Protein 1Y7J (pdb70)

GO terms:
  GO:0048022 negative regulation of melanin biosynthetic process (P, IMP)
  GO:0005576 extracellular region (C, IDA)
  GO:0005102 signaling receptor binding (F, TAS)
  GO:0005576 extracellular region (C, TAS)
  GO:0006091 generation of precursor metabolites and energy (P, TAS)
  GO:0007165 signal transduction (P, TAS)
  GO:0007267 cell-cell signaling (P, TAS)

Foldseek 3Di:
DADADAAFDPDPPTDPPPQWDFDADDPPDRTGTHNDDDDD

Nearest PDB structures (foldseek):
  1y7j-assembly1_A  TM=7.044E-01  e=2.895E-04  unclassified
  1y7k-assembly1_A  TM=6.229E-01  e=2.529E-04  unclassified
  1mr0-assembly1_A  TM=5.648E-01  e=1.559E-01  unclassified
  1y7j-assembly1_A  TM=7.262E-01  e=1.215E-04  unclassified
  1y7k-assembly1_A  TM=5.362E-01  e=7.717E-04  unclassified

Sequence (40 aa):
CVATRNSCKPPAPACCDPCASCYCRFFRSACYCRVLSLNCCVATRNSCKPPAPACCDPCASCYCRFFRSACYCRVLSLNCCVATRNSCKPPAPACCDPCASCYCRFFRSACYCRVLSLNCCVATRNSCKPPAPACCDPCASCYCRFFRSACYCRVLSLNCCVATRNSCKPPAPACCDPCASCYCRFFRSACYCRVLSLNCCVATRNSCKPPAPACCDPCASCYCRFFRSACYCRVLSLNCCVATRNSCKPPAPACCDPCASCYCRFFRSACYCRVLSLNCCVATRNSCKPPAPACCDPCASCYCRFFRSACYCRVLSLNCCVATRNSCKPPAPACCDPCASCYCRFFRSACYCRVLSLNCCVATRNSCKPPAPACCDPCASCYCRFFRSACYCRVLSLNCCVATRNSCKPPAPACCDPCASCYCRFFRSACYCRVLSLNCCVATRNSCKPPAPACCDPCASCYCRFFRSACYCRVLSLNCCVATRNSCKPPAPACCDPCASCYCRFFRSACYCRVLSLNCCVATRNSCKPPAPACCDPCASCYCRFFRSACYCRVLSLNCCVATRNSCKPPAPACCDPCASCYCRFFRSACYCRVLSLNCCVATRNSCKPPAPACCDPCASCYCRFFRSACYCRVLSLNCCVATRNSCKPPAPACCDPCASCYCRFFRSACYCRVLSLNCCVATRNSCKPPAPACCDPCASCYCRFFRSACYCRVLSLNCCVATRNSCKPPAPACCDPCASCYCRFFRSACYCRVLSLNCCVATRNSCKPPAPACCDPCASCYCRFFRSACYCRVLSLNCCVATRNSCKPPAPACCDPCASCYCRFFRSACYCRVLSLNC

CATH classification: 4.10.760.10

InterPro domains:
  IPR007733 Agouti [PF05039] (92-132)
  IPR007733 Agouti [PTHR16551] (5-132)
  IPR007733 Agouti [SM00792] (6-128)
  IPR027300 Agouti domain [PS51150] (93-132)
  IPR027300 Agouti domain [PS60024] (93-132)
  IPR036836 Agouti domain superfamily [G3DSA:4.10.760.10] (80-132)
  IPR036836 Agouti domain superfamily [SSF57055] (93-132)

Secondary structure (DSSP, 8-state):
---S-----SSSS-BSBTT-EEEE-STT--EEEE---S--

Solvent-accessible surface area: 3436 Å² total; per-residue (Å²): 144,60,90,62,208,69,86,29,168,77,121,72,116,37,6,70,68,138,38,13,50,15,123,30,118,119,204,182,91,43,44,27,1,80,53,106,52,175,154,95

Radius of gyration: 9.34 Å; Cα contacts (8 Å, |Δi|>4): 71; chains: 1; bounding box: 21×24×15 Å

Organism: Homo sapiens (NCBI:txid9606)

Structure (mmCIF, N/CA/C/O backbone):
data_1Y7J
#
_entry.id   1Y7J
#
loop_
_atom_site.group_PDB
_atom_site.id
_atom_site.type_symbol
_atom_site.label_atom_id
_atom_site.label_alt_id
_atom_site.label_comp_id
_atom_site.label_asym_id
_atom_site.label_entity_id
_atom_site.label_seq_id
_atom_site.pdbx_PDB_ins_code
_atom_site.Cartn_x
_atom_site.Cartn_y
_atom_site.Cartn_z
_atom_site.occupancy
_atom_site.B_iso_or_equiv
_atom_site.auth_seq_id
_atom_site.auth_comp_id
_atom_site.auth_asym_id
_atom_site.auth_atom_id
_atom_site.pdbx_PDB_model_num
ATOM 1 N N . CYS A 1 14 ? -3.540 -8.863 -9.071 1.00 0.00 93 CYS A N 1
ATOM 2 C CA . CYS A 1 14 ? -4.463 -8.365 -8.066 1.00 0.00 93 CYS A CA 1
ATOM 3 C C . CYS A 1 14 ? -4.342 -6.842 -8.015 1.00 0.00 93 CYS A C 1
ATOM 4 O O . CYS A 1 14 ? -5.107 -6.131 -8.664 1.00 0.00 93 CYS A O 1
ATOM 11 N N . VAL A 1 15 ? -3.374 -6.385 -7.234 1.00 0.00 94 VAL A N 1
ATOM 12 C CA . VAL A 1 15 ? -3.142 -4.957 -7.088 1.00 0.00 94 VAL A CA 1
ATOM 13 C C . VAL A 1 15 ? -1.641 -4.702 -6.934 1.00 0.00 94 VAL A C 1
ATOM 14 O O . VAL A 1 15 ? -0.916 -5.542 -6.401 1.00 0.00 94 VAL A O 1
ATOM 27 N N . ALA A 1 16 ? -1.219 -3.539 -7.407 1.00 0.00 95 ALA A N 1
ATOM 28 C CA . ALA A 1 16 ? 0.182 -3.163 -7.329 1.00 0.00 95 ALA A CA 1
ATOM 29 C C . ALA A 1 16 ? 0.460 -2.527 -5.966 1.00 0.00 95 ALA A C 1
ATOM 30 O O . ALA A 1 16 ? 0.625 -3.229 -4.971 1.00 0.00 95 ALA A O 1
ATOM 37 N N . THR A 1 17 ? 0.504 -1.203 -5.965 1.00 0.00 96 THR A N 1
ATOM 38 C CA . THR A 1 17 ? 0.756 -0.464 -4.740 1.00 0.00 96 THR A CA 1
ATOM 39 C C . THR A 1 17 ? 0.384 1.010 -4.919 1.00 0.00 96 THR A C 1
ATOM 40 O O . THR A 1 17 ? 1.090 1.895 -4.437 1.00 0.00 96 THR A O 1
ATOM 51 N N . ARG A 1 18 ? -0.725 1.226 -5.613 1.00 0.00 97 ARG A N 1
ATOM 52 C CA . ARG A 1 18 ? -1.199 2.577 -5.861 1.00 0.00 97 ARG A CA 1
ATOM 53 C C . ARG A 1 18 ? -2.729 2.611 -5.855 1.00 0.00 97 ARG A C 1
ATOM 54 O O . ARG A 1 18 ? -3.342 3.274 -6.690 1.00 0.00 97 ARG A O 1
ATOM 75 N N . ASN A 1 19 ? -3.301 1.887 -4.903 1.00 0.00 98 ASN A N 1
ATOM 76 C CA . ASN A 1 19 ? -4.747 1.827 -4.776 1.00 0.00 98 ASN A CA 1
ATOM 77 C C . ASN A 1 19 ? -5.134 1.991 -3.305 1.00 0.00 98 ASN A C 1
ATOM 78 O O . ASN A 1 19 ? -4.563 1.338 -2.434 1.00 0.00 98 ASN A O 1
ATOM 89 N N . SER A 1 20 ? -6.100 2.868 -3.076 1.00 0.00 99 SER A N 1
ATOM 90 C CA . SER A 1 20 ? -6.570 3.125 -1.726 1.00 0.00 99 SER A CA 1
ATOM 91 C C . SER A 1 20 ? -7.519 2.012 -1.278 1.00 0.00 99 SER A C 1
ATOM 92 O O . SER A 1 20 ? -8.376 1.578 -2.048 1.00 0.00 99 SER A O 1
ATOM 100 N N . CYS A 1 21 ? -7.334 1.581 -0.040 1.00 0.00 100 CYS A N 1
ATOM 101 C CA . CYS A 1 21 ? -8.164 0.527 0.518 1.00 0.00 100 CYS A CA 1
ATOM 102 C C . CYS A 1 21 ? -7.963 0.509 2.035 1.00 0.00 100 CYS A C 1
ATOM 103 O O . CYS A 1 21 ? -7.240 1.341 2.579 1.00 0.00 100 CYS A O 1
ATOM 110 N N . LYS A 1 22 ? -8.619 -0.448 2.675 1.00 0.00 101 LYS A N 1
ATOM 111 C CA . LYS A 1 22 ? -8.524 -0.583 4.118 1.00 0.00 101 LYS A CA 1
ATOM 112 C C . LYS A 1 22 ? -8.535 -2.069 4.488 1.00 0.00 101 LYS A C 1
ATOM 113 O O . LYS A 1 22 ? -9.235 -2.863 3.861 1.00 0.00 101 LYS A O 1
ATOM 132 N N . PRO A 1 23 ? -7.732 -2.408 5.531 1.00 0.00 102 PRO A N 1
ATOM 133 C CA . PRO A 1 23 ? -7.643 -3.784 5.991 1.00 0.00 102 PRO A CA 1
ATOM 134 C C . PRO A 1 23 ? -8.893 -4.178 6.780 1.00 0.00 102 PRO A C 1
ATOM 135 O O . PRO A 1 23 ? -9.693 -3.322 7.153 1.00 0.00 102 PRO A O 1
ATOM 146 N N . PRO A 1 24 ? -9.025 -5.511 7.019 1.00 0.00 103 PRO A N 1
ATOM 147 C CA . PRO A 1 24 ? -8.033 -6.459 6.541 1.00 0.00 103 PRO A CA 1
ATOM 148 C C . PRO A 1 24 ? -8.165 -6.678 5.032 1.00 0.00 103 PRO A C 1
ATOM 149 O O . PRO A 1 24 ? -7.245 -6.374 4.275 1.00 0.00 103 PRO A O 1
ATOM 160 N N . ALA A 1 25 ? -9.316 -7.208 4.642 1.00 0.00 104 ALA A N 1
ATOM 161 C CA . ALA A 1 25 ? -9.581 -7.472 3.240 1.00 0.00 104 ALA A CA 1
ATOM 162 C C . ALA A 1 25 ? -9.894 -6.155 2.526 1.00 0.00 104 ALA A C 1
ATOM 163 O O . ALA A 1 25 ? -10.178 -5.147 3.173 1.00 0.00 104 ALA A O 1
ATOM 170 N N . PRO A 1 26 ? -9.832 -6.206 1.169 1.00 0.00 105 PRO A N 1
ATOM 171 C CA . PRO A 1 26 ? -9.489 -7.440 0.483 1.00 0.00 105 PRO A CA 1
ATOM 172 C C . PRO A 1 26 ? -7.991 -7.733 0.596 1.00 0.00 105 PRO A C 1
ATOM 173 O O . PRO A 1 26 ? -7.512 -8.745 0.082 1.00 0.00 105 PRO A O 1
ATOM 184 N N . ALA A 1 27 ? -7.294 -6.833 1.274 1.00 0.00 106 ALA A N 1
ATOM 185 C CA . ALA A 1 27 ? -5.862 -6.982 1.462 1.00 0.00 106 ALA A CA 1
ATOM 186 C C . ALA A 1 27 ? -5.131 -6.448 0.229 1.00 0.00 106 ALA A C 1
ATOM 187 O O . ALA A 1 27 ? -5.700 -5.688 -0.554 1.00 0.00 106 ALA A O 1
ATOM 194 N N . CYS A 1 28 ? -3.882 -6.866 0.093 1.00 0.00 107 CYS A N 1
ATOM 195 C CA . CYS A 1 28 ? -3.066 -6.439 -1.032 1.00 0.00 107 CYS A CA 1
ATOM 196 C C . CYS A 1 28 ? -2.228 -7.630 -1.497 1.00 0.00 107 CYS A C 1
ATOM 197 O O . CYS A 1 28 ? -0.999 -7.584 -1.455 1.00 0.00 107 CYS A O 1
ATOM 204 N N . CYS A 1 29 ? -2.924 -8.671 -1.931 1.00 0.00 108 CYS A N 1
ATOM 205 C CA . CYS A 1 29 ? -2.259 -9.873 -2.402 1.00 0.00 108 CYS A CA 1
ATOM 206 C C . CYS A 1 29 ? -1.581 -10.547 -1.210 1.00 0.00 108 CYS A C 1
ATOM 207 O O . CYS A 1 29 ? -2.042 -11.583 -0.733 1.00 0.00 108 CYS A O 1
ATOM 214 N N . ASP A 1 30 ? -0.496 -9.934 -0.761 1.00 0.00 109 ASP A N 1
ATOM 215 C CA . ASP A 1 30 ? 0.250 -10.463 0.369 1.00 0.00 109 ASP A CA 1
ATOM 216 C C . ASP A 1 30 ? -0.382 -9.963 1.670 1.00 0.00 109 ASP A C 1
ATOM 217 O O . ASP A 1 30 ? -0.915 -8.856 1.720 1.00 0.00 109 ASP A O 1
ATOM 226 N N . PRO A 1 31 ? -0.299 -10.826 2.718 1.00 0.00 110 PRO A N 1
ATOM 227 C CA . PRO A 1 31 ? -0.856 -10.485 4.016 1.00 0.00 110 PRO A CA 1
ATOM 228 C C . PRO A 1 31 ? 0.027 -9.468 4.740 1.00 0.00 110 PRO A C 1
ATOM 229 O O . PRO A 1 31 ? -0.275 -9.067 5.864 1.00 0.00 110 PRO A O 1
ATOM 240 N N . CYS A 1 32 ? 1.101 -9.077 4.068 1.00 0.00 111 CYS A N 1
ATOM 241 C CA . CYS A 1 32 ? 2.030 -8.115 4.634 1.00 0.00 111 CYS A CA 1
ATOM 242 C C . CYS A 1 32 ? 1.819 -6.774 3.929 1.00 0.00 111 CYS A C 1
ATOM 243 O O . CYS A 1 32 ? 2.379 -5.758 4.340 1.00 0.00 111 CYS A O 1
ATOM 250 N N . ALA A 1 33 ? 1.010 -6.813 2.880 1.00 0.00 112 ALA A N 1
ATOM 251 C CA . ALA A 1 33 ? 0.719 -5.613 2.114 1.00 0.00 112 ALA A CA 1
ATOM 252 C C . ALA A 1 33 ? -0.582 -4.991 2.624 1.00 0.00 112 ALA A C 1
ATOM 253 O O . ALA A 1 33 ? -1.660 -5.557 2.438 1.00 0.00 112 ALA A O 1
ATOM 260 N N . SER A 1 34 ? -0.441 -3.836 3.258 1.00 0.00 113 SER A N 1
ATOM 261 C CA . SER A 1 34 ? -1.592 -3.133 3.796 1.00 0.00 113 SER A CA 1
ATOM 262 C C . SER A 1 34 ? -1.742 -1.772 3.109 1.00 0.00 113 SER A C 1
ATOM 263 O O . SER A 1 34 ? -0.799 -1.276 2.494 1.00 0.00 113 SER A O 1
ATOM 271 N N . CYS A 1 35 ? -2.934 -1.207 3.238 1.00 0.00 114 CYS A N 1
ATOM 272 C CA . CYS A 1 35 ? -3.219 0.083 2.638 1.00 0.00 114 CYS A CA 1
ATOM 273 C C . CYS A 1 35 ? -2.742 1.175 3.599 1.00 0.00 114 CYS A C 1
ATOM 274 O O . CYS A 1 35 ? -3.463 1.555 4.520 1.00 0.00 114 CYS A O 1
ATOM 281 N N . TYR A 1 36 ? -1.530 1.649 3.349 1.00 0.00 115 TYR A N 1
ATOM 282 C CA . TYR A 1 36 ? -0.948 2.691 4.180 1.00 0.00 115 TYR A CA 1
ATOM 283 C C . TYR A 1 36 ? -0.504 3.884 3.332 1.00 0.00 115 TYR A C 1
ATOM 284 O O . TYR A 1 36 ? -0.403 3.780 2.110 1.00 0.00 115 TYR A O 1
ATOM 302 N N . CYS A 1 37 ? -0.246 4.990 4.014 1.00 0.00 116 CYS A N 1
ATOM 303 C CA . CYS A 1 37 ? 0.185 6.202 3.339 1.00 0.00 116 CYS A CA 1
ATOM 304 C C . CYS A 1 37 ? 1.666 6.424 3.651 1.00 0.00 116 CYS A C 1
ATOM 305 O O . CYS A 1 37 ? 2.098 6.247 4.789 1.00 0.00 116 CYS A O 1
ATOM 312 N N . ARG A 1 38 ? 2.404 6.807 2.620 1.00 0.00 117 ARG A N 1
ATOM 313 C CA . ARG A 1 38 ? 3.828 7.055 2.770 1.00 0.00 117 ARG A CA 1
ATOM 314 C C . ARG A 1 38 ? 4.177 8.459 2.276 1.00 0.00 117 ARG A C 1
ATOM 315 O O . ARG A 1 38 ? 5.341 8.858 2.296 1.00 0.00 117 ARG A O 1
ATOM 336 N N . PHE A 1 39 ? 3.148 9.174 1.843 1.00 0.00 118 PHE A N 1
ATOM 337 C CA . PHE A 1 39 ? 3.332 10.526 1.345 1.00 0.00 118 PHE A CA 1
ATOM 338 C C . PHE A 1 39 ? 2.639 11.544 2.253 1.00 0.00 118 PHE A C 1
ATOM 339 O O . PHE A 1 39 ? 1.893 11.168 3.157 1.00 0.00 118 PHE A O 1
ATOM 356 N N . PHE A 1 40 ? 2.911 12.813 1.983 1.00 0.00 119 PHE A N 1
ATOM 357 C CA . PHE A 1 40 ? 2.322 13.887 2.765 1.00 0.00 119 PHE A CA 1
ATOM 358 C C . PHE A 1 40 ? 0.936 14.257 2.233 1.00 0.00 119 PHE A C 1
ATOM 359 O O . PHE A 1 40 ? 0.377 15.286 2.608 1.00 0.00 119 PHE A O 1
ATOM 376 N N . ARG A 1 41 ? 0.420 13.396 1.367 1.00 0.00 120 ARG A N 1
ATOM 377 C CA . ARG A 1 41 ? -0.891 13.621 0.780 1.00 0.00 120 ARG A CA 1
ATOM 378 C C . ARG A 1 41 ? -1.928 12.709 1.438 1.00 0.00 120 ARG A C 1
ATOM 379 O O . ARG A 1 41 ? -3.064 12.621 0.974 1.00 0.00 120 ARG A O 1
ATOM 400 N N . SER A 1 42 ? -1.503 12.056 2.509 1.00 0.00 121 SER A N 1
ATOM 401 C CA . SER A 1 42 ? -2.381 11.157 3.236 1.00 0.00 121 SER A CA 1
ATOM 402 C C . SER A 1 42 ? -2.907 10.067 2.298 1.00 0.00 121 SER A C 1
ATOM 403 O O . SER A 1 42 ? -3.892 9.401 2.606 1.00 0.00 121 SER A O 1
ATOM 411 N N . ALA A 1 43 ? -2.222 9.919 1.174 1.00 0.00 122 ALA A N 1
ATOM 412 C CA . ALA A 1 43 ? -2.605 8.922 0.188 1.00 0.00 122 ALA A CA 1
ATOM 413 C C . ALA A 1 43 ? -2.215 7.534 0.698 1.00 0.00 122 ALA A C 1
ATOM 414 O O . ALA A 1 43 ? -1.082 7.094 0.509 1.00 0.00 122 ALA A O 1
ATOM 421 N N . CYS A 1 44 ? -3.176 6.878 1.335 1.00 0.00 123 CYS A N 1
ATOM 422 C CA . CYS A 1 44 ? -2.948 5.549 1.872 1.00 0.00 123 CYS A CA 1
ATOM 423 C C . CYS A 1 44 ? -3.420 4.524 0.838 1.00 0.00 123 CYS A C 1
ATOM 424 O O . CYS A 1 44 ? -4.590 4.510 0.464 1.00 0.00 123 CYS A O 1
ATOM 431 N N . TYR A 1 45 ? -2.483 3.693 0.405 1.00 0.00 124 TYR A N 1
ATOM 432 C CA . TYR A 1 45 ? -2.789 2.670 -0.578 1.00 0.00 124 TYR A CA 1
ATOM 433 C C . TYR A 1 45 ? -1.974 1.399 -0.319 1.00 0.00 124 TYR A C 1
ATOM 434 O O . TYR A 1 45 ? -1.188 1.344 0.626 1.00 0.00 124 TYR A O 1
ATOM 452 N N . CYS A 1 46 ? -2.190 0.410 -1.176 1.00 0.00 125 CYS A N 1
ATOM 453 C CA . CYS A 1 46 ? -1.485 -0.853 -1.052 1.00 0.00 125 CYS A CA 1
ATOM 454 C C . CYS A 1 46 ? -0.004 -0.556 -0.817 1.00 0.00 125 CYS A C 1
ATOM 455 O O . CYS A 1 46 ? 0.595 0.246 -1.531 1.00 0.00 125 CYS A O 1
ATOM 462 N N . ARG A 1 47 ? 0.548 -1.222 0.187 1.00 0.00 126 ARG A N 1
ATOM 463 C CA . ARG A 1 47 ? 1.950 -1.039 0.526 1.00 0.00 126 ARG A CA 1
ATOM 464 C C . ARG A 1 47 ? 2.346 -1.973 1.670 1.00 0.00 126 ARG A C 1
ATOM 465 O O . ARG A 1 47 ? 1.702 -1.987 2.718 1.00 0.00 126 ARG A O 1
ATOM 486 N N . VAL A 1 48 ? 3.404 -2.735 1.431 1.00 0.00 127 VAL A N 1
ATOM 487 C CA . VAL A 1 48 ? 3.895 -3.670 2.428 1.00 0.00 127 VAL A CA 1
ATOM 488 C C . VAL A 1 48 ? 5.078 -3.047 3.170 1.00 0.00 127 VAL A C 1
ATOM 489 O O . VAL A 1 48 ? 5.224 -3.226 4.377 1.00 0.00 127 VAL A O 1
ATOM 502 N N . LEU A 1 49 ? 5.894 -2.326 2.415 1.00 0.00 128 LEU A N 1
ATOM 503 C CA . LEU A 1 49 ? 7.062 -1.675 2.985 1.00 0.00 128 LEU A CA 1
ATOM 504 C C . LEU A 1 49 ? 7.934 -2.721 3.682 1.00 0.00 128 LEU A C 1
ATOM 505 O O . LEU A 1 49 ? 8.221 -2.601 4.871 1.00 0.00 128 LEU A O 1
ATOM 521 N N . SER A 1 50 ? 8.332 -3.722 2.911 1.00 0.00 129 SER A N 1
ATOM 522 C CA . SER A 1 50 ? 9.166 -4.787 3.441 1.00 0.00 129 SER A CA 1
ATOM 523 C C . SER A 1 50 ? 9.483 -5.801 2.339 1.00 0.00 129 SER A C 1
ATOM 524 O O . SER A 1 50 ? 8.587 -6.239 1.618 1.00 0.00 129 SER A O 1
ATOM 532 N N . LEU A 1 51 ? 10.756 -6.146 2.244 1.00 0.00 130 LEU A N 1
ATOM 533 C CA . LEU A 1 51 ? 11.201 -7.100 1.243 1.00 0.00 130 LEU A CA 1
ATOM 534 C C . LEU A 1 51 ? 11.007 -8.520 1.775 1.00 0.00 130 LEU A C 1
ATOM 535 O O . LEU A 1 51 ? 10.398 -9.360 1.113 1.00 0.00 130 LEU A O 1
ATOM 551 N N . ASN A 1 52 ? 11.535 -8.749 2.969 1.00 0.00 131 ASN A N 1
ATOM 552 C CA . ASN A 1 52 ? 11.427 -10.054 3.599 1.00 0.00 131 ASN A CA 1
ATOM 553 C C . ASN A 1 52 ? 10.043 -10.196 4.235 1.00 0.00 131 ASN A C 1
ATOM 554 O O . ASN A 1 52 ? 9.925 -10.315 5.454 1.00 0.00 131 ASN A O 1
ATOM 565 N N . CYS A 1 53 ? 9.029 -10.174 3.383 1.00 0.00 132 CYS A N 1
ATOM 566 C CA . CYS A 1 53 ? 7.659 -10.299 3.844 1.00 0.00 132 CYS A CA 1
ATOM 567 C C . CYS A 1 53 ? 6.806 -10.821 2.687 1.00 0.00 132 CYS A C 1
ATOM 568 O O . CYS A 1 53 ? 6.043 -11.773 2.853 1.00 0.00 132 CYS A O 1
ATOM 576 N N . CYS A 1 14 ? -5.619 -10.032 -7.713 1.00 0.00 93 CYS A N 2
ATOM 577 C CA . CYS A 1 14 ? -5.093 -9.413 -6.508 1.00 0.00 93 CYS A CA 2
ATOM 578 C C . CYS A 1 14 ? -4.635 -7.995 -6.857 1.00 0.00 93 CYS A C 2
ATOM 579 O O . CYS A 1 14 ? -4.301 -7.712 -8.006 1.00 0.00 93 CYS A O 2
ATOM 586 N N . VAL A 1 15 ? -4.635 -7.142 -5.843 1.00 0.00 94 VAL A N 2
ATOM 587 C CA . VAL A 1 15 ? -4.223 -5.761 -6.028 1.00 0.00 94 VAL A CA 2
ATOM 588 C C . VAL A 1 15 ? -2.712 -5.650 -5.815 1.00 0.00 94 VAL A C 2
ATOM 589 O O . VAL A 1 15 ? -2.181 -6.163 -4.831 1.00 0.00 94 VAL A O 2
ATOM 602 N N . ALA A 1 16 ? -2.062 -4.977 -6.753 1.00 0.00 95 ALA A N 2
ATOM 603 C CA . ALA A 1 16 ? -0.623 -4.792 -6.680 1.00 0.00 95 ALA A CA 2
ATOM 604 C C . ALA A 1 16 ? -0.314 -3.553 -5.838 1.00 0.00 95 ALA A C 2
ATOM 605 O O . ALA A 1 16 ? -1.216 -2.790 -5.496 1.00 0.00 95 ALA A O 2
ATOM 612 N N . THR A 1 17 ? 0.964 -3.390 -5.529 1.00 0.00 96 THR A N 2
ATOM 613 C CA . THR A 1 17 ? 1.403 -2.256 -4.734 1.00 0.00 96 THR A CA 2
ATOM 614 C C . THR A 1 17 ? 1.360 -0.973 -5.566 1.00 0.00 96 THR A C 2
ATOM 615 O O . THR A 1 17 ? 2.374 -0.296 -5.723 1.00 0.00 96 THR A O 2
ATOM 626 N N . ARG A 1 18 ? 0.173 -0.676 -6.076 1.00 0.00 97 ARG A N 2
ATOM 627 C CA . ARG A 1 18 ? -0.016 0.514 -6.887 1.00 0.00 97 ARG A CA 2
ATOM 628 C C . ARG A 1 18 ? -1.406 1.106 -6.644 1.00 0.00 97 ARG A C 2
ATOM 629 O O . ARG A 1 18 ? -1.548 2.316 -6.473 1.00 0.00 97 ARG A O 2
ATOM 650 N N . ASN A 1 19 ? -2.396 0.226 -6.636 1.00 0.00 98 ASN A N 2
ATOM 651 C CA . ASN A 1 19 ? -3.770 0.647 -6.417 1.00 0.00 98 ASN A CA 2
ATOM 652 C C . ASN A 1 19 ? -3.976 0.946 -4.931 1.00 0.00 98 ASN A C 2
ATOM 653 O O . ASN A 1 19 ? -3.297 0.375 -4.079 1.00 0.00 98 ASN A O 2
ATOM 664 N N . SER A 1 20 ? -4.917 1.840 -4.665 1.00 0.00 99 SER A N 2
ATOM 665 C CA . SER A 1 20 ? -5.221 2.222 -3.296 1.00 0.00 99 SER A CA 2
ATOM 666 C C . SER A 1 20 ? -6.154 1.190 -2.660 1.00 0.00 99 SER A C 2
ATOM 667 O O . SER A 1 20 ? -6.759 0.380 -3.361 1.00 0.00 99 SER A O 2
ATOM 675 N N . CYS A 1 21 ? -6.242 1.252 -1.340 1.00 0.00 100 CYS A N 2
ATOM 676 C CA . CYS A 1 21 ? -7.091 0.333 -0.602 1.00 0.00 100 CYS A CA 2
ATOM 677 C C . CYS A 1 21 ? -7.338 0.919 0.790 1.00 0.00 100 CYS A C 2
ATOM 678 O O . CYS A 1 21 ? -6.754 1.940 1.150 1.00 0.00 100 CYS A O 2
ATOM 685 N N . LYS A 1 22 ? -8.203 0.247 1.535 1.00 0.00 101 LYS A N 2
ATOM 686 C CA . LYS A 1 22 ? -8.534 0.688 2.879 1.00 0.00 101 LYS A CA 2
ATOM 687 C C . LYS A 1 22 ? -8.728 -0.534 3.779 1.00 0.00 101 LYS A C 2
ATOM 688 O O . LYS A 1 22 ? -9.437 -1.471 3.415 1.00 0.00 101 LYS A O 2
ATOM 707 N N . PRO A 1 23 ? -8.070 -0.483 4.968 1.00 0.00 102 PRO A N 2
ATOM 708 C CA . PRO A 1 23 ? -8.163 -1.574 5.923 1.00 0.00 102 PRO A CA 2
ATOM 709 C C . PRO A 1 23 ? -9.518 -1.566 6.634 1.00 0.00 102 PRO A C 2
ATOM 710 O O . PRO A 1 23 ? -10.261 -0.589 6.550 1.00 0.00 102 PRO A O 2
ATOM 721 N N . PRO A 1 24 ? -9.806 -2.695 7.335 1.00 0.00 103 PRO A N 2
ATOM 722 C CA . PRO A 1 24 ? -8.870 -3.806 7.383 1.00 0.00 103 PRO A CA 2
ATOM 723 C C . PRO A 1 24 ? -8.874 -4.582 6.064 1.00 0.00 103 PRO A C 2
ATOM 724 O O . PRO A 1 24 ? -7.860 -4.642 5.372 1.00 0.00 103 PRO A O 2
ATOM 735 N N . ALA A 1 25 ? -10.028 -5.158 5.757 1.00 0.00 104 ALA A N 2
ATOM 736 C CA . ALA A 1 25 ? -10.177 -5.928 4.534 1.00 0.00 104 ALA A CA 2
ATOM 737 C C . ALA A 1 25 ? -10.757 -5.031 3.439 1.00 0.00 104 ALA A C 2
ATOM 738 O O . ALA A 1 25 ? -11.291 -3.961 3.726 1.00 0.00 104 ALA A O 2
ATOM 745 N N . PRO A 1 26 ? -10.630 -5.514 2.174 1.00 0.00 105 PRO A N 2
ATOM 746 C CA . PRO A 1 26 ? -9.985 -6.791 1.921 1.00 0.00 105 PRO A CA 2
ATOM 747 C C . PRO A 1 26 ? -8.466 -6.676 2.067 1.00 0.00 105 PRO A C 2
ATOM 748 O O . PRO A 1 26 ? -7.958 -5.647 2.509 1.00 0.00 105 PRO A O 2
ATOM 759 N N . ALA A 1 27 ? -7.785 -7.747 1.686 1.00 0.00 106 ALA A N 2
ATOM 760 C CA . ALA A 1 27 ? -6.335 -7.779 1.769 1.00 0.00 106 ALA A CA 2
ATOM 761 C C . ALA A 1 27 ? -5.742 -7.375 0.417 1.00 0.00 106 ALA A C 2
ATOM 762 O O . ALA A 1 27 ? -6.423 -6.766 -0.406 1.00 0.00 106 ALA A O 2
ATOM 769 N N . CYS A 1 28 ? -4.479 -7.731 0.231 1.00 0.00 107 CYS A N 2
ATOM 770 C CA . CYS A 1 28 ? -3.787 -7.413 -1.006 1.00 0.00 107 CYS A CA 2
ATOM 771 C C . CYS A 1 28 ? -3.082 -8.677 -1.500 1.00 0.00 107 CYS A C 2
ATOM 772 O O . CYS A 1 28 ? -3.151 -9.723 -0.857 1.00 0.00 107 CYS A O 2
ATOM 779 N N . CYS A 1 29 ? -2.418 -8.540 -2.639 1.00 0.00 108 CYS A N 2
ATOM 780 C CA . CYS A 1 29 ? -1.701 -9.658 -3.227 1.00 0.00 108 CYS A CA 2
ATOM 781 C C . CYS A 1 29 ? -0.726 -10.206 -2.183 1.00 0.00 108 CYS A C 2
ATOM 782 O O . CYS A 1 29 ? -0.907 -11.314 -1.680 1.00 0.00 108 CYS A O 2
ATOM 789 N N . ASP A 1 30 ? 0.287 -9.404 -1.887 1.00 0.00 109 ASP A N 2
ATOM 790 C CA . ASP A 1 30 ? 1.290 -9.794 -0.912 1.00 0.00 109 ASP A CA 2
ATOM 791 C C . ASP A 1 30 ? 0.682 -9.737 0.491 1.00 0.00 109 ASP A C 2
ATOM 792 O O . ASP A 1 30 ? -0.088 -8.829 0.801 1.00 0.00 109 ASP A O 2
ATOM 801 N N . PRO A 1 31 ? 1.060 -10.744 1.323 1.00 0.00 110 PRO A N 2
ATOM 802 C CA . PRO A 1 31 ? 0.560 -10.817 2.685 1.00 0.00 110 PRO A CA 2
ATOM 803 C C . PRO A 1 31 ? 1.243 -9.778 3.576 1.00 0.00 110 PRO A C 2
ATOM 804 O O . PRO A 1 31 ? 0.968 -9.704 4.773 1.00 0.00 110 PRO A O 2
ATOM 815 N N . CYS A 1 32 ? 2.121 -9.001 2.958 1.00 0.00 111 CYS A N 2
ATOM 816 C CA . CYS A 1 32 ? 2.846 -7.970 3.681 1.00 0.00 111 CYS A CA 2
ATOM 817 C C . CYS A 1 32 ? 2.464 -6.611 3.090 1.00 0.00 111 CYS A C 2
ATOM 818 O O . CYS A 1 32 ? 2.989 -5.579 3.507 1.00 0.00 111 CYS A O 2
ATOM 825 N N . ALA A 1 33 ? 1.553 -6.654 2.129 1.00 0.00 112 ALA A N 2
ATOM 826 C CA . ALA A 1 33 ? 1.094 -5.439 1.478 1.00 0.00 112 ALA A CA 2
ATOM 827 C C . ALA A 1 33 ? -0.142 -4.909 2.208 1.00 0.00 112 ALA A C 2
ATOM 828 O O . ALA A 1 33 ? -1.113 -5.639 2.401 1.00 0.00 112 ALA A O 2
ATOM 835 N N . SER A 1 34 ? -0.065 -3.644 2.592 1.00 0.00 113 SER A N 2
ATOM 836 C CA . SER A 1 34 ? -1.166 -3.008 3.297 1.00 0.00 113 SER A CA 2
ATOM 837 C C . SER A 1 34 ? -1.438 -1.625 2.703 1.00 0.00 113 SER A C 2
ATOM 838 O O . SER A 1 34 ? -0.726 -1.181 1.802 1.00 0.00 113 SER A O 2
ATOM 846 N N . CYS A 1 35 ? -2.468 -0.981 3.231 1.00 0.00 114 CYS A N 2
ATOM 847 C CA . CYS A 1 35 ? -2.843 0.343 2.764 1.00 0.00 114 CYS A CA 2
ATOM 848 C C . CYS A 1 35 ? -1.990 1.373 3.507 1.00 0.00 114 CYS A C 2
ATOM 849 O O . CYS A 1 35 ? -2.387 1.870 4.559 1.00 0.00 114 CYS A O 2
ATOM 856 N N . TYR A 1 36 ? -0.834 1.664 2.929 1.00 0.00 115 TYR A N 2
ATOM 857 C CA . TYR A 1 36 ? 0.079 2.626 3.523 1.00 0.00 115 TYR A CA 2
ATOM 858 C C . TYR A 1 36 ? 0.055 3.950 2.756 1.00 0.00 115 TYR A C 2
ATOM 859 O O . TYR A 1 36 ? -0.105 3.963 1.537 1.00 0.00 115 TYR A O 2
ATOM 877 N N . CYS A 1 37 ? 0.216 5.032 3.503 1.00 0.00 116 CYS A N 2
ATOM 878 C CA . CYS A 1 37 ? 0.215 6.359 2.909 1.00 0.00 116 CYS A CA 2
ATOM 879 C C . CYS A 1 37 ? 1.631 6.930 3.007 1.00 0.00 116 CYS A C 2
ATOM 880 O O . CYS A 1 37 ? 2.322 6.718 4.002 1.00 0.00 116 CYS A O 2
ATOM 887 N N . ARG A 1 38 ? 2.020 7.643 1.960 1.00 0.00 117 ARG A N 2
ATOM 888 C CA . ARG A 1 38 ? 3.341 8.246 1.915 1.00 0.00 117 ARG A CA 2
ATOM 889 C C . ARG A 1 38 ? 3.280 9.695 2.402 1.00 0.00 117 ARG A C 2
ATOM 890 O O . ARG A 1 38 ? 4.109 10.120 3.205 1.00 0.00 117 ARG A O 2
ATOM 911 N N . PHE A 1 39 ? 2.289 10.415 1.895 1.00 0.00 118 PHE A N 2
ATOM 912 C CA . PHE A 1 39 ? 2.109 11.807 2.268 1.00 0.00 118 PHE A CA 2
ATOM 913 C C . PHE A 1 39 ? 2.043 11.963 3.789 1.00 0.00 118 PHE A C 2
ATOM 914 O O . PHE A 1 39 ? 2.061 10.974 4.519 1.00 0.00 118 PHE A O 2
ATOM 931 N N . PHE A 1 40 ? 1.968 13.214 4.220 1.00 0.00 119 PHE A N 2
ATOM 932 C CA . PHE A 1 40 ? 1.900 13.512 5.641 1.00 0.00 119 PHE A CA 2
ATOM 933 C C . PHE A 1 40 ? 0.467 13.846 6.063 1.00 0.00 119 PHE A C 2
ATOM 934 O O . PHE A 1 40 ? 0.254 14.660 6.960 1.00 0.00 119 PHE A O 2
ATOM 951 N N . ARG A 1 41 ? -0.478 13.200 5.395 1.00 0.00 120 ARG A N 2
ATOM 952 C CA . ARG A 1 41 ? -1.884 13.418 5.690 1.00 0.00 120 ARG A CA 2
ATOM 953 C C . ARG A 1 41 ? -2.709 12.201 5.269 1.00 0.00 120 ARG A C 2
ATOM 954 O O . ARG A 1 41 ? -3.234 11.480 6.116 1.00 0.00 120 ARG A O 2
ATOM 975 N N . SER A 1 42 ? -2.798 12.009 3.961 1.00 0.00 121 SER A N 2
ATOM 976 C CA . SER A 1 42 ? -3.550 10.891 3.418 1.00 0.00 121 SER A CA 2
ATOM 977 C C . SER A 1 42 ? -2.766 10.237 2.278 1.00 0.00 121 SER A C 2
ATOM 978 O O . SER A 1 42 ? -1.536 10.245 2.282 1.00 0.00 121 SER A O 2
ATOM 986 N N . ALA A 1 43 ? -3.511 9.686 1.331 1.00 0.00 122 ALA A N 2
ATOM 987 C CA . ALA A 1 43 ? -2.900 9.028 0.187 1.00 0.00 122 ALA A CA 2
ATOM 988 C C . ALA A 1 43 ? -2.418 7.637 0.602 1.00 0.00 122 ALA A C 2
ATOM 989 O O . ALA A 1 43 ? -1.262 7.284 0.376 1.00 0.00 122 ALA A O 2
ATOM 996 N N . CYS A 1 44 ? -3.329 6.884 1.202 1.00 0.00 123 CYS A N 2
ATOM 997 C CA . CYS A 1 44 ? -3.011 5.539 1.650 1.00 0.00 123 CYS A CA 2
ATOM 998 C C . CYS A 1 44 ? -3.428 4.556 0.554 1.00 0.00 123 CYS A C 2
ATOM 999 O O . CYS A 1 44 ? -4.560 4.599 0.075 1.00 0.00 123 CYS A O 2
ATOM 1006 N N . TYR A 1 45 ? -2.491 3.693 0.190 1.00 0.00 124 TYR A N 2
ATOM 1007 C CA . TYR A 1 45 ? -2.747 2.702 -0.841 1.00 0.00 124 TYR A CA 2
ATOM 1008 C C . TYR A 1 45 ? -1.998 1.400 -0.547 1.00 0.00 124 TYR A C 2
ATOM 1009 O O . TYR A 1 45 ? -1.186 1.341 0.375 1.00 0.00 124 TYR A O 2
ATOM 1027 N N . CYS A 1 46 ? -2.297 0.389 -1.349 1.00 0.00 125 CYS A N 2
ATOM 1028 C CA . CYS A 1 46 ? -1.662 -0.908 -1.187 1.00 0.00 125 CYS A CA 2
ATOM 1029 C C . CYS A 1 46 ? -0.159 -0.739 -1.422 1.00 0.00 125 CYS A C 2
ATOM 1030 O O . CYS A 1 46 ? 0.254 -0.122 -2.402 1.00 0.00 125 CYS A O 2
ATOM 1037 N N . ARG A 1 47 ? 0.617 -1.300 -0.506 1.00 0.00 126 ARG A N 2
ATOM 1038 C CA . ARG A 1 47 ? 2.064 -1.220 -0.601 1.00 0.00 126 ARG A CA 2
ATOM 1039 C C . ARG A 1 47 ? 2.710 -1.733 0.688 1.00 0.00 126 ARG A C 2
ATOM 1040 O O . ARG A 1 47 ? 2.082 -1.729 1.745 1.00 0.00 126 ARG A O 2
ATOM 1061 N N . VAL A 1 48 ? 3.957 -2.162 0.557 1.00 0.00 127 VAL A N 2
ATOM 1062 C CA . VAL A 1 48 ? 4.694 -2.678 1.698 1.00 0.00 127 VAL A CA 2
ATOM 1063 C C . VAL A 1 48 ? 5.995 -1.888 1.858 1.00 0.00 127 VAL A C 2
ATOM 1064 O O . VAL A 1 48 ? 6.699 -1.640 0.880 1.00 0.00 127 VAL A O 2
ATOM 1077 N N . LEU A 1 49 ? 6.275 -1.516 3.098 1.00 0.00 128 LEU A N 2
ATOM 1078 C CA . LEU A 1 49 ? 7.478 -0.759 3.399 1.00 0.00 128 LEU A CA 2
ATOM 1079 C C . LEU A 1 49 ? 7.885 -1.012 4.852 1.00 0.00 128 LEU A C 2
ATOM 1080 O O . LEU A 1 49 ? 7.230 -0.532 5.776 1.00 0.00 128 LEU A O 2
ATOM 1096 N N . SER A 1 50 ? 8.964 -1.765 5.008 1.00 0.00 129 SER A N 2
ATOM 1097 C CA . SER A 1 50 ? 9.465 -2.088 6.333 1.00 0.00 129 SER A CA 2
ATOM 1098 C C . SER A 1 50 ? 8.297 -2.353 7.285 1.00 0.00 129 SER A C 2
ATOM 1099 O O . SER A 1 50 ? 7.798 -1.434 7.932 1.00 0.00 129 SER A O 2
ATOM 1107 N N . LEU A 1 51 ? 7.895 -3.614 7.340 1.00 0.00 130 LEU A N 2
ATOM 1108 C CA . LEU A 1 51 ? 6.795 -4.012 8.202 1.00 0.00 130 LEU A CA 2
ATOM 1109 C C . LEU A 1 51 ? 5.483 -3.479 7.625 1.00 0.00 130 LEU A C 2
ATOM 1110 O O . LEU A 1 51 ? 5.405 -3.163 6.439 1.00 0.00 130 LEU A O 2
ATOM 1126 N N . ASN A 1 52 ? 4.483 -3.395 8.491 1.00 0.00 131 ASN A N 2
ATOM 1127 C CA . ASN A 1 52 ? 3.178 -2.905 8.082 1.00 0.00 131 ASN A CA 2
ATOM 1128 C C . ASN A 1 52 ? 2.436 -4.011 7.329 1.00 0.00 131 ASN A C 2
ATOM 1129 O O . ASN A 1 52 ? 1.520 -3.734 6.556 1.00 0.00 131 ASN A O 2
ATOM 1140 N N . CYS A 1 53 ? 2.859 -5.241 7.581 1.00 0.00 132 CYS A N 2
ATOM 1141 C CA . CYS A 1 53 ? 2.246 -6.390 6.936 1.00 0.00 132 CYS A CA 2
ATOM 1142 C C . CYS A 1 53 ? 0.805 -6.510 7.436 1.00 0.00 132 CYS A C 2
ATOM 1143 O O . CYS A 1 53 ? -0.058 -7.033 6.733 1.00 0.00 132 CYS A O 2
ATOM 1150 N N . CYS A 1 14 ? -7.660 -8.549 -6.157 1.00 0.00 93 CYS A N 3
ATOM 1151 C CA . CYS A 1 14 ? -6.900 -8.115 -4.998 1.00 0.00 93 CYS A CA 3
ATOM 1152 C C . CYS A 1 14 ? -6.511 -6.649 -5.199 1.00 0.00 93 CYS A C 3
ATOM 1153 O O . CYS A 1 14 ? -6.841 -6.050 -6.222 1.00 0.00 93 CYS A O 3
ATOM 1160 N N . VAL A 1 15 ? -5.814 -6.113 -4.207 1.00 0.00 94 VAL A N 3
ATOM 1161 C CA . VAL A 1 15 ? -5.377 -4.729 -4.263 1.00 0.00 94 VAL A CA 3
ATOM 1162 C C . VAL A 1 15 ? -3.969 -4.667 -4.858 1.00 0.00 94 VAL A C 3
ATOM 1163 O O . VAL A 1 15 ? -3.243 -5.660 -4.849 1.00 0.00 94 VAL A O 3
ATOM 1176 N N . ALA A 1 16 ? -3.625 -3.490 -5.362 1.00 0.00 95 ALA A N 3
ATOM 1177 C CA . ALA A 1 16 ? -2.317 -3.286 -5.960 1.00 0.00 95 ALA A CA 3
ATOM 1178 C C . ALA A 1 16 ? -1.405 -2.582 -4.953 1.00 0.00 95 ALA A C 3
ATOM 1179 O O . ALA A 1 16 ? -1.873 -2.075 -3.935 1.00 0.00 95 ALA A O 3
ATOM 1186 N N . THR A 1 17 ? -0.119 -2.574 -5.273 1.00 0.00 96 THR A N 3
ATOM 1187 C CA . THR A 1 17 ? 0.863 -1.941 -4.409 1.00 0.00 96 THR A CA 3
ATOM 1188 C C . THR A 1 17 ? 0.767 -0.418 -4.519 1.00 0.00 96 THR A C 3
ATOM 1189 O O . THR A 1 17 ? 1.487 0.304 -3.832 1.00 0.00 96 THR A O 3
ATOM 1200 N N . ARG A 1 18 ? -0.129 0.025 -5.388 1.00 0.00 97 ARG A N 3
ATOM 1201 C CA . ARG A 1 18 ? -0.329 1.449 -5.597 1.00 0.00 97 ARG A CA 3
ATOM 1202 C C . ARG A 1 18 ? -1.822 1.766 -5.698 1.00 0.00 97 ARG A C 3
ATOM 1203 O O . ARG A 1 18 ? -2.270 2.356 -6.680 1.00 0.00 97 ARG A O 3
ATOM 1224 N N . ASN A 1 19 ? -2.552 1.361 -4.669 1.00 0.00 98 ASN A N 3
ATOM 1225 C CA . ASN A 1 19 ? -3.985 1.595 -4.629 1.00 0.00 98 ASN A CA 3
ATOM 1226 C C . ASN A 1 19 ? -4.433 1.749 -3.174 1.00 0.00 98 ASN A C 3
ATOM 1227 O O . ASN A 1 19 ? -3.897 1.091 -2.283 1.00 0.00 98 ASN A O 3
ATOM 1238 N N . SER A 1 20 ? -5.409 2.623 -2.978 1.00 0.00 99 SER A N 3
ATOM 1239 C CA . SER A 1 20 ? -5.935 2.872 -1.647 1.00 0.00 99 SER A CA 3
ATOM 1240 C C . SER A 1 20 ? -6.455 1.569 -1.037 1.00 0.00 99 SER A C 3
ATOM 1241 O O . SER A 1 20 ? -7.225 0.847 -1.670 1.00 0.00 99 SER A O 3
ATOM 1249 N N . CYS A 1 21 ? -6.014 1.307 0.185 1.00 0.00 100 CYS A N 3
ATOM 1250 C CA . CYS A 1 21 ? -6.426 0.103 0.887 1.00 0.00 100 CYS A CA 3
ATOM 1251 C C . CYS A 1 21 ? -7.929 0.195 1.157 1.00 0.00 100 CYS A C 3
ATOM 1252 O O . CYS A 1 21 ? -8.405 1.187 1.707 1.00 0.00 100 CYS A O 3
ATOM 1259 N N . LYS A 1 22 ? -8.635 -0.853 0.757 1.00 0.00 101 LYS A N 3
ATOM 1260 C CA . LYS A 1 22 ? -10.074 -0.903 0.949 1.00 0.00 101 LYS A CA 3
ATOM 1261 C C . LYS A 1 22 ? -10.488 -2.334 1.298 1.00 0.00 101 LYS A C 3
ATOM 1262 O O . LYS A 1 22 ? -9.821 -3.290 0.905 1.00 0.00 101 LYS A O 3
ATOM 1281 N N . PRO A 1 23 ? -11.616 -2.439 2.051 1.00 0.00 102 PRO A N 3
ATOM 1282 C CA . PRO A 1 23 ? -12.127 -3.737 2.457 1.00 0.00 102 PRO A CA 3
ATOM 1283 C C . PRO A 1 23 ? -12.802 -4.452 1.284 1.00 0.00 102 PRO A C 3
ATOM 1284 O O . PRO A 1 23 ? -13.072 -3.840 0.252 1.00 0.00 102 PRO A O 3
ATOM 1295 N N . PRO A 1 24 ? -13.062 -5.771 1.488 1.00 0.00 103 PRO A N 3
ATOM 1296 C CA . PRO A 1 24 ? -12.710 -6.418 2.740 1.00 0.00 103 PRO A CA 3
ATOM 1297 C C . PRO A 1 24 ? -11.202 -6.667 2.824 1.00 0.00 103 PRO A C 3
ATOM 1298 O O . PRO A 1 24 ? -10.603 -7.192 1.887 1.00 0.00 103 PRO A O 3
ATOM 1309 N N . ALA A 1 25 ? -10.633 -6.278 3.955 1.00 0.00 104 ALA A N 3
ATOM 1310 C CA . ALA A 1 25 ? -9.207 -6.452 4.174 1.00 0.00 104 ALA A CA 3
ATOM 1311 C C . ALA A 1 25 ? -8.917 -7.925 4.470 1.00 0.00 104 ALA A C 3
ATOM 1312 O O . ALA A 1 25 ? -9.825 -8.687 4.795 1.00 0.00 104 ALA A O 3
ATOM 1319 N N . PRO A 1 26 ? -7.613 -8.291 4.343 1.00 0.00 105 PRO A N 3
ATOM 1320 C CA . PRO A 1 26 ? -6.599 -7.325 3.953 1.00 0.00 105 PRO A CA 3
ATOM 1321 C C . PRO A 1 26 ? -6.691 -7.007 2.459 1.00 0.00 105 PRO A C 3
ATOM 1322 O O . PRO A 1 26 ? -6.413 -5.884 2.042 1.00 0.00 105 PRO A O 3
ATOM 1333 N N . ALA A 1 27 ? -7.083 -8.015 1.695 1.00 0.00 106 ALA A N 3
ATOM 1334 C CA . ALA A 1 27 ? -7.216 -7.857 0.256 1.00 0.00 106 ALA A CA 3
ATOM 1335 C C . ALA A 1 27 ? -5.952 -7.195 -0.298 1.00 0.00 106 ALA A C 3
ATOM 1336 O O . ALA A 1 27 ? -5.851 -5.969 -0.326 1.00 0.00 106 ALA A O 3
ATOM 1343 N N . CYS A 1 28 ? -5.021 -8.035 -0.725 1.00 0.00 107 CYS A N 3
ATOM 1344 C CA . CYS A 1 28 ? -3.769 -7.546 -1.277 1.00 0.00 107 CYS A CA 3
ATOM 1345 C C . CYS A 1 28 ? -2.914 -8.753 -1.669 1.00 0.00 107 CYS A C 3
ATOM 1346 O O . CYS A 1 28 ? -2.656 -9.630 -0.846 1.00 0.00 107 CYS A O 3
ATOM 1353 N N . CYS A 1 29 ? -2.498 -8.759 -2.927 1.00 0.00 108 CYS A N 3
ATOM 1354 C CA . CYS A 1 29 ? -1.678 -9.843 -3.439 1.00 0.00 108 CYS A CA 3
ATOM 1355 C C . CYS A 1 29 ? -0.289 -9.734 -2.807 1.00 0.00 108 CYS A C 3
ATOM 1356 O O . CYS A 1 29 ? 0.691 -9.457 -3.497 1.00 0.00 108 CYS A O 3
ATOM 1363 N N . ASP A 1 30 ? -0.248 -9.958 -1.502 1.00 0.00 109 ASP A N 3
ATOM 1364 C CA . ASP A 1 30 ? 1.005 -9.888 -0.769 1.00 0.00 109 ASP A CA 3
ATOM 1365 C C . ASP A 1 30 ? 0.713 -9.901 0.733 1.00 0.00 109 ASP A C 3
ATOM 1366 O O . ASP A 1 30 ? 0.146 -8.949 1.267 1.00 0.00 109 ASP A O 3
ATOM 1375 N N . PRO A 1 31 ? 1.125 -11.019 1.388 1.00 0.00 110 PRO A N 3
ATOM 1376 C CA . PRO A 1 31 ? 0.914 -11.169 2.818 1.00 0.00 110 PRO A CA 3
ATOM 1377 C C . PRO A 1 31 ? 1.895 -10.302 3.611 1.00 0.00 110 PRO A C 3
ATOM 1378 O O . PRO A 1 31 ? 2.903 -10.797 4.112 1.00 0.00 110 PRO A O 3
ATOM 1389 N N . CYS A 1 32 ? 1.564 -9.022 3.700 1.00 0.00 111 CYS A N 3
ATOM 1390 C CA . CYS A 1 32 ? 2.402 -8.081 4.423 1.00 0.00 111 CYS A CA 3
ATOM 1391 C C . CYS A 1 32 ? 2.106 -6.674 3.901 1.00 0.00 111 CYS A C 3
ATOM 1392 O O . CYS A 1 32 ? 2.323 -5.688 4.604 1.00 0.00 111 CYS A O 3
ATOM 1399 N N . ALA A 1 33 ? 1.614 -6.625 2.671 1.00 0.00 112 ALA A N 3
ATOM 1400 C CA . ALA A 1 33 ? 1.286 -5.354 2.047 1.00 0.00 112 ALA A CA 3
ATOM 1401 C C . ALA A 1 33 ? 0.527 -4.480 3.047 1.00 0.00 112 ALA A C 3
ATOM 1402 O O . ALA A 1 33 ? -0.632 -4.750 3.358 1.00 0.00 112 ALA A O 3
ATOM 1409 N N . SER A 1 34 ? 1.212 -3.451 3.523 1.00 0.00 113 SER A N 3
ATOM 1410 C CA . SER A 1 34 ? 0.617 -2.535 4.482 1.00 0.00 113 SER A CA 3
ATOM 1411 C C . SER A 1 34 ? 0.029 -1.324 3.755 1.00 0.00 113 SER A C 3
ATOM 1412 O O . SER A 1 34 ? 0.051 -1.263 2.526 1.00 0.00 113 SER A O 3
ATOM 1420 N N . CYS A 1 35 ? -0.481 -0.390 4.544 1.00 0.00 114 CYS A N 3
ATOM 1421 C CA . CYS A 1 35 ? -1.073 0.816 3.990 1.00 0.00 114 CYS A CA 3
ATOM 1422 C C . CYS A 1 35 ? -0.068 1.959 4.144 1.00 0.00 114 CYS A C 3
ATOM 1423 O O . CYS A 1 35 ? -0.070 2.661 5.153 1.00 0.00 114 CYS A O 3
ATOM 1430 N N . TYR A 1 36 ? 0.769 2.109 3.127 1.00 0.00 115 TYR A N 3
ATOM 1431 C CA . TYR A 1 36 ? 1.778 3.155 3.137 1.00 0.00 115 TYR A CA 3
ATOM 1432 C C . TYR A 1 36 ? 1.304 4.381 2.353 1.00 0.00 115 TYR A C 3
ATOM 1433 O O . TYR A 1 36 ? 0.748 4.249 1.264 1.00 0.00 115 TYR A O 3
ATOM 1451 N N . CYS A 1 37 ? 1.543 5.546 2.937 1.00 0.00 116 CYS A N 3
ATOM 1452 C CA . CYS A 1 37 ? 1.148 6.794 2.308 1.00 0.00 116 CYS A CA 3
ATOM 1453 C C . CYS A 1 37 ? 2.415 7.544 1.892 1.00 0.00 116 CYS A C 3
ATOM 1454 O O . CYS A 1 37 ? 3.408 7.540 2.617 1.00 0.00 116 CYS A O 3
ATOM 1461 N N . ARG A 1 38 ? 2.338 8.171 0.727 1.00 0.00 117 ARG A N 3
ATOM 1462 C CA . ARG A 1 38 ? 3.466 8.924 0.207 1.00 0.00 117 ARG A CA 3
ATOM 1463 C C . ARG A 1 38 ? 3.335 10.402 0.582 1.00 0.00 117 ARG A C 3
ATOM 1464 O O . ARG A 1 38 ? 4.309 11.029 0.997 1.00 0.00 117 ARG A O 3
ATOM 1485 N N . PHE A 1 39 ? 2.125 10.915 0.421 1.00 0.00 118 PHE A N 3
ATOM 1486 C CA . PHE A 1 39 ? 1.854 12.308 0.736 1.00 0.00 118 PHE A CA 3
ATOM 1487 C C . PHE A 1 39 ? 2.281 12.638 2.168 1.00 0.00 118 PHE A C 3
ATOM 1488 O O . PHE A 1 39 ? 2.552 11.739 2.962 1.00 0.00 118 PHE A O 3
ATOM 1505 N N . PHE A 1 40 ? 2.329 13.931 2.454 1.00 0.00 119 PHE A N 3
ATOM 1506 C CA . PHE A 1 40 ? 2.719 14.392 3.775 1.00 0.00 119 PHE A CA 3
ATOM 1507 C C . PHE A 1 40 ? 1.492 14.608 4.664 1.00 0.00 119 PHE A C 3
ATOM 1508 O O . PHE A 1 40 ? 1.502 15.468 5.543 1.00 0.00 119 PHE A O 3
ATOM 1525 N N . ARG A 1 41 ? 0.465 13.813 4.404 1.00 0.00 120 ARG A N 3
ATOM 1526 C CA . ARG A 1 41 ? -0.767 13.907 5.170 1.00 0.00 120 ARG A CA 3
ATOM 1527 C C . ARG A 1 41 ? -1.524 12.578 5.123 1.00 0.00 120 ARG A C 3
ATOM 1528 O O . ARG A 1 41 ? -1.644 11.891 6.136 1.00 0.00 120 ARG A O 3
ATOM 1549 N N . SER A 1 42 ? -2.015 12.255 3.935 1.00 0.00 121 SER A N 3
ATOM 1550 C CA . SER A 1 42 ? -2.757 11.021 3.743 1.00 0.00 121 SER A CA 3
ATOM 1551 C C . SER A 1 42 ? -2.316 10.343 2.444 1.00 0.00 121 SER A C 3
ATOM 1552 O O . SER A 1 42 ? -1.164 10.471 2.032 1.00 0.00 121 SER A O 3
ATOM 1560 N N . ALA A 1 43 ? -3.256 9.635 1.835 1.00 0.00 122 ALA A N 3
ATOM 1561 C CA . ALA A 1 43 ? -2.979 8.936 0.591 1.00 0.00 122 ALA A CA 3
ATOM 1562 C C . ALA A 1 43 ? -2.220 7.643 0.896 1.00 0.00 122 ALA A C 3
ATOM 1563 O O . ALA A 1 43 ? -1.125 7.425 0.381 1.00 0.00 122 ALA A O 3
ATOM 1570 N N . CYS A 1 44 ? -2.833 6.818 1.733 1.00 0.00 123 CYS A N 3
ATOM 1571 C CA . CYS A 1 44 ? -2.229 5.552 2.113 1.00 0.00 123 CYS A CA 3
ATOM 1572 C C . CYS A 1 44 ? -2.771 4.464 1.185 1.00 0.00 123 CYS A C 3
ATOM 1573 O O . CYS A 1 44 ? -3.962 4.441 0.879 1.00 0.00 123 CYS A O 3
ATOM 1580 N N . TYR A 1 45 ? -1.871 3.588 0.763 1.00 0.00 124 TYR A N 3
ATOM 1581 C CA . TYR A 1 45 ? -2.245 2.499 -0.123 1.00 0.00 124 TYR A CA 3
ATOM 1582 C C . TYR A 1 45 ? -1.427 1.241 0.177 1.00 0.00 124 TYR A C 3
ATOM 1583 O O . TYR A 1 45 ? -0.502 1.277 0.988 1.00 0.00 124 TYR A O 3
ATOM 1601 N N . CYS A 1 46 ? -1.796 0.160 -0.492 1.00 0.00 125 CYS A N 3
ATOM 1602 C CA . CYS A 1 46 ? -1.108 -1.107 -0.307 1.00 0.00 125 CYS A CA 3
ATOM 1603 C C . CYS A 1 46 ? 0.369 -0.906 -0.653 1.00 0.00 125 CYS A C 3
ATOM 1604 O O . CYS A 1 46 ? 0.696 -0.206 -1.610 1.00 0.00 125 CYS A O 3
ATOM 1611 N N . ARG A 1 47 ? 1.221 -1.534 0.144 1.00 0.00 126 ARG A N 3
ATOM 1612 C CA . ARG A 1 47 ? 2.655 -1.433 -0.067 1.00 0.00 126 ARG A CA 3
ATOM 1613 C C . ARG A 1 47 ? 3.361 -2.671 0.491 1.00 0.00 126 ARG A C 3
ATOM 1614 O O . ARG A 1 47 ? 3.292 -2.943 1.689 1.00 0.00 126 ARG A O 3
ATOM 1635 N N . VAL A 1 48 ? 4.025 -3.388 -0.404 1.00 0.00 127 VAL A N 3
ATOM 1636 C CA . VAL A 1 48 ? 4.743 -4.590 -0.017 1.00 0.00 127 VAL A CA 3
ATOM 1637 C C . VAL A 1 48 ? 6.125 -4.587 -0.673 1.00 0.00 127 VAL A C 3
ATOM 1638 O O . VAL A 1 48 ? 6.815 -5.606 -0.681 1.00 0.00 127 VAL A O 3
ATOM 1651 N N . LEU A 1 49 ? 6.488 -3.431 -1.208 1.00 0.00 128 LEU A N 3
ATOM 1652 C CA . LEU A 1 49 ? 7.776 -3.282 -1.866 1.00 0.00 128 LEU A CA 3
ATOM 1653 C C . LEU A 1 49 ? 8.888 -3.333 -0.817 1.00 0.00 128 LEU A C 3
ATOM 1654 O O . LEU A 1 49 ? 9.366 -2.295 -0.362 1.00 0.00 128 LEU A O 3
ATOM 1670 N N . SER A 1 50 ? 9.268 -4.552 -0.463 1.00 0.00 129 SER A N 3
ATOM 1671 C CA . SER A 1 50 ? 10.316 -4.752 0.524 1.00 0.00 129 SER A CA 3
ATOM 1672 C C . SER A 1 50 ? 10.837 -6.189 0.450 1.00 0.00 129 SER A C 3
ATOM 1673 O O . SER A 1 50 ? 12.045 -6.418 0.496 1.00 0.00 129 SER A O 3
ATOM 1681 N N . LEU A 1 51 ? 9.901 -7.119 0.336 1.00 0.00 130 LEU A N 3
ATOM 1682 C CA . LEU A 1 51 ? 10.251 -8.527 0.255 1.00 0.00 130 LEU A CA 3
ATOM 1683 C C . LEU A 1 51 ? 10.673 -9.024 1.640 1.00 0.00 130 LEU A C 3
ATOM 1684 O O . LEU A 1 51 ? 10.564 -8.295 2.624 1.00 0.00 130 LEU A O 3
ATOM 1700 N N . ASN A 1 52 ? 11.146 -10.261 1.670 1.00 0.00 131 ASN A N 3
ATOM 1701 C CA . ASN A 1 52 ? 11.585 -10.863 2.917 1.00 0.00 131 ASN A CA 3
ATOM 1702 C C . ASN A 1 52 ? 10.584 -10.523 4.023 1.00 0.00 131 ASN A C 3
ATOM 1703 O O . ASN A 1 52 ? 10.976 -10.125 5.119 1.00 0.00 131 ASN A O 3
ATOM 1714 N N . CYS A 1 53 ? 9.311 -10.694 3.698 1.00 0.00 132 CYS A N 3
ATOM 1715 C CA . CYS A 1 53 ? 8.251 -10.410 4.650 1.00 0.00 132 CYS A CA 3
ATOM 1716 C C . CYS A 1 53 ? 8.374 -11.395 5.814 1.00 0.00 132 CYS A C 3
ATOM 1717 O O . CYS A 1 53 ? 7.961 -12.548 5.703 1.00 0.00 132 CYS A O 3
ATOM 1724 N N . CYS A 1 14 ? -7.318 -9.523 -6.342 1.00 0.00 93 CYS A N 4
ATOM 1725 C CA . CYS A 1 14 ? -6.537 -8.860 -5.312 1.00 0.00 93 CYS A CA 4
ATOM 1726 C C . CYS A 1 14 ? -5.995 -7.550 -5.889 1.00 0.00 93 CYS A C 4
ATOM 1727 O O . CYS A 1 14 ? -5.995 -7.356 -7.103 1.00 0.00 93 CYS A O 4
ATOM 1734 N N . VAL A 1 15 ? -5.547 -6.686 -4.990 1.00 0.00 94 VAL A N 4
ATOM 1735 C CA . VAL A 1 15 ? -5.004 -5.400 -5.394 1.00 0.00 94 VAL A CA 4
ATOM 1736 C C . VAL A 1 15 ? -3.476 -5.460 -5.348 1.00 0.00 94 VAL A C 4
ATOM 1737 O O . VAL A 1 15 ? -2.905 -6.238 -4.586 1.00 0.00 94 VAL A O 4
ATOM 1750 N N . ALA A 1 16 ? -2.858 -4.627 -6.172 1.00 0.00 95 ALA A N 4
ATOM 1751 C CA . ALA A 1 16 ? -1.407 -4.576 -6.235 1.00 0.00 95 ALA A CA 4
ATOM 1752 C C . ALA A 1 16 ? -0.911 -3.353 -5.460 1.00 0.00 95 ALA A C 4
ATOM 1753 O O . ALA A 1 16 ? -1.709 -2.531 -5.013 1.00 0.00 95 ALA A O 4
ATOM 1760 N N . THR A 1 17 ? 0.405 -3.273 -5.324 1.00 0.00 96 THR A N 4
ATOM 1761 C CA . THR A 1 17 ? 1.017 -2.165 -4.610 1.00 0.00 96 THR A CA 4
ATOM 1762 C C . THR A 1 17 ? 0.980 -0.896 -5.464 1.00 0.00 96 THR A C 4
ATOM 1763 O O . THR A 1 17 ? 2.020 -0.305 -5.750 1.00 0.00 96 THR A O 4
ATOM 1774 N N . ARG A 1 18 ? -0.230 -0.513 -5.846 1.00 0.00 97 ARG A N 4
ATOM 1775 C CA . ARG A 1 18 ? -0.416 0.675 -6.661 1.00 0.00 97 ARG A CA 4
ATOM 1776 C C . ARG A 1 18 ? -1.721 1.379 -6.282 1.00 0.00 97 ARG A C 4
ATOM 1777 O O . ARG A 1 18 ? -1.749 2.599 -6.126 1.00 0.00 97 ARG A O 4
ATOM 1798 N N . ASN A 1 19 ? -2.769 0.580 -6.146 1.00 0.00 98 ASN A N 4
ATOM 1799 C CA . ASN A 1 19 ? -4.073 1.112 -5.789 1.00 0.00 98 ASN A CA 4
ATOM 1800 C C . ASN A 1 19 ? -4.182 1.203 -4.265 1.00 0.00 98 ASN A C 4
ATOM 1801 O O . ASN A 1 19 ? -3.399 0.586 -3.545 1.00 0.00 98 ASN A O 4
ATOM 1812 N N . SER A 1 20 ? -5.159 1.979 -3.819 1.00 0.00 99 SER A N 4
ATOM 1813 C CA . SER A 1 20 ? -5.380 2.159 -2.395 1.00 0.00 99 SER A CA 4
ATOM 1814 C C . SER A 1 20 ? -5.885 0.855 -1.774 1.00 0.00 99 SER A C 4
ATOM 1815 O O . SER A 1 20 ? -6.301 -0.056 -2.488 1.00 0.00 99 SER A O 4
ATOM 1823 N N . CYS A 1 21 ? -5.831 0.807 -0.451 1.00 0.00 100 CYS A N 4
ATOM 1824 C CA . CYS A 1 21 ? -6.278 -0.371 0.274 1.00 0.00 100 CYS A CA 4
ATOM 1825 C C . CYS A 1 21 ? -7.763 -0.586 -0.027 1.00 0.00 100 CYS A C 4
ATOM 1826 O O . CYS A 1 21 ? -8.513 0.376 -0.186 1.00 0.00 100 CYS A O 4
ATOM 1833 N N . LYS A 1 22 ? -8.142 -1.854 -0.097 1.00 0.00 101 LYS A N 4
ATOM 1834 C CA . LYS A 1 22 ? -9.523 -2.207 -0.376 1.00 0.00 101 LYS A CA 4
ATOM 1835 C C . LYS A 1 22 ? -9.986 -3.267 0.625 1.00 0.00 101 LYS A C 4
ATOM 1836 O O . LYS A 1 22 ? -9.177 -4.045 1.130 1.00 0.00 101 LYS A O 4
ATOM 1855 N N . PRO A 1 23 ? -11.320 -3.264 0.890 1.00 0.00 102 PRO A N 4
ATOM 1856 C CA . PRO A 1 23 ? -11.900 -4.216 1.822 1.00 0.00 102 PRO A CA 4
ATOM 1857 C C . PRO A 1 23 ? -11.992 -5.610 1.196 1.00 0.00 102 PRO A C 4
ATOM 1858 O O . PRO A 1 23 ? -11.824 -5.764 -0.012 1.00 0.00 102 PRO A O 4
ATOM 1869 N N . PRO A 1 24 ? -12.266 -6.615 2.070 1.00 0.00 103 PRO A N 4
ATOM 1870 C CA . PRO A 1 24 ? -12.451 -6.346 3.486 1.00 0.00 103 PRO A CA 4
ATOM 1871 C C . PRO A 1 24 ? -11.111 -6.069 4.171 1.00 0.00 103 PRO A C 4
ATOM 1872 O O . PRO A 1 24 ? -10.893 -4.979 4.697 1.00 0.00 103 PRO A O 4
ATOM 1883 N N . ALA A 1 25 ? -10.249 -7.075 4.142 1.00 0.00 104 ALA A N 4
ATOM 1884 C CA . ALA A 1 25 ? -8.937 -6.954 4.754 1.00 0.00 104 ALA A CA 4
ATOM 1885 C C . ALA A 1 25 ? -8.035 -8.080 4.245 1.00 0.00 104 ALA A C 4
ATOM 1886 O O . ALA A 1 25 ? -8.520 -9.067 3.693 1.00 0.00 104 ALA A O 4
ATOM 1893 N N . PRO A 1 26 ? -6.705 -7.890 4.453 1.00 0.00 105 PRO A N 4
ATOM 1894 C CA . PRO A 1 26 ? -6.214 -6.692 5.114 1.00 0.00 105 PRO A CA 4
ATOM 1895 C C . PRO A 1 26 ? -6.275 -5.485 4.176 1.00 0.00 105 PRO A C 4
ATOM 1896 O O . PRO A 1 26 ? -6.691 -4.400 4.582 1.00 0.00 105 PRO A O 4
ATOM 1907 N N . ALA A 1 27 ? -5.855 -5.713 2.941 1.00 0.00 106 ALA A N 4
ATOM 1908 C CA . ALA A 1 27 ? -5.857 -4.657 1.942 1.00 0.00 106 ALA A CA 4
ATOM 1909 C C . ALA A 1 27 ? -5.754 -5.279 0.548 1.00 0.00 106 ALA A C 4
ATOM 1910 O O . ALA A 1 27 ? -6.642 -5.097 -0.284 1.00 0.00 106 ALA A O 4
ATOM 1917 N N . CYS A 1 28 ? -4.664 -6.001 0.336 1.00 0.00 107 CYS A N 4
ATOM 1918 C CA . CYS A 1 28 ? -4.434 -6.651 -0.943 1.00 0.00 107 CYS A CA 4
ATOM 1919 C C . CYS A 1 28 ? -3.928 -8.071 -0.676 1.00 0.00 107 CYS A C 4
ATOM 1920 O O . CYS A 1 28 ? -3.740 -8.460 0.475 1.00 0.00 107 CYS A O 4
ATOM 1927 N N . CYS A 1 29 ? -3.723 -8.804 -1.760 1.00 0.00 108 CYS A N 4
ATOM 1928 C CA . CYS A 1 29 ? -3.243 -10.172 -1.658 1.00 0.00 108 CYS A CA 4
ATOM 1929 C C . CYS A 1 29 ? -1.931 -10.163 -0.871 1.00 0.00 108 CYS A C 4
ATOM 1930 O O . CYS A 1 29 ? -1.791 -10.881 0.118 1.00 0.00 108 CYS A O 4
ATOM 1937 N N . ASP A 1 30 ? -1.002 -9.342 -1.340 1.00 0.00 109 ASP A N 4
ATOM 1938 C CA . ASP A 1 30 ? 0.293 -9.230 -0.692 1.00 0.00 109 ASP A CA 4
ATOM 1939 C C . ASP A 1 30 ? 0.091 -8.950 0.799 1.00 0.00 109 ASP A C 4
ATOM 1940 O O . ASP A 1 30 ? -0.309 -7.851 1.179 1.00 0.00 109 ASP A O 4
ATOM 1949 N N . PRO A 1 31 ? 0.385 -9.991 1.624 1.00 0.00 110 PRO A N 4
ATOM 1950 C CA . PRO A 1 31 ? 0.240 -9.868 3.064 1.00 0.00 110 PRO A CA 4
ATOM 1951 C C . PRO A 1 31 ? 1.373 -9.031 3.660 1.00 0.00 110 PRO A C 4
ATOM 1952 O O . PRO A 1 31 ? 1.431 -8.832 4.873 1.00 0.00 110 PRO A O 4
ATOM 1963 N N . CYS A 1 32 ? 2.246 -8.563 2.780 1.00 0.00 111 CYS A N 4
ATOM 1964 C CA . CYS A 1 32 ? 3.374 -7.752 3.204 1.00 0.00 111 CYS A CA 4
ATOM 1965 C C . CYS A 1 32 ? 3.101 -6.301 2.802 1.00 0.00 111 CYS A C 4
ATOM 1966 O O . CYS A 1 32 ? 3.881 -5.406 3.125 1.00 0.00 111 CYS A O 4
ATOM 1973 N N . ALA A 1 33 ? 1.992 -6.113 2.102 1.00 0.00 112 ALA A N 4
ATOM 1974 C CA . ALA A 1 33 ? 1.606 -4.787 1.652 1.00 0.00 112 ALA A CA 4
ATOM 1975 C C . ALA A 1 33 ? 0.399 -4.309 2.461 1.00 0.00 112 ALA A C 4
ATOM 1976 O O . ALA A 1 33 ? -0.513 -5.087 2.740 1.00 0.00 112 ALA A O 4
ATOM 1983 N N . SER A 1 34 ? 0.431 -3.033 2.815 1.00 0.00 113 SER A N 4
ATOM 1984 C CA . SER A 1 34 ? -0.650 -2.443 3.587 1.00 0.00 113 SER A CA 4
ATOM 1985 C C . SER A 1 34 ? -0.968 -1.044 3.056 1.00 0.00 113 SER A C 4
ATOM 1986 O O . SER A 1 34 ? -0.420 -0.622 2.039 1.00 0.00 113 SER A O 4
ATOM 1994 N N . CYS A 1 35 ? -1.854 -0.363 3.768 1.00 0.00 114 CYS A N 4
ATOM 1995 C CA . CYS A 1 35 ? -2.252 0.980 3.381 1.00 0.00 114 CYS A CA 4
ATOM 1996 C C . CYS A 1 35 ? -1.245 1.969 3.972 1.00 0.00 114 CYS A C 4
ATOM 1997 O O . CYS A 1 35 ? -1.438 2.470 5.078 1.00 0.00 114 CYS A O 4
ATOM 2004 N N . TYR A 1 36 ? -0.192 2.219 3.208 1.00 0.00 115 TYR A N 4
ATOM 2005 C CA . TYR A 1 36 ? 0.845 3.139 3.641 1.00 0.00 115 TYR A CA 4
ATOM 2006 C C . TYR A 1 36 ? 0.679 4.507 2.976 1.00 0.00 115 TYR A C 4
ATOM 2007 O O . TYR A 1 36 ? 0.408 4.590 1.779 1.00 0.00 115 TYR A O 4
ATOM 2025 N N . CYS A 1 37 ? 0.848 5.545 3.782 1.00 0.00 116 CYS A N 4
ATOM 2026 C CA . CYS A 1 37 ? 0.720 6.905 3.286 1.00 0.00 116 CYS A CA 4
ATOM 2027 C C . CYS A 1 37 ? 2.097 7.378 2.818 1.00 0.00 116 CYS A C 4
ATOM 2028 O O . CYS A 1 37 ? 3.084 7.235 3.538 1.00 0.00 116 CYS A O 4
ATOM 2035 N N . ARG A 1 38 ? 2.120 7.931 1.614 1.00 0.00 117 ARG A N 4
ATOM 2036 C CA . ARG A 1 38 ? 3.361 8.425 1.042 1.00 0.00 117 ARG A CA 4
ATOM 2037 C C . ARG A 1 38 ? 3.513 9.923 1.317 1.00 0.00 117 ARG A C 4
ATOM 2038 O O . ARG A 1 38 ? 4.610 10.396 1.608 1.00 0.00 117 ARG A O 4
ATOM 2059 N N . PHE A 1 39 ? 2.395 10.627 1.214 1.00 0.00 118 PHE A N 4
ATOM 2060 C CA . PHE A 1 39 ? 2.390 12.061 1.448 1.00 0.00 118 PHE A CA 4
ATOM 2061 C C . PHE A 1 39 ? 2.726 12.380 2.906 1.00 0.00 118 PHE A C 4
ATOM 2062 O O . PHE A 1 39 ? 2.896 11.473 3.720 1.00 0.00 118 PHE A O 4
ATOM 2079 N N . PHE A 1 40 ? 2.811 13.671 3.192 1.00 0.00 119 PHE A N 4
ATOM 2080 C CA . PHE A 1 40 ? 3.124 14.120 4.538 1.00 0.00 119 PHE A CA 4
ATOM 2081 C C . PHE A 1 40 ? 1.847 14.405 5.331 1.00 0.00 119 PHE A C 4
ATOM 2082 O O . PHE A 1 40 ? 1.826 15.293 6.183 1.00 0.00 119 PHE A O 4
ATOM 2099 N N . ARG A 1 41 ? 0.814 13.636 5.024 1.00 0.00 120 ARG A N 4
ATOM 2100 C CA . ARG A 1 41 ? -0.464 13.794 5.698 1.00 0.00 120 ARG A CA 4
ATOM 2101 C C . ARG A 1 41 ? -1.266 12.493 5.626 1.00 0.00 120 ARG A C 4
ATOM 2102 O O . ARG A 1 41 ? -1.417 11.797 6.629 1.00 0.00 120 ARG A O 4
ATOM 2123 N N . SER A 1 42 ? -1.761 12.205 4.432 1.00 0.00 121 SER A N 4
ATOM 2124 C CA . SER A 1 42 ? -2.545 11.001 4.217 1.00 0.00 121 SER A CA 4
ATOM 2125 C C . SER A 1 42 ? -2.142 10.344 2.895 1.00 0.00 121 SER A C 4
ATOM 2126 O O . SER A 1 42 ? -0.980 10.403 2.497 1.00 0.00 121 SER A O 4
ATOM 2134 N N . ALA A 1 43 ? -3.126 9.732 2.251 1.00 0.00 122 ALA A N 4
ATOM 2135 C CA . ALA A 1 43 ? -2.889 9.065 0.982 1.00 0.00 122 ALA A CA 4
ATOM 2136 C C . ALA A 1 43 ? -2.278 7.687 1.242 1.00 0.00 122 ALA A C 4
ATOM 2137 O O . ALA A 1 43 ? -1.176 7.395 0.780 1.00 0.00 122 ALA A O 4
ATOM 2144 N N . CYS A 1 44 ? -3.020 6.876 1.982 1.00 0.00 123 CYS A N 4
ATOM 2145 C CA . CYS A 1 44 ? -2.565 5.535 2.309 1.00 0.00 123 CYS A CA 4
ATOM 2146 C C . CYS A 1 44 ? -3.112 4.571 1.254 1.00 0.00 123 CYS A C 4
ATOM 2147 O O . CYS A 1 44 ? -4.303 4.593 0.947 1.00 0.00 123 CYS A O 4
ATOM 2154 N N . TYR A 1 45 ? -2.217 3.748 0.730 1.00 0.00 124 TYR A N 4
ATOM 2155 C CA . TYR A 1 45 ? -2.595 2.778 -0.284 1.00 0.00 124 TYR A CA 4
ATOM 2156 C C . TYR A 1 45 ? -1.775 1.493 -0.147 1.00 0.00 124 TYR A C 4
ATOM 2157 O O . TYR A 1 45 ? -0.841 1.431 0.650 1.00 0.00 124 TYR A O 4
ATOM 2175 N N . CYS A 1 46 ? -2.155 0.500 -0.937 1.00 0.00 125 CYS A N 4
ATOM 2176 C CA . CYS A 1 46 ? -1.466 -0.779 -0.914 1.00 0.00 125 CYS A CA 4
ATOM 2177 C C . CYS A 1 46 ? -0.005 -0.545 -1.301 1.00 0.00 125 CYS A C 4
ATOM 2178 O O . CYS A 1 46 ? 0.290 -0.181 -2.438 1.00 0.00 125 CYS A O 4
ATOM 2185 N N . ARG A 1 47 ? 0.872 -0.763 -0.332 1.00 0.00 126 ARG A N 4
ATOM 2186 C CA . ARG A 1 47 ? 2.296 -0.581 -0.556 1.00 0.00 126 ARG A CA 4
ATOM 2187 C C . ARG A 1 47 ? 3.101 -1.491 0.373 1.00 0.00 126 ARG A C 4
ATOM 2188 O O . ARG A 1 47 ? 2.645 -1.829 1.465 1.00 0.00 126 ARG A O 4
ATOM 2209 N N . VAL A 1 48 ? 4.284 -1.863 -0.093 1.00 0.00 127 VAL A N 4
ATOM 2210 C CA . VAL A 1 48 ? 5.157 -2.728 0.682 1.00 0.00 127 VAL A CA 4
ATOM 2211 C C . VAL A 1 48 ? 6.592 -2.203 0.600 1.00 0.00 127 VAL A C 4
ATOM 2212 O O . VAL A 1 48 ? 7.453 -2.834 -0.012 1.00 0.00 127 VAL A O 4
ATOM 2225 N N . LEU A 1 49 ? 6.805 -1.054 1.224 1.00 0.00 128 LEU A N 4
ATOM 2226 C CA . LEU A 1 49 ? 8.121 -0.438 1.229 1.00 0.00 128 LEU A CA 4
ATOM 2227 C C . LEU A 1 49 ? 8.953 -1.033 2.367 1.00 0.00 128 LEU A C 4
ATOM 2228 O O . LEU A 1 49 ? 10.141 -1.301 2.197 1.00 0.00 128 LEU A O 4
ATOM 2244 N N . SER A 1 50 ? 8.296 -1.221 3.502 1.00 0.00 129 SER A N 4
ATOM 2245 C CA . SER A 1 50 ? 8.961 -1.778 4.668 1.00 0.00 129 SER A CA 4
ATOM 2246 C C . SER A 1 50 ? 9.524 -3.162 4.337 1.00 0.00 129 SER A C 4
ATOM 2247 O O . SER A 1 50 ? 10.714 -3.412 4.523 1.00 0.00 129 SER A O 4
ATOM 2255 N N . LEU A 1 51 ? 8.643 -4.024 3.854 1.00 0.00 130 LEU A N 4
ATOM 2256 C CA . LEU A 1 51 ? 9.037 -5.376 3.496 1.00 0.00 130 LEU A CA 4
ATOM 2257 C C . LEU A 1 51 ? 9.154 -6.222 4.765 1.00 0.00 130 LEU A C 4
ATOM 2258 O O . LEU A 1 51 ? 9.313 -5.685 5.861 1.00 0.00 130 LEU A O 4
ATOM 2274 N N . ASN A 1 52 ? 9.071 -7.531 4.576 1.00 0.00 131 ASN A N 4
ATOM 2275 C CA . ASN A 1 52 ? 9.166 -8.456 5.692 1.00 0.00 131 ASN A CA 4
ATOM 2276 C C . ASN A 1 52 ? 8.571 -9.805 5.283 1.00 0.00 131 ASN A C 4
ATOM 2277 O O . ASN A 1 52 ? 9.256 -10.825 5.317 1.00 0.00 131 ASN A O 4
ATOM 2288 N N . CYS A 1 53 ? 7.301 -9.766 4.906 1.00 0.00 132 CYS A N 4
ATOM 2289 C CA . CYS A 1 53 ? 6.607 -10.972 4.490 1.00 0.00 132 CYS A CA 4
ATOM 2290 C C . CYS A 1 53 ? 6.816 -12.041 5.565 1.00 0.00 132 CYS A C 4
ATOM 2291 O O . CYS A 1 53 ? 6.363 -13.175 5.414 1.00 0.00 132 CYS A O 4
ATOM 2298 N N . CYS A 1 14 ? -6.203 -9.126 -8.399 1.00 0.00 93 CYS A N 5
ATOM 2299 C CA . CYS A 1 14 ? -5.791 -8.508 -7.150 1.00 0.00 93 CYS A CA 5
ATOM 2300 C C . CYS A 1 14 ? -4.849 -7.347 -7.476 1.00 0.00 93 CYS A C 5
ATOM 2301 O O . CYS A 1 14 ? -4.357 -7.239 -8.598 1.00 0.00 93 CYS A O 5
ATOM 2308 N N . VAL A 1 15 ? -4.627 -6.509 -6.474 1.00 0.00 94 VAL A N 5
ATOM 2309 C CA . VAL A 1 15 ? -3.753 -5.360 -6.640 1.00 0.00 94 VAL A CA 5
ATOM 2310 C C . VAL A 1 15 ? -2.333 -5.739 -6.213 1.00 0.00 94 VAL A C 5
ATOM 2311 O O . VAL A 1 15 ? -2.150 -6.551 -5.307 1.00 0.00 94 VAL A O 5
ATOM 2324 N N . ALA A 1 16 ? -1.366 -5.133 -6.885 1.00 0.00 95 ALA A N 5
ATOM 2325 C CA . ALA A 1 16 ? 0.032 -5.396 -6.586 1.00 0.00 95 ALA A CA 5
ATOM 2326 C C . ALA A 1 16 ? 0.481 -4.496 -5.434 1.00 0.00 95 ALA A C 5
ATOM 2327 O O . ALA A 1 16 ? 0.410 -4.888 -4.270 1.00 0.00 95 ALA A O 5
ATOM 2334 N N . THR A 1 17 ? 0.933 -3.305 -5.798 1.00 0.00 96 THR A N 5
ATOM 2335 C CA . THR A 1 17 ? 1.394 -2.345 -4.809 1.00 0.00 96 THR A CA 5
ATOM 2336 C C . THR A 1 17 ? 1.521 -0.954 -5.434 1.00 0.00 96 THR A C 5
ATOM 2337 O O . THR A 1 17 ? 2.587 -0.341 -5.382 1.00 0.00 96 THR A O 5
ATOM 2348 N N . ARG A 1 18 ? 0.420 -0.497 -6.011 1.00 0.00 97 ARG A N 5
ATOM 2349 C CA . ARG A 1 18 ? 0.395 0.810 -6.646 1.00 0.00 97 ARG A CA 5
ATOM 2350 C C . ARG A 1 18 ? -0.974 1.466 -6.456 1.00 0.00 97 ARG A C 5
ATOM 2351 O O . ARG A 1 18 ? -1.060 2.647 -6.123 1.00 0.00 97 ARG A O 5
ATOM 2372 N N . ASN A 1 19 ? -2.012 0.671 -6.677 1.00 0.00 98 ASN A N 5
ATOM 2373 C CA . ASN A 1 19 ? -3.372 1.160 -6.534 1.00 0.00 98 ASN A CA 5
ATOM 2374 C C . ASN A 1 19 ? -3.714 1.278 -5.047 1.00 0.00 98 ASN A C 5
ATOM 2375 O O . ASN A 1 19 ? -3.025 0.711 -4.201 1.00 0.00 98 ASN A O 5
ATOM 2386 N N . SER A 1 20 ? -4.778 2.019 -4.775 1.00 0.00 99 SER A N 5
ATOM 2387 C CA . SER A 1 20 ? -5.219 2.219 -3.405 1.00 0.00 99 SER A CA 5
ATOM 2388 C C . SER A 1 20 ? -6.150 1.080 -2.983 1.00 0.00 99 SER A C 5
ATOM 2389 O O . SER A 1 20 ? -6.702 0.379 -3.830 1.00 0.00 99 SER A O 5
ATOM 2397 N N . CYS A 1 21 ? -6.295 0.931 -1.675 1.00 0.00 100 CYS A N 5
ATOM 2398 C CA . CYS A 1 21 ? -7.150 -0.111 -1.131 1.00 0.00 100 CYS A CA 5
ATOM 2399 C C . CYS A 1 21 ? -7.997 0.498 -0.012 1.00 0.00 100 CYS A C 5
ATOM 2400 O O . CYS A 1 21 ? -7.863 1.680 0.299 1.00 0.00 100 CYS A O 5
ATOM 2407 N N . LYS A 1 22 ? -8.850 -0.338 0.562 1.00 0.00 101 LYS A N 5
ATOM 2408 C CA . LYS A 1 22 ? -9.719 0.104 1.640 1.00 0.00 101 LYS A CA 5
ATOM 2409 C C . LYS A 1 22 ? -9.745 -0.962 2.737 1.00 0.00 101 LYS A C 5
ATOM 2410 O O . LYS A 1 22 ? -9.509 -2.139 2.470 1.00 0.00 101 LYS A O 5
ATOM 2429 N N . PRO A 1 23 ? -10.041 -0.499 3.981 1.00 0.00 102 PRO A N 5
ATOM 2430 C CA . PRO A 1 23 ? -10.101 -1.399 5.120 1.00 0.00 102 PRO A CA 5
ATOM 2431 C C . PRO A 1 23 ? -11.381 -2.238 5.090 1.00 0.00 102 PRO A C 5
ATOM 2432 O O . PRO A 1 23 ? -12.299 -1.948 4.325 1.00 0.00 102 PRO A O 5
ATOM 2443 N N . PRO A 1 24 ? -11.400 -3.288 5.953 1.00 0.00 103 PRO A N 5
ATOM 2444 C CA . PRO A 1 24 ? -10.270 -3.562 6.825 1.00 0.00 103 PRO A CA 5
ATOM 2445 C C . PRO A 1 24 ? -9.111 -4.182 6.042 1.00 0.00 103 PRO A C 5
ATOM 2446 O O . PRO A 1 24 ? -9.330 -4.971 5.123 1.00 0.00 103 PRO A O 5
ATOM 2457 N N . ALA A 1 25 ? -7.904 -3.803 6.434 1.00 0.00 104 ALA A N 5
ATOM 2458 C CA . ALA A 1 25 ? -6.710 -4.313 5.780 1.00 0.00 104 ALA A CA 5
ATOM 2459 C C . ALA A 1 25 ? -6.199 -5.537 6.542 1.00 0.00 104 ALA A C 5
ATOM 2460 O O . ALA A 1 25 ? -6.585 -5.765 7.688 1.00 0.00 104 ALA A O 5
ATOM 2467 N N . PRO A 1 26 ? -5.317 -6.313 5.858 1.00 0.00 105 PRO A N 5
ATOM 2468 C CA . PRO A 1 26 ? -4.913 -5.972 4.505 1.00 0.00 105 PRO A CA 5
ATOM 2469 C C . PRO A 1 26 ? -6.024 -6.293 3.503 1.00 0.00 105 PRO A C 5
ATOM 2470 O O . PRO A 1 26 ? -7.047 -6.869 3.870 1.00 0.00 105 PRO A O 5
ATOM 2481 N N . ALA A 1 27 ? -5.785 -5.906 2.259 1.00 0.00 106 ALA A N 5
ATOM 2482 C CA . ALA A 1 27 ? -6.753 -6.145 1.202 1.00 0.00 106 ALA A CA 5
ATOM 2483 C C . ALA A 1 27 ? -6.028 -6.203 -0.144 1.00 0.00 106 ALA A C 5
ATOM 2484 O O . ALA A 1 27 ? -6.463 -5.584 -1.114 1.00 0.00 106 ALA A O 5
ATOM 2491 N N . CYS A 1 28 ? -4.936 -6.953 -0.160 1.00 0.00 107 CYS A N 5
ATOM 2492 C CA . CYS A 1 28 ? -4.147 -7.099 -1.371 1.00 0.00 107 CYS A CA 5
ATOM 2493 C C . CYS A 1 28 ? -3.711 -8.561 -1.487 1.00 0.00 107 CYS A C 5
ATOM 2494 O O . CYS A 1 28 ? -3.954 -9.358 -0.582 1.00 0.00 107 CYS A O 5
ATOM 2501 N N . CYS A 1 29 ? -3.076 -8.870 -2.608 1.00 0.00 108 CYS A N 5
ATOM 2502 C CA . CYS A 1 29 ? -2.604 -10.222 -2.853 1.00 0.00 108 CYS A CA 5
ATOM 2503 C C . CYS A 1 29 ? -1.546 -10.560 -1.801 1.00 0.00 108 CYS A C 5
ATOM 2504 O O . CYS A 1 29 ? -1.808 -11.330 -0.877 1.00 0.00 108 CYS A O 5
ATOM 2511 N N . ASP A 1 30 ? -0.374 -9.969 -1.975 1.00 0.00 109 ASP A N 5
ATOM 2512 C CA . ASP A 1 30 ? 0.725 -10.198 -1.052 1.00 0.00 109 ASP A CA 5
ATOM 2513 C C . ASP A 1 30 ? 0.204 -10.116 0.384 1.00 0.00 109 ASP A C 5
ATOM 2514 O O . ASP A 1 30 ? -0.481 -9.160 0.746 1.00 0.00 109 ASP A O 5
ATOM 2523 N N . PRO A 1 31 ? 0.557 -11.157 1.184 1.00 0.00 110 PRO A N 5
ATOM 2524 C CA . PRO A 1 31 ? 0.133 -11.212 2.573 1.00 0.00 110 PRO A CA 5
ATOM 2525 C C . PRO A 1 31 ? 0.938 -10.234 3.431 1.00 0.00 110 PRO A C 5
ATOM 2526 O O . PRO A 1 31 ? 0.733 -10.151 4.641 1.00 0.00 110 PRO A O 5
ATOM 2537 N N . CYS A 1 32 ? 1.837 -9.519 2.771 1.00 0.00 111 CYS A N 5
ATOM 2538 C CA . CYS A 1 32 ? 2.674 -8.551 3.458 1.00 0.00 111 CYS A CA 5
ATOM 2539 C C . CYS A 1 32 ? 2.300 -7.153 2.961 1.00 0.00 111 CYS A C 5
ATOM 2540 O O . CYS A 1 32 ? 2.910 -6.163 3.362 1.00 0.00 111 CYS A O 5
ATOM 2547 N N . ALA A 1 33 ? 1.298 -7.117 2.095 1.00 0.00 112 ALA A N 5
ATOM 2548 C CA . ALA A 1 33 ? 0.835 -5.857 1.538 1.00 0.00 112 ALA A CA 5
ATOM 2549 C C . ALA A 1 33 ? -0.375 -5.366 2.337 1.00 0.00 112 ALA A C 5
ATOM 2550 O O . ALA A 1 33 ? -1.259 -6.150 2.676 1.00 0.00 112 ALA A O 5
ATOM 2557 N N . SER A 1 34 ? -0.374 -4.070 2.614 1.00 0.00 113 SER A N 5
ATOM 2558 C CA . SER A 1 34 ? -1.460 -3.465 3.366 1.00 0.00 113 SER A CA 5
ATOM 2559 C C . SER A 1 34 ? -1.735 -2.053 2.845 1.00 0.00 113 SER A C 5
ATOM 2560 O O . SER A 1 34 ? -1.067 -1.588 1.922 1.00 0.00 113 SER A O 5
ATOM 2568 N N . CYS A 1 35 ? -2.718 -1.411 3.458 1.00 0.00 114 CYS A N 5
ATOM 2569 C CA . CYS A 1 35 ? -3.089 -0.062 3.067 1.00 0.00 114 CYS A CA 5
ATOM 2570 C C . CYS A 1 35 ? -2.208 0.921 3.840 1.00 0.00 114 CYS A C 5
ATOM 2571 O O . CYS A 1 35 ? -2.393 1.116 5.040 1.00 0.00 114 CYS A O 5
ATOM 2578 N N . TYR A 1 36 ? -1.267 1.515 3.120 1.00 0.00 115 TYR A N 5
ATOM 2579 C CA . TYR A 1 36 ? -0.357 2.474 3.723 1.00 0.00 115 TYR A CA 5
ATOM 2580 C C . TYR A 1 36 ? -0.339 3.785 2.933 1.00 0.00 115 TYR A C 5
ATOM 2581 O O . TYR A 1 36 ? -0.445 3.777 1.708 1.00 0.00 115 TYR A O 5
ATOM 2599 N N . CYS A 1 37 ? -0.204 4.879 3.668 1.00 0.00 116 CYS A N 5
ATOM 2600 C CA . CYS A 1 37 ? -0.171 6.194 3.052 1.00 0.00 116 CYS A CA 5
ATOM 2601 C C . CYS A 1 37 ? 1.260 6.730 3.140 1.00 0.00 116 CYS A C 5
ATOM 2602 O O . CYS A 1 37 ? 1.951 6.505 4.132 1.00 0.00 116 CYS A O 5
ATOM 2609 N N . ARG A 1 38 ? 1.661 7.429 2.088 1.00 0.00 117 ARG A N 5
ATOM 2610 C CA . ARG A 1 38 ? 2.997 7.999 2.034 1.00 0.00 117 ARG A CA 5
ATOM 2611 C C . ARG A 1 38 ? 2.975 9.450 2.517 1.00 0.00 117 ARG A C 5
ATOM 2612 O O . ARG A 1 38 ? 3.644 9.795 3.489 1.00 0.00 117 ARG A O 5
ATOM 2633 N N . PHE A 1 39 ? 2.198 10.262 1.814 1.00 0.00 118 PHE A N 5
ATOM 2634 C CA . PHE A 1 39 ? 2.080 11.669 2.159 1.00 0.00 118 PHE A CA 5
ATOM 2635 C C . PHE A 1 39 ? 1.979 11.856 3.674 1.00 0.00 118 PHE A C 5
ATOM 2636 O O . PHE A 1 39 ? 1.722 10.900 4.405 1.00 0.00 118 PHE A O 5
ATOM 2653 N N . PHE A 1 40 ? 2.187 13.093 4.101 1.00 0.00 119 PHE A N 5
ATOM 2654 C CA . PHE A 1 40 ? 2.123 13.417 5.516 1.00 0.00 119 PHE A CA 5
ATOM 2655 C C . PHE A 1 40 ? 0.721 13.889 5.907 1.00 0.00 119 PHE A C 5
ATOM 2656 O O . PHE A 1 40 ? 0.572 14.772 6.750 1.00 0.00 119 PHE A O 5
ATOM 2673 N N . ARG A 1 41 ? -0.272 13.279 5.276 1.00 0.00 120 ARG A N 5
ATOM 2674 C CA . ARG A 1 41 ? -1.656 13.626 5.547 1.00 0.00 120 ARG A CA 5
ATOM 2675 C C . ARG A 1 41 ? -2.575 12.453 5.198 1.00 0.00 120 ARG A C 5
ATOM 2676 O O . ARG A 1 41 ? -3.130 11.809 6.086 1.00 0.00 120 ARG A O 5
ATOM 2697 N N . SER A 1 42 ? -2.708 12.213 3.901 1.00 0.00 121 SER A N 5
ATOM 2698 C CA . SER A 1 42 ? -3.550 11.129 3.424 1.00 0.00 121 SER A CA 5
ATOM 2699 C C . SER A 1 42 ? -2.843 10.376 2.295 1.00 0.00 121 SER A C 5
ATOM 2700 O O . SER A 1 42 ? -1.617 10.287 2.276 1.00 0.00 121 SER A O 5
ATOM 2708 N N . ALA A 1 43 ? -3.648 9.851 1.382 1.00 0.00 122 ALA A N 5
ATOM 2709 C CA . ALA A 1 43 ? -3.114 9.108 0.254 1.00 0.00 122 ALA A CA 5
ATOM 2710 C C . ALA A 1 43 ? -2.708 7.708 0.717 1.00 0.00 122 ALA A C 5
ATOM 2711 O O . ALA A 1 43 ? -1.542 7.330 0.613 1.00 0.00 122 ALA A O 5
ATOM 2718 N N . CYS A 1 44 ? -3.692 6.976 1.218 1.00 0.00 123 CYS A N 5
ATOM 2719 C CA . CYS A 1 44 ? -3.451 5.625 1.698 1.00 0.00 123 CYS A CA 5
ATOM 2720 C C . CYS A 1 44 ? -3.783 4.648 0.568 1.00 0.00 123 CYS A C 5
ATOM 2721 O O . CYS A 1 44 ? -4.865 4.710 -0.014 1.00 0.00 123 CYS A O 5
ATOM 2728 N N . TYR A 1 45 ? -2.832 3.768 0.292 1.00 0.00 124 TYR A N 5
ATOM 2729 C CA . TYR A 1 45 ? -3.010 2.779 -0.758 1.00 0.00 124 TYR A CA 5
ATOM 2730 C C . TYR A 1 45 ? -2.311 1.466 -0.398 1.00 0.00 124 TYR A C 5
ATOM 2731 O O . TYR A 1 45 ? -1.746 1.337 0.686 1.00 0.00 124 TYR A O 5
ATOM 2749 N N . CYS A 1 46 ? -2.373 0.526 -1.330 1.00 0.00 125 CYS A N 5
ATOM 2750 C CA . CYS A 1 46 ? -1.753 -0.772 -1.124 1.00 0.00 125 CYS A CA 5
ATOM 2751 C C . CYS A 1 46 ? -0.237 -0.606 -1.253 1.00 0.00 125 CYS A C 5
ATOM 2752 O O . CYS A 1 46 ? 0.248 -0.036 -2.230 1.00 0.00 125 CYS A O 5
ATOM 2759 N N . ARG A 1 47 ? 0.469 -1.115 -0.254 1.00 0.00 126 ARG A N 5
ATOM 2760 C CA . ARG A 1 47 ? 1.919 -1.031 -0.244 1.00 0.00 126 ARG A CA 5
ATOM 2761 C C . ARG A 1 47 ? 2.508 -2.117 0.659 1.00 0.00 126 ARG A C 5
ATOM 2762 O O . ARG A 1 47 ? 1.900 -2.494 1.659 1.00 0.00 126 ARG A O 5
ATOM 2783 N N . VAL A 1 48 ? 3.684 -2.588 0.274 1.00 0.00 127 VAL A N 5
ATOM 2784 C CA . VAL A 1 48 ? 4.362 -3.623 1.036 1.00 0.00 127 VAL A CA 5
ATOM 2785 C C . VAL A 1 48 ? 5.781 -3.159 1.370 1.00 0.00 127 VAL A C 5
ATOM 2786 O O . VAL A 1 48 ? 6.277 -2.198 0.784 1.00 0.00 127 VAL A O 5
ATOM 2799 N N . LEU A 1 49 ? 6.393 -3.862 2.311 1.00 0.00 128 LEU A N 5
ATOM 2800 C CA . LEU A 1 49 ? 7.745 -3.534 2.730 1.00 0.00 128 LEU A CA 5
ATOM 2801 C C . LEU A 1 49 ? 8.410 -4.781 3.316 1.00 0.00 128 LEU A C 5
ATOM 2802 O O . LEU A 1 49 ? 7.761 -5.573 3.997 1.00 0.00 128 LEU A O 5
ATOM 2818 N N . SER A 1 50 ? 9.696 -4.917 3.029 1.00 0.00 129 SER A N 5
ATOM 2819 C CA . SER A 1 50 ? 10.456 -6.054 3.518 1.00 0.00 129 SER A CA 5
ATOM 2820 C C . SER A 1 50 ? 9.986 -7.335 2.826 1.00 0.00 129 SER A C 5
ATOM 2821 O O . SER A 1 50 ? 9.370 -7.280 1.763 1.00 0.00 129 SER A O 5
ATOM 2829 N N . LEU A 1 51 ? 10.294 -8.459 3.457 1.00 0.00 130 LEU A N 5
ATOM 2830 C CA . LEU A 1 51 ? 9.911 -9.751 2.915 1.00 0.00 130 LEU A CA 5
ATOM 2831 C C . LEU A 1 51 ? 9.973 -10.803 4.024 1.00 0.00 130 LEU A C 5
ATOM 2832 O O . LEU A 1 51 ? 9.938 -10.467 5.207 1.00 0.00 130 LEU A O 5
ATOM 2848 N N . ASN A 1 52 ? 10.065 -12.056 3.603 1.00 0.00 131 ASN A N 5
ATOM 2849 C CA . ASN A 1 52 ? 10.132 -13.160 4.546 1.00 0.00 131 ASN A CA 5
ATOM 2850 C C . ASN A 1 52 ? 8.760 -13.355 5.194 1.00 0.00 131 ASN A C 5
ATOM 2851 O O . ASN A 1 52 ? 8.159 -14.422 5.074 1.00 0.00 131 ASN A O 5
ATOM 2862 N N . CYS A 1 53 ? 8.304 -12.309 5.867 1.00 0.00 132 CYS A N 5
ATOM 2863 C CA . CYS A 1 53 ? 7.014 -12.352 6.534 1.00 0.00 132 CYS A CA 5
ATOM 2864 C C . CYS A 1 53 ? 6.904 -13.683 7.280 1.00 0.00 132 CYS A C 5
ATOM 2865 O O . CYS A 1 53 ? 6.090 -14.534 6.922 1.00 0.00 132 CYS A O 5
ATOM 2872 N N . CYS A 1 14 ? -5.373 -10.550 -6.612 1.00 0.00 93 CYS A N 6
ATOM 2873 C CA . CYS A 1 14 ? -5.055 -9.699 -5.478 1.00 0.00 93 CYS A CA 6
ATOM 2874 C C . CYS A 1 14 ? -4.963 -8.254 -5.972 1.00 0.00 93 CYS A C 6
ATOM 2875 O O . CYS A 1 14 ? -5.073 -7.996 -7.170 1.00 0.00 93 CYS A O 6
ATOM 2882 N N . VAL A 1 15 ? -4.761 -7.350 -5.025 1.00 0.00 94 VAL A N 6
ATOM 2883 C CA . VAL A 1 15 ? -4.652 -5.938 -5.349 1.00 0.00 94 VAL A CA 6
ATOM 2884 C C . VAL A 1 15 ? -3.176 -5.566 -5.500 1.00 0.00 94 VAL A C 6
ATOM 2885 O O . VAL A 1 15 ? -2.299 -6.279 -5.015 1.00 0.00 94 VAL A O 6
ATOM 2898 N N . ALA A 1 16 ? -2.946 -4.449 -6.175 1.00 0.00 95 ALA A N 6
ATOM 2899 C CA . ALA A 1 16 ? -1.591 -3.973 -6.396 1.00 0.00 95 ALA A CA 6
ATOM 2900 C C . ALA A 1 16 ? -1.427 -2.595 -5.752 1.00 0.00 95 ALA A C 6
ATOM 2901 O O . ALA A 1 16 ? -2.379 -2.049 -5.196 1.00 0.00 95 ALA A O 6
ATOM 2908 N N . THR A 1 17 ? -0.214 -2.072 -5.849 1.00 0.00 96 THR A N 6
ATOM 2909 C CA . THR A 1 17 ? 0.087 -0.768 -5.283 1.00 0.00 96 THR A CA 6
ATOM 2910 C C . THR A 1 17 ? -0.505 0.341 -6.155 1.00 0.00 96 THR A C 6
ATOM 2911 O O . THR A 1 17 ? 0.213 1.234 -6.603 1.00 0.00 96 THR A O 6
ATOM 2922 N N . ARG A 1 18 ? -1.809 0.248 -6.371 1.00 0.00 97 ARG A N 6
ATOM 2923 C CA . ARG A 1 18 ? -2.506 1.233 -7.181 1.00 0.00 97 ARG A CA 6
ATOM 2924 C C . ARG A 1 18 ? -3.917 1.465 -6.638 1.00 0.00 97 ARG A C 6
ATOM 2925 O O . ARG A 1 18 ? -4.774 2.005 -7.336 1.00 0.00 97 ARG A O 6
ATOM 2946 N N . ASN A 1 19 ? -4.116 1.044 -5.397 1.00 0.00 98 ASN A N 6
ATOM 2947 C CA . ASN A 1 19 ? -5.409 1.199 -4.753 1.00 0.00 98 ASN A CA 6
ATOM 2948 C C . ASN A 1 19 ? -5.200 1.524 -3.272 1.00 0.00 98 ASN A C 6
ATOM 2949 O O . ASN A 1 19 ? -4.260 1.030 -2.651 1.00 0.00 98 ASN A O 6
ATOM 2960 N N . SER A 1 20 ? -6.092 2.352 -2.749 1.00 0.00 99 SER A N 6
ATOM 2961 C CA . SER A 1 20 ? -6.018 2.749 -1.354 1.00 0.00 99 SER A CA 6
ATOM 2962 C C . SER A 1 20 ? -6.772 1.742 -0.483 1.00 0.00 99 SER A C 6
ATOM 2963 O O . SER A 1 20 ? -7.481 0.879 -0.998 1.00 0.00 99 SER A O 6
ATOM 2971 N N . CYS A 1 21 ? -6.595 1.888 0.822 1.00 0.00 100 CYS A N 6
ATOM 2972 C CA . CYS A 1 21 ? -7.251 1.002 1.770 1.00 0.00 100 CYS A CA 6
ATOM 2973 C C . CYS A 1 21 ? -8.723 0.879 1.372 1.00 0.00 100 CYS A C 6
ATOM 2974 O O . CYS A 1 21 ? -9.456 1.867 1.376 1.00 0.00 100 CYS A O 6
ATOM 2981 N N . LYS A 1 22 ? -9.113 -0.343 1.039 1.00 0.00 101 LYS A N 6
ATOM 2982 C CA . LYS A 1 22 ? -10.485 -0.608 0.640 1.00 0.00 101 LYS A CA 6
ATOM 2983 C C . LYS A 1 22 ? -10.897 -1.995 1.137 1.00 0.00 101 LYS A C 6
ATOM 2984 O O . LYS A 1 22 ? -10.053 -2.871 1.313 1.00 0.00 101 LYS A O 6
ATOM 3003 N N . PRO A 1 23 ? -12.230 -2.154 1.356 1.00 0.00 102 PRO A N 6
ATOM 3004 C CA . PRO A 1 23 ? -12.765 -3.419 1.830 1.00 0.00 102 PRO A CA 6
ATOM 3005 C C . PRO A 1 23 ? -12.789 -4.459 0.708 1.00 0.00 102 PRO A C 6
ATOM 3006 O O . PRO A 1 23 ? -12.610 -4.120 -0.461 1.00 0.00 102 PRO A O 6
ATOM 3017 N N . PRO A 1 24 ? -13.018 -5.737 1.113 1.00 0.00 103 PRO A N 6
ATOM 3018 C CA . PRO A 1 24 ? -13.220 -6.052 2.517 1.00 0.00 103 PRO A CA 6
ATOM 3019 C C . PRO A 1 24 ? -11.897 -6.009 3.284 1.00 0.00 103 PRO A C 6
ATOM 3020 O O . PRO A 1 24 ? -11.856 -5.574 4.434 1.00 0.00 103 PRO A O 6
ATOM 3031 N N . ALA A 1 25 ? -10.848 -6.466 2.617 1.00 0.00 104 ALA A N 6
ATOM 3032 C CA . ALA A 1 25 ? -9.527 -6.486 3.222 1.00 0.00 104 ALA A CA 6
ATOM 3033 C C . ALA A 1 25 ? -9.421 -7.685 4.166 1.00 0.00 104 ALA A C 6
ATOM 3034 O O . ALA A 1 25 ? -10.433 -8.265 4.555 1.00 0.00 104 ALA A O 6
ATOM 3041 N N . PRO A 1 26 ? -8.153 -8.030 4.517 1.00 0.00 105 PRO A N 6
ATOM 3042 C CA . PRO A 1 26 ? -7.009 -7.290 4.011 1.00 0.00 105 PRO A CA 6
ATOM 3043 C C . PRO A 1 26 ? -6.735 -7.637 2.546 1.00 0.00 105 PRO A C 6
ATOM 3044 O O . PRO A 1 26 ? -6.653 -8.811 2.188 1.00 0.00 105 PRO A O 6
ATOM 3055 N N . ALA A 1 27 ? -6.602 -6.595 1.740 1.00 0.00 106 ALA A N 6
ATOM 3056 C CA . ALA A 1 27 ? -6.339 -6.774 0.322 1.00 0.00 106 ALA A CA 6
ATOM 3057 C C . ALA A 1 27 ? -4.845 -7.031 0.113 1.00 0.00 106 ALA A C 6
ATOM 3058 O O . ALA A 1 27 ? -4.120 -7.308 1.067 1.00 0.00 106 ALA A O 6
ATOM 3065 N N . CYS A 1 28 ? -4.430 -6.931 -1.141 1.00 0.00 107 CYS A N 6
ATOM 3066 C CA . CYS A 1 28 ? -3.036 -7.150 -1.487 1.00 0.00 107 CYS A CA 6
ATOM 3067 C C . CYS A 1 28 ? -2.706 -8.624 -1.244 1.00 0.00 107 CYS A C 6
ATOM 3068 O O . CYS A 1 28 ? -3.161 -9.212 -0.265 1.00 0.00 107 CYS A O 6
ATOM 3075 N N . CYS A 1 29 ? -1.916 -9.178 -2.153 1.00 0.00 108 CYS A N 6
ATOM 3076 C CA . CYS A 1 29 ? -1.520 -10.572 -2.050 1.00 0.00 108 CYS A CA 6
ATOM 3077 C C . CYS A 1 29 ? -0.480 -10.695 -0.935 1.00 0.00 108 CYS A C 6
ATOM 3078 O O . CYS A 1 29 ? -0.730 -11.336 0.085 1.00 0.00 108 CYS A O 6
ATOM 3085 N N . ASP A 1 30 ? 0.665 -10.070 -1.166 1.00 0.00 109 ASP A N 6
ATOM 3086 C CA . ASP A 1 30 ? 1.744 -10.101 -0.194 1.00 0.00 109 ASP A CA 6
ATOM 3087 C C . ASP A 1 30 ? 1.161 -9.963 1.214 1.00 0.00 109 ASP A C 6
ATOM 3088 O O . ASP A 1 30 ? 0.402 -9.035 1.487 1.00 0.00 109 ASP A O 6
ATOM 3097 N N . PRO A 1 31 ? 1.548 -10.926 2.093 1.00 0.00 110 PRO A N 6
ATOM 3098 C CA . PRO A 1 31 ? 1.071 -10.921 3.466 1.00 0.00 110 PRO A CA 6
ATOM 3099 C C . PRO A 1 31 ? 1.776 -9.839 4.287 1.00 0.00 110 PRO A C 6
ATOM 3100 O O . PRO A 1 31 ? 1.516 -9.692 5.480 1.00 0.00 110 PRO A O 6
ATOM 3111 N N . CYS A 1 32 ? 2.654 -9.110 3.615 1.00 0.00 111 CYS A N 6
ATOM 3112 C CA . CYS A 1 32 ? 3.399 -8.046 4.268 1.00 0.00 111 CYS A CA 6
ATOM 3113 C C . CYS A 1 32 ? 2.917 -6.708 3.704 1.00 0.00 111 CYS A C 6
ATOM 3114 O O . CYS A 1 32 ? 3.411 -5.651 4.096 1.00 0.00 111 CYS A O 6
ATOM 3121 N N . ALA A 1 33 ? 1.958 -6.796 2.794 1.00 0.00 112 ALA A N 6
ATOM 3122 C CA . ALA A 1 33 ? 1.404 -5.604 2.173 1.00 0.00 112 ALA A CA 6
ATOM 3123 C C . ALA A 1 33 ? 0.458 -4.914 3.157 1.00 0.00 112 ALA A C 6
ATOM 3124 O O . ALA A 1 33 ? -0.418 -5.555 3.735 1.00 0.00 112 ALA A O 6
ATOM 3131 N N . SER A 1 34 ? 0.668 -3.616 3.319 1.00 0.00 113 SER A N 6
ATOM 3132 C CA . SER A 1 34 ? -0.156 -2.832 4.223 1.00 0.00 113 SER A CA 6
ATOM 3133 C C . SER A 1 34 ? -0.472 -1.472 3.597 1.00 0.00 113 SER A C 6
ATOM 3134 O O . SER A 1 34 ? -0.150 -1.230 2.435 1.00 0.00 113 SER A O 6
ATOM 3142 N N . CYS A 1 35 ? -1.098 -0.620 4.396 1.00 0.00 114 CYS A N 6
ATOM 3143 C CA . CYS A 1 35 ? -1.461 0.709 3.934 1.00 0.00 114 CYS A CA 6
ATOM 3144 C C . CYS A 1 35 ? -0.260 1.634 4.140 1.00 0.00 114 CYS A C 6
ATOM 3145 O O . CYS A 1 35 ? 0.143 1.892 5.273 1.00 0.00 114 CYS A O 6
ATOM 3152 N N . TYR A 1 36 ? 0.279 2.108 3.026 1.00 0.00 115 TYR A N 6
ATOM 3153 C CA . TYR A 1 36 ? 1.426 2.998 3.069 1.00 0.00 115 TYR A CA 6
ATOM 3154 C C . TYR A 1 36 ? 1.091 4.355 2.446 1.00 0.00 115 TYR A C 6
ATOM 3155 O O . TYR A 1 36 ? 0.464 4.419 1.389 1.00 0.00 115 TYR A O 6
ATOM 3173 N N . CYS A 1 37 ? 1.523 5.406 3.127 1.00 0.00 116 CYS A N 6
ATOM 3174 C CA . CYS A 1 37 ? 1.277 6.757 2.654 1.00 0.00 116 CYS A CA 6
ATOM 3175 C C . CYS A 1 37 ? 2.618 7.382 2.265 1.00 0.00 116 CYS A C 6
ATOM 3176 O O . CYS A 1 37 ? 3.586 7.302 3.020 1.00 0.00 116 CYS A O 6
ATOM 3183 N N . ARG A 1 38 ? 2.633 7.991 1.088 1.00 0.00 117 ARG A N 6
ATOM 3184 C CA . ARG A 1 38 ? 3.840 8.629 0.591 1.00 0.00 117 ARG A CA 6
ATOM 3185 C C . ARG A 1 38 ? 3.834 10.119 0.938 1.00 0.00 117 ARG A C 6
ATOM 3186 O O . ARG A 1 38 ? 4.849 10.664 1.367 1.00 0.00 117 ARG A O 6
ATOM 3207 N N . PHE A 1 39 ? 2.678 10.736 0.739 1.00 0.00 118 PHE A N 6
ATOM 3208 C CA . PHE A 1 39 ? 2.526 12.152 1.025 1.00 0.00 118 PHE A CA 6
ATOM 3209 C C . PHE A 1 39 ? 3.068 12.491 2.416 1.00 0.00 118 PHE A C 6
ATOM 3210 O O . PHE A 1 39 ? 3.503 11.605 3.149 1.00 0.00 118 PHE A O 6
ATOM 3227 N N . PHE A 1 40 ? 3.023 13.776 2.736 1.00 0.00 119 PHE A N 6
ATOM 3228 C CA . PHE A 1 40 ? 3.504 14.244 4.025 1.00 0.00 119 PHE A CA 6
ATOM 3229 C C . PHE A 1 40 ? 2.338 14.536 4.971 1.00 0.00 119 PHE A C 6
ATOM 3230 O O . PHE A 1 40 ? 2.447 15.387 5.853 1.00 0.00 119 PHE A O 6
ATOM 3247 N N . ARG A 1 41 ? 1.248 13.813 4.758 1.00 0.00 120 ARG A N 6
ATOM 3248 C CA . ARG A 1 41 ? 0.063 13.984 5.581 1.00 0.00 120 ARG A CA 6
ATOM 3249 C C . ARG A 1 41 ? -0.784 12.710 5.563 1.00 0.00 120 ARG A C 6
ATOM 3250 O O . ARG A 1 41 ? -0.910 12.030 6.580 1.00 0.00 120 ARG A O 6
ATOM 3271 N N . SER A 1 42 ? -1.342 12.425 4.396 1.00 0.00 121 SER A N 6
ATOM 3272 C CA . SER A 1 42 ? -2.174 11.245 4.233 1.00 0.00 121 SER A CA 6
ATOM 3273 C C . SER A 1 42 ? -1.835 10.545 2.915 1.00 0.00 121 SER A C 6
ATOM 3274 O O . SER A 1 42 ? -0.682 10.542 2.488 1.00 0.00 121 SER A O 6
ATOM 3282 N N . ALA A 1 43 ? -2.862 9.967 2.308 1.00 0.00 122 ALA A N 6
ATOM 3283 C CA . ALA A 1 43 ? -2.687 9.265 1.047 1.00 0.00 122 ALA A CA 6
ATOM 3284 C C . ALA A 1 43 ? -2.078 7.888 1.316 1.00 0.00 122 ALA A C 6
ATOM 3285 O O . ALA A 1 43 ? -1.053 7.534 0.735 1.00 0.00 122 ALA A O 6
ATOM 3292 N N . CYS A 1 44 ? -2.735 7.147 2.197 1.00 0.00 123 CYS A N 6
ATOM 3293 C CA . CYS A 1 44 ? -2.272 5.816 2.549 1.00 0.00 123 CYS A CA 6
ATOM 3294 C C . CYS A 1 44 ? -3.008 4.802 1.671 1.00 0.00 123 CYS A C 6
ATOM 3295 O O . CYS A 1 44 ? -4.234 4.834 1.574 1.00 0.00 123 CYS A O 6
ATOM 3302 N N . TYR A 1 45 ? -2.229 3.927 1.053 1.00 0.00 124 TYR A N 6
ATOM 3303 C CA . TYR A 1 45 ? -2.791 2.906 0.186 1.00 0.00 124 TYR A CA 6
ATOM 3304 C C . TYR A 1 45 ? -1.979 1.611 0.265 1.00 0.00 124 TYR A C 6
ATOM 3305 O O . TYR A 1 45 ? -0.934 1.568 0.912 1.00 0.00 124 TYR A O 6
ATOM 3323 N N . CYS A 1 46 ? -2.491 0.588 -0.404 1.00 0.00 125 CYS A N 6
ATOM 3324 C CA . CYS A 1 46 ? -1.826 -0.704 -0.418 1.00 0.00 125 CYS A CA 6
ATOM 3325 C C . CYS A 1 46 ? -0.374 -0.492 -0.850 1.00 0.00 125 CYS A C 6
ATOM 3326 O O . CYS A 1 46 ? -0.102 0.278 -1.769 1.00 0.00 125 CYS A O 6
ATOM 3333 N N . ARG A 1 47 ? 0.521 -1.191 -0.167 1.00 0.00 126 ARG A N 6
ATOM 3334 C CA . ARG A 1 47 ? 1.939 -1.089 -0.469 1.00 0.00 126 ARG A CA 6
ATOM 3335 C C . ARG A 1 47 ? 2.740 -2.049 0.413 1.00 0.00 126 ARG A C 6
ATOM 3336 O O . ARG A 1 47 ? 2.472 -2.171 1.608 1.00 0.00 126 ARG A O 6
ATOM 3357 N N . VAL A 1 48 ? 3.707 -2.707 -0.209 1.00 0.00 127 VAL A N 6
ATOM 3358 C CA . VAL A 1 48 ? 4.548 -3.653 0.504 1.00 0.00 127 VAL A CA 6
ATOM 3359 C C . VAL A 1 48 ? 6.007 -3.203 0.409 1.00 0.00 127 VAL A C 6
ATOM 3360 O O . VAL A 1 48 ? 6.633 -3.331 -0.642 1.00 0.00 127 VAL A O 6
ATOM 3373 N N . LEU A 1 49 ? 6.507 -2.685 1.522 1.00 0.00 128 LEU A N 6
ATOM 3374 C CA . LEU A 1 49 ? 7.881 -2.215 1.577 1.00 0.00 128 LEU A CA 6
ATOM 3375 C C . LEU A 1 49 ? 8.828 -3.415 1.524 1.00 0.00 128 LEU A C 6
ATOM 3376 O O . LEU A 1 49 ? 9.606 -3.555 0.581 1.00 0.00 128 LEU A O 6
ATOM 3392 N N . SER A 1 50 ? 8.732 -4.251 2.547 1.00 0.00 129 SER A N 6
ATOM 3393 C CA . SER A 1 50 ? 9.570 -5.435 2.628 1.00 0.00 129 SER A CA 6
ATOM 3394 C C . SER A 1 50 ? 9.711 -6.072 1.245 1.00 0.00 129 SER A C 6
ATOM 3395 O O . SER A 1 50 ? 10.816 -6.408 0.821 1.00 0.00 129 SER A O 6
ATOM 3403 N N . LEU A 1 51 ? 8.576 -6.221 0.579 1.00 0.00 130 LEU A N 6
ATOM 3404 C CA . LEU A 1 51 ? 8.558 -6.813 -0.748 1.00 0.00 130 LEU A CA 6
ATOM 3405 C C . LEU A 1 51 ? 8.718 -8.329 -0.628 1.00 0.00 130 LEU A C 6
ATOM 3406 O O . LEU A 1 51 ? 7.775 -9.078 -0.875 1.00 0.00 130 LEU A O 6
ATOM 3422 N N . ASN A 1 52 ? 9.921 -8.737 -0.249 1.00 0.00 131 ASN A N 6
ATOM 3423 C CA . ASN A 1 52 ? 10.217 -10.151 -0.093 1.00 0.00 131 ASN A CA 6
ATOM 3424 C C . ASN A 1 52 ? 9.545 -10.671 1.180 1.00 0.00 131 ASN A C 6
ATOM 3425 O O . ASN A 1 52 ? 10.222 -11.102 2.112 1.00 0.00 131 ASN A O 6
ATOM 3436 N N . CYS A 1 53 ? 8.221 -10.613 1.178 1.00 0.00 132 CYS A N 6
ATOM 3437 C CA . CYS A 1 53 ? 7.450 -11.073 2.321 1.00 0.00 132 CYS A CA 6
ATOM 3438 C C . CYS A 1 53 ? 5.994 -11.240 1.882 1.00 0.00 132 CYS A C 6
ATOM 3439 O O . CYS A 1 53 ? 5.571 -12.340 1.529 1.00 0.00 132 CYS A O 6
ATOM 3446 N N . CYS A 1 14 ? -5.403 -9.781 -8.398 1.00 0.00 93 CYS A N 7
ATOM 3447 C CA . CYS A 1 14 ? -5.261 -9.200 -7.074 1.00 0.00 93 CYS A CA 7
ATOM 3448 C C . CYS A 1 14 ? -4.656 -7.803 -7.225 1.00 0.00 93 CYS A C 7
ATOM 3449 O O . CYS A 1 14 ? -4.252 -7.412 -8.319 1.00 0.00 93 CYS A O 7
ATOM 3456 N N . VAL A 1 15 ? -4.614 -7.087 -6.111 1.00 0.00 94 VAL A N 7
ATOM 3457 C CA . VAL A 1 15 ? -4.065 -5.742 -6.105 1.00 0.00 94 VAL A CA 7
ATOM 3458 C C . VAL A 1 15 ? -2.552 -5.813 -5.890 1.00 0.00 94 VAL A C 7
ATOM 3459 O O . VAL A 1 15 ? -2.071 -6.633 -5.109 1.00 0.00 94 VAL A O 7
ATOM 3472 N N . ALA A 1 16 ? -1.844 -4.944 -6.597 1.00 0.00 95 ALA A N 7
ATOM 3473 C CA . ALA A 1 16 ? -0.396 -4.899 -6.493 1.00 0.00 95 ALA A CA 7
ATOM 3474 C C . ALA A 1 16 ? 0.001 -3.922 -5.385 1.00 0.00 95 ALA A C 7
ATOM 3475 O O . ALA A 1 16 ? 0.058 -4.296 -4.214 1.00 0.00 95 ALA A O 7
ATOM 3482 N N . THR A 1 17 ? 0.266 -2.689 -5.793 1.00 0.00 96 THR A N 7
ATOM 3483 C CA . THR A 1 17 ? 0.656 -1.656 -4.848 1.00 0.00 96 THR A CA 7
ATOM 3484 C C . THR A 1 17 ? 0.532 -0.273 -5.490 1.00 0.00 96 THR A C 7
ATOM 3485 O O . THR A 1 17 ? 1.413 0.570 -5.331 1.00 0.00 96 THR A O 7
ATOM 3496 N N . ARG A 1 18 ? -0.569 -0.082 -6.202 1.00 0.00 97 ARG A N 7
ATOM 3497 C CA . ARG A 1 18 ? -0.820 1.184 -6.868 1.00 0.00 97 ARG A CA 7
ATOM 3498 C C . ARG A 1 18 ? -2.316 1.504 -6.856 1.00 0.00 97 ARG A C 7
ATOM 3499 O O . ARG A 1 18 ? -2.817 2.180 -7.753 1.00 0.00 97 ARG A O 7
ATOM 3520 N N . ASN A 1 19 ? -2.987 1.002 -5.830 1.00 0.00 98 ASN A N 7
ATOM 3521 C CA . ASN A 1 19 ? -4.416 1.226 -5.689 1.00 0.00 98 ASN A CA 7
ATOM 3522 C C . ASN A 1 19 ? -4.729 1.597 -4.238 1.00 0.00 98 ASN A C 7
ATOM 3523 O O . ASN A 1 19 ? -4.113 1.072 -3.312 1.00 0.00 98 ASN A O 7
ATOM 3534 N N . SER A 1 20 ? -5.687 2.500 -4.085 1.00 0.00 99 SER A N 7
ATOM 3535 C CA . SER A 1 20 ? -6.089 2.947 -2.763 1.00 0.00 99 SER A CA 7
ATOM 3536 C C . SER A 1 20 ? -6.480 1.746 -1.900 1.00 0.00 99 SER A C 7
ATOM 3537 O O . SER A 1 20 ? -6.767 0.669 -2.422 1.00 0.00 99 SER A O 7
ATOM 3545 N N . CYS A 1 21 ? -6.480 1.970 -0.594 1.00 0.00 100 CYS A N 7
ATOM 3546 C CA . CYS A 1 21 ? -6.831 0.919 0.346 1.00 0.00 100 CYS A CA 7
ATOM 3547 C C . CYS A 1 21 ? -8.200 0.360 -0.048 1.00 0.00 100 CYS A C 7
ATOM 3548 O O . CYS A 1 21 ? -9.002 1.054 -0.670 1.00 0.00 100 CYS A O 7
ATOM 3555 N N . LYS A 1 22 ? -8.424 -0.890 0.330 1.00 0.00 101 LYS A N 7
ATOM 3556 C CA . LYS A 1 22 ? -9.682 -1.550 0.024 1.00 0.00 101 LYS A CA 7
ATOM 3557 C C . LYS A 1 22 ? -10.061 -2.476 1.181 1.00 0.00 101 LYS A C 7
ATOM 3558 O O . LYS A 1 22 ? -9.703 -3.653 1.182 1.00 0.00 101 LYS A O 7
ATOM 3577 N N . PRO A 1 23 ? -10.801 -1.895 2.164 1.00 0.00 102 PRO A N 7
ATOM 3578 C CA . PRO A 1 23 ? -11.233 -2.656 3.324 1.00 0.00 102 PRO A CA 7
ATOM 3579 C C . PRO A 1 23 ? -12.385 -3.596 2.965 1.00 0.00 102 PRO A C 7
ATOM 3580 O O . PRO A 1 23 ? -12.978 -3.477 1.894 1.00 0.00 102 PRO A O 7
ATOM 3591 N N . PRO A 1 24 ? -12.675 -4.535 3.906 1.00 0.00 103 PRO A N 7
ATOM 3592 C CA . PRO A 1 24 ? -11.923 -4.607 5.147 1.00 0.00 103 PRO A CA 7
ATOM 3593 C C . PRO A 1 24 ? -10.539 -5.217 4.915 1.00 0.00 103 PRO A C 7
ATOM 3594 O O . PRO A 1 24 ? -10.421 -6.292 4.330 1.00 0.00 103 PRO A O 7
ATOM 3605 N N . ALA A 1 25 ? -9.527 -4.504 5.387 1.00 0.00 104 ALA A N 7
ATOM 3606 C CA . ALA A 1 25 ? -8.156 -4.961 5.238 1.00 0.00 104 ALA A CA 7
ATOM 3607 C C . ALA A 1 25 ? -7.892 -6.099 6.227 1.00 0.00 104 ALA A C 7
ATOM 3608 O O . ALA A 1 25 ? -8.650 -6.288 7.177 1.00 0.00 104 ALA A O 7
ATOM 3615 N N . PRO A 1 26 ? -6.788 -6.846 5.962 1.00 0.00 105 PRO A N 7
ATOM 3616 C CA . PRO A 1 26 ? -5.944 -6.555 4.815 1.00 0.00 105 PRO A CA 7
ATOM 3617 C C . PRO A 1 26 ? -6.609 -7.014 3.515 1.00 0.00 105 PRO A C 7
ATOM 3618 O O . PRO A 1 26 ? -7.386 -7.967 3.514 1.00 0.00 105 PRO A O 7
ATOM 3629 N N . ALA A 1 27 ? -6.279 -6.313 2.440 1.00 0.00 106 ALA A N 7
ATOM 3630 C CA . ALA A 1 27 ? -6.834 -6.636 1.137 1.00 0.00 106 ALA A CA 7
ATOM 3631 C C . ALA A 1 27 ? -5.782 -6.368 0.058 1.00 0.00 106 ALA A C 7
ATOM 3632 O O . ALA A 1 27 ? -5.948 -5.471 -0.767 1.00 0.00 106 ALA A O 7
ATOM 3639 N N . CYS A 1 28 ? -4.723 -7.163 0.100 1.00 0.00 107 CYS A N 7
ATOM 3640 C CA . CYS A 1 28 ? -3.644 -7.023 -0.863 1.00 0.00 107 CYS A CA 7
ATOM 3641 C C . CYS A 1 28 ? -3.137 -8.420 -1.224 1.00 0.00 107 CYS A C 7
ATOM 3642 O O . CYS A 1 28 ? -3.316 -9.366 -0.458 1.00 0.00 107 CYS A O 7
ATOM 3649 N N . CYS A 1 29 ? -2.516 -8.507 -2.391 1.00 0.00 108 CYS A N 7
ATOM 3650 C CA . CYS A 1 29 ? -1.982 -9.774 -2.862 1.00 0.00 108 CYS A CA 7
ATOM 3651 C C . CYS A 1 29 ? -0.915 -10.243 -1.872 1.00 0.00 108 CYS A C 7
ATOM 3652 O O . CYS A 1 29 ? -1.069 -11.284 -1.235 1.00 0.00 108 CYS A O 7
ATOM 3659 N N . ASP A 1 30 ? 0.144 -9.453 -1.774 1.00 0.00 109 ASP A N 7
ATOM 3660 C CA . ASP A 1 30 ? 1.237 -9.775 -0.872 1.00 0.00 109 ASP A CA 7
ATOM 3661 C C . ASP A 1 30 ? 0.725 -9.759 0.570 1.00 0.00 109 ASP A C 7
ATOM 3662 O O . ASP A 1 30 ? 0.020 -8.835 0.971 1.00 0.00 109 ASP A O 7
ATOM 3671 N N . PRO A 1 31 ? 1.110 -10.820 1.328 1.00 0.00 110 PRO A N 7
ATOM 3672 C CA . PRO A 1 31 ? 0.697 -10.937 2.717 1.00 0.00 110 PRO A CA 7
ATOM 3673 C C . PRO A 1 31 ? 1.484 -9.972 3.605 1.00 0.00 110 PRO A C 7
ATOM 3674 O O . PRO A 1 31 ? 1.286 -9.938 4.819 1.00 0.00 110 PRO A O 7
ATOM 3685 N N . CYS A 1 32 ? 2.361 -9.211 2.967 1.00 0.00 111 CYS A N 7
ATOM 3686 C CA . CYS A 1 32 ? 3.179 -8.248 3.684 1.00 0.00 111 CYS A CA 7
ATOM 3687 C C . CYS A 1 32 ? 2.763 -6.842 3.245 1.00 0.00 111 CYS A C 7
ATOM 3688 O O . CYS A 1 32 ? 3.336 -5.852 3.697 1.00 0.00 111 CYS A O 7
ATOM 3695 N N . ALA A 1 33 ? 1.769 -6.800 2.370 1.00 0.00 112 ALA A N 7
ATOM 3696 C CA . ALA A 1 33 ? 1.270 -5.533 1.865 1.00 0.00 112 ALA A CA 7
ATOM 3697 C C . ALA A 1 33 ? 0.225 -4.978 2.835 1.00 0.00 112 ALA A C 7
ATOM 3698 O O . ALA A 1 33 ? -0.676 -5.700 3.262 1.00 0.00 112 ALA A O 7
ATOM 3705 N N . SER A 1 34 ? 0.379 -3.702 3.156 1.00 0.00 113 SER A N 7
ATOM 3706 C CA . SER A 1 34 ? -0.540 -3.043 4.068 1.00 0.00 113 SER A CA 7
ATOM 3707 C C . SER A 1 34 ? -0.955 -1.684 3.500 1.00 0.00 113 SER A C 7
ATOM 3708 O O . SER A 1 34 ? -0.271 -1.130 2.641 1.00 0.00 113 SER A O 7
ATOM 3716 N N . CYS A 1 35 ? -2.075 -1.186 4.003 1.00 0.00 114 CYS A N 7
ATOM 3717 C CA . CYS A 1 35 ? -2.590 0.098 3.557 1.00 0.00 114 CYS A CA 7
ATOM 3718 C C . CYS A 1 35 ? -1.890 1.200 4.356 1.00 0.00 114 CYS A C 7
ATOM 3719 O O . CYS A 1 35 ? -2.092 1.320 5.563 1.00 0.00 114 CYS A O 7
ATOM 3726 N N . TYR A 1 36 ? -1.081 1.976 3.649 1.00 0.00 115 TYR A N 7
ATOM 3727 C CA . TYR A 1 36 ? -0.351 3.064 4.276 1.00 0.00 115 TYR A CA 7
ATOM 3728 C C . TYR A 1 36 ? -0.226 4.259 3.329 1.00 0.00 115 TYR A C 7
ATOM 3729 O O . TYR A 1 36 ? -0.410 4.120 2.121 1.00 0.00 115 TYR A O 7
ATOM 3747 N N . CYS A 1 37 ? 0.085 5.406 3.913 1.00 0.00 116 CYS A N 7
ATOM 3748 C CA . CYS A 1 37 ? 0.236 6.625 3.137 1.00 0.00 116 CYS A CA 7
ATOM 3749 C C . CYS A 1 37 ? 1.723 6.981 3.087 1.00 0.00 116 CYS A C 7
ATOM 3750 O O . CYS A 1 37 ? 2.432 6.844 4.082 1.00 0.00 116 CYS A O 7
ATOM 3757 N N . ARG A 1 38 ? 2.152 7.432 1.917 1.00 0.00 117 ARG A N 7
ATOM 3758 C CA . ARG A 1 38 ? 3.542 7.809 1.723 1.00 0.00 117 ARG A CA 7
ATOM 3759 C C . ARG A 1 38 ? 3.653 9.313 1.467 1.00 0.00 117 ARG A C 7
ATOM 3760 O O . ARG A 1 38 ? 4.734 9.888 1.582 1.00 0.00 117 ARG A O 7
ATOM 3781 N N . PHE A 1 39 ? 2.519 9.908 1.125 1.00 0.00 118 PHE A N 7
ATOM 3782 C CA . PHE A 1 39 ? 2.476 11.335 0.851 1.00 0.00 118 PHE A CA 7
ATOM 3783 C C . PHE A 1 39 ? 3.142 12.129 1.976 1.00 0.00 118 PHE A C 7
ATOM 3784 O O . PHE A 1 39 ? 4.199 12.726 1.778 1.00 0.00 118 PHE A O 7
ATOM 3801 N N . PHE A 1 40 ? 2.496 12.111 3.133 1.00 0.00 119 PHE A N 7
ATOM 3802 C CA . PHE A 1 40 ? 3.012 12.823 4.290 1.00 0.00 119 PHE A CA 7
ATOM 3803 C C . PHE A 1 40 ? 1.902 13.094 5.307 1.00 0.00 119 PHE A C 7
ATOM 3804 O O . PHE A 1 40 ? 2.172 13.273 6.494 1.00 0.00 119 PHE A O 7
ATOM 3821 N N . ARG A 1 41 ? 0.676 13.116 4.805 1.00 0.00 120 ARG A N 7
ATOM 3822 C CA . ARG A 1 41 ? -0.477 13.362 5.656 1.00 0.00 120 ARG A CA 7
ATOM 3823 C C . ARG A 1 41 ? -1.611 12.397 5.305 1.00 0.00 120 ARG A C 7
ATOM 3824 O O . ARG A 1 41 ? -2.230 11.813 6.192 1.00 0.00 120 ARG A O 7
ATOM 3845 N N . SER A 1 42 ? -1.849 12.260 4.009 1.00 0.00 121 SER A N 7
ATOM 3846 C CA . SER A 1 42 ? -2.898 11.376 3.530 1.00 0.00 121 SER A CA 7
ATOM 3847 C C . SER A 1 42 ? -2.371 10.512 2.383 1.00 0.00 121 SER A C 7
ATOM 3848 O O . SER A 1 42 ? -1.170 10.259 2.292 1.00 0.00 121 SER A O 7
ATOM 3856 N N . ALA A 1 43 ? -3.294 10.081 1.536 1.00 0.00 122 ALA A N 7
ATOM 3857 C CA . ALA A 1 43 ? -2.937 9.250 0.398 1.00 0.00 122 ALA A CA 7
ATOM 3858 C C . ALA A 1 43 ? -2.495 7.873 0.897 1.00 0.00 122 ALA A C 7
ATOM 3859 O O . ALA A 1 43 ? -1.367 7.451 0.647 1.00 0.00 122 ALA A O 7
ATOM 3866 N N . CYS A 1 44 ? -3.406 7.211 1.595 1.00 0.00 123 CYS A N 7
ATOM 3867 C CA . CYS A 1 44 ? -3.124 5.891 2.131 1.00 0.00 123 CYS A CA 7
ATOM 3868 C C . CYS A 1 44 ? -3.654 4.848 1.145 1.00 0.00 123 CYS A C 7
ATOM 3869 O O . CYS A 1 44 ? -4.834 4.861 0.796 1.00 0.00 123 CYS A O 7
ATOM 3876 N N . TYR A 1 45 ? -2.756 3.970 0.722 1.00 0.00 124 TYR A N 7
ATOM 3877 C CA . TYR A 1 45 ? -3.119 2.923 -0.218 1.00 0.00 124 TYR A CA 7
ATOM 3878 C C . TYR A 1 45 ? -2.322 1.644 0.052 1.00 0.00 124 TYR A C 7
ATOM 3879 O O . TYR A 1 45 ? -1.554 1.578 1.011 1.00 0.00 124 TYR A O 7
ATOM 3897 N N . CYS A 1 46 ? -2.533 0.661 -0.810 1.00 0.00 125 CYS A N 7
ATOM 3898 C CA . CYS A 1 46 ? -1.844 -0.612 -0.677 1.00 0.00 125 CYS A CA 7
ATOM 3899 C C . CYS A 1 46 ? -0.350 -0.375 -0.904 1.00 0.00 125 CYS A C 7
ATOM 3900 O O . CYS A 1 46 ? 0.047 0.168 -1.934 1.00 0.00 125 CYS A O 7
ATOM 3907 N N . ARG A 1 47 ? 0.439 -0.794 0.075 1.00 0.00 126 ARG A N 7
ATOM 3908 C CA . ARG A 1 47 ? 1.881 -0.635 -0.005 1.00 0.00 126 ARG A CA 7
ATOM 3909 C C . ARG A 1 47 ? 2.579 -1.659 0.893 1.00 0.00 126 ARG A C 7
ATOM 3910 O O . ARG A 1 47 ? 2.211 -1.822 2.055 1.00 0.00 126 ARG A O 7
ATOM 3931 N N . VAL A 1 48 ? 3.572 -2.321 0.319 1.00 0.00 127 VAL A N 7
ATOM 3932 C CA . VAL A 1 48 ? 4.325 -3.324 1.053 1.00 0.00 127 VAL A CA 7
ATOM 3933 C C . VAL A 1 48 ? 5.609 -2.695 1.598 1.00 0.00 127 VAL A C 7
ATOM 3934 O O . VAL A 1 48 ? 6.090 -3.081 2.663 1.00 0.00 127 VAL A O 7
ATOM 3947 N N . LEU A 1 49 ? 6.126 -1.736 0.844 1.00 0.00 128 LEU A N 7
ATOM 3948 C CA . LEU A 1 49 ? 7.345 -1.050 1.238 1.00 0.00 128 LEU A CA 7
ATOM 3949 C C . LEU A 1 49 ? 8.379 -2.079 1.698 1.00 0.00 128 LEU A C 7
ATOM 3950 O O . LEU A 1 49 ? 8.421 -2.440 2.874 1.00 0.00 128 LEU A O 7
ATOM 3966 N N . SER A 1 50 ? 9.188 -2.523 0.748 1.00 0.00 129 SER A N 7
ATOM 3967 C CA . SER A 1 50 ? 10.219 -3.504 1.041 1.00 0.00 129 SER A CA 7
ATOM 3968 C C . SER A 1 50 ? 9.578 -4.848 1.394 1.00 0.00 129 SER A C 7
ATOM 3969 O O . SER A 1 50 ? 8.655 -4.905 2.204 1.00 0.00 129 SER A O 7
ATOM 3977 N N . LEU A 1 51 ? 10.094 -5.896 0.768 1.00 0.00 130 LEU A N 7
ATOM 3978 C CA . LEU A 1 51 ? 9.584 -7.235 1.007 1.00 0.00 130 LEU A CA 7
ATOM 3979 C C . LEU A 1 51 ? 10.135 -7.758 2.335 1.00 0.00 130 LEU A C 7
ATOM 3980 O O . LEU A 1 51 ? 9.412 -7.826 3.327 1.00 0.00 130 LEU A O 7
ATOM 3996 N N . ASN A 1 52 ? 11.411 -8.114 2.310 1.00 0.00 131 ASN A N 7
ATOM 3997 C CA . ASN A 1 52 ? 12.068 -8.629 3.499 1.00 0.00 131 ASN A CA 7
ATOM 3998 C C . ASN A 1 52 ? 11.521 -10.022 3.816 1.00 0.00 131 ASN A C 7
ATOM 3999 O O . ASN A 1 52 ? 12.267 -11.000 3.819 1.00 0.00 131 ASN A O 7
ATOM 4010 N N . CYS A 1 53 ? 10.222 -10.067 4.076 1.00 0.00 132 CYS A N 7
ATOM 4011 C CA . CYS A 1 53 ? 9.566 -11.324 4.394 1.00 0.00 132 CYS A CA 7
ATOM 4012 C C . CYS A 1 53 ? 9.609 -12.216 3.152 1.00 0.00 132 CYS A C 7
ATOM 4013 O O . CYS A 1 53 ? 9.597 -13.441 3.261 1.00 0.00 132 CYS A O 7
ATOM 4020 N N . CYS A 1 14 ? -4.328 -9.281 -7.661 1.00 0.00 93 CYS A N 8
ATOM 4021 C CA . CYS A 1 14 ? -5.201 -8.390 -6.914 1.00 0.00 93 CYS A CA 8
ATOM 4022 C C . CYS A 1 14 ? -4.696 -6.958 -7.098 1.00 0.00 93 CYS A C 8
ATOM 4023 O O . CYS A 1 14 ? -5.310 -6.167 -7.813 1.00 0.00 93 CYS A O 8
ATOM 4030 N N . VAL A 1 15 ? -3.583 -6.667 -6.441 1.00 0.00 94 VAL A N 8
ATOM 4031 C CA . VAL A 1 15 ? -2.990 -5.343 -6.523 1.00 0.00 94 VAL A CA 8
ATOM 4032 C C . VAL A 1 15 ? -1.465 -5.469 -6.477 1.00 0.00 94 VAL A C 8
ATOM 4033 O O . VAL A 1 15 ? -0.936 -6.471 -6.000 1.00 0.00 94 VAL A O 8
ATOM 4046 N N . ALA A 1 16 ? -0.803 -4.438 -6.980 1.00 0.00 95 ALA A N 8
ATOM 4047 C CA . ALA A 1 16 ? 0.650 -4.420 -7.002 1.00 0.00 95 ALA A CA 8
ATOM 4048 C C . ALA A 1 16 ? 1.161 -3.476 -5.912 1.00 0.00 95 ALA A C 8
ATOM 4049 O O . ALA A 1 16 ? 1.584 -3.924 -4.847 1.00 0.00 95 ALA A O 8
ATOM 4056 N N . THR A 1 17 ? 1.105 -2.188 -6.215 1.00 0.00 96 THR A N 8
ATOM 4057 C CA . THR A 1 17 ? 1.556 -1.177 -5.274 1.00 0.00 96 THR A CA 8
ATOM 4058 C C . THR A 1 17 ? 1.163 0.219 -5.760 1.00 0.00 96 THR A C 8
ATOM 4059 O O . THR A 1 17 ? 1.874 1.191 -5.512 1.00 0.00 96 THR A O 8
ATOM 4070 N N . ARG A 1 18 ? 0.030 0.274 -6.445 1.00 0.00 97 ARG A N 8
ATOM 4071 C CA . ARG A 1 18 ? -0.467 1.535 -6.969 1.00 0.00 97 ARG A CA 8
ATOM 4072 C C . ARG A 1 18 ? -1.903 1.776 -6.498 1.00 0.00 97 ARG A C 8
ATOM 4073 O O . ARG A 1 18 ? -2.256 2.891 -6.117 1.00 0.00 97 ARG A O 8
ATOM 4094 N N . ASN A 1 19 ? -2.692 0.713 -6.539 1.00 0.00 98 ASN A N 8
ATOM 4095 C CA . ASN A 1 19 ? -4.081 0.795 -6.121 1.00 0.00 98 ASN A CA 8
ATOM 4096 C C . ASN A 1 19 ? -4.147 0.862 -4.594 1.00 0.00 98 ASN A C 8
ATOM 4097 O O . ASN A 1 19 ? -3.256 0.362 -3.908 1.00 0.00 98 ASN A O 8
ATOM 4108 N N . SER A 1 20 ? -5.210 1.483 -4.105 1.00 0.00 99 SER A N 8
ATOM 4109 C CA . SER A 1 20 ? -5.403 1.621 -2.672 1.00 0.00 99 SER A CA 8
ATOM 4110 C C . SER A 1 20 ? -6.353 0.534 -2.165 1.00 0.00 99 SER A C 8
ATOM 4111 O O . SER A 1 20 ? -6.992 -0.157 -2.958 1.00 0.00 99 SER A O 8
ATOM 4119 N N . CYS A 1 21 ? -6.417 0.416 -0.847 1.00 0.00 100 CYS A N 8
ATOM 4120 C CA . CYS A 1 21 ? -7.279 -0.575 -0.224 1.00 0.00 100 CYS A CA 8
ATOM 4121 C C . CYS A 1 21 ? -8.422 0.158 0.480 1.00 0.00 100 CYS A C 8
ATOM 4122 O O . CYS A 1 21 ? -8.290 1.328 0.834 1.00 0.00 100 CYS A O 8
ATOM 4129 N N . LYS A 1 22 ? -9.519 -0.562 0.664 1.00 0.00 101 LYS A N 8
ATOM 4130 C CA . LYS A 1 22 ? -10.685 0.004 1.320 1.00 0.00 101 LYS A CA 8
ATOM 4131 C C . LYS A 1 22 ? -10.907 -0.705 2.657 1.00 0.00 101 LYS A C 8
ATOM 4132 O O . LYS A 1 22 ? -11.548 -1.753 2.709 1.00 0.00 101 LYS A O 8
ATOM 4151 N N . PRO A 1 23 ? -10.350 -0.088 3.734 1.00 0.00 102 PRO A N 8
ATOM 4152 C CA . PRO A 1 23 ? -10.480 -0.649 5.068 1.00 0.00 102 PRO A CA 8
ATOM 4153 C C . PRO A 1 23 ? -11.888 -0.422 5.623 1.00 0.00 102 PRO A C 8
ATOM 4154 O O . PRO A 1 23 ? -12.658 0.362 5.070 1.00 0.00 102 PRO A O 8
ATOM 4165 N N . PRO A 1 24 ? -12.189 -1.140 6.738 1.00 0.00 103 PRO A N 8
ATOM 4166 C CA . PRO A 1 24 ? -11.219 -2.046 7.329 1.00 0.00 103 PRO A CA 8
ATOM 4167 C C . PRO A 1 24 ? -11.086 -3.325 6.500 1.00 0.00 103 PRO A C 8
ATOM 4168 O O . PRO A 1 24 ? -12.078 -4.001 6.232 1.00 0.00 103 PRO A O 8
ATOM 4179 N N . ALA A 1 25 ? -9.852 -3.617 6.115 1.00 0.00 104 ALA A N 8
ATOM 4180 C CA . ALA A 1 25 ? -9.577 -4.802 5.321 1.00 0.00 104 ALA A CA 8
ATOM 4181 C C . ALA A 1 25 ? -10.397 -4.749 4.031 1.00 0.00 104 ALA A C 8
ATOM 4182 O O . ALA A 1 25 ? -11.356 -3.984 3.932 1.00 0.00 104 ALA A O 8
ATOM 4189 N N . PRO A 1 26 ? -9.980 -5.592 3.049 1.00 0.00 105 PRO A N 8
ATOM 4190 C CA . PRO A 1 26 ? -8.835 -6.465 3.248 1.00 0.00 105 PRO A CA 8
ATOM 4191 C C . PRO A 1 26 ? -7.526 -5.676 3.176 1.00 0.00 105 PRO A C 8
ATOM 4192 O O . PRO A 1 26 ? -7.538 -4.447 3.129 1.00 0.00 105 PRO A O 8
ATOM 4203 N N . ALA A 1 27 ? -6.427 -6.416 3.169 1.00 0.00 106 ALA A N 8
ATOM 4204 C CA . ALA A 1 27 ? -5.111 -5.802 3.103 1.00 0.00 106 ALA A CA 8
ATOM 4205 C C . ALA A 1 27 ? -4.688 -5.670 1.639 1.00 0.00 106 ALA A C 8
ATOM 4206 O O . ALA A 1 27 ? -4.780 -4.591 1.057 1.00 0.00 106 ALA A O 8
ATOM 4213 N N . CYS A 1 28 ? -4.232 -6.785 1.085 1.00 0.00 107 CYS A N 8
ATOM 4214 C CA . CYS A 1 28 ? -3.794 -6.807 -0.300 1.00 0.00 107 CYS A CA 8
ATOM 4215 C C . CYS A 1 28 ? -3.474 -8.254 -0.679 1.00 0.00 107 CYS A C 8
ATOM 4216 O O . CYS A 1 28 ? -3.603 -9.159 0.145 1.00 0.00 107 CYS A O 8
ATOM 4223 N N . CYS A 1 29 ? -3.063 -8.429 -1.927 1.00 0.00 108 CYS A N 8
ATOM 4224 C CA . CYS A 1 29 ? -2.723 -9.751 -2.425 1.00 0.00 108 CYS A CA 8
ATOM 4225 C C . CYS A 1 29 ? -1.573 -10.302 -1.580 1.00 0.00 108 CYS A C 8
ATOM 4226 O O . CYS A 1 29 ? -1.784 -11.151 -0.716 1.00 0.00 108 CYS A O 8
ATOM 4233 N N . ASP A 1 30 ? -0.381 -9.795 -1.859 1.00 0.00 109 ASP A N 8
ATOM 4234 C CA . ASP A 1 30 ? 0.803 -10.226 -1.136 1.00 0.00 109 ASP A CA 8
ATOM 4235 C C . ASP A 1 30 ? 0.605 -9.967 0.359 1.00 0.00 109 ASP A C 8
ATOM 4236 O O . ASP A 1 30 ? 0.095 -8.917 0.748 1.00 0.00 109 ASP A O 8
ATOM 4245 N N . PRO A 1 31 ? 1.029 -10.967 1.177 1.00 0.00 110 PRO A N 8
ATOM 4246 C CA . PRO A 1 31 ? 0.904 -10.857 2.621 1.00 0.00 110 PRO A CA 8
ATOM 4247 C C . PRO A 1 31 ? 1.951 -9.898 3.191 1.00 0.00 110 PRO A C 8
ATOM 4248 O O . PRO A 1 31 ? 2.010 -9.687 4.401 1.00 0.00 110 PRO A O 8
ATOM 4259 N N . CYS A 1 32 ? 2.752 -9.344 2.292 1.00 0.00 111 CYS A N 8
ATOM 4260 C CA . CYS A 1 32 ? 3.794 -8.414 2.691 1.00 0.00 111 CYS A CA 8
ATOM 4261 C C . CYS A 1 32 ? 3.401 -7.016 2.207 1.00 0.00 111 CYS A C 8
ATOM 4262 O O . CYS A 1 32 ? 4.132 -6.052 2.424 1.00 0.00 111 CYS A O 8
ATOM 4269 N N . ALA A 1 33 ? 2.246 -6.952 1.560 1.00 0.00 112 ALA A N 8
ATOM 4270 C CA . ALA A 1 33 ? 1.747 -5.689 1.044 1.00 0.00 112 ALA A CA 8
ATOM 4271 C C . ALA A 1 33 ? 0.595 -5.202 1.925 1.00 0.00 112 ALA A C 8
ATOM 4272 O O . ALA A 1 33 ? -0.421 -5.882 2.057 1.00 0.00 112 ALA A O 8
ATOM 4279 N N . SER A 1 34 ? 0.793 -4.027 2.506 1.00 0.00 113 SER A N 8
ATOM 4280 C CA . SER A 1 34 ? -0.216 -3.441 3.372 1.00 0.00 113 SER A CA 8
ATOM 4281 C C . SER A 1 34 ? -0.658 -2.085 2.817 1.00 0.00 113 SER A C 8
ATOM 4282 O O . SER A 1 34 ? -0.060 -1.573 1.872 1.00 0.00 113 SER A O 8
ATOM 4290 N N . CYS A 1 35 ? -1.701 -1.543 3.428 1.00 0.00 114 CYS A N 8
ATOM 4291 C CA . CYS A 1 35 ? -2.229 -0.257 3.007 1.00 0.00 114 CYS A CA 8
ATOM 4292 C C . CYS A 1 35 ? -1.422 0.844 3.699 1.00 0.00 114 CYS A C 8
ATOM 4293 O O . CYS A 1 35 ? -1.739 1.239 4.820 1.00 0.00 114 CYS A O 8
ATOM 4300 N N . TYR A 1 36 ? -0.396 1.308 3.002 1.00 0.00 115 TYR A N 8
ATOM 4301 C CA . TYR A 1 36 ? 0.459 2.355 3.535 1.00 0.00 115 TYR A CA 8
ATOM 4302 C C . TYR A 1 36 ? 0.255 3.668 2.777 1.00 0.00 115 TYR A C 8
ATOM 4303 O O . TYR A 1 36 ? -0.036 3.661 1.582 1.00 0.00 115 TYR A O 8
ATOM 4321 N N . CYS A 1 37 ? 0.415 4.765 3.503 1.00 0.00 116 CYS A N 8
ATOM 4322 C CA . CYS A 1 37 ? 0.251 6.083 2.914 1.00 0.00 116 CYS A CA 8
ATOM 4323 C C . CYS A 1 37 ? 1.630 6.738 2.812 1.00 0.00 116 CYS A C 8
ATOM 4324 O O . CYS A 1 37 ? 2.369 6.794 3.794 1.00 0.00 116 CYS A O 8
ATOM 4331 N N . ARG A 1 38 ? 1.935 7.216 1.615 1.00 0.00 117 ARG A N 8
ATOM 4332 C CA . ARG A 1 38 ? 3.213 7.865 1.371 1.00 0.00 117 ARG A CA 8
ATOM 4333 C C . ARG A 1 38 ? 3.007 9.355 1.093 1.00 0.00 117 ARG A C 8
ATOM 4334 O O . ARG A 1 38 ? 3.945 10.055 0.715 1.00 0.00 117 ARG A O 8
ATOM 4355 N N . PHE A 1 39 ? 1.773 9.797 1.291 1.00 0.00 118 PHE A N 8
ATOM 4356 C CA . PHE A 1 39 ? 1.433 11.191 1.066 1.00 0.00 118 PHE A CA 8
ATOM 4357 C C . PHE A 1 39 ? 2.032 12.084 2.154 1.00 0.00 118 PHE A C 8
ATOM 4358 O O . PHE A 1 39 ? 2.921 12.890 1.881 1.00 0.00 118 PHE A O 8
ATOM 4375 N N . PHE A 1 40 ? 1.521 11.912 3.365 1.00 0.00 119 PHE A N 8
ATOM 4376 C CA . PHE A 1 40 ? 1.995 12.693 4.495 1.00 0.00 119 PHE A CA 8
ATOM 4377 C C . PHE A 1 40 ? 0.962 12.706 5.623 1.00 0.00 119 PHE A C 8
ATOM 4378 O O . PHE A 1 40 ? 1.310 12.910 6.786 1.00 0.00 119 PHE A O 8
ATOM 4395 N N . ARG A 1 41 ? -0.288 12.487 5.241 1.00 0.00 120 ARG A N 8
ATOM 4396 C CA . ARG A 1 41 ? -1.374 12.472 6.206 1.00 0.00 120 ARG A CA 8
ATOM 4397 C C . ARG A 1 41 ? -2.349 11.336 5.890 1.00 0.00 120 ARG A C 8
ATOM 4398 O O . ARG A 1 41 ? -2.767 10.604 6.786 1.00 0.00 120 ARG A O 8
ATOM 4419 N N . SER A 1 42 ? -2.683 11.224 4.613 1.00 0.00 121 SER A N 8
ATOM 4420 C CA . SER A 1 42 ? -3.601 10.190 4.167 1.00 0.00 121 SER A CA 8
ATOM 4421 C C . SER A 1 42 ? -3.065 9.527 2.897 1.00 0.00 121 SER A C 8
ATOM 4422 O O . SER A 1 42 ? -1.854 9.438 2.702 1.00 0.00 121 SER A O 8
ATOM 4430 N N . ALA A 1 43 ? -3.993 9.077 2.065 1.00 0.00 122 ALA A N 8
ATOM 4431 C CA . ALA A 1 43 ? -3.629 8.424 0.819 1.00 0.00 122 ALA A CA 8
ATOM 4432 C C . ALA A 1 43 ? -2.938 7.094 1.129 1.00 0.00 122 ALA A C 8
ATOM 4433 O O . ALA A 1 43 ? -1.779 6.895 0.770 1.00 0.00 122 ALA A O 8
ATOM 4440 N N . CYS A 1 44 ? -3.680 6.219 1.792 1.00 0.00 123 CYS A N 8
ATOM 4441 C CA . CYS A 1 44 ? -3.153 4.914 2.153 1.00 0.00 123 CYS A CA 8
ATOM 4442 C C . CYS A 1 44 ? -3.562 3.914 1.070 1.00 0.00 123 CYS A C 8
ATOM 4443 O O . CYS A 1 44 ? -4.742 3.794 0.745 1.00 0.00 123 CYS A O 8
ATOM 4450 N N . TYR A 1 45 ? -2.564 3.221 0.542 1.00 0.00 124 TYR A N 8
ATOM 4451 C CA . TYR A 1 45 ? -2.805 2.235 -0.498 1.00 0.00 124 TYR A CA 8
ATOM 4452 C C . TYR A 1 45 ? -1.838 1.056 -0.370 1.00 0.00 124 TYR A C 8
ATOM 4453 O O . TYR A 1 45 ? -0.984 1.042 0.514 1.00 0.00 124 TYR A O 8
ATOM 4471 N N . CYS A 1 46 ? -2.004 0.096 -1.268 1.00 0.00 125 CYS A N 8
ATOM 4472 C CA . CYS A 1 46 ? -1.157 -1.084 -1.267 1.00 0.00 125 CYS A CA 8
ATOM 4473 C C . CYS A 1 46 ? 0.303 -0.627 -1.276 1.00 0.00 125 CYS A C 8
ATOM 4474 O O . CYS A 1 46 ? 0.660 0.308 -1.991 1.00 0.00 125 CYS A O 8
ATOM 4481 N N . ARG A 1 47 ? 1.108 -1.308 -0.473 1.00 0.00 126 ARG A N 8
ATOM 4482 C CA . ARG A 1 47 ? 2.521 -0.983 -0.380 1.00 0.00 126 ARG A CA 8
ATOM 4483 C C . ARG A 1 47 ? 3.316 -2.203 0.091 1.00 0.00 126 ARG A C 8
ATOM 4484 O O . ARG A 1 47 ? 3.035 -2.760 1.151 1.00 0.00 126 ARG A O 8
ATOM 4505 N N . VAL A 1 48 ? 4.293 -2.582 -0.719 1.00 0.00 127 VAL A N 8
ATOM 4506 C CA . VAL A 1 48 ? 5.131 -3.725 -0.399 1.00 0.00 127 VAL A CA 8
ATOM 4507 C C . VAL A 1 48 ? 6.576 -3.421 -0.798 1.00 0.00 127 VAL A C 8
ATOM 4508 O O . VAL A 1 48 ? 7.227 -4.233 -1.453 1.00 0.00 127 VAL A O 8
ATOM 4521 N N . LEU A 1 49 ? 7.036 -2.249 -0.385 1.00 0.00 128 LEU A N 8
ATOM 4522 C CA . LEU A 1 49 ? 8.392 -1.827 -0.692 1.00 0.00 128 LEU A CA 8
ATOM 4523 C C . LEU A 1 49 ? 9.378 -2.666 0.124 1.00 0.00 128 LEU A C 8
ATOM 4524 O O . LEU A 1 49 ? 9.324 -2.673 1.353 1.00 0.00 128 LEU A O 8
ATOM 4540 N N . SER A 1 50 ? 10.257 -3.352 -0.592 1.00 0.00 129 SER A N 8
ATOM 4541 C CA . SER A 1 50 ? 11.254 -4.191 0.050 1.00 0.00 129 SER A CA 8
ATOM 4542 C C . SER A 1 50 ? 10.587 -5.432 0.648 1.00 0.00 129 SER A C 8
ATOM 4543 O O . SER A 1 50 ? 9.555 -5.328 1.310 1.00 0.00 129 SER A O 8
ATOM 4551 N N . LEU A 1 51 ? 11.202 -6.577 0.393 1.00 0.00 130 LEU A N 8
ATOM 4552 C CA . LEU A 1 51 ? 10.681 -7.835 0.898 1.00 0.00 130 LEU A CA 8
ATOM 4553 C C . LEU A 1 51 ? 11.188 -8.057 2.324 1.00 0.00 130 LEU A C 8
ATOM 4554 O O . LEU A 1 51 ? 11.601 -7.111 2.994 1.00 0.00 130 LEU A O 8
ATOM 4570 N N . ASN A 1 52 ? 11.141 -9.312 2.747 1.00 0.00 131 ASN A N 8
ATOM 4571 C CA . ASN A 1 52 ? 11.590 -9.669 4.082 1.00 0.00 131 ASN A CA 8
ATOM 4572 C C . ASN A 1 52 ? 11.037 -8.660 5.089 1.00 0.00 131 ASN A C 8
ATOM 4573 O O . ASN A 1 52 ? 11.800 -7.985 5.779 1.00 0.00 131 ASN A O 8
ATOM 4584 N N . CYS A 1 53 ? 9.715 -8.588 5.142 1.00 0.00 132 CYS A N 8
ATOM 4585 C CA . CYS A 1 53 ? 9.051 -7.672 6.053 1.00 0.00 132 CYS A CA 8
ATOM 4586 C C . CYS A 1 53 ? 9.299 -8.154 7.484 1.00 0.00 132 CYS A C 8
ATOM 4587 O O . CYS A 1 53 ? 8.693 -9.127 7.929 1.00 0.00 132 CYS A O 8
ATOM 4594 N N . CYS A 1 14 ? -5.208 -9.555 -7.946 1.00 0.00 93 CYS A N 9
ATOM 4595 C CA . CYS A 1 14 ? -5.073 -8.888 -6.662 1.00 0.00 93 CYS A CA 9
ATOM 4596 C C . CYS A 1 14 ? -4.699 -7.427 -6.917 1.00 0.00 93 CYS A C 9
ATOM 4597 O O . CYS A 1 14 ? -4.848 -6.929 -8.031 1.00 0.00 93 CYS A O 9
ATOM 4604 N N . VAL A 1 15 ? -4.219 -6.780 -5.864 1.00 0.00 94 VAL A N 9
ATOM 4605 C CA . VAL A 1 15 ? -3.821 -5.386 -5.960 1.00 0.00 94 VAL A CA 9
ATOM 4606 C C . VAL A 1 15 ? -2.329 -5.262 -5.643 1.00 0.00 94 VAL A C 9
ATOM 4607 O O . VAL A 1 15 ? -1.815 -5.968 -4.777 1.00 0.00 94 VAL A O 9
ATOM 4620 N N . ALA A 1 16 ? -1.677 -4.360 -6.362 1.00 0.00 95 ALA A N 9
ATOM 4621 C CA . ALA A 1 16 ? -0.255 -4.135 -6.168 1.00 0.00 95 ALA A CA 9
ATOM 4622 C C . ALA A 1 16 ? -0.045 -2.779 -5.492 1.00 0.00 95 ALA A C 9
ATOM 4623 O O . ALA A 1 16 ? -1.007 -2.128 -5.087 1.00 0.00 95 ALA A O 9
ATOM 4630 N N . THR A 1 17 ? 1.219 -2.392 -5.393 1.00 0.00 96 THR A N 9
ATOM 4631 C CA . THR A 1 17 ? 1.567 -1.125 -4.773 1.00 0.00 96 THR A CA 9
ATOM 4632 C C . THR A 1 17 ? 1.246 0.036 -5.717 1.00 0.00 96 THR A C 9
ATOM 4633 O O . THR A 1 17 ? 2.121 0.837 -6.042 1.00 0.00 96 THR A O 9
ATOM 4644 N N . ARG A 1 18 ? -0.012 0.090 -6.130 1.00 0.00 97 ARG A N 9
ATOM 4645 C CA . ARG A 1 18 ? -0.459 1.139 -7.030 1.00 0.00 97 ARG A CA 9
ATOM 4646 C C . ARG A 1 18 ? -1.901 1.538 -6.706 1.00 0.00 97 ARG A C 9
ATOM 4647 O O . ARG A 1 18 ? -2.213 2.723 -6.605 1.00 0.00 97 ARG A O 9
ATOM 4668 N N . ASN A 1 19 ? -2.740 0.525 -6.551 1.00 0.00 98 ASN A N 9
ATOM 4669 C CA . ASN A 1 19 ? -4.141 0.755 -6.240 1.00 0.00 98 ASN A CA 9
ATOM 4670 C C . ASN A 1 19 ? -4.286 1.045 -4.744 1.00 0.00 98 ASN A C 9
ATOM 4671 O O . ASN A 1 19 ? -3.469 0.600 -3.940 1.00 0.00 98 ASN A O 9
ATOM 4682 N N . SER A 1 20 ? -5.332 1.790 -4.418 1.00 0.00 99 SER A N 9
ATOM 4683 C CA . SER A 1 20 ? -5.594 2.146 -3.033 1.00 0.00 99 SER A CA 9
ATOM 4684 C C . SER A 1 20 ? -6.510 1.102 -2.390 1.00 0.00 99 SER A C 9
ATOM 4685 O O . SER A 1 20 ? -7.239 0.398 -3.086 1.00 0.00 99 SER A O 9
ATOM 4693 N N . CYS A 1 21 ? -6.443 1.037 -1.068 1.00 0.00 100 CYS A N 9
ATOM 4694 C CA . CYS A 1 21 ? -7.257 0.092 -0.324 1.00 0.00 100 CYS A CA 9
ATOM 4695 C C . CYS A 1 21 ? -7.937 0.843 0.823 1.00 0.00 100 CYS A C 9
ATOM 4696 O O . CYS A 1 21 ? -7.494 1.923 1.211 1.00 0.00 100 CYS A O 9
ATOM 4703 N N . LYS A 1 22 ? -9.001 0.241 1.333 1.00 0.00 101 LYS A N 9
ATOM 4704 C CA . LYS A 1 22 ? -9.747 0.839 2.428 1.00 0.00 101 LYS A CA 9
ATOM 4705 C C . LYS A 1 22 ? -9.984 -0.213 3.512 1.00 0.00 101 LYS A C 9
ATOM 4706 O O . LYS A 1 22 ? -10.893 -1.034 3.397 1.00 0.00 101 LYS A O 9
ATOM 4725 N N . PRO A 1 23 ? -9.130 -0.153 4.569 1.00 0.00 102 PRO A N 9
ATOM 4726 C CA . PRO A 1 23 ? -9.238 -1.091 5.673 1.00 0.00 102 PRO A CA 9
ATOM 4727 C C . PRO A 1 23 ? -10.428 -0.745 6.571 1.00 0.00 102 PRO A C 9
ATOM 4728 O O . PRO A 1 23 ? -11.001 0.337 6.459 1.00 0.00 102 PRO A O 9
ATOM 4739 N N . PRO A 1 24 ? -10.771 -1.710 7.466 1.00 0.00 103 PRO A N 9
ATOM 4740 C CA . PRO A 1 24 ? -10.039 -2.963 7.534 1.00 0.00 103 PRO A CA 9
ATOM 4741 C C . PRO A 1 24 ? -10.402 -3.874 6.360 1.00 0.00 103 PRO A C 9
ATOM 4742 O O . PRO A 1 24 ? -11.579 -4.126 6.106 1.00 0.00 103 PRO A O 9
ATOM 4753 N N . ALA A 1 25 ? -9.369 -4.343 5.675 1.00 0.00 104 ALA A N 9
ATOM 4754 C CA . ALA A 1 25 ? -9.564 -5.221 4.534 1.00 0.00 104 ALA A CA 9
ATOM 4755 C C . ALA A 1 25 ? -10.313 -4.464 3.436 1.00 0.00 104 ALA A C 9
ATOM 4756 O O . ALA A 1 25 ? -10.919 -3.425 3.695 1.00 0.00 104 ALA A O 9
ATOM 4763 N N . PRO A 1 26 ? -10.245 -5.027 2.200 1.00 0.00 105 PRO A N 9
ATOM 4764 C CA . PRO A 1 26 ? -9.506 -6.259 1.978 1.00 0.00 105 PRO A CA 9
ATOM 4765 C C . PRO A 1 26 ? -7.998 -6.001 1.982 1.00 0.00 105 PRO A C 9
ATOM 4766 O O . PRO A 1 26 ? -7.560 -4.854 1.897 1.00 0.00 105 PRO A O 9
ATOM 4777 N N . ALA A 1 27 ? -7.245 -7.086 2.081 1.00 0.00 106 ALA A N 9
ATOM 4778 C CA . ALA A 1 27 ? -5.795 -6.992 2.096 1.00 0.00 106 ALA A CA 9
ATOM 4779 C C . ALA A 1 27 ? -5.263 -7.140 0.669 1.00 0.00 106 ALA A C 9
ATOM 4780 O O . ALA A 1 27 ? -6.039 -7.189 -0.284 1.00 0.00 106 ALA A O 9
ATOM 4787 N N . CYS A 1 28 ? -3.944 -7.206 0.567 1.00 0.00 107 CYS A N 9
ATOM 4788 C CA . CYS A 1 28 ? -3.300 -7.348 -0.728 1.00 0.00 107 CYS A CA 9
ATOM 4789 C C . CYS A 1 28 ? -2.904 -8.814 -0.9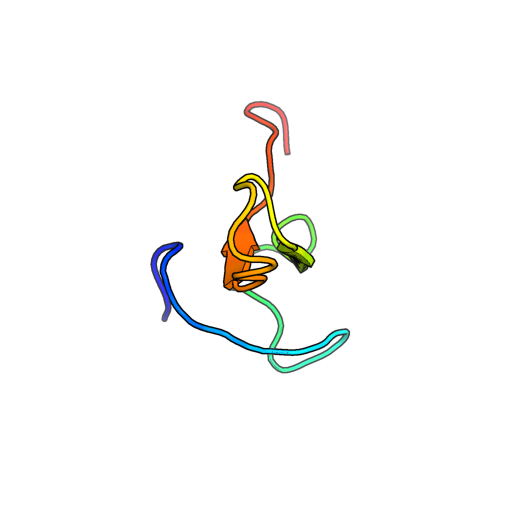10 1.00 0.00 107 CYS A C 9
ATOM 4790 O O . CYS A 1 28 ? -2.919 -9.588 0.046 1.00 0.00 107 CYS A O 9
ATOM 4797 N N . CYS A 1 29 ? -2.560 -9.152 -2.144 1.00 0.00 108 CYS A N 9
ATOM 4798 C CA . CYS A 1 29 ? -2.161 -10.512 -2.464 1.00 0.00 108 CYS A CA 9
ATOM 4799 C C . CYS A 1 29 ? -1.013 -10.908 -1.533 1.00 0.00 108 CYS A C 9
ATOM 4800 O O . CYS A 1 29 ? -1.188 -11.742 -0.646 1.00 0.00 108 CYS A O 9
ATOM 4807 N N . ASP A 1 30 ? 0.135 -10.291 -1.767 1.00 0.00 109 ASP A N 9
ATOM 4808 C CA . ASP A 1 30 ? 1.312 -10.568 -0.960 1.00 0.00 109 ASP A CA 9
ATOM 4809 C C . ASP A 1 30 ? 1.010 -10.238 0.503 1.00 0.00 109 ASP A C 9
ATOM 4810 O O . ASP A 1 30 ? 0.379 -9.224 0.797 1.00 0.00 109 ASP A O 9
ATOM 4819 N N . PRO A 1 31 ? 1.488 -11.137 1.405 1.00 0.00 110 PRO A N 9
ATOM 4820 C CA . PRO A 1 31 ? 1.277 -10.951 2.831 1.00 0.00 110 PRO A CA 9
ATOM 4821 C C . PRO A 1 31 ? 2.193 -9.857 3.383 1.00 0.00 110 PRO A C 9
ATOM 4822 O O . PRO A 1 31 ? 2.169 -9.567 4.578 1.00 0.00 110 PRO A O 9
ATOM 4833 N N . CYS A 1 32 ? 2.979 -9.280 2.486 1.00 0.00 111 CYS A N 9
ATOM 4834 C CA . CYS A 1 32 ? 3.901 -8.224 2.869 1.00 0.00 111 CYS A CA 9
ATOM 4835 C C . CYS A 1 32 ? 3.364 -6.897 2.329 1.00 0.00 111 CYS A C 9
ATOM 4836 O O . CYS A 1 32 ? 3.957 -5.844 2.557 1.00 0.00 111 CYS A O 9
ATOM 4843 N N . ALA A 1 33 ? 2.246 -6.991 1.624 1.00 0.00 112 ALA A N 9
ATOM 4844 C CA . ALA A 1 33 ? 1.622 -5.812 1.050 1.00 0.00 112 ALA A CA 9
ATOM 4845 C C . ALA A 1 33 ? 0.419 -5.409 1.905 1.00 0.00 112 ALA A C 9
ATOM 4846 O O . ALA A 1 33 ? -0.434 -6.240 2.213 1.00 0.00 112 ALA A O 9
ATOM 4853 N N . SER A 1 34 ? 0.388 -4.134 2.264 1.00 0.00 113 SER A N 9
ATOM 4854 C CA . SER A 1 34 ? -0.696 -3.612 3.078 1.00 0.00 113 SER A CA 9
ATOM 4855 C C . SER A 1 34 ? -1.120 -2.234 2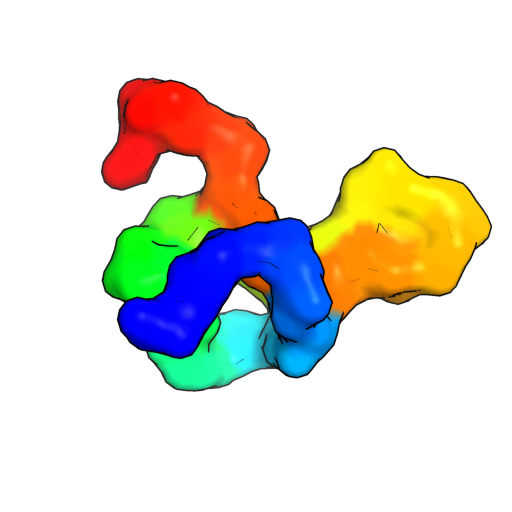.563 1.00 0.00 113 SER A C 9
ATOM 4856 O O . SER A 1 34 ? -0.436 -1.642 1.729 1.00 0.00 113 SER A O 9
ATOM 4864 N N . CYS A 1 35 ? -2.245 -1.765 3.081 1.00 0.00 114 CYS A N 9
ATOM 4865 C CA . CYS A 1 35 ? -2.768 -0.469 2.684 1.00 0.00 114 CYS A CA 9
ATOM 4866 C C . CYS A 1 35 ? -2.162 0.595 3.601 1.00 0.00 114 CYS A C 9
ATOM 4867 O O . CYS A 1 35 ? -2.622 0.786 4.725 1.00 0.00 114 CYS A O 9
ATOM 4874 N N . TYR A 1 36 ? -1.137 1.260 3.087 1.00 0.00 115 TYR A N 9
ATOM 4875 C CA . TYR A 1 36 ? -0.463 2.300 3.845 1.00 0.00 115 TYR A CA 9
ATOM 4876 C C . TYR A 1 36 ? -0.358 3.591 3.032 1.00 0.00 115 TYR A C 9
ATOM 4877 O O . TYR A 1 36 ? -0.405 3.561 1.803 1.00 0.00 115 TYR A O 9
ATOM 4895 N N . CYS A 1 37 ? -0.216 4.695 3.750 1.00 0.00 116 CYS A N 9
ATOM 4896 C CA . CYS A 1 37 ? -0.103 5.995 3.111 1.00 0.00 116 CYS A CA 9
ATOM 4897 C C . CYS A 1 37 ? 1.336 6.487 3.271 1.00 0.00 116 CYS A C 9
ATOM 4898 O O . CYS A 1 37 ? 1.916 6.379 4.351 1.00 0.00 116 CYS A O 9
ATOM 4905 N N . ARG A 1 38 ? 1.873 7.016 2.181 1.00 0.00 117 ARG A N 9
ATOM 4906 C CA . ARG A 1 38 ? 3.234 7.524 2.188 1.00 0.00 117 ARG A CA 9
ATOM 4907 C C . ARG A 1 38 ? 3.237 9.030 2.460 1.00 0.00 117 ARG A C 9
ATOM 4908 O O . ARG A 1 38 ? 4.132 9.541 3.131 1.00 0.00 117 ARG A O 9
ATOM 4929 N N . PHE A 1 39 ? 2.225 9.697 1.926 1.00 0.00 118 PHE A N 9
ATOM 4930 C CA . PHE A 1 39 ? 2.099 11.134 2.103 1.00 0.00 118 PHE A CA 9
ATOM 4931 C C . PHE A 1 39 ? 2.088 11.505 3.588 1.00 0.00 118 PHE A C 9
ATOM 4932 O O . PHE A 1 39 ? 2.089 10.628 4.450 1.00 0.00 118 PHE A O 9
ATOM 4949 N N . PHE A 1 40 ? 2.077 12.805 3.840 1.00 0.00 119 PHE A N 9
ATOM 4950 C CA . PHE A 1 40 ? 2.066 13.303 5.205 1.00 0.00 119 PHE A CA 9
ATOM 4951 C C . PHE A 1 40 ? 0.663 13.756 5.612 1.00 0.00 119 PHE A C 9
ATOM 4952 O O . PHE A 1 40 ? 0.512 14.634 6.460 1.00 0.00 119 PHE A O 9
ATOM 4969 N N . ARG A 1 41 ? -0.329 13.138 4.987 1.00 0.00 120 ARG A N 9
ATOM 4970 C CA . ARG A 1 41 ? -1.715 13.467 5.273 1.00 0.00 120 ARG A CA 9
ATOM 4971 C C . ARG A 1 41 ? -2.623 12.285 4.928 1.00 0.00 120 ARG A C 9
ATOM 4972 O O . ARG A 1 41 ? -3.223 11.679 5.815 1.00 0.00 120 ARG A O 9
ATOM 4993 N N . SER A 1 42 ? -2.697 11.994 3.638 1.00 0.00 121 SER A N 9
ATOM 4994 C CA . SER A 1 42 ? -3.522 10.895 3.165 1.00 0.00 121 SER A CA 9
ATOM 4995 C C . SER A 1 42 ? -2.766 10.092 2.104 1.00 0.00 121 SER A C 9
ATOM 4996 O O . SER A 1 42 ? -1.543 9.982 2.159 1.00 0.00 121 SER A O 9
ATOM 5004 N N . ALA A 1 43 ? -3.527 9.552 1.163 1.00 0.00 122 ALA A N 9
ATOM 5005 C CA . ALA A 1 43 ? -2.945 8.763 0.092 1.00 0.00 122 ALA A CA 9
ATOM 5006 C C . ALA A 1 43 ? -2.559 7.384 0.631 1.00 0.00 122 ALA A C 9
ATOM 5007 O O . ALA A 1 43 ? -1.404 6.974 0.527 1.00 0.00 122 ALA A O 9
ATOM 5014 N N . CYS A 1 44 ? -3.547 6.708 1.197 1.00 0.00 123 CYS A N 9
ATOM 5015 C CA . CYS A 1 44 ? -3.325 5.384 1.754 1.00 0.00 123 CYS A CA 9
ATOM 5016 C C . CYS A 1 44 ? -3.704 4.347 0.694 1.00 0.00 123 CYS A C 9
ATOM 5017 O O . CYS A 1 44 ? -4.851 4.297 0.252 1.00 0.00 123 CYS A O 9
ATOM 5024 N N . TYR A 1 45 ? -2.718 3.546 0.317 1.00 0.00 124 TYR A N 9
ATOM 5025 C CA . TYR A 1 45 ? -2.934 2.514 -0.682 1.00 0.00 124 TYR A CA 9
ATOM 5026 C C . TYR A 1 45 ? -2.079 1.279 -0.389 1.00 0.00 124 TYR A C 9
ATOM 5027 O O . TYR A 1 45 ? -1.342 1.250 0.595 1.00 0.00 124 TYR A O 9
ATOM 5045 N N . CYS A 1 46 ? -2.208 0.289 -1.260 1.00 0.00 125 CYS A N 9
ATOM 5046 C CA . CYS A 1 46 ? -1.457 -0.945 -1.106 1.00 0.00 125 CYS A CA 9
ATOM 5047 C C . CYS A 1 46 ? 0.024 -0.638 -1.338 1.00 0.00 125 CYS A C 9
ATOM 5048 O O . CYS A 1 46 ? 0.364 0.221 -2.150 1.00 0.00 125 CYS A O 9
ATOM 5055 N N . ARG A 1 47 ? 0.866 -1.356 -0.608 1.00 0.00 126 ARG A N 9
ATOM 5056 C CA . ARG A 1 47 ? 2.302 -1.171 -0.724 1.00 0.00 126 ARG A CA 9
ATOM 5057 C C . ARG A 1 47 ? 3.038 -2.126 0.219 1.00 0.00 126 ARG A C 9
ATOM 5058 O O . ARG A 1 47 ? 2.513 -2.493 1.269 1.00 0.00 126 ARG A O 9
ATOM 5079 N N . VAL A 1 48 ? 4.241 -2.500 -0.190 1.00 0.00 127 VAL A N 9
ATOM 5080 C CA . VAL A 1 48 ? 5.054 -3.404 0.605 1.00 0.00 127 VAL A CA 9
ATOM 5081 C C . VAL A 1 48 ? 6.397 -2.739 0.913 1.00 0.00 127 VAL A C 9
ATOM 5082 O O . VAL A 1 48 ? 7.442 -3.204 0.460 1.00 0.00 127 VAL A O 9
ATOM 5095 N N . LEU A 1 49 ? 6.326 -1.662 1.681 1.00 0.00 128 LEU A N 9
ATOM 5096 C CA . LEU A 1 49 ? 7.523 -0.929 2.055 1.00 0.00 128 LEU A CA 9
ATOM 5097 C C . LEU A 1 49 ? 8.156 -1.586 3.283 1.00 0.00 128 LEU A C 9
ATOM 5098 O O . LEU A 1 49 ? 7.966 -1.122 4.407 1.00 0.00 128 LEU A O 9
ATOM 5114 N N . SER A 1 50 ? 8.896 -2.655 3.028 1.00 0.00 129 SER A N 9
ATOM 5115 C CA . SER A 1 50 ? 9.558 -3.380 4.099 1.00 0.00 129 SER A CA 9
ATOM 5116 C C . SER A 1 50 ? 10.848 -4.017 3.580 1.00 0.00 129 SER A C 9
ATOM 5117 O O . SER A 1 50 ? 11.904 -3.879 4.196 1.00 0.00 129 SER A O 9
ATOM 5125 N N . LEU A 1 51 ? 10.721 -4.701 2.452 1.00 0.00 130 LEU A N 9
ATOM 5126 C CA . LEU A 1 51 ? 11.864 -5.359 1.843 1.00 0.00 130 LEU A CA 9
ATOM 5127 C C . LEU A 1 51 ? 12.176 -6.645 2.612 1.00 0.00 130 LEU A C 9
ATOM 5128 O O . LEU A 1 51 ? 11.812 -7.736 2.178 1.00 0.00 130 LEU A O 9
ATOM 5144 N N . ASN A 1 52 ? 12.847 -6.473 3.742 1.00 0.00 131 ASN A N 9
ATOM 5145 C CA . ASN A 1 52 ? 13.212 -7.606 4.575 1.00 0.00 131 ASN A CA 9
ATOM 5146 C C . ASN A 1 52 ? 11.963 -8.139 5.279 1.00 0.00 131 ASN A C 9
ATOM 5147 O O . ASN A 1 52 ? 11.886 -8.133 6.506 1.00 0.00 131 ASN A O 9
ATOM 5158 N N . CYS A 1 53 ? 11.014 -8.589 4.470 1.00 0.00 132 CYS A N 9
ATOM 5159 C CA . CYS A 1 53 ? 9.772 -9.125 5.000 1.00 0.00 132 CYS A CA 9
ATOM 5160 C C . CYS A 1 53 ? 10.033 -10.551 5.487 1.00 0.00 132 CYS A C 9
ATOM 5161 O O . CYS A 1 53 ? 10.778 -10.757 6.444 1.00 0.00 132 CYS A O 9
ATOM 5168 N N . CYS A 1 14 ? -5.167 -9.764 -7.276 1.00 0.00 93 CYS A N 10
ATOM 5169 C CA . CYS A 1 14 ? -4.951 -9.102 -6.001 1.00 0.00 93 CYS A CA 10
ATOM 5170 C C . CYS A 1 14 ? -4.863 -7.595 -6.250 1.00 0.00 93 CYS A C 10
ATOM 5171 O O . CYS A 1 14 ? -5.146 -7.127 -7.352 1.00 0.00 93 CYS A O 10
ATOM 5178 N N . VAL A 1 15 ? -4.471 -6.877 -5.208 1.00 0.00 94 VAL A N 10
ATOM 5179 C CA . VAL A 1 15 ? -4.342 -5.433 -5.300 1.00 0.00 94 VAL A CA 10
ATOM 5180 C C . VAL A 1 15 ? -2.875 -5.043 -5.113 1.00 0.00 94 VAL A C 10
ATOM 5181 O O . VAL A 1 15 ? -2.207 -5.539 -4.207 1.00 0.00 94 VAL A O 10
ATOM 5194 N N . ALA A 1 16 ? -2.415 -4.157 -5.985 1.00 0.00 95 ALA A N 10
ATOM 5195 C CA . ALA A 1 16 ? -1.039 -3.694 -5.927 1.00 0.00 95 ALA A CA 10
ATOM 5196 C C . ALA A 1 16 ? -0.997 -2.312 -5.274 1.00 0.00 95 ALA A C 10
ATOM 5197 O O . ALA A 1 16 ? -2.016 -1.816 -4.796 1.00 0.00 95 ALA A O 10
ATOM 5204 N N . THR A 1 17 ? 0.192 -1.728 -5.273 1.00 0.00 96 THR A N 10
ATOM 5205 C CA . THR A 1 17 ? 0.381 -0.413 -4.686 1.00 0.00 96 THR A CA 10
ATOM 5206 C C . THR A 1 17 ? -0.185 0.669 -5.609 1.00 0.00 96 THR A C 10
ATOM 5207 O O . THR A 1 17 ? 0.522 1.603 -5.983 1.00 0.00 96 THR A O 10
ATOM 5218 N N . ARG A 1 18 ? -1.455 0.506 -5.949 1.00 0.00 97 ARG A N 10
ATOM 5219 C CA . ARG A 1 18 ? -2.124 1.457 -6.821 1.00 0.00 97 ARG A CA 10
ATOM 5220 C C . ARG A 1 18 ? -3.593 1.603 -6.419 1.00 0.00 97 ARG A C 10
ATOM 5221 O O . ARG A 1 18 ? -4.414 2.066 -7.210 1.00 0.00 97 ARG A O 10
ATOM 5242 N N . ASN A 1 19 ? -3.881 1.199 -5.190 1.00 0.00 98 ASN A N 10
ATOM 5243 C CA . ASN A 1 19 ? -5.237 1.279 -4.674 1.00 0.00 98 ASN A CA 10
ATOM 5244 C C . ASN A 1 19 ? -5.190 1.498 -3.161 1.00 0.00 98 ASN A C 10
ATOM 5245 O O . ASN A 1 19 ? -4.404 0.860 -2.462 1.00 0.00 98 ASN A O 10
ATOM 5256 N N . SER A 1 20 ? -6.041 2.403 -2.699 1.00 0.00 99 SER A N 10
ATOM 5257 C CA . SER A 1 20 ? -6.106 2.714 -1.282 1.00 0.00 99 SER A CA 10
ATOM 5258 C C . SER A 1 20 ? -6.600 1.494 -0.500 1.00 0.00 99 SER A C 10
ATOM 5259 O O . SER A 1 20 ? -7.277 0.630 -1.055 1.00 0.00 99 SER A O 10
ATOM 5267 N N . CYS A 1 21 ? -6.241 1.463 0.775 1.00 0.00 100 CYS A N 10
ATOM 5268 C CA . CYS A 1 21 ? -6.639 0.364 1.638 1.00 0.00 100 CYS A CA 10
ATOM 5269 C C . CYS A 1 21 ? -8.164 0.379 1.762 1.00 0.00 100 CYS A C 10
ATOM 5270 O O . CYS A 1 21 ? -8.738 1.326 2.298 1.00 0.00 100 CYS A O 10
ATOM 5277 N N . LYS A 1 22 ? -8.777 -0.682 1.257 1.00 0.00 101 LYS A N 10
ATOM 5278 C CA . LYS A 1 22 ? -10.224 -0.803 1.305 1.00 0.00 101 LYS A CA 10
ATOM 5279 C C . LYS A 1 22 ? -10.603 -2.272 1.501 1.00 0.00 101 LYS A C 10
ATOM 5280 O O . LYS A 1 22 ? -9.879 -3.167 1.066 1.00 0.00 101 LYS A O 10
ATOM 5299 N N . PRO A 1 23 ? -11.765 -2.481 2.175 1.00 0.00 102 PRO A N 10
ATOM 5300 C CA . PRO A 1 23 ? -12.249 -3.827 2.434 1.00 0.00 102 PRO A CA 10
ATOM 5301 C C . PRO A 1 23 ? -12.830 -4.454 1.166 1.00 0.00 102 PRO A C 10
ATOM 5302 O O . PRO A 1 23 ? -13.110 -3.754 0.194 1.00 0.00 102 PRO A O 10
ATOM 5313 N N . PRO A 1 24 ? -12.999 -5.803 1.217 1.00 0.00 103 PRO A N 10
ATOM 5314 C CA . PRO A 1 24 ? -12.642 -6.557 2.407 1.00 0.00 103 PRO A CA 10
ATOM 5315 C C . PRO A 1 24 ? -11.124 -6.708 2.525 1.00 0.00 103 PRO A C 10
ATOM 5316 O O . PRO A 1 24 ? -10.453 -7.053 1.553 1.00 0.00 103 PRO A O 10
ATOM 5327 N N . ALA A 1 25 ? -10.627 -6.442 3.724 1.00 0.00 104 ALA A N 10
ATOM 5328 C CA . ALA A 1 25 ? -9.200 -6.544 3.982 1.00 0.00 104 ALA A CA 10
ATOM 5329 C C . ALA A 1 25 ? -8.807 -8.020 4.073 1.00 0.00 104 ALA A C 10
ATOM 5330 O O . ALA A 1 25 ? -9.665 -8.885 4.244 1.00 0.00 104 ALA A O 10
ATOM 5337 N N . PRO A 1 26 ? -7.475 -8.269 3.954 1.00 0.00 105 PRO A N 10
ATOM 5338 C CA . PRO A 1 26 ? -6.527 -7.186 3.754 1.00 0.00 105 PRO A CA 10
ATOM 5339 C C . PRO A 1 26 ? -6.593 -6.657 2.320 1.00 0.00 105 PRO A C 10
ATOM 5340 O O . PRO A 1 26 ? -6.086 -5.575 2.030 1.00 0.00 105 PRO A O 10
ATOM 5351 N N . ALA A 1 27 ? -7.221 -7.446 1.460 1.00 0.00 106 ALA A N 10
ATOM 5352 C CA . ALA A 1 27 ? -7.360 -7.071 0.063 1.00 0.00 106 ALA A CA 10
ATOM 5353 C C . ALA A 1 27 ? -5.990 -6.677 -0.493 1.00 0.00 106 ALA A C 10
ATOM 5354 O O . ALA A 1 27 ? -5.811 -5.562 -0.981 1.00 0.00 106 ALA A O 10
ATOM 5361 N N . CYS A 1 28 ? -5.058 -7.614 -0.400 1.00 0.00 107 CYS A N 10
ATOM 5362 C CA . CYS A 1 28 ? -3.710 -7.379 -0.888 1.00 0.00 107 CYS A CA 10
ATOM 5363 C C . CYS A 1 28 ? -2.999 -8.729 -1.006 1.00 0.00 107 CYS A C 10
ATOM 5364 O O . CYS A 1 28 ? -2.993 -9.516 -0.061 1.00 0.00 107 CYS A O 10
ATOM 5371 N N . CYS A 1 29 ? -2.418 -8.955 -2.175 1.00 0.00 108 CYS A N 10
ATOM 5372 C CA . CYS A 1 29 ? -1.706 -10.197 -2.429 1.00 0.00 108 CYS A CA 10
ATOM 5373 C C . CYS A 1 29 ? -0.633 -10.364 -1.352 1.00 0.00 108 CYS A C 10
ATOM 5374 O O . CYS A 1 29 ? -0.748 -11.230 -0.486 1.00 0.00 108 CYS A O 10
ATOM 5381 N N . ASP A 1 30 ? 0.385 -9.522 -1.440 1.00 0.00 109 ASP A N 10
ATOM 5382 C CA . ASP A 1 30 ? 1.478 -9.566 -0.483 1.00 0.00 109 ASP A CA 10
ATOM 5383 C C . ASP A 1 30 ? 0.909 -9.545 0.936 1.00 0.00 109 ASP A C 10
ATOM 5384 O O . ASP A 1 30 ? 0.196 -8.615 1.310 1.00 0.00 109 ASP A O 10
ATOM 5393 N N . PRO A 1 31 ? 1.253 -10.610 1.709 1.00 0.00 110 PRO A N 10
ATOM 5394 C CA . PRO A 1 31 ? 0.784 -10.723 3.080 1.00 0.00 110 PRO A CA 10
ATOM 5395 C C . PRO A 1 31 ? 1.543 -9.765 4.000 1.00 0.00 110 PRO A C 10
ATOM 5396 O O . PRO A 1 31 ? 1.295 -9.728 5.204 1.00 0.00 110 PRO A O 10
ATOM 5407 N N . CYS A 1 32 ? 2.454 -9.015 3.398 1.00 0.00 111 CYS A N 10
ATOM 5408 C CA . CYS A 1 32 ? 3.251 -8.060 4.148 1.00 0.00 111 CYS A CA 10
ATOM 5409 C C . CYS A 1 32 ? 2.861 -6.650 3.700 1.00 0.00 111 CYS A C 10
ATOM 5410 O O . CYS A 1 32 ? 3.442 -5.666 4.155 1.00 0.00 111 CYS A O 10
ATOM 5417 N N . ALA A 1 33 ? 1.878 -6.597 2.812 1.00 0.00 112 ALA A N 10
ATOM 5418 C CA . ALA A 1 33 ? 1.403 -5.324 2.297 1.00 0.00 112 ALA A CA 10
ATOM 5419 C C . ALA A 1 33 ? 0.359 -4.749 3.256 1.00 0.00 112 ALA A C 10
ATOM 5420 O O . ALA A 1 33 ? -0.468 -5.484 3.793 1.00 0.00 112 ALA A O 10
ATOM 5427 N N . SER A 1 34 ? 0.431 -3.439 3.442 1.00 0.00 113 SER A N 10
ATOM 5428 C CA . SER A 1 34 ? -0.498 -2.756 4.326 1.00 0.00 113 SER A CA 10
ATOM 5429 C C . SER A 1 34 ? -0.822 -1.367 3.774 1.00 0.00 113 SER A C 10
ATOM 5430 O O . SER A 1 34 ? -0.388 -1.014 2.679 1.00 0.00 113 SER A O 10
ATOM 5438 N N . CYS A 1 35 ? -1.581 -0.615 4.558 1.00 0.00 114 CYS A N 10
ATOM 5439 C CA . CYS A 1 35 ? -1.968 0.728 4.161 1.00 0.00 114 CYS A CA 10
ATOM 5440 C C . CYS A 1 35 ? -0.850 1.690 4.569 1.00 0.00 114 CYS A C 10
ATOM 5441 O O . CYS A 1 35 ? -0.567 1.851 5.755 1.00 0.00 114 CYS A O 10
ATOM 5448 N N . TYR A 1 36 ? -0.245 2.304 3.562 1.00 0.00 115 TYR A N 10
ATOM 5449 C CA . TYR A 1 36 ? 0.835 3.245 3.801 1.00 0.00 115 TYR A CA 10
ATOM 5450 C C . TYR A 1 36 ? 0.713 4.464 2.884 1.00 0.00 115 TYR A C 10
ATOM 5451 O O . TYR A 1 36 ? 0.325 4.335 1.724 1.00 0.00 115 TYR A O 10
ATOM 5469 N N . CYS A 1 37 ? 1.052 5.618 3.438 1.00 0.00 116 CYS A N 10
ATOM 5470 C CA . CYS A 1 37 ? 0.986 6.859 2.684 1.00 0.00 116 CYS A CA 10
ATOM 5471 C C . CYS A 1 37 ? 2.414 7.296 2.352 1.00 0.00 116 CYS A C 10
ATOM 5472 O O . CYS A 1 37 ? 3.307 7.202 3.192 1.00 0.00 116 CYS A O 10
ATOM 5479 N N . ARG A 1 38 ? 2.585 7.764 1.124 1.00 0.00 117 ARG A N 10
ATOM 5480 C CA . ARG A 1 38 ? 3.889 8.215 0.670 1.00 0.00 117 ARG A CA 10
ATOM 5481 C C . ARG A 1 38 ? 3.843 9.704 0.320 1.00 0.00 117 ARG A C 10
ATOM 5482 O O . ARG A 1 38 ? 4.878 10.318 0.068 1.00 0.00 117 ARG A O 10
ATOM 5503 N N . PHE A 1 39 ? 2.632 10.241 0.315 1.00 0.00 118 PHE A N 10
ATOM 5504 C CA . PHE A 1 39 ? 2.437 11.646 0.000 1.00 0.00 118 PHE A CA 10
ATOM 5505 C C . PHE A 1 39 ? 3.254 12.537 0.938 1.00 0.00 118 PHE A C 10
ATOM 5506 O O . PHE A 1 39 ? 4.210 13.182 0.512 1.00 0.00 118 PHE A O 10
ATOM 5523 N N . PHE A 1 40 ? 2.847 12.543 2.199 1.00 0.00 119 PHE A N 10
ATOM 5524 C CA . PHE A 1 40 ? 3.529 13.344 3.202 1.00 0.00 119 PHE A CA 10
ATOM 5525 C C . PHE A 1 40 ? 2.636 13.572 4.423 1.00 0.00 119 PHE A C 10
ATOM 5526 O O . PHE A 1 40 ? 3.132 13.811 5.523 1.00 0.00 119 PHE A O 10
ATOM 5543 N N . ARG A 1 41 ? 1.335 13.488 4.188 1.00 0.00 120 ARG A N 10
ATOM 5544 C CA . ARG A 1 41 ? 0.368 13.682 5.255 1.00 0.00 120 ARG A CA 10
ATOM 5545 C C . ARG A 1 41 ? -0.729 12.618 5.177 1.00 0.00 120 ARG A C 10
ATOM 5546 O O . ARG A 1 41 ? -1.101 12.029 6.191 1.00 0.00 120 ARG A O 10
ATOM 5567 N N . SER A 1 42 ? -1.217 12.405 3.964 1.00 0.00 121 SER A N 10
ATOM 5568 C CA . SER A 1 42 ? -2.264 11.423 3.740 1.00 0.00 121 SER A CA 10
ATOM 5569 C C . SER A 1 42 ? -1.936 10.580 2.506 1.00 0.00 121 SER A C 10
ATOM 5570 O O . SER A 1 42 ? -0.767 10.394 2.170 1.00 0.00 121 SER A O 10
ATOM 5578 N N . ALA A 1 43 ? -2.987 10.092 1.865 1.00 0.00 122 ALA A N 10
ATOM 5579 C CA . ALA A 1 43 ? -2.825 9.273 0.676 1.00 0.00 122 ALA A CA 10
ATOM 5580 C C . ALA A 1 43 ? -2.216 7.926 1.069 1.00 0.00 122 ALA A C 10
ATOM 5581 O O . ALA A 1 43 ? -1.161 7.547 0.563 1.00 0.00 122 ALA A O 10
ATOM 5588 N N . CYS A 1 44 ? -2.906 7.240 1.968 1.00 0.00 123 CYS A N 10
ATOM 5589 C CA . CYS A 1 44 ? -2.446 5.943 2.434 1.00 0.00 123 CYS A CA 10
ATOM 5590 C C . CYS A 1 44 ? -3.146 4.860 1.610 1.00 0.00 123 CYS A C 10
ATOM 5591 O O . CYS A 1 44 ? -4.367 4.875 1.468 1.00 0.00 123 CYS A O 10
ATOM 5598 N N . TYR A 1 45 ? -2.340 3.947 1.088 1.00 0.00 124 TYR A N 10
ATOM 5599 C CA . TYR A 1 45 ? -2.866 2.858 0.282 1.00 0.00 124 TYR A CA 10
ATOM 5600 C C . TYR A 1 45 ? -2.059 1.577 0.497 1.00 0.00 124 TYR A C 10
ATOM 5601 O O . TYR A 1 45 ? -1.122 1.555 1.293 1.00 0.00 124 TYR A O 10
ATOM 5619 N N . CYS A 1 46 ? -2.453 0.539 -0.227 1.00 0.00 125 CYS A N 10
ATOM 5620 C CA . CYS A 1 46 ? -1.777 -0.744 -0.125 1.00 0.00 125 CYS A CA 10
ATOM 5621 C C . CYS A 1 46 ? -0.333 -0.565 -0.599 1.00 0.00 125 CYS A C 10
ATOM 5622 O O . CYS A 1 46 ? -0.084 0.090 -1.610 1.00 0.00 125 CYS A O 10
ATOM 5629 N N . ARG A 1 47 ? 0.580 -1.159 0.155 1.00 0.00 126 ARG A N 10
ATOM 5630 C CA . ARG A 1 47 ? 1.993 -1.074 -0.175 1.00 0.00 126 ARG A CA 10
ATOM 5631 C C . ARG A 1 47 ? 2.803 -2.020 0.713 1.00 0.00 126 ARG A C 10
ATOM 5632 O O . ARG A 1 47 ? 2.439 -2.263 1.862 1.00 0.00 126 ARG A O 10
ATOM 5653 N N . VAL A 1 48 ? 3.888 -2.529 0.146 1.00 0.00 127 VAL A N 10
ATOM 5654 C CA . VAL A 1 48 ? 4.753 -3.443 0.872 1.00 0.00 127 VAL A CA 10
ATOM 5655 C C . VAL A 1 48 ? 6.198 -2.949 0.784 1.00 0.00 127 VAL A C 10
ATOM 5656 O O . VAL A 1 48 ? 6.648 -2.519 -0.277 1.00 0.00 127 VAL A O 10
ATOM 5669 N N . LEU A 1 49 ? 6.885 -3.025 1.915 1.00 0.00 128 LEU A N 10
ATOM 5670 C CA . LEU A 1 49 ? 8.270 -2.591 1.979 1.00 0.00 128 LEU A CA 10
ATOM 5671 C C . LEU A 1 49 ? 8.964 -3.284 3.154 1.00 0.00 128 LEU A C 10
ATOM 5672 O O . LEU A 1 49 ? 9.395 -2.627 4.100 1.00 0.00 128 LEU A O 10
ATOM 5688 N N . SER A 1 50 ? 9.049 -4.603 3.054 1.00 0.00 129 SER A N 10
ATOM 5689 C CA . SER A 1 50 ? 9.683 -5.392 4.097 1.00 0.00 129 SER A CA 10
ATOM 5690 C C . SER A 1 50 ? 9.919 -6.820 3.602 1.00 0.00 129 SER A C 10
ATOM 5691 O O . SER A 1 50 ? 9.452 -7.193 2.526 1.00 0.00 129 SER A O 10
ATOM 5699 N N . LEU A 1 51 ? 10.643 -7.580 4.410 1.00 0.00 130 LEU A N 10
ATOM 5700 C CA . LEU A 1 51 ? 10.947 -8.959 4.067 1.00 0.00 130 LEU A CA 10
ATOM 5701 C C . LEU A 1 51 ? 11.191 -9.757 5.349 1.00 0.00 130 LEU A C 10
ATOM 5702 O O . LEU A 1 51 ? 12.122 -9.465 6.098 1.00 0.00 130 LEU A O 10
ATOM 5718 N N . ASN A 1 52 ? 10.339 -10.749 5.563 1.00 0.00 131 ASN A N 10
ATOM 5719 C CA . ASN A 1 52 ? 10.451 -11.591 6.741 1.00 0.00 131 ASN A CA 10
ATOM 5720 C C . ASN A 1 52 ? 9.308 -12.608 6.747 1.00 0.00 131 ASN A C 10
ATOM 5721 O O . ASN A 1 52 ? 9.525 -13.790 7.009 1.00 0.00 131 ASN A O 10
ATOM 5732 N N . CYS A 1 53 ? 8.115 -12.111 6.454 1.00 0.00 132 CYS A N 10
ATOM 5733 C CA . CYS A 1 53 ? 6.937 -12.962 6.422 1.00 0.00 132 CYS A CA 10
ATOM 5734 C C . CYS A 1 53 ? 7.044 -13.885 5.207 1.00 0.00 132 CYS A C 10
ATOM 5735 O O . CYS A 1 53 ? 7.645 -13.521 4.197 1.00 0.00 132 CYS A O 10
ATOM 5742 N N . CYS A 1 14 ? -7.011 -9.986 -5.673 1.00 0.00 93 CYS A N 11
ATOM 5743 C CA . CYS A 1 14 ? -6.264 -8.907 -5.049 1.00 0.00 93 CYS A CA 11
ATOM 5744 C C . CYS A 1 14 ? -5.813 -7.939 -6.145 1.00 0.00 93 CYS A C 11
ATOM 5745 O O . CYS A 1 14 ? -6.169 -8.105 -7.310 1.00 0.00 93 CYS A O 11
ATOM 5752 N N . VAL A 1 15 ? -5.036 -6.949 -5.731 1.00 0.00 94 VAL A N 11
ATOM 5753 C CA . VAL A 1 15 ? -4.532 -5.954 -6.663 1.00 0.00 94 VAL A CA 11
ATOM 5754 C C . VAL A 1 15 ? -3.028 -6.157 -6.856 1.00 0.00 94 VAL A C 11
ATOM 5755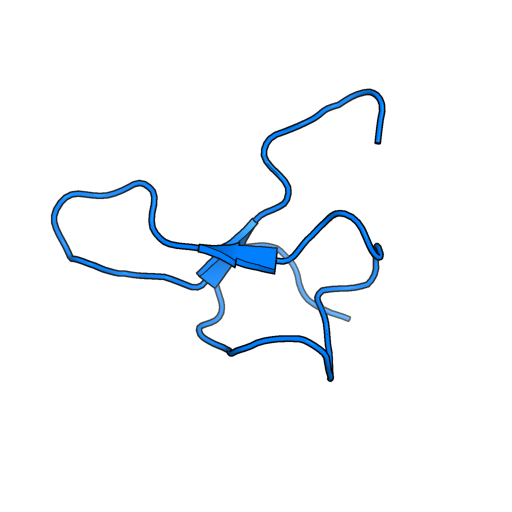 O O . VAL A 1 15 ? -2.605 -7.114 -7.502 1.00 0.00 94 VAL A O 11
ATOM 5768 N N . ALA A 1 16 ? -2.262 -5.240 -6.283 1.00 0.00 95 ALA A N 11
ATOM 5769 C CA . ALA A 1 16 ? -0.814 -5.306 -6.384 1.00 0.00 95 ALA A CA 11
ATOM 5770 C C . ALA A 1 16 ? -0.190 -4.566 -5.199 1.00 0.00 95 ALA A C 11
ATOM 5771 O O . ALA A 1 16 ? -0.009 -5.142 -4.127 1.00 0.00 95 ALA A O 11
ATOM 5778 N N . THR A 1 17 ? 0.122 -3.299 -5.432 1.00 0.00 96 THR A N 11
ATOM 5779 C CA . THR A 1 17 ? 0.721 -2.473 -4.397 1.00 0.00 96 THR A CA 11
ATOM 5780 C C . THR A 1 17 ? 0.637 -0.994 -4.780 1.00 0.00 96 THR A C 11
ATOM 5781 O O . THR A 1 17 ? 1.486 -0.198 -4.384 1.00 0.00 96 THR A O 11
ATOM 5792 N N . ARG A 1 18 ? -0.396 -0.672 -5.546 1.00 0.00 97 ARG A N 11
ATOM 5793 C CA . ARG A 1 18 ? -0.602 0.697 -5.986 1.00 0.00 97 ARG A CA 11
ATOM 5794 C C . ARG A 1 18 ? -2.097 1.012 -6.058 1.00 0.00 97 ARG A C 11
ATOM 5795 O O . ARG A 1 18 ? -2.566 1.600 -7.031 1.00 0.00 97 ARG A O 11
ATOM 5816 N N . ASN A 1 19 ? -2.806 0.606 -5.014 1.00 0.00 98 ASN A N 11
ATOM 5817 C CA . ASN A 1 19 ? -4.239 0.838 -4.947 1.00 0.00 98 ASN A CA 11
ATOM 5818 C C . ASN A 1 19 ? -4.605 1.337 -3.548 1.00 0.00 98 ASN A C 11
ATOM 5819 O O . ASN A 1 19 ? -4.179 0.761 -2.548 1.00 0.00 98 ASN A O 11
ATOM 5830 N N . SER A 1 20 ? -5.390 2.404 -3.522 1.00 0.00 99 SER A N 11
ATOM 5831 C CA . SER A 1 20 ? -5.819 2.987 -2.262 1.00 0.00 99 SER A CA 11
ATOM 5832 C C . SER A 1 20 ? -6.305 1.888 -1.315 1.00 0.00 99 SER A C 11
ATOM 5833 O O . SER A 1 20 ? -6.660 0.796 -1.755 1.00 0.00 99 SER A O 11
ATOM 5841 N N . CYS A 1 21 ? -6.305 2.216 -0.031 1.00 0.00 100 CYS A N 11
ATOM 5842 C CA . CYS A 1 21 ? -6.742 1.270 0.982 1.00 0.00 100 CYS A CA 11
ATOM 5843 C C . CYS A 1 21 ? -8.183 0.862 0.670 1.00 0.00 100 CYS A C 11
ATOM 5844 O O . CYS A 1 21 ? -9.083 1.701 0.670 1.00 0.00 100 CYS A O 11
ATOM 5851 N N . LYS A 1 22 ? -8.357 -0.425 0.410 1.00 0.00 101 LYS A N 11
ATOM 5852 C CA . LYS A 1 22 ? -9.674 -0.954 0.097 1.00 0.00 101 LYS A CA 11
ATOM 5853 C C . LYS A 1 22 ? -10.065 -1.993 1.149 1.00 0.00 101 LYS A C 11
ATOM 5854 O O . LYS A 1 22 ? -9.836 -3.187 0.963 1.00 0.00 101 LYS A O 11
ATOM 5873 N N . PRO A 1 23 ? -10.664 -1.488 2.261 1.00 0.00 102 PRO A N 11
ATOM 5874 C CA . PRO A 1 23 ? -11.089 -2.359 3.343 1.00 0.00 102 PRO A CA 11
ATOM 5875 C C . PRO A 1 23 ? -12.359 -3.123 2.965 1.00 0.00 102 PRO A C 11
ATOM 5876 O O . PRO A 1 23 ? -13.014 -2.796 1.976 1.00 0.00 102 PRO A O 11
ATOM 5887 N N . PRO A 1 24 ? -12.677 -4.154 3.793 1.00 0.00 103 PRO A N 11
ATOM 5888 C CA . PRO A 1 24 ? -11.848 -4.475 4.942 1.00 0.00 103 PRO A CA 11
ATOM 5889 C C . PRO A 1 24 ? -10.558 -5.175 4.509 1.00 0.00 103 PRO A C 11
ATOM 5890 O O . PRO A 1 24 ? -10.585 -6.058 3.653 1.00 0.00 103 PRO A O 11
ATOM 5901 N N . ALA A 1 25 ? -9.461 -4.755 5.120 1.00 0.00 104 ALA A N 11
ATOM 5902 C CA . ALA A 1 25 ? -8.164 -5.332 4.809 1.00 0.00 104 ALA A CA 11
ATOM 5903 C C . ALA A 1 25 ? -8.061 -6.720 5.443 1.00 0.00 104 ALA A C 11
ATOM 5904 O O . ALA A 1 25 ? -8.842 -7.060 6.331 1.00 0.00 104 ALA A O 11
ATOM 5911 N N . PRO A 1 26 ? -7.066 -7.505 4.950 1.00 0.00 105 PRO A N 11
ATOM 5912 C CA . PRO A 1 26 ? -6.185 -7.025 3.899 1.00 0.00 105 PRO A CA 11
ATOM 5913 C C . PRO A 1 26 ? -6.899 -7.021 2.546 1.00 0.00 105 PRO A C 11
ATOM 5914 O O . PRO A 1 26 ? -8.100 -7.276 2.472 1.00 0.00 105 PRO A O 11
ATOM 5925 N N . ALA A 1 27 ? -6.129 -6.728 1.508 1.00 0.00 106 ALA A N 11
ATOM 5926 C CA . ALA A 1 27 ? -6.672 -6.687 0.161 1.00 0.00 106 ALA A CA 11
ATOM 5927 C C . ALA A 1 27 ? -5.618 -7.192 -0.826 1.00 0.00 106 ALA A C 11
ATOM 5928 O O . ALA A 1 27 ? -5.730 -8.300 -1.347 1.00 0.00 106 ALA A O 11
ATOM 5935 N N . CYS A 1 28 ? -4.616 -6.354 -1.052 1.00 0.00 107 CYS A N 11
ATOM 5936 C CA . CYS A 1 28 ? -3.542 -6.701 -1.967 1.00 0.00 107 CYS A CA 11
ATOM 5937 C C . CYS A 1 28 ? -3.131 -8.150 -1.697 1.00 0.00 107 CYS A C 11
ATOM 5938 O O . CYS A 1 28 ? -3.175 -8.609 -0.557 1.00 0.00 107 CYS A O 11
ATOM 5945 N N . CYS A 1 29 ? -2.742 -8.830 -2.766 1.00 0.00 108 CYS A N 11
ATOM 5946 C CA . CYS A 1 29 ? -2.323 -10.217 -2.658 1.00 0.00 108 CYS A CA 11
ATOM 5947 C C . CYS A 1 29 ? -1.006 -10.263 -1.882 1.00 0.00 108 CYS A C 11
ATOM 5948 O O . CYS A 1 29 ? -0.821 -11.115 -1.014 1.00 0.00 108 CYS A O 11
ATOM 5955 N N . ASP A 1 30 ? -0.123 -9.335 -2.221 1.00 0.00 109 ASP A N 11
ATOM 5956 C CA . ASP A 1 30 ? 1.172 -9.259 -1.567 1.00 0.00 109 ASP A CA 11
ATOM 5957 C C . ASP A 1 30 ? 0.990 -9.461 -0.061 1.00 0.00 109 ASP A C 11
ATOM 5958 O O . ASP A 1 30 ? 0.393 -8.624 0.614 1.00 0.00 109 ASP A O 11
ATOM 5967 N N . PRO A 1 31 ? 1.531 -10.607 0.434 1.00 0.00 110 PRO A N 11
ATOM 5968 C CA . PRO A 1 31 ? 1.434 -10.930 1.847 1.00 0.00 110 PRO A CA 11
ATOM 5969 C C . PRO A 1 31 ? 2.400 -10.077 2.672 1.00 0.00 110 PRO A C 11
ATOM 5970 O O . PRO A 1 31 ? 3.467 -10.546 3.067 1.00 0.00 110 PRO A O 11
ATOM 5981 N N . CYS A 1 32 ? 1.992 -8.839 2.908 1.00 0.00 111 CYS A N 11
ATOM 5982 C CA . CYS A 1 32 ? 2.807 -7.916 3.679 1.00 0.00 111 CYS A CA 11
ATOM 5983 C C . CYS A 1 32 ? 2.393 -6.489 3.314 1.00 0.00 111 CYS A C 11
ATOM 5984 O O . CYS A 1 32 ? 2.588 -5.562 4.099 1.00 0.00 111 CYS A O 11
ATOM 5991 N N . ALA A 1 33 ? 1.830 -6.357 2.122 1.00 0.00 112 ALA A N 11
ATOM 5992 C CA . ALA A 1 33 ? 1.386 -5.058 1.644 1.00 0.00 112 ALA A CA 11
ATOM 5993 C C . ALA A 1 33 ? 0.202 -4.585 2.489 1.00 0.00 112 ALA A C 11
ATOM 5994 O O . ALA A 1 33 ? -0.862 -5.202 2.474 1.00 0.00 112 ALA A O 11
ATOM 6001 N N . SER A 1 34 ? 0.426 -3.494 3.207 1.00 0.00 113 SER A N 11
ATOM 6002 C CA . SER A 1 34 ? -0.609 -2.931 4.056 1.00 0.00 113 SER A CA 11
ATOM 6003 C C . SER A 1 34 ? -1.022 -1.553 3.535 1.00 0.00 113 SER A C 11
ATOM 6004 O O . SER A 1 34 ? -0.509 -1.091 2.517 1.00 0.00 113 SER A O 11
ATOM 6012 N N . CYS A 1 35 ? -1.947 -0.936 4.256 1.00 0.00 114 CYS A N 11
ATOM 6013 C CA . CYS A 1 35 ? -2.435 0.379 3.879 1.00 0.00 114 CYS A CA 11
ATOM 6014 C C . CYS A 1 35 ? -1.479 1.428 4.449 1.00 0.00 114 CYS A C 11
ATOM 6015 O O . CYS A 1 35 ? -1.564 1.776 5.626 1.00 0.00 114 CYS A O 11
ATOM 6022 N N . TYR A 1 36 ? -0.591 1.904 3.589 1.00 0.00 115 TYR A N 11
ATOM 6023 C CA . TYR A 1 36 ? 0.381 2.906 3.992 1.00 0.00 115 TYR A CA 11
ATOM 6024 C C . TYR A 1 36 ? 0.315 4.132 3.080 1.00 0.00 115 TYR A C 11
ATOM 6025 O O . TYR A 1 36 ? 0.038 4.009 1.887 1.00 0.00 115 TYR A O 11
ATOM 6043 N N . CYS A 1 37 ? 0.574 5.288 3.674 1.00 0.00 116 CYS A N 11
ATOM 6044 C CA . CYS A 1 37 ? 0.548 6.535 2.930 1.00 0.00 116 CYS A CA 11
ATOM 6045 C C . CYS A 1 37 ? 1.977 7.073 2.844 1.00 0.00 116 CYS A C 11
ATOM 6046 O O . CYS A 1 37 ? 2.764 6.908 3.775 1.00 0.00 116 CYS A O 11
ATOM 6053 N N . ARG A 1 38 ? 2.270 7.706 1.717 1.00 0.00 117 ARG A N 11
ATOM 6054 C CA . ARG A 1 38 ? 3.592 8.270 1.497 1.00 0.00 117 ARG A CA 11
ATOM 6055 C C . ARG A 1 38 ? 3.610 9.749 1.891 1.00 0.00 117 ARG A C 11
ATOM 6056 O O . ARG A 1 38 ? 4.506 10.193 2.607 1.00 0.00 117 ARG A O 11
ATOM 6077 N N . PHE A 1 39 ? 2.611 10.470 1.404 1.00 0.00 118 PHE A N 11
ATOM 6078 C CA . PHE A 1 39 ? 2.501 11.889 1.696 1.00 0.00 118 PHE A CA 11
ATOM 6079 C C . PHE A 1 39 ? 2.451 12.136 3.205 1.00 0.00 118 PHE A C 11
ATOM 6080 O O . PHE A 1 39 ? 2.291 11.200 3.987 1.00 0.00 118 PHE A O 11
ATOM 6097 N N . PHE A 1 40 ? 2.591 13.402 3.570 1.00 0.00 119 PHE A N 11
ATOM 6098 C CA . PHE A 1 40 ? 2.564 13.785 4.972 1.00 0.00 119 PHE A CA 11
ATOM 6099 C C . PHE A 1 40 ? 1.161 14.224 5.393 1.00 0.00 119 PHE A C 11
ATOM 6100 O O . PHE A 1 40 ? 1.009 15.149 6.189 1.00 0.00 119 PHE A O 11
ATOM 6117 N N . ARG A 1 41 ? 0.170 13.539 4.841 1.00 0.00 120 ARG A N 11
ATOM 6118 C CA . ARG A 1 41 ? -1.216 13.847 5.149 1.00 0.00 120 ARG A CA 11
ATOM 6119 C C . ARG A 1 41 ? -2.099 12.621 4.907 1.00 0.00 120 ARG A C 11
ATOM 6120 O O . ARG A 1 41 ? -2.584 12.005 5.854 1.00 0.00 120 ARG A O 11
ATOM 6141 N N . SER A 1 42 ? -2.280 12.304 3.633 1.00 0.00 121 SER A N 11
ATOM 6142 C CA . SER A 1 42 ? -3.095 11.163 3.255 1.00 0.00 121 SER A CA 11
ATOM 6143 C C . SER A 1 42 ? -2.408 10.376 2.137 1.00 0.00 121 SER A C 11
ATOM 6144 O O . SER A 1 42 ? -1.181 10.340 2.063 1.00 0.00 121 SER A O 11
ATOM 6152 N N . ALA A 1 43 ? -3.229 9.767 1.295 1.00 0.00 122 ALA A N 11
ATOM 6153 C CA . ALA A 1 43 ? -2.716 8.983 0.184 1.00 0.00 122 ALA A CA 11
ATOM 6154 C C . ALA A 1 43 ? -2.231 7.628 0.703 1.00 0.00 122 ALA A C 11
ATOM 6155 O O . ALA A 1 43 ? -1.102 7.222 0.431 1.00 0.00 122 ALA A O 11
ATOM 6162 N N . CYS A 1 44 ? -3.109 6.964 1.441 1.00 0.00 123 CYS A N 11
ATOM 6163 C CA . CYS A 1 44 ? -2.785 5.663 2.000 1.00 0.00 123 CYS A CA 11
ATOM 6164 C C . CYS A 1 44 ? -3.303 4.587 1.044 1.00 0.00 123 CYS A C 11
ATOM 6165 O O . CYS A 1 44 ? -4.464 4.618 0.639 1.00 0.00 123 CYS A O 11
ATOM 6172 N N . TYR A 1 45 ? -2.417 3.660 0.712 1.00 0.00 124 TYR A N 11
ATOM 6173 C CA . TYR A 1 45 ? -2.770 2.576 -0.189 1.00 0.00 124 TYR A CA 11
ATOM 6174 C C . TYR A 1 45 ? -2.029 1.290 0.184 1.00 0.00 124 TYR A C 11
ATOM 6175 O O . TYR A 1 45 ? -1.266 1.266 1.148 1.00 0.00 124 TYR A O 11
ATOM 6193 N N . CYS A 1 46 ? -2.282 0.251 -0.599 1.00 0.00 125 CYS A N 11
ATOM 6194 C CA . CYS A 1 46 ? -1.649 -1.035 -0.363 1.00 0.00 125 CYS A CA 11
ATOM 6195 C C . CYS A 1 46 ? -0.185 -0.938 -0.797 1.00 0.00 125 CYS A C 11
ATOM 6196 O O . CYS A 1 46 ? 0.106 -0.573 -1.936 1.00 0.00 125 CYS A O 11
ATOM 6203 N N . ARG A 1 47 ? 0.698 -1.269 0.133 1.00 0.00 126 ARG A N 11
ATOM 6204 C CA . ARG A 1 47 ? 2.125 -1.223 -0.139 1.00 0.00 126 ARG A CA 11
ATOM 6205 C C . ARG A 1 47 ? 2.882 -2.116 0.846 1.00 0.00 126 ARG A C 11
ATOM 6206 O O . ARG A 1 47 ? 2.549 -2.164 2.029 1.00 0.00 126 ARG A O 11
ATOM 6227 N N . VAL A 1 48 ? 3.888 -2.801 0.321 1.00 0.00 127 VAL A N 11
ATOM 6228 C CA . VAL A 1 48 ? 4.695 -3.690 1.140 1.00 0.00 127 VAL A CA 11
ATOM 6229 C C . VAL A 1 48 ? 5.998 -2.983 1.520 1.00 0.00 127 VAL A C 11
ATOM 6230 O O . VAL A 1 48 ? 6.545 -3.220 2.596 1.00 0.00 127 VAL A O 11
ATOM 6243 N N . LEU A 1 49 ? 6.456 -2.129 0.617 1.00 0.00 128 LEU A N 11
ATOM 6244 C CA . LEU A 1 49 ? 7.683 -1.386 0.845 1.00 0.00 128 LEU A CA 11
ATOM 6245 C C . LEU A 1 49 ? 8.841 -2.368 1.035 1.00 0.00 128 LEU A C 11
ATOM 6246 O O . LEU A 1 49 ? 9.000 -2.944 2.110 1.00 0.00 128 LEU A O 11
ATOM 6262 N N . SER A 1 50 ? 9.619 -2.528 -0.025 1.00 0.00 129 SER A N 11
ATOM 6263 C CA . SER A 1 50 ? 10.757 -3.431 0.012 1.00 0.00 129 SER A CA 11
ATOM 6264 C C . SER A 1 50 ? 10.277 -4.882 -0.062 1.00 0.00 129 SER A C 11
ATOM 6265 O O . SER A 1 50 ? 9.301 -5.250 0.588 1.00 0.00 129 SER A O 11
ATOM 6273 N N . LEU A 1 51 ? 10.986 -5.666 -0.861 1.00 0.00 130 LEU A N 11
ATOM 6274 C CA . LEU A 1 51 ? 10.645 -7.068 -1.028 1.00 0.00 130 LEU A CA 11
ATOM 6275 C C . LEU A 1 51 ? 11.134 -7.857 0.188 1.00 0.00 130 LEU A C 11
ATOM 6276 O O . LEU A 1 51 ? 11.820 -7.311 1.051 1.00 0.00 130 LEU A O 11
ATOM 6292 N N . ASN A 1 52 ? 10.762 -9.128 0.218 1.00 0.00 131 ASN A N 11
ATOM 6293 C CA . ASN A 1 52 ? 11.155 -9.997 1.315 1.00 0.00 131 ASN A CA 11
ATOM 6294 C C . ASN A 1 52 ? 10.212 -9.774 2.499 1.00 0.00 131 ASN A C 11
ATOM 6295 O O . ASN A 1 52 ? 9.551 -10.706 2.954 1.00 0.00 131 ASN A O 11
ATOM 6306 N N . CYS A 1 53 ? 10.179 -8.534 2.963 1.00 0.00 132 CYS A N 11
ATOM 6307 C CA . CYS A 1 53 ? 9.328 -8.177 4.085 1.00 0.00 132 CYS A CA 11
ATOM 6308 C C . CYS A 1 53 ? 9.573 -9.182 5.212 1.00 0.00 132 CYS A C 11
ATOM 6309 O O . CYS A 1 53 ? 9.567 -8.817 6.387 1.00 0.00 132 CYS A O 11
ATOM 6316 N N . CYS A 1 14 ? -5.446 -9.678 -7.956 1.00 0.00 93 CYS A N 12
ATOM 6317 C CA . CYS A 1 14 ? -5.183 -9.012 -6.692 1.00 0.00 93 CYS A CA 12
ATOM 6318 C C . CYS A 1 14 ? -4.790 -7.562 -6.986 1.00 0.00 93 CYS A C 12
ATOM 6319 O O . CYS A 1 14 ? -4.473 -7.220 -8.124 1.00 0.00 93 CYS A O 12
ATOM 6326 N N . VAL A 1 15 ? -4.826 -6.749 -5.941 1.00 0.00 94 VAL A N 12
ATOM 6327 C CA . VAL A 1 15 ? -4.477 -5.345 -6.073 1.00 0.00 94 VAL A CA 12
ATOM 6328 C C . VAL A 1 15 ? -2.964 -5.182 -5.915 1.00 0.00 94 VAL A C 12
ATOM 6329 O O . VAL A 1 15 ? -2.366 -5.753 -5.004 1.00 0.00 94 VAL A O 12
ATOM 6342 N N . ALA A 1 16 ? -2.389 -4.400 -6.817 1.00 0.00 95 ALA A N 12
ATOM 6343 C CA . ALA A 1 16 ? -0.957 -4.155 -6.789 1.00 0.00 95 ALA A CA 12
ATOM 6344 C C . ALA A 1 16 ? -0.661 -2.995 -5.836 1.00 0.00 95 ALA A C 12
ATOM 6345 O O . ALA A 1 16 ? -1.574 -2.297 -5.399 1.00 0.00 95 ALA A O 12
ATOM 6352 N N . THR A 1 17 ? 0.620 -2.824 -5.543 1.00 0.00 96 THR A N 12
ATOM 6353 C CA . THR A 1 17 ? 1.048 -1.761 -4.650 1.00 0.00 96 THR A CA 12
ATOM 6354 C C . THR A 1 17 ? 0.972 -0.407 -5.358 1.00 0.00 96 THR A C 12
ATOM 6355 O O . THR A 1 17 ? 1.980 0.287 -5.489 1.00 0.00 96 THR A O 12
ATOM 6366 N N . ARG A 1 18 ? -0.232 -0.071 -5.797 1.00 0.00 97 ARG A N 12
ATOM 6367 C CA . ARG A 1 18 ? -0.453 1.188 -6.488 1.00 0.00 97 ARG A CA 12
ATOM 6368 C C . ARG A 1 18 ? -1.837 1.744 -6.149 1.00 0.00 97 ARG A C 12
ATOM 6369 O O . ARG A 1 18 ? -1.980 2.933 -5.869 1.00 0.00 97 ARG A O 12
ATOM 6390 N N . ASN A 1 19 ? -2.821 0.858 -6.184 1.00 0.00 98 ASN A N 12
ATOM 6391 C CA . ASN A 1 19 ? -4.189 1.246 -5.884 1.00 0.00 98 ASN A CA 12
ATOM 6392 C C . ASN A 1 19 ? -4.359 1.367 -4.368 1.00 0.00 98 ASN A C 12
ATOM 6393 O O . ASN A 1 19 ? -3.658 0.703 -3.606 1.00 0.00 98 ASN A O 12
ATOM 6404 N N . SER A 1 20 ? -5.293 2.220 -3.976 1.00 0.00 99 SER A N 12
ATOM 6405 C CA . SER A 1 20 ? -5.564 2.437 -2.565 1.00 0.00 99 SER A CA 12
ATOM 6406 C C . SER A 1 20 ? -6.021 1.131 -1.913 1.00 0.00 99 SER A C 12
ATOM 6407 O O . SER A 1 20 ? -6.405 0.189 -2.604 1.00 0.00 99 SER A O 12
ATOM 6415 N N . CYS A 1 21 ? -5.963 1.116 -0.589 1.00 0.00 100 CYS A N 12
ATOM 6416 C CA . CYS A 1 21 ? -6.366 -0.060 0.164 1.00 0.00 100 CYS A CA 12
ATOM 6417 C C . CYS A 1 21 ? -7.830 0.110 0.574 1.00 0.00 100 CYS A C 12
ATOM 6418 O O . CYS A 1 21 ? -8.239 1.193 0.992 1.00 0.00 100 CYS A O 12
ATOM 6425 N N . LYS A 1 22 ? -8.579 -0.974 0.441 1.00 0.00 101 LYS A N 12
ATOM 6426 C CA . LYS A 1 22 ? -9.988 -0.958 0.792 1.00 0.00 101 LYS A CA 12
ATOM 6427 C C . LYS A 1 22 ? -10.230 -1.919 1.959 1.00 0.00 101 LYS A C 12
ATOM 6428 O O . LYS A 1 22 ? -9.495 -2.890 2.129 1.00 0.00 101 LYS A O 12
ATOM 6447 N N . PRO A 1 23 ? -11.289 -1.604 2.752 1.00 0.00 102 PRO A N 12
ATOM 6448 C CA . PRO A 1 23 ? -11.636 -2.428 3.898 1.00 0.00 102 PRO A CA 12
ATOM 6449 C C . PRO A 1 23 ? -12.309 -3.728 3.454 1.00 0.00 102 PRO A C 12
ATOM 6450 O O . PRO A 1 23 ? -12.711 -3.861 2.299 1.00 0.00 102 PRO A O 12
ATOM 6461 N N . PRO A 1 24 ? -12.415 -4.679 4.421 1.00 0.00 103 PRO A N 12
ATOM 6462 C CA . PRO A 1 24 ? -11.914 -4.441 5.763 1.00 0.00 103 PRO A CA 12
ATOM 6463 C C . PRO A 1 24 ? -10.387 -4.524 5.801 1.00 0.00 103 PRO A C 12
ATOM 6464 O O . PRO A 1 24 ? -9.778 -4.356 6.857 1.00 0.00 103 PRO A O 12
ATOM 6475 N N . ALA A 1 25 ? -9.811 -4.782 4.636 1.00 0.00 104 ALA A N 12
ATOM 6476 C CA . ALA A 1 25 ? -8.366 -4.889 4.523 1.00 0.00 104 ALA A CA 12
ATOM 6477 C C . ALA A 1 25 ? -7.878 -6.060 5.376 1.00 0.00 104 ALA A C 12
ATOM 6478 O O . ALA A 1 25 ? -8.599 -6.540 6.250 1.00 0.00 104 ALA A O 12
ATOM 6485 N N . PRO A 1 26 ? -6.623 -6.499 5.087 1.00 0.00 105 PRO A N 12
ATOM 6486 C CA . PRO A 1 26 ? -5.836 -5.875 4.036 1.00 0.00 105 PRO A CA 12
ATOM 6487 C C . PRO A 1 26 ? -6.339 -6.292 2.653 1.00 0.00 105 PRO A C 12
ATOM 6488 O O . PRO A 1 26 ? -6.311 -5.499 1.713 1.00 0.00 105 PRO A O 12
ATOM 6499 N N . ALA A 1 27 ? -6.787 -7.536 2.572 1.00 0.00 106 ALA A N 12
ATOM 6500 C CA . ALA A 1 27 ? -7.296 -8.068 1.319 1.00 0.00 106 ALA A CA 12
ATOM 6501 C C . ALA A 1 27 ? -6.411 -7.585 0.168 1.00 0.00 106 ALA A C 12
ATOM 6502 O O . ALA A 1 27 ? -6.909 -7.261 -0.909 1.00 0.00 106 ALA A O 12
ATOM 6509 N N . CYS A 1 28 ? -5.114 -7.552 0.435 1.00 0.00 107 CYS A N 12
ATOM 6510 C CA . CYS A 1 28 ? -4.155 -7.113 -0.564 1.00 0.00 107 CYS A CA 12
ATOM 6511 C C . CYS A 1 28 ? -3.522 -8.353 -1.199 1.00 0.00 107 CYS A C 12
ATOM 6512 O O . CYS A 1 28 ? -3.659 -9.460 -0.679 1.00 0.00 107 CYS A O 12
ATOM 6519 N N . CYS A 1 29 ? -2.842 -8.127 -2.313 1.00 0.00 108 CYS A N 12
ATOM 6520 C CA . CYS A 1 29 ? -2.187 -9.212 -3.024 1.00 0.00 108 CYS A CA 12
ATOM 6521 C C . CYS A 1 29 ? -1.258 -9.935 -2.047 1.00 0.00 108 CYS A C 12
ATOM 6522 O O . CYS A 1 29 ? -1.497 -11.090 -1.697 1.00 0.00 108 CYS A O 12
ATOM 6529 N N . ASP A 1 30 ? -0.218 -9.225 -1.634 1.00 0.00 109 ASP A N 12
ATOM 6530 C CA . ASP A 1 30 ? 0.748 -9.785 -0.704 1.00 0.00 109 ASP A CA 12
ATOM 6531 C C . ASP A 1 30 ? 0.176 -9.729 0.714 1.00 0.00 109 ASP A C 12
ATOM 6532 O O . ASP A 1 30 ? -0.422 -8.728 1.107 1.00 0.00 109 ASP A O 12
ATOM 6541 N N . PRO A 1 31 ? 0.386 -10.844 1.462 1.00 0.00 110 PRO A N 12
ATOM 6542 C CA . PRO A 1 31 ? -0.102 -10.932 2.828 1.00 0.00 110 PRO A CA 12
ATOM 6543 C C . PRO A 1 31 ? 0.761 -10.093 3.773 1.00 0.00 110 PRO A C 12
ATOM 6544 O O . PRO A 1 31 ? 0.515 -10.059 4.978 1.00 0.00 110 PRO A O 12
ATOM 6555 N N . CYS A 1 32 ? 1.755 -9.438 3.191 1.00 0.00 111 CYS A N 12
ATOM 6556 C CA . CYS A 1 32 ? 2.656 -8.603 3.966 1.00 0.00 111 CYS A CA 12
ATOM 6557 C C . CYS A 1 32 ? 2.521 -7.162 3.469 1.00 0.00 111 CYS A C 12
ATOM 6558 O O . CYS A 1 32 ? 3.269 -6.282 3.895 1.00 0.00 111 CYS A O 12
ATOM 6565 N N . ALA A 1 33 ? 1.563 -6.965 2.576 1.00 0.00 112 ALA A N 12
ATOM 6566 C CA . ALA A 1 33 ? 1.321 -5.646 2.016 1.00 0.00 112 ALA A CA 12
ATOM 6567 C C . ALA A 1 33 ? 0.325 -4.896 2.903 1.00 0.00 112 ALA A C 12
ATOM 6568 O O . ALA A 1 33 ? -0.780 -5.378 3.147 1.00 0.00 112 ALA A O 12
ATOM 6575 N N . SER A 1 34 ? 0.752 -3.728 3.360 1.00 0.00 113 SER A N 12
ATOM 6576 C CA . SER A 1 34 ? -0.089 -2.906 4.214 1.00 0.00 113 SER A CA 12
ATOM 6577 C C . SER A 1 34 ? -0.463 -1.611 3.490 1.00 0.00 113 SER A C 12
ATOM 6578 O O . SER A 1 34 ? -0.052 -1.391 2.352 1.00 0.00 113 SER A O 12
ATOM 6586 N N . CYS A 1 35 ? -1.239 -0.788 4.180 1.00 0.00 114 CYS A N 12
ATOM 6587 C CA . CYS A 1 35 ? -1.673 0.479 3.617 1.00 0.00 114 CYS A CA 12
ATOM 6588 C C . CYS A 1 35 ? -0.615 1.536 3.940 1.00 0.00 114 CYS A C 12
ATOM 6589 O O . CYS A 1 35 ? -0.452 1.923 5.096 1.00 0.00 114 CYS A O 12
ATOM 6596 N N . TYR A 1 36 ? 0.077 1.972 2.898 1.00 0.00 115 TYR A N 12
ATOM 6597 C CA . TYR A 1 36 ? 1.115 2.977 3.056 1.00 0.00 115 TYR A CA 12
ATOM 6598 C C . TYR A 1 36 ? 0.713 4.291 2.385 1.00 0.00 115 TYR A C 12
ATOM 6599 O O . TYR A 1 36 ? 0.201 4.290 1.266 1.00 0.00 115 TYR A O 12
ATOM 6617 N N . CYS A 1 37 ? 0.959 5.382 3.096 1.00 0.00 116 CYS A N 12
ATOM 6618 C CA . CYS A 1 37 ? 0.629 6.700 2.583 1.00 0.00 116 CYS A CA 12
ATOM 6619 C C . CYS A 1 37 ? 1.932 7.476 2.379 1.00 0.00 116 CYS A C 12
ATOM 6620 O O . CYS A 1 37 ? 2.810 7.460 3.241 1.00 0.00 116 CYS A O 12
ATOM 6627 N N . ARG A 1 38 ? 2.016 8.138 1.234 1.00 0.00 117 ARG A N 12
ATOM 6628 C CA . ARG A 1 38 ? 3.197 8.919 0.906 1.00 0.00 117 ARG A CA 12
ATOM 6629 C C . ARG A 1 38 ? 2.993 10.382 1.304 1.00 0.00 117 ARG A C 12
ATOM 6630 O O . ARG A 1 38 ? 3.879 10.997 1.896 1.00 0.00 117 ARG A O 12
ATOM 6651 N N . PHE A 1 39 ? 1.821 10.897 0.963 1.00 0.00 118 PHE A N 12
ATOM 6652 C CA . PHE A 1 39 ? 1.490 12.276 1.278 1.00 0.00 118 PHE A CA 12
ATOM 6653 C C . PHE A 1 39 ? 1.790 12.592 2.744 1.00 0.00 118 PHE A C 12
ATOM 6654 O O . PHE A 1 39 ? 2.122 11.697 3.520 1.00 0.00 118 PHE A O 12
ATOM 6671 N N . PHE A 1 40 ? 1.662 13.867 3.080 1.00 0.00 119 PHE A N 12
ATOM 6672 C CA . PHE A 1 40 ? 1.916 14.312 4.440 1.00 0.00 119 PHE A CA 12
ATOM 6673 C C . PHE A 1 40 ? 1.501 13.243 5.453 1.00 0.00 119 PHE A C 12
ATOM 6674 O O . PHE A 1 40 ? 2.327 12.763 6.228 1.00 0.00 119 PHE A O 12
ATOM 6691 N N . ARG A 1 41 ? 0.222 12.901 5.413 1.00 0.00 120 ARG A N 12
ATOM 6692 C CA . ARG A 1 41 ? -0.313 11.897 6.318 1.00 0.00 120 ARG A CA 12
ATOM 6693 C C . ARG A 1 41 ? -1.581 11.274 5.731 1.00 0.00 120 ARG A C 12
ATOM 6694 O O . ARG A 1 41 ? -2.407 10.732 6.464 1.00 0.00 120 ARG A O 12
ATOM 6715 N N . SER A 1 42 ? -1.695 11.373 4.415 1.00 0.00 121 SER A N 12
ATOM 6716 C CA . SER A 1 42 ? -2.849 10.826 3.721 1.00 0.00 121 SER A CA 12
ATOM 6717 C C . SER A 1 42 ? -2.398 10.085 2.460 1.00 0.00 121 SER A C 12
ATOM 6718 O O . SER A 1 42 ? -1.205 9.862 2.260 1.00 0.00 121 SER A O 12
ATOM 6726 N N . ALA A 1 43 ? -3.377 9.723 1.644 1.00 0.00 122 ALA A N 12
ATOM 6727 C CA . ALA A 1 43 ? -3.096 9.012 0.408 1.00 0.00 122 ALA A CA 12
ATOM 6728 C C . ALA A 1 43 ? -2.451 7.664 0.736 1.00 0.00 122 ALA A C 12
ATOM 6729 O O . ALA A 1 43 ? -1.335 7.383 0.302 1.00 0.00 122 ALA A O 12
ATOM 6736 N N . CYS A 1 44 ? -3.182 6.865 1.501 1.00 0.00 123 CYS A N 12
ATOM 6737 C CA . CYS A 1 44 ? -2.695 5.553 1.892 1.00 0.00 123 CYS A CA 12
ATOM 6738 C C . CYS A 1 44 ? -3.219 4.526 0.886 1.00 0.00 123 CYS A C 12
ATOM 6739 O O . CYS A 1 44 ? -4.394 4.551 0.525 1.00 0.00 123 CYS A O 12
ATOM 6746 N N . TYR A 1 45 ? -2.321 3.648 0.464 1.00 0.00 124 TYR A N 12
ATOM 6747 C CA . TYR A 1 45 ? -2.679 2.615 -0.493 1.00 0.00 124 TYR A CA 12
ATOM 6748 C C . TYR A 1 45 ? -1.901 1.325 -0.223 1.00 0.00 124 TYR A C 12
ATOM 6749 O O . TYR A 1 45 ? -1.071 1.274 0.683 1.00 0.00 124 TYR A O 12
ATOM 6767 N N . CYS A 1 46 ? -2.198 0.314 -1.027 1.00 0.00 125 CYS A N 12
ATOM 6768 C CA . CYS A 1 46 ? -1.537 -0.972 -0.886 1.00 0.00 125 CYS A CA 12
ATOM 6769 C C . CYS A 1 46 ? -0.037 -0.768 -1.105 1.00 0.00 125 CYS A C 12
ATOM 6770 O O . CYS A 1 46 ? 0.369 -0.063 -2.028 1.00 0.00 125 CYS A O 12
ATOM 6777 N N . ARG A 1 47 ? 0.746 -1.399 -0.242 1.00 0.00 126 ARG A N 12
ATOM 6778 C CA . ARG A 1 47 ? 2.193 -1.295 -0.330 1.00 0.00 126 ARG A CA 12
ATOM 6779 C C . ARG A 1 47 ? 2.854 -2.205 0.707 1.00 0.00 126 ARG A C 12
ATOM 6780 O O . ARG A 1 47 ? 2.425 -2.255 1.858 1.00 0.00 126 ARG A O 12
ATOM 6801 N N . VAL A 1 48 ? 3.888 -2.903 0.261 1.00 0.00 127 VAL A N 12
ATOM 6802 C CA . VAL A 1 48 ? 4.613 -3.809 1.136 1.00 0.00 127 VAL A CA 12
ATOM 6803 C C . VAL A 1 48 ? 6.012 -3.248 1.398 1.00 0.00 127 VAL A C 12
ATOM 6804 O O . VAL A 1 48 ? 6.516 -3.324 2.518 1.00 0.00 127 VAL A O 12
ATOM 6817 N N . LEU A 1 49 ? 6.600 -2.697 0.347 1.00 0.00 128 LEU A N 12
ATOM 6818 C CA . LEU A 1 49 ? 7.931 -2.123 0.449 1.00 0.00 128 LEU A CA 12
ATOM 6819 C C . LEU A 1 49 ? 8.940 -3.235 0.745 1.00 0.00 128 LEU A C 12
ATOM 6820 O O . LEU A 1 49 ? 8.705 -4.077 1.610 1.00 0.00 128 LEU A O 12
ATOM 6836 N N . SER A 1 50 ? 10.042 -3.201 0.009 1.00 0.00 129 SER A N 12
ATOM 6837 C CA . SER A 1 50 ? 11.087 -4.195 0.182 1.00 0.00 129 SER A CA 12
ATOM 6838 C C . SER A 1 50 ? 10.698 -5.492 -0.531 1.00 0.00 129 SER A C 12
ATOM 6839 O O . SER A 1 50 ? 11.455 -6.004 -1.354 1.00 0.00 129 SER A O 12
ATOM 6847 N N . LEU A 1 51 ? 9.518 -5.987 -0.187 1.00 0.00 130 LEU A N 12
ATOM 6848 C CA . LEU A 1 51 ? 9.019 -7.215 -0.783 1.00 0.00 130 LEU A CA 12
ATOM 6849 C C . LEU A 1 51 ? 9.721 -8.412 -0.138 1.00 0.00 130 LEU A C 12
ATOM 6850 O O . LEU A 1 51 ? 10.473 -8.252 0.822 1.00 0.00 130 LEU A O 12
ATOM 6866 N N . ASN A 1 52 ? 9.449 -9.585 -0.691 1.00 0.00 131 ASN A N 12
ATOM 6867 C CA . ASN A 1 52 ? 10.045 -10.808 -0.181 1.00 0.00 131 ASN A CA 12
ATOM 6868 C C . ASN A 1 52 ? 9.883 -10.854 1.339 1.00 0.00 131 ASN A C 12
ATOM 6869 O O . ASN A 1 52 ? 10.868 -10.944 2.070 1.00 0.00 131 ASN A O 12
ATOM 6880 N N . CYS A 1 53 ? 8.632 -10.791 1.771 1.00 0.00 132 CYS A N 12
ATOM 6881 C CA . CYS A 1 53 ? 8.328 -10.824 3.192 1.00 0.00 132 CYS A CA 12
ATOM 6882 C C . CYS A 1 53 ? 8.433 -12.273 3.671 1.00 0.00 132 CYS A C 12
ATOM 6883 O O . CYS A 1 53 ? 7.739 -12.673 4.605 1.00 0.00 132 CYS A O 12
ATOM 6890 N N . CYS A 1 14 ? -7.435 -8.230 -6.848 1.00 0.00 93 CYS A N 13
ATOM 6891 C CA . CYS A 1 14 ? -6.593 -7.730 -5.775 1.00 0.00 93 CYS A CA 13
ATOM 6892 C C . CYS A 1 14 ? -5.877 -6.473 -6.272 1.00 0.00 93 CYS A C 13
ATOM 6893 O O . CYS A 1 14 ? -6.012 -6.096 -7.435 1.00 0.00 93 CYS A O 13
ATOM 6900 N N . VAL A 1 15 ? -5.129 -5.859 -5.366 1.00 0.00 94 VAL A N 13
ATOM 6901 C CA . VAL A 1 15 ? -4.391 -4.653 -5.698 1.00 0.00 94 VAL A CA 13
ATOM 6902 C C . VAL A 1 15 ? -2.905 -4.991 -5.837 1.00 0.00 94 VAL A C 13
ATOM 6903 O O . VAL A 1 15 ? -2.424 -5.949 -5.235 1.00 0.00 94 VAL A O 13
ATOM 6916 N N . ALA A 1 16 ? -2.220 -4.185 -6.635 1.00 0.00 95 ALA A N 13
ATOM 6917 C CA . ALA A 1 16 ? -0.799 -4.387 -6.861 1.00 0.00 95 ALA A CA 13
ATOM 6918 C C . ALA A 1 16 ? -0.029 -3.162 -6.366 1.00 0.00 95 ALA A C 13
ATOM 6919 O O . ALA A 1 16 ? 0.557 -2.429 -7.161 1.00 0.00 95 ALA A O 13
ATOM 6926 N N . THR A 1 17 ? -0.055 -2.976 -5.054 1.00 0.00 96 THR A N 13
ATOM 6927 C CA . THR A 1 17 ? 0.634 -1.852 -4.443 1.00 0.00 96 THR A CA 13
ATOM 6928 C C . THR A 1 17 ? 0.545 -0.619 -5.345 1.00 0.00 96 THR A C 13
ATOM 6929 O O . THR A 1 17 ? 1.505 0.142 -5.457 1.00 0.00 96 THR A O 13
ATOM 6940 N N . ARG A 1 18 ? -0.615 -0.461 -5.965 1.00 0.00 97 ARG A N 13
ATOM 6941 C CA . ARG A 1 18 ? -0.841 0.667 -6.853 1.00 0.00 97 ARG A CA 13
ATOM 6942 C C . ARG A 1 18 ? -2.265 1.199 -6.683 1.00 0.00 97 ARG A C 13
ATOM 6943 O O . ARG A 1 18 ? -2.745 1.974 -7.509 1.00 0.00 97 ARG A O 13
ATOM 6964 N N . ASN A 1 19 ? -2.901 0.762 -5.606 1.00 0.00 98 ASN A N 13
ATOM 6965 C CA . ASN A 1 19 ? -4.261 1.185 -5.317 1.00 0.00 98 ASN A CA 13
ATOM 6966 C C . ASN A 1 19 ? -4.411 1.412 -3.811 1.00 0.00 98 ASN A C 13
ATOM 6967 O O . ASN A 1 19 ? -3.723 0.777 -3.013 1.00 0.00 98 ASN A O 13
ATOM 6978 N N . SER A 1 20 ? -5.315 2.318 -3.468 1.00 0.00 99 SER A N 13
ATOM 6979 C CA . SER A 1 20 ? -5.564 2.636 -2.073 1.00 0.00 99 SER A CA 13
ATOM 6980 C C . SER A 1 20 ? -5.966 1.371 -1.312 1.00 0.00 99 SER A C 13
ATOM 6981 O O . SER A 1 20 ? -6.415 0.397 -1.913 1.00 0.00 99 SER A O 13
ATOM 6989 N N . CYS A 1 21 ? -5.791 1.428 0.000 1.00 0.00 100 CYS A N 13
ATOM 6990 C CA . CYS A 1 21 ? -6.130 0.299 0.850 1.00 0.00 100 CYS A CA 13
ATOM 6991 C C . CYS A 1 21 ? -7.646 0.097 0.798 1.00 0.00 100 CYS A C 13
ATOM 6992 O O . CYS A 1 21 ? -8.397 1.052 0.604 1.00 0.00 100 CYS A O 13
ATOM 6999 N N . LYS A 1 22 ? -8.051 -1.152 0.975 1.00 0.00 101 LYS A N 13
ATOM 7000 C CA . LYS A 1 22 ? -9.464 -1.491 0.950 1.00 0.00 101 LYS A CA 13
ATOM 7001 C C . LYS A 1 22 ? -9.740 -2.583 1.986 1.00 0.00 101 LYS A C 13
ATOM 7002 O O . LYS A 1 22 ? -9.838 -3.759 1.642 1.00 0.00 101 LYS A O 13
ATOM 7021 N N . PRO A 1 23 ? -9.860 -2.142 3.267 1.00 0.00 102 PRO A N 13
ATOM 7022 C CA . PRO A 1 23 ? -10.123 -3.068 4.356 1.00 0.00 102 PRO A CA 13
ATOM 7023 C C . PRO A 1 23 ? -11.581 -3.531 4.342 1.00 0.00 102 PRO A C 13
ATOM 7024 O O . PRO A 1 23 ? -12.412 -2.955 3.642 1.00 0.00 102 PRO A O 13
ATOM 7035 N N . PRO A 1 24 ? -11.854 -4.595 5.144 1.00 0.00 103 PRO A N 13
ATOM 7036 C CA . PRO A 1 24 ? -10.810 -5.219 5.940 1.00 0.00 103 PRO A CA 13
ATOM 7037 C C . PRO A 1 24 ? -9.888 -6.071 5.065 1.00 0.00 103 PRO A C 13
ATOM 7038 O O . PRO A 1 24 ? -8.671 -6.059 5.244 1.00 0.00 103 PRO A O 13
ATOM 7049 N N . ALA A 1 25 ? -10.503 -6.790 4.137 1.00 0.00 104 ALA A N 13
ATOM 7050 C CA . ALA A 1 25 ? -9.753 -7.645 3.234 1.00 0.00 104 ALA A CA 13
ATOM 7051 C C . ALA A 1 25 ? -10.458 -7.690 1.877 1.00 0.00 104 ALA A C 13
ATOM 7052 O O . ALA A 1 25 ? -11.628 -7.325 1.769 1.00 0.00 104 ALA A O 13
ATOM 7059 N N . PRO A 1 26 ? -9.697 -8.151 0.849 1.00 0.00 105 PRO A N 13
ATOM 7060 C CA . PRO A 1 26 ? -8.320 -8.563 1.063 1.00 0.00 105 PRO A CA 13
ATOM 7061 C C . PRO A 1 26 ? -7.406 -7.349 1.240 1.00 0.00 105 PRO A C 13
ATOM 7062 O O . PRO A 1 26 ? -7.444 -6.416 0.438 1.00 0.00 105 PRO A O 13
ATOM 7073 N N . ALA A 1 27 ? -6.606 -7.399 2.295 1.00 0.00 106 ALA A N 13
ATOM 7074 C CA . ALA A 1 27 ? -5.684 -6.315 2.587 1.00 0.00 106 ALA A CA 13
ATOM 7075 C C . ALA A 1 27 ? -4.400 -6.511 1.778 1.00 0.00 106 ALA A C 13
ATOM 7076 O O . ALA A 1 27 ? -3.437 -7.099 2.269 1.00 0.00 106 ALA A O 13
ATOM 7083 N N . CYS A 1 28 ? -4.427 -6.008 0.553 1.00 0.00 107 CYS A N 13
ATOM 7084 C CA . CYS A 1 28 ? -3.277 -6.120 -0.328 1.00 0.00 107 CYS A CA 13
ATOM 7085 C C . CYS A 1 28 ? -3.166 -7.575 -0.789 1.00 0.00 107 CYS A C 13
ATOM 7086 O O . CYS A 1 28 ? -3.398 -8.497 -0.008 1.00 0.00 107 CYS A O 13
ATOM 7093 N N . CYS A 1 29 ? -2.811 -7.736 -2.055 1.00 0.00 108 CYS A N 13
ATOM 7094 C CA . CYS A 1 29 ? -2.665 -9.063 -2.629 1.00 0.00 108 CYS A CA 13
ATOM 7095 C C . CYS A 1 29 ? -1.686 -9.856 -1.762 1.00 0.00 108 CYS A C 13
ATOM 7096 O O . CYS A 1 29 ? -1.935 -11.017 -1.441 1.00 0.00 108 CYS A O 13
ATOM 7103 N N . ASP A 1 30 ? -0.592 -9.198 -1.408 1.00 0.00 109 ASP A N 13
ATOM 7104 C CA . ASP A 1 30 ? 0.427 -9.828 -0.584 1.00 0.00 109 ASP A CA 13
ATOM 7105 C C . ASP A 1 30 ? 0.004 -9.758 0.884 1.00 0.00 109 ASP A C 13
ATOM 7106 O O . ASP A 1 30 ? -0.460 -8.719 1.352 1.00 0.00 109 ASP A O 13
ATOM 7115 N N . PRO A 1 31 ? 0.184 -10.906 1.590 1.00 0.00 110 PRO A N 13
ATOM 7116 C CA . PRO A 1 31 ? -0.173 -10.985 2.996 1.00 0.00 110 PRO A CA 13
ATOM 7117 C C . PRO A 1 31 ? 0.851 -10.251 3.864 1.00 0.00 110 PRO A C 13
ATOM 7118 O O . PRO A 1 31 ? 0.728 -10.224 5.087 1.00 0.00 110 PRO A O 13
ATOM 7129 N N . CYS A 1 32 ? 1.838 -9.672 3.196 1.00 0.00 111 CYS A N 13
ATOM 7130 C CA . CYS A 1 32 ? 2.883 -8.939 3.891 1.00 0.00 111 CYS A CA 13
ATOM 7131 C C . CYS A 1 32 ? 2.774 -7.463 3.504 1.00 0.00 111 CYS A C 13
ATOM 7132 O O . CYS A 1 32 ? 3.598 -6.648 3.913 1.00 0.00 111 CYS A O 13
ATOM 7139 N N . ALA A 1 33 ? 1.749 -7.165 2.719 1.00 0.00 112 ALA A N 13
ATOM 7140 C CA . ALA A 1 33 ? 1.521 -5.801 2.271 1.00 0.00 112 ALA A CA 13
ATOM 7141 C C . ALA A 1 33 ? 0.612 -5.086 3.272 1.00 0.00 112 ALA A C 13
ATOM 7142 O O . ALA A 1 33 ? -0.199 -5.721 3.944 1.00 0.00 112 ALA A O 13
ATOM 7149 N N . SER A 1 34 ? 0.778 -3.773 3.340 1.00 0.00 113 SER A N 13
ATOM 7150 C CA . SER A 1 34 ? -0.018 -2.964 4.247 1.00 0.00 113 SER A CA 13
ATOM 7151 C C . SER A 1 34 ? -0.369 -1.629 3.588 1.00 0.00 113 SER A C 13
ATOM 7152 O O . SER A 1 34 ? 0.050 -1.359 2.463 1.00 0.00 113 SER A O 13
ATOM 7160 N N . CYS A 1 35 ? -1.134 -0.828 4.316 1.00 0.00 114 CYS A N 13
ATOM 7161 C CA . CYS A 1 35 ? -1.545 0.472 3.815 1.00 0.00 114 CYS A CA 13
ATOM 7162 C C . CYS A 1 35 ? -0.458 1.489 4.169 1.00 0.00 114 CYS A C 13
ATOM 7163 O O . CYS A 1 35 ? -0.163 1.704 5.344 1.00 0.00 114 CYS A O 13
ATOM 7170 N N . TYR A 1 36 ? 0.107 2.088 3.132 1.00 0.00 115 TYR A N 13
ATOM 7171 C CA . TYR A 1 36 ? 1.155 3.077 3.319 1.00 0.00 115 TYR A CA 13
ATOM 7172 C C . TYR A 1 36 ? 0.868 4.341 2.505 1.00 0.00 115 TYR A C 13
ATOM 7173 O O . TYR A 1 36 ? 0.488 4.259 1.338 1.00 0.00 115 TYR A O 13
ATOM 7191 N N . CYS A 1 37 ? 1.060 5.480 3.153 1.00 0.00 116 CYS A N 13
ATOM 7192 C CA . CYS A 1 37 ? 0.826 6.759 2.505 1.00 0.00 116 CYS A CA 13
ATOM 7193 C C . CYS A 1 37 ? 2.177 7.448 2.299 1.00 0.00 116 CYS A C 13
ATOM 7194 O O . CYS A 1 37 ? 3.054 7.370 3.157 1.00 0.00 116 CYS A O 13
ATOM 7201 N N . ARG A 1 38 ? 2.301 8.106 1.156 1.00 0.00 117 ARG A N 13
ATOM 7202 C CA . ARG A 1 38 ? 3.531 8.807 0.827 1.00 0.00 117 ARG A CA 13
ATOM 7203 C C . ARG A 1 38 ? 3.425 10.280 1.229 1.00 0.00 117 ARG A C 13
ATOM 7204 O O . ARG A 1 38 ? 4.333 10.822 1.858 1.00 0.00 117 ARG A O 13
ATOM 7225 N N . PHE A 1 39 ? 2.309 10.886 0.850 1.00 0.00 118 PHE A N 13
ATOM 7226 C CA . PHE A 1 39 ? 2.074 12.285 1.163 1.00 0.00 118 PHE A CA 13
ATOM 7227 C C . PHE A 1 39 ? 2.279 12.554 2.655 1.00 0.00 118 PHE A C 13
ATOM 7228 O O . PHE A 1 39 ? 2.483 11.626 3.435 1.00 0.00 118 PHE A O 13
ATOM 7245 N N . PHE A 1 40 ? 2.218 13.831 3.007 1.00 0.00 119 PHE A N 13
ATOM 7246 C CA . PHE A 1 40 ? 2.395 14.234 4.391 1.00 0.00 119 PHE A CA 13
ATOM 7247 C C . PHE A 1 40 ? 1.046 14.500 5.061 1.00 0.00 119 PHE A C 13
ATOM 7248 O O . PHE A 1 40 ? 0.941 15.361 5.933 1.00 0.00 119 PHE A O 13
ATOM 7265 N N . ARG A 1 41 ? 0.047 13.746 4.627 1.00 0.00 120 ARG A N 13
AT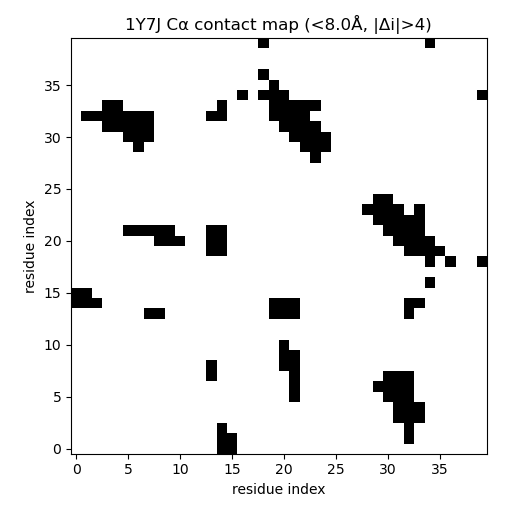OM 7266 C CA . ARG A 1 41 ? -1.292 13.889 5.174 1.00 0.00 120 ARG A CA 13
ATOM 7267 C C . ARG A 1 41 ? -2.081 12.591 4.995 1.00 0.00 120 ARG A C 13
ATOM 7268 O O . ARG A 1 41 ? -2.386 11.906 5.970 1.00 0.00 120 ARG A O 13
ATOM 7289 N N . SER A 1 42 ? -2.388 12.291 3.742 1.00 0.00 121 SER A N 13
ATOM 7290 C CA . SER A 1 42 ? -3.136 11.087 3.422 1.00 0.00 121 SER A CA 13
ATOM 7291 C C . SER A 1 42 ? -2.520 10.397 2.203 1.00 0.00 121 SER A C 13
ATOM 7292 O O . SER A 1 42 ? -1.313 10.481 1.981 1.00 0.00 121 SER A O 13
ATOM 7300 N N . ALA A 1 43 ? -3.378 9.730 1.444 1.00 0.00 122 ALA A N 13
ATOM 7301 C CA . ALA A 1 43 ? -2.933 9.026 0.253 1.00 0.00 122 ALA A CA 13
ATOM 7302 C C . ALA A 1 43 ? -2.275 7.707 0.662 1.00 0.00 122 ALA A C 13
ATOM 7303 O O . ALA A 1 43 ? -1.153 7.415 0.251 1.00 0.00 122 ALA A O 13
ATOM 7310 N N . CYS A 1 44 ? -3.002 6.944 1.466 1.00 0.00 123 CYS A N 13
ATOM 7311 C CA . CYS A 1 44 ? -2.503 5.663 1.935 1.00 0.00 123 CYS A CA 13
ATOM 7312 C C . CYS A 1 44 ? -3.027 4.572 0.999 1.00 0.00 123 CYS A C 13
ATOM 7313 O O . CYS A 1 44 ? -4.210 4.552 0.664 1.00 0.00 123 CYS A O 13
ATOM 7320 N N . TYR A 1 45 ? -2.120 3.691 0.602 1.00 0.00 124 TYR A N 13
ATOM 7321 C CA . TYR A 1 45 ? -2.475 2.600 -0.289 1.00 0.00 124 TYR A CA 13
ATOM 7322 C C . TYR A 1 45 ? -1.673 1.339 0.041 1.00 0.00 124 TYR A C 13
ATOM 7323 O O . TYR A 1 45 ? -0.806 1.361 0.913 1.00 0.00 124 TYR A O 13
ATOM 7341 N N . CYS A 1 46 ? -1.991 0.271 -0.675 1.00 0.00 125 CYS A N 13
ATOM 7342 C CA . CYS A 1 46 ? -1.310 -0.997 -0.470 1.00 0.00 125 CYS A CA 13
ATOM 7343 C C . CYS A 1 46 ? 0.154 -0.827 -0.879 1.00 0.00 125 CYS A C 13
ATOM 7344 O O . CYS A 1 46 ? 0.452 -0.170 -1.875 1.00 0.00 125 CYS A O 13
ATOM 7351 N N . ARG A 1 47 ? 1.030 -1.433 -0.090 1.00 0.00 126 ARG A N 13
ATOM 7352 C CA . ARG A 1 47 ? 2.456 -1.357 -0.358 1.00 0.00 126 ARG A CA 13
ATOM 7353 C C . ARG A 1 47 ? 3.213 -2.365 0.509 1.00 0.00 126 ARG A C 13
ATOM 7354 O O . ARG A 1 47 ? 2.838 -2.609 1.655 1.00 0.00 126 ARG A O 13
ATOM 7375 N N . VAL A 1 48 ? 4.265 -2.924 -0.072 1.00 0.00 127 VAL A N 13
ATOM 7376 C CA . VAL A 1 48 ? 5.078 -3.901 0.634 1.00 0.00 127 VAL A CA 13
ATOM 7377 C C . VAL A 1 48 ? 6.557 -3.609 0.374 1.00 0.00 127 VAL A C 13
ATOM 7378 O O . VAL A 1 48 ? 7.120 -4.071 -0.617 1.00 0.00 127 VAL A O 13
ATOM 7391 N N . LEU A 1 49 ? 7.144 -2.843 1.282 1.00 0.00 128 LEU A N 13
ATOM 7392 C CA . LEU A 1 49 ? 8.547 -2.484 1.164 1.00 0.00 128 LEU A CA 13
ATOM 7393 C C . LEU A 1 49 ? 9.404 -3.745 1.293 1.00 0.00 128 LEU A C 13
ATOM 7394 O O . LEU A 1 49 ? 9.926 -4.249 0.300 1.00 0.00 128 LEU A O 13
ATOM 7410 N N . SER A 1 50 ? 9.523 -4.218 2.525 1.00 0.00 129 SER A N 13
ATOM 7411 C CA . SER A 1 50 ? 10.308 -5.410 2.797 1.00 0.00 129 SER A CA 13
ATOM 7412 C C . SER A 1 50 ? 9.647 -6.230 3.906 1.00 0.00 129 SER A C 13
ATOM 7413 O O . SER A 1 50 ? 9.342 -7.407 3.716 1.00 0.00 129 SER A O 13
ATOM 7421 N N . LEU A 1 51 ? 9.444 -5.577 5.041 1.00 0.00 130 LEU A N 13
ATOM 7422 C CA . LEU A 1 51 ? 8.825 -6.231 6.181 1.00 0.00 130 LEU A CA 13
ATOM 7423 C C . LEU A 1 51 ? 9.827 -7.197 6.815 1.00 0.00 130 LEU A C 13
ATOM 7424 O O . LEU A 1 51 ? 10.925 -7.389 6.295 1.00 0.00 130 LEU A O 13
ATOM 7440 N N . ASN A 1 52 ? 9.413 -7.780 7.931 1.00 0.00 131 ASN A N 13
ATOM 7441 C CA . ASN A 1 52 ? 10.261 -8.722 8.642 1.00 0.00 131 ASN A CA 13
ATOM 7442 C C . ASN A 1 52 ? 9.544 -10.070 8.745 1.00 0.00 131 ASN A C 13
ATOM 7443 O O . ASN A 1 52 ? 10.012 -10.974 9.435 1.00 0.00 131 ASN A O 13
ATOM 7454 N N . CYS A 1 53 ? 8.420 -10.161 8.050 1.00 0.00 132 CYS A N 13
ATOM 7455 C CA . CYS A 1 53 ? 7.634 -11.383 8.055 1.00 0.00 132 CYS A CA 13
ATOM 7456 C C . CYS A 1 53 ? 8.451 -12.482 7.372 1.00 0.00 132 CYS A C 13
ATOM 7457 O O . CYS A 1 53 ? 8.641 -13.559 7.935 1.00 0.00 132 CYS A O 13
ATOM 7464 N N . CYS A 1 14 ? -6.334 -9.304 -7.051 1.00 0.00 93 CYS A N 14
ATOM 7465 C CA . CYS A 1 14 ? -5.912 -8.674 -5.812 1.00 0.00 93 CYS A CA 14
ATOM 7466 C C . CYS A 1 14 ? -5.590 -7.207 -6.104 1.00 0.00 93 CYS A C 14
ATOM 7467 O O . CYS A 1 14 ? -6.202 -6.595 -6.978 1.00 0.00 93 CYS A O 14
ATOM 7474 N N . VAL A 1 15 ? -4.628 -6.685 -5.357 1.00 0.00 94 VAL A N 14
ATOM 7475 C CA . VAL A 1 15 ? -4.216 -5.302 -5.525 1.00 0.00 94 VAL A CA 14
ATOM 7476 C C . VAL A 1 15 ? -2.930 -5.254 -6.351 1.00 0.00 94 VAL A C 14
ATOM 7477 O O . VAL A 1 15 ? -2.185 -6.232 -6.405 1.00 0.00 94 VAL A O 14
ATOM 7490 N N . ALA A 1 16 ? -2.707 -4.106 -6.975 1.00 0.00 95 ALA A N 14
ATOM 7491 C CA . ALA A 1 16 ? -1.524 -3.918 -7.796 1.00 0.00 95 ALA A CA 14
ATOM 7492 C C . ALA A 1 16 ? -0.380 -3.396 -6.923 1.00 0.00 95 ALA A C 14
ATOM 7493 O O . ALA A 1 16 ? 0.573 -4.121 -6.644 1.00 0.00 95 ALA A O 14
ATOM 7500 N N . THR A 1 17 ? -0.514 -2.142 -6.517 1.00 0.00 96 THR A N 14
ATOM 7501 C CA . THR A 1 17 ? 0.496 -1.514 -5.681 1.00 0.00 96 THR A CA 14
ATOM 7502 C C . THR A 1 17 ? 0.022 -0.136 -5.217 1.00 0.00 96 THR A C 14
ATOM 7503 O O . THR A 1 17 ? 0.201 0.227 -4.055 1.00 0.00 96 THR A O 14
ATOM 7514 N N . ARG A 1 18 ? -0.574 0.595 -6.148 1.00 0.00 97 ARG A N 14
ATOM 7515 C CA . ARG A 1 18 ? -1.075 1.926 -5.848 1.00 0.00 97 ARG A CA 14
ATOM 7516 C C . ARG A 1 18 ? -2.604 1.915 -5.785 1.00 0.00 97 ARG A C 14
ATOM 7517 O O . ARG A 1 18 ? -3.270 2.331 -6.731 1.00 0.00 97 ARG A O 14
ATOM 7538 N N . ASN A 1 19 ? -3.114 1.436 -4.660 1.00 0.00 98 ASN A N 14
ATOM 7539 C CA . ASN A 1 19 ? -4.552 1.366 -4.461 1.00 0.00 98 ASN A CA 14
ATOM 7540 C C . ASN A 1 19 ? -4.864 1.521 -2.972 1.00 0.00 98 ASN A C 14
ATOM 7541 O O . ASN A 1 19 ? -4.326 0.790 -2.142 1.00 0.00 98 ASN A O 14
ATOM 7552 N N . SER A 1 20 ? -5.732 2.478 -2.678 1.00 0.00 99 SER A N 14
ATOM 7553 C CA . SER A 1 20 ? -6.123 2.738 -1.303 1.00 0.00 99 SER A CA 14
ATOM 7554 C C . SER A 1 20 ? -6.616 1.447 -0.645 1.00 0.00 99 SER A C 14
ATOM 7555 O O . SER A 1 20 ? -7.083 0.537 -1.329 1.00 0.00 99 SER A O 14
ATOM 7563 N N . CYS A 1 21 ? -6.494 1.408 0.673 1.00 0.00 100 CYS A N 14
ATOM 7564 C CA . CYS A 1 21 ? -6.922 0.243 1.430 1.00 0.00 100 CYS A CA 14
ATOM 7565 C C . CYS A 1 21 ? -8.304 -0.176 0.927 1.00 0.00 100 CYS A C 14
ATOM 7566 O O . CYS A 1 21 ? -9.050 0.645 0.395 1.00 0.00 100 CYS A O 14
ATOM 7573 N N . LYS A 1 22 ? -8.604 -1.453 1.112 1.00 0.00 101 LYS A N 14
ATOM 7574 C CA . LYS A 1 22 ? -9.884 -1.991 0.684 1.00 0.00 101 LYS A CA 14
ATOM 7575 C C . LYS A 1 22 ? -10.341 -3.062 1.677 1.00 0.00 101 LYS A C 14
ATOM 7576 O O . LYS A 1 22 ? -10.318 -4.252 1.367 1.00 0.00 101 LYS A O 14
ATOM 7595 N N . PRO A 1 23 ? -10.755 -2.587 2.883 1.00 0.00 102 PRO A N 14
ATOM 7596 C CA . PRO A 1 23 ? -11.216 -3.490 3.923 1.00 0.00 102 PRO A CA 14
ATOM 7597 C C . PRO A 1 23 ? -12.618 -4.018 3.610 1.00 0.00 102 PRO A C 14
ATOM 7598 O O . PRO A 1 23 ? -13.295 -3.502 2.721 1.00 0.00 102 PRO A O 14
ATOM 7609 N N . PRO A 1 24 ? -13.023 -5.065 4.377 1.00 0.00 103 PRO A N 14
ATOM 7610 C CA . PRO A 1 24 ? -12.160 -5.615 5.408 1.00 0.00 103 PRO A CA 14
ATOM 7611 C C . PRO A 1 24 ? -11.037 -6.454 4.794 1.00 0.00 103 PRO A C 14
ATOM 7612 O O . PRO A 1 24 ? -9.957 -6.570 5.371 1.00 0.00 103 PRO A O 14
ATOM 7623 N N . ALA A 1 25 ? -11.331 -7.017 3.631 1.00 0.00 104 ALA A N 14
ATOM 7624 C CA . ALA A 1 25 ? -10.361 -7.842 2.932 1.00 0.00 104 ALA A CA 14
ATOM 7625 C C . ALA A 1 25 ? -10.518 -7.640 1.424 1.00 0.00 104 ALA A C 14
ATOM 7626 O O . ALA A 1 25 ? -11.541 -7.132 0.965 1.00 0.00 104 ALA A O 14
ATOM 7633 N N . PRO A 1 26 ? -9.464 -8.059 0.675 1.00 0.00 105 PRO A N 14
ATOM 7634 C CA . PRO A 1 26 ? -8.291 -8.650 1.297 1.00 0.00 105 PRO A CA 14
ATOM 7635 C C . PRO A 1 26 ? -7.431 -7.579 1.972 1.00 0.00 105 PRO A C 14
ATOM 7636 O O . PRO A 1 26 ? -7.847 -6.428 2.091 1.00 0.00 105 PRO A O 14
ATOM 7647 N N . ALA A 1 27 ? -6.247 -7.997 2.396 1.00 0.00 106 ALA A N 14
ATOM 7648 C CA . ALA A 1 27 ? -5.325 -7.089 3.056 1.00 0.00 106 ALA A CA 14
ATOM 7649 C C . ALA A 1 27 ? -4.699 -6.159 2.014 1.00 0.00 106 ALA A C 14
ATOM 7650 O O . ALA A 1 27 ? -4.805 -4.939 2.122 1.00 0.00 106 ALA A O 14
ATOM 7657 N N . CYS A 1 28 ? -4.059 -6.772 1.029 1.00 0.00 107 CYS A N 14
ATOM 7658 C CA . CYS A 1 28 ? -3.416 -6.015 -0.031 1.00 0.00 107 CYS A CA 14
ATOM 7659 C C . CYS A 1 28 ? -2.655 -6.994 -0.927 1.00 0.00 107 CYS A C 14
ATOM 7660 O O . CYS A 1 28 ? -1.537 -6.710 -1.354 1.00 0.00 107 CYS A O 14
ATOM 7667 N N . CYS A 1 29 ? -3.292 -8.127 -1.186 1.00 0.00 108 CYS A N 14
ATOM 7668 C CA . CYS A 1 29 ? -2.689 -9.149 -2.024 1.00 0.00 108 CYS A CA 14
ATOM 7669 C C . CYS A 1 29 ? -1.781 -10.015 -1.148 1.00 0.00 108 CYS A C 14
ATOM 7670 O O . CYS A 1 29 ? -2.063 -11.192 -0.929 1.00 0.00 108 CYS A O 14
ATOM 7677 N N . ASP A 1 30 ? -0.710 -9.398 -0.670 1.00 0.00 109 ASP A N 14
ATOM 7678 C CA . ASP A 1 30 ? 0.240 -10.098 0.177 1.00 0.00 109 ASP A CA 14
ATOM 7679 C C . ASP A 1 30 ? 0.136 -9.559 1.606 1.00 0.00 109 ASP A C 14
ATOM 7680 O O . ASP A 1 30 ? -0.257 -8.412 1.814 1.00 0.00 109 ASP A O 14
ATOM 7689 N N . PRO A 1 31 ? 0.504 -10.436 2.579 1.00 0.00 110 PRO A N 14
ATOM 7690 C CA . PRO A 1 31 ? 0.455 -10.060 3.981 1.00 0.00 110 PRO A CA 14
ATOM 7691 C C . PRO A 1 31 ? 1.612 -9.125 4.339 1.00 0.00 110 PRO A C 14
ATOM 7692 O O . PRO A 1 31 ? 1.751 -8.716 5.491 1.00 0.00 110 PRO A O 14
ATOM 7703 N N . CYS A 1 32 ? 2.412 -8.813 3.330 1.00 0.00 111 CYS A N 14
ATOM 7704 C CA . CYS A 1 32 ? 3.552 -7.933 3.524 1.00 0.00 111 CYS A CA 14
ATOM 7705 C C . CYS A 1 32 ? 3.248 -6.597 2.843 1.00 0.00 111 CYS A C 14
ATOM 7706 O O . CYS A 1 32 ? 4.067 -5.679 2.877 1.00 0.00 111 CYS A O 14
ATOM 7713 N N . ALA A 1 33 ? 2.070 -6.530 2.241 1.00 0.00 112 ALA A N 14
ATOM 7714 C CA . ALA A 1 33 ? 1.648 -5.321 1.554 1.00 0.00 112 ALA A CA 14
ATOM 7715 C C . ALA A 1 33 ? 0.577 -4.613 2.386 1.00 0.00 112 ALA A C 14
ATOM 7716 O O . ALA A 1 33 ? -0.588 -5.006 2.368 1.00 0.00 112 ALA A O 14
ATOM 7723 N N . SER A 1 34 ? 1.011 -3.583 3.097 1.00 0.00 113 SER A N 14
ATOM 7724 C CA . SER A 1 34 ? 0.104 -2.817 3.935 1.00 0.00 113 SER A CA 14
ATOM 7725 C C . SER A 1 34 ? -0.230 -1.484 3.262 1.00 0.00 113 SER A C 14
ATOM 7726 O O . SER A 1 34 ? 0.494 -1.033 2.375 1.00 0.00 113 SER A O 14
ATOM 7734 N N . CYS A 1 35 ? -1.327 -0.891 3.709 1.00 0.00 114 CYS A N 14
ATOM 7735 C CA . CYS A 1 35 ? -1.767 0.381 3.161 1.00 0.00 114 CYS A CA 14
ATOM 7736 C C . CYS A 1 35 ? -1.021 1.501 3.889 1.00 0.00 114 CYS A C 14
ATOM 7737 O O . CYS A 1 35 ? -1.284 1.766 5.061 1.00 0.00 114 CYS A O 14
ATOM 7744 N N . TYR A 1 36 ? -0.107 2.129 3.165 1.00 0.00 115 TYR A N 14
ATOM 7745 C CA . TYR A 1 36 ? 0.678 3.214 3.728 1.00 0.00 115 TYR A CA 14
ATOM 7746 C C . TYR A 1 36 ? 0.628 4.451 2.828 1.00 0.00 115 TYR A C 14
ATOM 7747 O O . TYR A 1 36 ? 0.380 4.341 1.629 1.00 0.00 115 TYR A O 14
ATOM 7765 N N . CYS A 1 37 ? 0.866 5.600 3.443 1.00 0.00 116 CYS A N 14
ATOM 7766 C CA . CYS A 1 37 ? 0.851 6.856 2.713 1.00 0.00 116 CYS A CA 14
ATOM 7767 C C . CYS A 1 37 ? 2.288 7.372 2.615 1.00 0.00 116 CYS A C 14
ATOM 7768 O O . CYS A 1 37 ? 3.055 7.269 3.571 1.00 0.00 116 CYS A O 14
ATOM 7775 N N . ARG A 1 38 ? 2.609 7.917 1.450 1.00 0.00 117 ARG A N 14
ATOM 7776 C CA . ARG A 1 38 ? 3.940 8.449 1.215 1.00 0.00 117 ARG A CA 14
ATOM 7777 C C . ARG A 1 38 ? 3.881 9.968 1.040 1.00 0.00 117 ARG A C 14
ATOM 7778 O O . ARG A 1 38 ? 4.877 10.659 1.247 1.00 0.00 117 ARG A O 14
ATOM 7799 N N . PHE A 1 39 ? 2.704 10.443 0.661 1.00 0.00 118 PHE A N 14
ATOM 7800 C CA . PHE A 1 39 ? 2.502 11.867 0.456 1.00 0.00 118 PHE A CA 14
ATOM 7801 C C . PHE A 1 39 ? 3.137 12.679 1.587 1.00 0.00 118 PHE A C 14
ATOM 7802 O O . PHE A 1 39 ? 4.111 13.398 1.368 1.00 0.00 118 PHE A O 14
ATOM 7819 N N . PHE A 1 40 ? 2.560 12.536 2.771 1.00 0.00 119 PHE A N 14
ATOM 7820 C CA . PHE A 1 40 ? 3.058 13.247 3.936 1.00 0.00 119 PHE A CA 14
ATOM 7821 C C . PHE A 1 40 ? 1.973 13.369 5.008 1.00 0.00 119 PHE A C 14
ATOM 7822 O O . PHE A 1 40 ? 2.278 13.537 6.188 1.00 0.00 119 PHE A O 14
ATOM 7839 N N . ARG A 1 41 ? 0.730 13.280 4.559 1.00 0.00 120 ARG A N 14
ATOM 7840 C CA . ARG A 1 41 ? -0.402 13.379 5.466 1.00 0.00 120 ARG A CA 14
ATOM 7841 C C . ARG A 1 41 ? -1.427 12.286 5.156 1.00 0.00 120 ARG A C 14
ATOM 7842 O O . ARG A 1 41 ? -1.913 11.611 6.062 1.00 0.00 120 ARG A O 14
ATOM 7863 N N . SER A 1 42 ? -1.724 12.145 3.872 1.00 0.00 121 SER A N 14
ATOM 7864 C CA . SER A 1 42 ? -2.682 11.145 3.432 1.00 0.00 121 SER A CA 14
ATOM 7865 C C . SER A 1 42 ? -2.140 10.405 2.207 1.00 0.00 121 SER A C 14
ATOM 7866 O O . SER A 1 42 ? -0.931 10.365 1.987 1.00 0.00 121 SER A O 14
ATOM 7874 N N . ALA A 1 43 ? -3.062 9.837 1.443 1.00 0.00 122 ALA A N 14
ATOM 7875 C CA . ALA A 1 43 ? -2.692 9.100 0.247 1.00 0.00 122 ALA A CA 14
ATOM 7876 C C . ALA A 1 43 ? -2.081 7.757 0.649 1.00 0.00 122 ALA A C 14
ATOM 7877 O O . ALA A 1 43 ? -0.955 7.442 0.265 1.00 0.00 122 ALA A O 14
ATOM 7884 N N . CYS A 1 44 ? -2.851 6.999 1.417 1.00 0.00 123 CYS A N 14
ATOM 7885 C CA . CYS A 1 44 ? -2.400 5.696 1.875 1.00 0.00 123 CYS A CA 14
ATOM 7886 C C . CYS A 1 44 ? -2.916 4.638 0.898 1.00 0.00 123 CYS A C 14
ATOM 7887 O O . CYS A 1 44 ? -4.114 4.571 0.626 1.00 0.00 123 CYS A O 14
ATOM 7894 N N . TYR A 1 45 ? -1.987 3.837 0.398 1.00 0.00 124 TYR A N 14
ATOM 7895 C CA . TYR A 1 45 ? -2.333 2.786 -0.543 1.00 0.00 124 TYR A CA 14
ATOM 7896 C C . TYR A 1 45 ? -1.434 1.562 -0.353 1.00 0.00 124 TYR A C 14
ATOM 7897 O O . TYR A 1 45 ? -0.568 1.554 0.521 1.00 0.00 124 TYR A O 14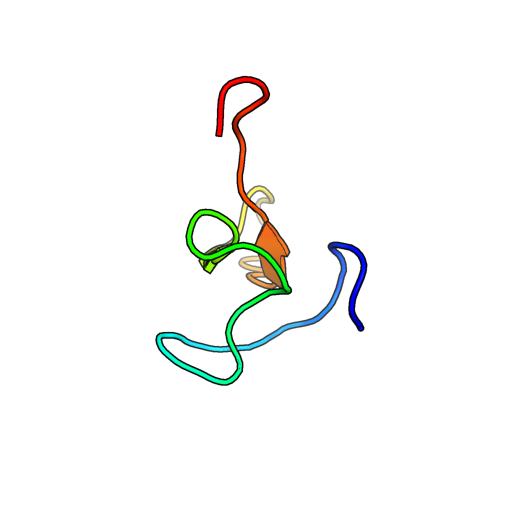
ATOM 7915 N N . CYS A 1 46 ? -1.671 0.559 -1.185 1.00 0.00 125 CYS A N 14
ATOM 7916 C CA . CYS A 1 46 ? -0.893 -0.667 -1.119 1.00 0.00 125 CYS A CA 14
ATOM 7917 C C . CYS A 1 46 ? 0.589 -0.294 -1.064 1.00 0.00 125 CYS A C 14
ATOM 7918 O O . CYS A 1 46 ? 1.050 0.548 -1.834 1.00 0.00 125 CYS A O 14
ATOM 7925 N N . ARG A 1 47 ? 1.295 -0.938 -0.147 1.00 0.00 126 ARG A N 14
ATOM 7926 C CA . ARG A 1 47 ? 2.717 -0.684 0.019 1.00 0.00 126 ARG A CA 14
ATOM 7927 C C . ARG A 1 47 ? 3.377 -1.836 0.778 1.00 0.00 126 ARG A C 14
ATOM 7928 O O . ARG A 1 47 ? 3.075 -2.068 1.947 1.00 0.00 126 ARG A O 14
ATOM 7949 N N . VAL A 1 48 ? 4.267 -2.528 0.081 1.00 0.00 127 VAL A N 14
ATOM 7950 C CA . VAL A 1 48 ? 4.972 -3.651 0.675 1.00 0.00 127 VAL A CA 14
ATOM 7951 C C . VAL A 1 48 ? 6.449 -3.288 0.844 1.00 0.00 127 VAL A C 14
ATOM 7952 O O . VAL A 1 48 ? 7.084 -3.693 1.816 1.00 0.00 127 VAL A O 14
ATOM 7965 N N . LEU A 1 49 ? 6.953 -2.529 -0.118 1.00 0.00 128 LEU A N 14
ATOM 7966 C CA . LEU A 1 49 ? 8.343 -2.107 -0.088 1.00 0.00 128 LEU A CA 14
ATOM 7967 C C . LEU A 1 49 ? 9.247 -3.335 -0.206 1.00 0.00 128 LEU A C 14
ATOM 7968 O O . LEU A 1 49 ? 9.657 -3.706 -1.305 1.00 0.00 128 LEU A O 14
ATOM 7984 N N . SER A 1 50 ? 9.532 -3.933 0.941 1.00 0.00 129 SER A N 14
ATOM 7985 C CA . SER A 1 50 ? 10.380 -5.112 0.980 1.00 0.00 129 SER A CA 14
ATOM 7986 C C . SER A 1 50 ? 9.744 -6.242 0.167 1.00 0.00 129 SER A C 14
ATOM 7987 O O . SER A 1 50 ? 8.622 -6.106 -0.319 1.00 0.00 129 SER A O 14
ATOM 7995 N N . LEU A 1 51 ? 10.487 -7.332 0.046 1.00 0.00 130 LEU A N 14
ATOM 7996 C CA . LEU A 1 51 ? 10.010 -8.484 -0.700 1.00 0.00 130 LEU A CA 14
ATOM 7997 C C . LEU A 1 51 ? 10.693 -9.747 -0.171 1.00 0.00 130 LEU A C 14
ATOM 7998 O O . LEU A 1 51 ? 11.919 -9.807 -0.091 1.00 0.00 130 LEU A O 14
ATOM 8014 N N . ASN A 1 52 ? 9.869 -10.725 0.177 1.00 0.00 131 ASN A N 14
ATOM 8015 C CA . ASN A 1 52 ? 10.378 -11.982 0.697 1.00 0.00 131 ASN A CA 14
ATOM 8016 C C . ASN A 1 52 ? 9.221 -12.791 1.287 1.00 0.00 131 ASN A C 14
ATOM 8017 O O . ASN A 1 52 ? 9.034 -13.956 0.941 1.00 0.00 131 ASN A O 14
ATOM 8028 N N . CYS A 1 53 ? 8.475 -12.140 2.168 1.00 0.00 132 CYS A N 14
ATOM 8029 C CA . CYS A 1 53 ? 7.342 -12.784 2.809 1.00 0.00 132 CYS A CA 14
ATOM 8030 C C . CYS A 1 53 ? 7.772 -14.184 3.253 1.00 0.00 132 CYS A C 14
ATOM 8031 O O . CYS A 1 53 ? 7.166 -15.178 2.857 1.00 0.00 132 CYS A O 14
ATOM 8038 N N . CYS A 1 14 ? -5.753 -9.590 -7.243 1.00 0.00 93 CYS A N 15
ATOM 8039 C CA . CYS A 1 14 ? -5.206 -8.904 -6.085 1.00 0.00 93 CYS A CA 15
ATOM 8040 C C . CYS A 1 14 ? -4.766 -7.505 -6.519 1.00 0.00 93 CYS A C 15
ATOM 8041 O O . CYS A 1 14 ? -4.579 -7.250 -7.708 1.00 0.00 93 CYS A O 15
ATOM 8048 N N . VAL A 1 15 ? -4.613 -6.634 -5.532 1.00 0.00 94 VAL A N 15
ATOM 8049 C CA . VAL A 1 15 ? -4.198 -5.267 -5.797 1.00 0.00 94 VAL A CA 15
ATOM 8050 C C . VAL A 1 15 ? -2.672 -5.209 -5.880 1.00 0.00 94 VAL A C 15
ATOM 8051 O O . VAL A 1 15 ? -1.982 -6.040 -5.291 1.00 0.00 94 VAL A O 15
ATOM 8064 N N . ALA A 1 16 ? -2.188 -4.219 -6.616 1.00 0.00 95 ALA A N 15
ATOM 8065 C CA . ALA A 1 16 ? -0.756 -4.041 -6.783 1.00 0.00 95 ALA A CA 15
ATOM 8066 C C . ALA A 1 16 ? -0.205 -3.238 -5.603 1.00 0.00 95 ALA A C 15
ATOM 8067 O O . ALA A 1 16 ? 0.185 -3.810 -4.586 1.00 0.00 95 ALA A O 15
ATOM 8074 N N . THR A 1 17 ? -0.190 -1.925 -5.778 1.00 0.00 96 THR A N 15
ATOM 8075 C CA . THR A 1 17 ? 0.307 -1.037 -4.740 1.00 0.00 96 THR A CA 15
ATOM 8076 C C . THR A 1 17 ? 0.134 0.424 -5.160 1.00 0.00 96 THR A C 15
ATOM 8077 O O . THR A 1 17 ? 0.988 1.261 -4.874 1.00 0.00 96 THR A O 15
ATOM 8088 N N . ARG A 1 18 ? -0.978 0.686 -5.831 1.00 0.00 97 ARG A N 15
ATOM 8089 C CA . ARG A 1 18 ? -1.275 2.031 -6.293 1.00 0.00 97 ARG A CA 15
ATOM 8090 C C . ARG A 1 18 ? -2.780 2.295 -6.227 1.00 0.00 97 ARG A C 15
ATOM 8091 O O . ARG A 1 18 ? -3.351 2.886 -7.143 1.00 0.00 97 ARG A O 15
ATOM 8112 N N . ASN A 1 19 ? -3.381 1.844 -5.136 1.00 0.00 98 ASN A N 15
ATOM 8113 C CA . ASN A 1 19 ? -4.809 2.025 -4.939 1.00 0.00 98 ASN A CA 15
ATOM 8114 C C . ASN A 1 19 ? -5.135 1.889 -3.450 1.00 0.00 98 ASN A C 15
ATOM 8115 O O . ASN A 1 19 ? -4.650 0.975 -2.786 1.00 0.00 98 ASN A O 15
ATOM 8126 N N . SER A 1 20 ? -5.956 2.812 -2.970 1.00 0.00 99 SER A N 15
ATOM 8127 C CA . SER A 1 20 ? -6.353 2.807 -1.573 1.00 0.00 99 SER A CA 15
ATOM 8128 C C . SER A 1 20 ? -6.586 1.370 -1.100 1.00 0.00 99 SER A C 15
ATOM 8129 O O . SER A 1 20 ? -7.417 0.656 -1.660 1.00 0.00 99 SER A O 15
ATOM 8137 N N . CYS A 1 21 ? -5.839 0.989 -0.075 1.00 0.00 100 CYS A N 15
ATOM 8138 C CA . CYS A 1 21 ? -5.954 -0.349 0.479 1.00 0.00 100 CYS A CA 15
ATOM 8139 C C . CYS A 1 21 ? -7.234 -0.414 1.315 1.00 0.00 100 CYS A C 15
ATOM 8140 O O . CYS A 1 21 ? -7.649 0.585 1.900 1.00 0.00 100 CYS A O 15
ATOM 8147 N N . LYS A 1 22 ? -7.823 -1.600 1.345 1.00 0.00 101 LYS A N 15
ATOM 8148 C CA . LYS A 1 22 ? -9.047 -1.809 2.101 1.00 0.00 101 LYS A CA 15
ATOM 8149 C C . LYS A 1 22 ? -9.006 -3.190 2.758 1.00 0.00 101 LYS A C 15
ATOM 8150 O O . LYS A 1 22 ? -9.568 -4.149 2.230 1.00 0.00 101 LYS A O 15
ATOM 8169 N N . PRO A 1 23 ? -8.319 -3.249 3.930 1.00 0.00 102 PRO A N 15
ATOM 8170 C CA . PRO A 1 23 ? -8.198 -4.497 4.664 1.00 0.00 102 PRO A CA 15
ATOM 8171 C C . PRO A 1 23 ? -9.507 -4.844 5.375 1.00 0.00 102 PRO A C 15
ATOM 8172 O O . PRO A 1 23 ? -10.402 -4.007 5.478 1.00 0.00 102 PRO A O 15
ATOM 8183 N N . PRO A 1 24 ? -9.580 -6.113 5.860 1.00 0.00 103 PRO A N 15
ATOM 8184 C CA . PRO A 1 24 ? -8.474 -7.041 5.695 1.00 0.00 103 PRO A CA 15
ATOM 8185 C C . PRO A 1 24 ? -8.402 -7.557 4.256 1.00 0.00 103 PRO A C 15
ATOM 8186 O O . PRO A 1 24 ? -7.421 -7.315 3.554 1.00 0.00 103 PRO A O 15
ATOM 8197 N N . ALA A 1 25 ? -9.453 -8.260 3.860 1.00 0.00 104 ALA A N 15
ATOM 8198 C CA . ALA A 1 25 ? -9.521 -8.812 2.518 1.00 0.00 104 ALA A CA 15
ATOM 8199 C C . ALA A 1 25 ? -10.096 -7.761 1.567 1.00 0.00 104 ALA A C 15
ATOM 8200 O O . ALA A 1 25 ? -10.691 -6.779 2.007 1.00 0.00 104 ALA A O 15
ATOM 8207 N N . PRO A 1 26 ? -9.892 -8.009 0.245 1.00 0.00 105 PRO A N 15
ATOM 8208 C CA . PRO A 1 26 ? -9.177 -9.196 -0.192 1.00 0.00 105 PRO A CA 15
ATOM 8209 C C . PRO A 1 26 ? -7.673 -9.049 0.048 1.00 0.00 105 PRO A C 15
ATOM 8210 O O . PRO A 1 26 ? -6.904 -9.969 -0.228 1.00 0.00 105 PRO A O 15
ATOM 8221 N N . ALA A 1 27 ? -7.298 -7.886 0.559 1.00 0.00 106 ALA A N 15
ATOM 8222 C CA . ALA A 1 27 ? -5.900 -7.607 0.839 1.00 0.00 106 ALA A CA 15
ATOM 8223 C C . ALA A 1 27 ? -5.202 -7.176 -0.452 1.00 0.00 106 ALA A C 15
ATOM 8224 O O . ALA A 1 27 ? -5.768 -7.295 -1.538 1.00 0.00 106 ALA A O 15
ATOM 8231 N N . CYS A 1 28 ? -3.982 -6.683 -0.292 1.00 0.00 107 CYS A N 15
ATOM 8232 C CA . CYS A 1 28 ? -3.201 -6.234 -1.431 1.00 0.00 107 CYS A CA 15
ATOM 8233 C C . CYS A 1 28 ? -2.322 -7.395 -1.900 1.00 0.00 107 CYS A C 15
ATOM 8234 O O . CYS A 1 28 ? -1.126 -7.219 -2.130 1.00 0.00 107 CYS A O 15
ATOM 8241 N N . CYS A 1 29 ? -2.948 -8.555 -2.026 1.00 0.00 108 CYS A N 15
ATOM 8242 C CA . CYS A 1 29 ? -2.237 -9.745 -2.463 1.00 0.00 108 CYS A CA 15
ATOM 8243 C C . CYS A 1 29 ? -1.574 -10.384 -1.241 1.00 0.00 108 CYS A C 15
ATOM 8244 O O . CYS A 1 29 ? -1.759 -11.572 -0.980 1.00 0.00 108 CYS A O 15
ATOM 8251 N N . ASP A 1 30 ? -0.81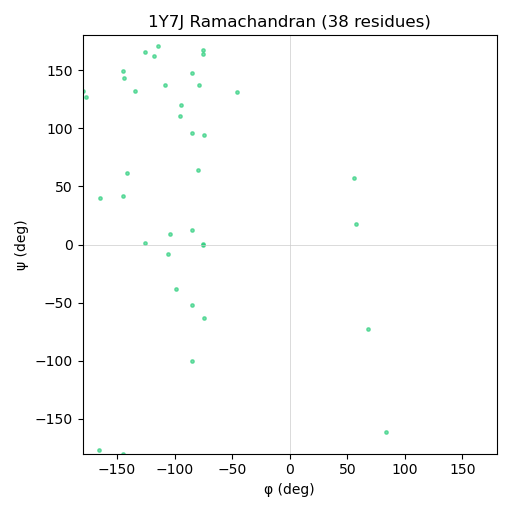6 -9.568 -0.525 1.00 0.00 109 ASP A N 15
ATOM 8252 C CA . ASP A 1 30 ? -0.124 -10.039 0.664 1.00 0.00 109 ASP A CA 15
ATOM 8253 C C . ASP A 1 30 ? -0.861 -9.540 1.908 1.00 0.00 109 ASP A C 15
ATOM 8254 O O . ASP A 1 30 ? -1.304 -8.393 1.954 1.00 0.00 109 ASP A O 15
ATOM 8263 N N . PRO A 1 31 ? -0.972 -10.449 2.913 1.00 0.00 110 PRO A N 15
ATOM 8264 C CA . PRO A 1 31 ? -1.647 -10.113 4.155 1.00 0.00 110 PRO A CA 15
ATOM 8265 C C . PRO A 1 31 ? -0.775 -9.206 5.026 1.00 0.00 110 PRO A C 15
ATOM 8266 O O . PRO A 1 31 ? -1.171 -8.830 6.128 1.00 0.00 110 PRO A O 15
ATOM 8277 N N . CYS A 1 32 ? 0.396 -8.881 4.498 1.00 0.00 111 CYS A N 15
ATOM 8278 C CA . CYS A 1 32 ? 1.328 -8.026 5.213 1.00 0.00 111 CYS A CA 15
ATOM 8279 C C . CYS A 1 32 ? 1.250 -6.622 4.610 1.00 0.00 111 CYS A C 15
ATOM 8280 O O . CYS A 1 32 ? 1.888 -5.694 5.105 1.00 0.00 111 CYS A O 15
ATOM 8287 N N . ALA A 1 33 ? 0.463 -6.510 3.550 1.00 0.00 112 ALA A N 15
ATOM 8288 C CA . ALA A 1 33 ? 0.294 -5.235 2.874 1.00 0.00 112 ALA A CA 15
ATOM 8289 C C . ALA A 1 33 ? -0.700 -4.375 3.659 1.00 0.00 112 ALA A C 15
ATOM 8290 O O . ALA A 1 33 ? -1.662 -4.892 4.224 1.00 0.00 112 ALA A O 15
ATOM 8297 N N . SER A 1 34 ? -0.432 -3.078 3.668 1.00 0.00 113 SER A N 15
ATOM 8298 C CA . SER A 1 34 ? -1.290 -2.141 4.373 1.00 0.00 113 SER A CA 15
ATOM 8299 C C . SER A 1 34 ? -1.374 -0.824 3.600 1.00 0.00 113 SER A C 15
ATOM 8300 O O . SER A 1 34 ? -0.846 -0.714 2.495 1.00 0.00 113 SER A O 15
ATOM 8308 N N . CYS A 1 35 ? -2.042 0.143 4.212 1.00 0.00 114 CYS A N 15
ATOM 8309 C CA . CYS A 1 35 ? -2.203 1.449 3.595 1.00 0.00 114 CYS A CA 15
ATOM 8310 C C . CYS A 1 35 ? -0.976 2.296 3.939 1.00 0.00 114 CYS A C 15
ATOM 8311 O O . CYS A 1 35 ? -0.711 2.565 5.110 1.00 0.00 114 CYS A O 15
ATOM 8318 N N . TYR A 1 36 ? -0.261 2.694 2.897 1.00 0.00 115 TYR A N 15
ATOM 8319 C CA . TYR A 1 36 ? 0.931 3.506 3.074 1.00 0.00 115 TYR A CA 15
ATOM 8320 C C . TYR A 1 36 ? 0.800 4.841 2.339 1.00 0.00 115 TYR A C 15
ATOM 8321 O O . TYR A 1 36 ? 0.523 4.870 1.141 1.00 0.00 115 TYR A O 15
ATOM 8339 N N . CYS A 1 37 ? 1.004 5.915 3.088 1.00 0.00 116 CYS A N 15
ATOM 8340 C CA . CYS A 1 37 ? 0.912 7.250 2.522 1.00 0.00 116 CYS A CA 15
ATOM 8341 C C . CYS A 1 37 ? 2.331 7.777 2.298 1.00 0.00 116 CYS A C 15
ATOM 8342 O O . CYS A 1 37 ? 3.152 7.768 3.215 1.00 0.00 116 CYS A O 15
ATOM 8349 N N . ARG A 1 38 ? 2.576 8.223 1.075 1.00 0.00 117 ARG A N 15
ATOM 8350 C CA . ARG A 1 38 ? 3.882 8.752 0.720 1.00 0.00 117 ARG A CA 15
ATOM 8351 C C . ARG A 1 38 ? 3.836 10.280 0.653 1.00 0.00 117 ARG A C 15
ATOM 8352 O O . ARG A 1 38 ? 4.846 10.945 0.875 1.00 0.00 117 ARG A O 15
ATOM 8373 N N . PHE A 1 39 ? 2.652 10.791 0.347 1.00 0.00 118 PHE A N 15
ATOM 8374 C CA . PHE A 1 39 ? 2.461 12.228 0.248 1.00 0.00 118 PHE A C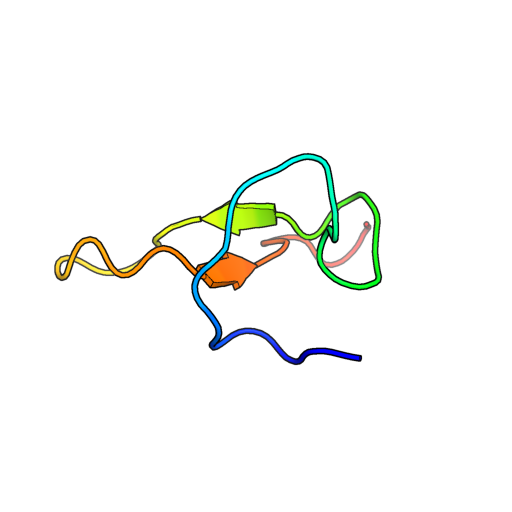A 15
ATOM 8375 C C . PHE A 1 39 ? 3.152 12.954 1.404 1.00 0.00 118 PHE A C 15
ATOM 8376 O O . PHE A 1 39 ? 4.124 13.678 1.194 1.00 0.00 118 PHE A O 15
ATOM 8393 N N . PHE A 1 40 ? 2.624 12.735 2.599 1.00 0.00 119 PHE A N 15
ATOM 8394 C CA . PHE A 1 40 ? 3.178 13.359 3.788 1.00 0.00 119 PHE A CA 15
ATOM 8395 C C . PHE A 1 40 ? 2.142 13.411 4.913 1.00 0.00 119 PHE A C 15
ATOM 8396 O O . PHE A 1 40 ? 2.500 13.485 6.088 1.00 0.00 119 PHE A O 15
ATOM 8413 N N . ARG A 1 41 ? 0.879 13.370 4.514 1.00 0.00 120 ARG A N 15
ATOM 8414 C CA . ARG A 1 41 ? -0.210 13.411 5.474 1.00 0.00 120 ARG A CA 15
ATOM 8415 C C . ARG A 1 41 ? -1.273 12.371 5.116 1.00 0.00 120 ARG A C 15
ATOM 8416 O O . ARG A 1 41 ? -1.753 11.644 5.984 1.00 0.00 120 ARG A O 15
ATOM 8437 N N . SER A 1 42 ? -1.611 12.333 3.835 1.00 0.00 121 SER A N 15
ATOM 8438 C CA . SER A 1 42 ? -2.608 11.394 3.351 1.00 0.00 121 SER A CA 15
ATOM 8439 C C . SER A 1 42 ? -2.098 10.693 2.091 1.00 0.00 121 SER A C 15
ATOM 8440 O O . SER A 1 42 ? -0.893 10.644 1.847 1.00 0.00 121 SER A O 15
ATOM 8448 N N . ALA A 1 43 ? -3.041 10.166 1.323 1.00 0.00 122 ALA A N 15
ATOM 8449 C CA . ALA A 1 43 ? -2.702 9.469 0.093 1.00 0.00 122 ALA A CA 15
ATOM 8450 C C . ALA A 1 43 ? -2.091 8.109 0.435 1.00 0.00 122 ALA A C 15
ATOM 8451 O O . ALA A 1 43 ? -0.994 7.786 -0.016 1.00 0.00 122 ALA A O 15
ATOM 8458 N N . CYS A 1 44 ? -2.830 7.347 1.229 1.00 0.00 123 CYS A N 15
ATOM 8459 C CA . CYS A 1 44 ? -2.375 6.029 1.636 1.00 0.00 123 CYS A CA 15
ATOM 8460 C C . CYS A 1 44 ? -2.970 4.997 0.676 1.00 0.00 123 CYS A C 15
ATOM 8461 O O . CYS A 1 44 ? -4.146 5.077 0.325 1.00 0.00 123 CYS A O 15
ATOM 8468 N N . TYR A 1 45 ? -2.131 4.053 0.278 1.00 0.00 124 TYR A N 15
ATOM 8469 C CA . TYR A 1 45 ? -2.559 3.007 -0.635 1.00 0.00 124 TYR A CA 15
ATOM 8470 C C . TYR A 1 45 ? -1.866 1.681 -0.314 1.00 0.00 124 TYR A C 15
ATOM 8471 O O . TYR A 1 45 ? -1.035 1.614 0.590 1.00 0.00 124 TYR A O 15
ATOM 8489 N N . CYS A 1 46 ? -2.235 0.659 -1.072 1.00 0.00 125 CYS A N 15
ATOM 8490 C CA . CYS A 1 46 ? -1.659 -0.662 -0.879 1.00 0.00 125 CYS A CA 15
ATOM 8491 C C . CYS A 1 46 ? -0.136 -0.523 -0.855 1.00 0.00 125 CYS A C 15
ATOM 8492 O O . CYS A 1 46 ? 0.449 0.091 -1.747 1.00 0.00 125 CYS A O 15
ATOM 8499 N N . ARG A 1 47 ? 0.463 -1.103 0.174 1.00 0.00 126 ARG A N 15
ATOM 8500 C CA . ARG A 1 47 ? 1.908 -1.052 0.325 1.00 0.00 126 ARG A CA 15
ATOM 8501 C C . ARG A 1 47 ? 2.336 -1.800 1.589 1.00 0.00 126 ARG A C 15
ATOM 8502 O O . ARG A 1 47 ? 1.879 -1.484 2.687 1.00 0.00 126 ARG A O 15
ATOM 8523 N N . VAL A 1 48 ? 3.208 -2.778 1.393 1.00 0.00 127 VAL A N 15
ATOM 8524 C CA . VAL A 1 48 ? 3.703 -3.574 2.503 1.00 0.00 127 VAL A CA 15
ATOM 8525 C C . VAL A 1 48 ? 5.011 -2.968 3.016 1.00 0.00 127 VAL A C 15
ATOM 8526 O O . VAL A 1 48 ? 5.846 -2.527 2.228 1.00 0.00 127 VAL A O 15
ATOM 8539 N N . LEU A 1 49 ? 5.148 -2.966 4.334 1.00 0.00 128 LEU A N 15
ATOM 8540 C CA . LEU A 1 49 ? 6.340 -2.421 4.961 1.00 0.00 128 LEU A CA 15
ATOM 8541 C C . LEU A 1 49 ? 6.531 -3.070 6.334 1.00 0.00 128 LEU A C 15
ATOM 8542 O O . LEU A 1 49 ? 6.490 -2.390 7.357 1.00 0.00 128 LEU A O 15
ATOM 8558 N N . SER A 1 50 ? 6.734 -4.380 6.310 1.00 0.00 129 SER A N 15
ATOM 8559 C CA . SER A 1 50 ? 6.931 -5.128 7.540 1.00 0.00 129 SER A CA 15
ATOM 8560 C C . SER A 1 50 ? 7.555 -6.490 7.229 1.00 0.00 129 SER A C 15
ATOM 8561 O O . SER A 1 50 ? 8.039 -6.717 6.121 1.00 0.00 129 SER A O 15
ATOM 8569 N N . LEU A 1 51 ? 7.523 -7.362 8.227 1.00 0.00 130 LEU A N 15
ATOM 8570 C CA . LEU A 1 51 ? 8.079 -8.695 8.074 1.00 0.00 130 LEU A CA 15
ATOM 8571 C C . LEU A 1 51 ? 7.454 -9.626 9.114 1.00 0.00 130 LEU A C 15
ATOM 8572 O O . LEU A 1 51 ? 6.445 -9.286 9.731 1.00 0.00 130 LEU A O 15
ATOM 8588 N N . ASN A 1 52 ? 8.078 -10.783 9.278 1.00 0.00 131 ASN A N 15
ATOM 8589 C CA . ASN A 1 52 ? 7.596 -11.766 10.233 1.00 0.00 131 ASN A CA 15
ATOM 8590 C C . ASN A 1 52 ? 6.330 -12.428 9.683 1.00 0.00 131 ASN A C 15
ATOM 8591 O O . ASN A 1 52 ? 6.307 -13.636 9.453 1.00 0.00 131 ASN A O 15
ATOM 8602 N N . CYS A 1 53 ? 5.309 -11.607 9.487 1.00 0.00 132 CYS A N 15
ATOM 8603 C CA . CYS A 1 53 ? 4.043 -12.097 8.968 1.00 0.00 132 CYS A CA 15
ATOM 8604 C C . CYS A 1 53 ? 4.272 -12.599 7.541 1.00 0.00 132 CYS A C 15
ATOM 8605 O O . CYS A 1 53 ? 5.231 -13.323 7.280 1.00 0.00 132 CYS A O 15
ATOM 8612 N N . CYS A 1 14 ? -6.525 -9.079 -8.501 1.00 0.00 93 CYS A N 16
ATOM 8613 C CA . CYS A 1 14 ? -6.102 -8.425 -7.274 1.00 0.00 93 CYS A CA 16
ATOM 8614 C C . CYS A 1 14 ? -5.356 -7.143 -7.646 1.00 0.00 93 CYS A C 16
ATOM 8615 O O . CYS A 1 14 ? -5.286 -6.779 -8.819 1.00 0.00 93 CYS A O 16
ATOM 8622 N N . VAL A 1 15 ? -4.816 -6.493 -6.625 1.00 0.00 94 VAL A N 16
ATOM 8623 C CA . VAL A 1 15 ? -4.077 -5.259 -6.830 1.00 0.00 94 VAL A CA 16
ATOM 8624 C C . VAL A 1 15 ? -2.584 -5.576 -6.943 1.00 0.00 94 VAL A C 16
ATOM 8625 O O . VAL A 1 15 ? -2.138 -6.640 -6.515 1.00 0.00 94 VAL A O 16
ATOM 8638 N N . ALA A 1 16 ? -1.854 -4.634 -7.522 1.00 0.00 95 ALA A N 16
ATOM 8639 C CA . ALA A 1 16 ? -0.421 -4.800 -7.696 1.00 0.00 95 ALA A CA 16
ATOM 8640 C C . ALA A 1 16 ? 0.308 -4.209 -6.488 1.00 0.00 95 ALA A C 16
ATOM 8641 O O . ALA A 1 16 ? 1.532 -4.284 -6.398 1.00 0.00 95 ALA A O 16
ATOM 8648 N N . THR A 1 17 ? -0.476 -3.633 -5.588 1.00 0.00 96 THR A N 16
ATOM 8649 C CA . THR A 1 17 ? 0.079 -3.028 -4.389 1.00 0.00 96 THR A CA 16
ATOM 8650 C C . THR A 1 17 ? 0.538 -1.598 -4.676 1.00 0.00 96 THR A C 16
ATOM 8651 O O . THR A 1 17 ? 1.693 -1.251 -4.432 1.00 0.00 96 THR A O 16
ATOM 8662 N N . ARG A 1 18 ? -0.391 -0.804 -5.190 1.00 0.00 97 ARG A N 16
ATOM 8663 C CA . ARG A 1 18 ? -0.096 0.581 -5.513 1.00 0.00 97 ARG A CA 16
ATOM 8664 C C . ARG A 1 18 ? -1.325 1.458 -5.264 1.00 0.00 97 ARG A C 16
ATOM 8665 O O . ARG A 1 18 ? -1.205 2.570 -4.754 1.00 0.00 97 ARG A O 16
ATOM 8686 N N . ASN A 1 19 ? -2.479 0.922 -5.635 1.00 0.00 98 ASN A N 16
ATOM 8687 C CA . ASN A 1 19 ? -3.729 1.642 -5.458 1.00 0.00 98 ASN A CA 16
ATOM 8688 C C . ASN A 1 19 ? -4.115 1.628 -3.978 1.00 0.00 98 ASN A C 16
ATOM 8689 O O . ASN A 1 19 ? -3.540 0.879 -3.190 1.00 0.00 98 ASN A O 16
ATOM 8700 N N . SER A 1 20 ? -5.086 2.466 -3.645 1.00 0.00 99 SER A N 16
ATOM 8701 C CA . SER A 1 20 ? -5.556 2.559 -2.273 1.00 0.00 99 SER A CA 16
ATOM 8702 C C . SER A 1 20 ? -5.986 1.179 -1.772 1.00 0.00 99 SER A C 16
ATOM 8703 O O . SER A 1 20 ? -6.249 0.280 -2.568 1.00 0.00 99 SER A O 16
ATOM 8711 N N . CYS A 1 21 ? -6.044 1.055 -0.454 1.00 0.00 100 CYS A N 16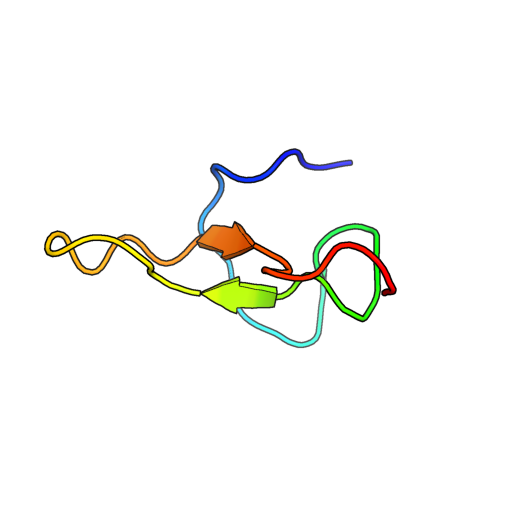
ATOM 8712 C CA . CYS A 1 21 ? -6.438 -0.200 0.163 1.00 0.00 100 CYS A CA 16
ATOM 8713 C C . CYS A 1 21 ? -7.866 -0.049 0.689 1.00 0.00 100 CYS A C 16
ATOM 8714 O O . CYS A 1 21 ? -8.145 0.838 1.495 1.00 0.00 100 CYS A O 16
ATOM 8721 N N . LYS A 1 22 ? -8.735 -0.929 0.212 1.00 0.00 101 LYS A N 16
ATOM 8722 C CA . LYS A 1 22 ? -10.128 -0.905 0.624 1.00 0.00 101 LYS A CA 16
ATOM 8723 C C . LYS A 1 22 ? -10.321 -1.851 1.811 1.00 0.00 101 LYS A C 16
ATOM 8724 O O . LYS A 1 22 ? -9.578 -2.820 1.964 1.00 0.00 101 LYS A O 16
ATOM 8743 N N . PRO A 1 23 ? -11.348 -1.529 2.642 1.00 0.00 102 PRO A N 16
ATOM 8744 C CA . PRO A 1 23 ? -11.648 -2.339 3.810 1.00 0.00 102 PRO A CA 16
ATOM 8745 C C . PRO A 1 23 ? -12.336 -3.645 3.409 1.00 0.00 102 PRO A C 16
ATOM 8746 O O . PRO A 1 23 ? -12.772 -3.797 2.269 1.00 0.00 102 PRO A O 16
ATOM 8757 N N . PRO A 1 24 ? -12.414 -4.580 4.394 1.00 0.00 103 PRO A N 16
ATOM 8758 C CA . PRO A 1 24 ? -11.873 -4.319 5.717 1.00 0.00 103 PRO A CA 16
ATOM 8759 C C . PRO A 1 24 ? -10.345 -4.404 5.711 1.00 0.00 103 PRO A C 16
ATOM 8760 O O . PRO A 1 24 ? -9.702 -4.166 6.732 1.00 0.00 103 PRO A O 16
ATOM 8771 N N . ALA A 1 25 ? -9.808 -4.744 4.548 1.00 0.00 104 ALA A N 16
ATOM 8772 C CA . ALA A 1 25 ? -8.368 -4.863 4.396 1.00 0.00 104 ALA A CA 16
ATOM 8773 C C . ALA A 1 25 ? -7.837 -5.894 5.394 1.00 0.00 104 ALA A C 16
ATOM 8774 O O . ALA A 1 25 ? -8.522 -6.244 6.353 1.00 0.00 104 ALA A O 16
ATOM 8781 N N . PRO A 1 26 ? -6.589 -6.363 5.126 1.00 0.00 105 PRO A N 16
ATOM 8782 C CA . PRO A 1 26 ? -5.846 -5.896 3.968 1.00 0.00 105 PRO A CA 16
ATOM 8783 C C . PRO A 1 26 ? -6.392 -6.515 2.680 1.00 0.00 105 PRO A C 16
ATOM 8784 O O . PRO A 1 26 ? -6.478 -5.844 1.653 1.00 0.00 105 PRO A O 16
ATOM 8795 N N . ALA A 1 27 ? -6.748 -7.787 2.777 1.00 0.00 106 ALA A N 16
ATOM 8796 C CA . ALA A 1 27 ? -7.283 -8.504 1.632 1.00 0.00 106 ALA A CA 16
ATOM 8797 C C . ALA A 1 27 ? -6.499 -8.112 0.378 1.00 0.00 106 ALA A C 16
ATOM 8798 O O . ALA A 1 27 ? -7.076 -7.969 -0.699 1.00 0.00 106 ALA A O 16
ATOM 8805 N N . CYS A 1 28 ? -5.197 -7.949 0.560 1.00 0.00 107 CYS A N 16
ATOM 8806 C CA . CYS A 1 28 ? -4.328 -7.577 -0.543 1.00 0.00 107 CYS A CA 16
ATOM 8807 C C . CYS A 1 28 ? -3.684 -8.848 -1.099 1.00 0.00 107 CYS A C 16
ATOM 8808 O O . CYS A 1 28 ? -3.646 -9.875 -0.423 1.00 0.00 107 CYS A O 16
ATOM 8815 N N . CYS A 1 29 ? -3.194 -8.739 -2.325 1.00 0.00 108 CYS A N 16
ATOM 8816 C CA . CYS A 1 29 ? -2.554 -9.867 -2.978 1.00 0.00 108 CYS A CA 16
ATOM 8817 C C . CYS A 1 29 ? -1.369 -10.312 -2.118 1.00 0.00 108 CYS A C 16
ATOM 8818 O O . CYS A 1 29 ? -1.256 -11.486 -1.771 1.00 0.00 108 CYS A O 16
ATOM 8825 N N . ASP A 1 30 ? -0.516 -9.349 -1.799 1.00 0.00 109 ASP A N 16
ATOM 8826 C CA . ASP A 1 30 ? 0.656 -9.627 -0.987 1.00 0.00 109 ASP A CA 16
ATOM 8827 C C . ASP A 1 30 ? 0.281 -9.524 0.493 1.00 0.00 109 ASP A C 16
ATOM 8828 O O . ASP A 1 30 ? -0.232 -8.498 0.937 1.00 0.00 109 ASP A O 16
ATOM 8837 N N . PRO A 1 31 ? 0.559 -10.630 1.235 1.00 0.00 110 PRO A N 16
ATOM 8838 C CA . PRO A 1 31 ? 0.256 -10.674 2.655 1.00 0.00 110 PRO A CA 16
ATOM 8839 C C . PRO A 1 31 ? 1.261 -9.842 3.456 1.00 0.00 110 PRO A C 16
ATOM 8840 O O . PRO A 1 31 ? 1.176 -9.771 4.681 1.00 0.00 110 PRO A O 16
ATOM 8851 N N . CYS A 1 32 ? 2.188 -9.234 2.730 1.00 0.00 111 CYS A N 16
ATOM 8852 C CA . CYS A 1 32 ? 3.207 -8.410 3.358 1.00 0.00 111 CYS A CA 16
ATOM 8853 C C . CYS A 1 32 ? 2.932 -6.949 2.998 1.00 0.00 111 CYS A C 16
ATOM 8854 O O . CYS A 1 32 ? 3.665 -6.054 3.417 1.00 0.00 111 CYS A O 16
ATOM 8861 N N . ALA A 1 33 ? 1.874 -6.752 2.225 1.00 0.00 112 ALA A N 16
ATOM 8862 C CA . ALA A 1 33 ? 1.493 -5.414 1.805 1.00 0.00 112 ALA A CA 16
ATOM 8863 C C . ALA A 1 33 ? 0.524 -4.819 2.829 1.00 0.00 112 ALA A C 16
ATOM 8864 O O . ALA A 1 33 ? -0.433 -5.474 3.237 1.00 0.00 112 ALA A O 16
ATOM 8871 N N . SER A 1 34 ? 0.806 -3.583 3.213 1.00 0.00 113 SER A N 16
ATOM 8872 C CA . SER A 1 34 ? -0.028 -2.892 4.182 1.00 0.00 113 SER A CA 16
ATOM 8873 C C . SER A 1 34 ? -0.487 -1.548 3.612 1.00 0.00 113 SER A C 16
ATOM 8874 O O . SER A 1 34 ? -0.158 -1.205 2.478 1.00 0.00 113 SER A O 16
ATOM 8882 N N . CYS A 1 35 ? -1.241 -0.823 4.426 1.00 0.00 114 CYS A N 16
ATOM 8883 C CA . CYS A 1 35 ? -1.748 0.476 4.017 1.00 0.00 114 CYS A CA 16
ATOM 8884 C C . CYS A 1 35 ? -0.679 1.527 4.322 1.00 0.00 114 CYS A C 16
ATOM 8885 O O . CYS A 1 35 ? -0.524 1.947 5.468 1.00 0.00 114 CYS A O 16
ATOM 8892 N N . TYR A 1 36 ? 0.032 1.922 3.276 1.00 0.00 115 TYR A N 16
ATOM 8893 C CA . TYR A 1 36 ? 1.082 2.916 3.417 1.00 0.00 115 TYR A CA 16
ATOM 8894 C C . TYR A 1 36 ? 0.737 4.192 2.645 1.00 0.00 115 TYR A C 16
ATOM 8895 O O . TYR A 1 36 ? 0.312 4.128 1.493 1.00 0.00 115 TYR A O 16
ATOM 8913 N N . CYS A 1 37 ? 0.933 5.320 3.312 1.00 0.00 116 CYS A N 16
ATOM 8914 C CA . CYS A 1 37 ? 0.648 6.608 2.703 1.00 0.00 116 CYS A CA 16
ATOM 8915 C C . CYS A 1 37 ? 1.975 7.332 2.468 1.00 0.00 116 CYS A C 16
ATOM 8916 O O . CYS A 1 37 ? 2.898 7.220 3.273 1.00 0.00 116 CYS A O 16
ATOM 8923 N N . ARG A 1 38 ? 2.027 8.059 1.362 1.00 0.00 117 ARG A N 16
ATOM 8924 C CA . ARG A 1 38 ? 3.226 8.802 1.011 1.00 0.00 117 ARG A CA 16
ATOM 8925 C C . ARG A 1 38 ? 3.116 10.248 1.498 1.00 0.00 117 ARG A C 16
ATOM 8926 O O . ARG A 1 38 ? 3.922 10.694 2.314 1.00 0.00 117 ARG A O 16
ATOM 8947 N N . PHE A 1 39 ? 2.113 10.940 0.979 1.00 0.00 118 PHE A N 16
ATOM 8948 C CA . PHE A 1 39 ? 1.888 12.326 1.351 1.00 0.00 118 PHE A CA 16
ATOM 8949 C C . PHE A 1 39 ? 2.079 12.528 2.855 1.00 0.00 118 PHE A C 16
ATOM 8950 O O . PHE A 1 39 ? 2.101 11.562 3.617 1.00 0.00 118 PHE A O 16
ATOM 8967 N N . PHE A 1 40 ? 2.212 13.789 3.239 1.00 0.00 119 PHE A N 16
ATOM 8968 C CA . PHE A 1 40 ? 2.400 14.130 4.639 1.00 0.00 119 PHE A CA 16
ATOM 8969 C C . PHE A 1 40 ? 1.060 14.424 5.317 1.00 0.00 119 PHE A C 16
ATOM 8970 O O . PHE A 1 40 ? 0.974 15.301 6.175 1.00 0.00 119 PHE A O 16
ATOM 8987 N N . ARG A 1 41 ? 0.049 13.673 4.906 1.00 0.00 120 ARG A N 16
ATOM 8988 C CA . ARG A 1 41 ? -1.283 13.842 5.463 1.00 0.00 120 ARG A CA 16
ATOM 8989 C C . ARG A 1 41 ? -2.089 12.551 5.313 1.00 0.00 120 ARG A C 16
ATOM 8990 O O . ARG A 1 41 ? -2.356 11.864 6.298 1.00 0.00 120 ARG A O 16
ATOM 9011 N N . SER A 1 42 ? -2.454 12.259 4.073 1.00 0.00 121 SER A N 16
ATOM 9012 C CA . SER A 1 42 ? -3.224 11.062 3.782 1.00 0.00 121 SER A CA 16
ATOM 9013 C C . SER A 1 42 ? -2.669 10.374 2.533 1.00 0.00 121 SER A C 16
ATOM 9014 O O . SER A 1 42 ? -1.474 10.456 2.253 1.00 0.00 121 SER A O 16
ATOM 9022 N N . ALA A 1 43 ? -3.564 9.711 1.815 1.00 0.00 122 ALA A N 16
ATOM 9023 C CA . ALA A 1 43 ? -3.179 9.009 0.602 1.00 0.00 122 ALA A CA 16
ATOM 9024 C C . ALA A 1 43 ? -2.513 7.683 0.975 1.00 0.00 122 ALA A C 16
ATOM 9025 O O . ALA A 1 43 ? -1.373 7.428 0.590 1.00 0.00 122 ALA A O 16
ATOM 9032 N N . CYS A 1 44 ? -3.253 6.875 1.719 1.00 0.00 123 CYS A N 16
ATOM 9033 C CA . CYS A 1 44 ? -2.748 5.581 2.148 1.00 0.00 123 CYS A CA 16
ATOM 9034 C C . CYS A 1 44 ? -3.226 4.525 1.150 1.00 0.00 123 CYS A C 16
ATOM 9035 O O . CYS A 1 44 ? -4.387 4.528 0.744 1.00 0.00 123 CYS A O 16
ATOM 9042 N N . TYR A 1 45 ? -2.305 3.645 0.783 1.00 0.00 124 TYR A N 16
ATOM 9043 C CA . TYR A 1 45 ? -2.618 2.584 -0.160 1.00 0.00 124 TYR A CA 16
ATOM 9044 C C . TYR A 1 45 ? -1.845 1.307 0.176 1.00 0.00 124 TYR A C 16
ATOM 9045 O O . TYR A 1 45 ? -1.066 1.281 1.127 1.00 0.00 124 TYR A O 16
ATOM 9063 N N . CYS A 1 46 ? -2.087 0.279 -0.625 1.00 0.00 125 CYS A N 16
ATOM 9064 C CA . CYS A 1 46 ? -1.423 -0.998 -0.425 1.00 0.00 125 CYS A CA 16
ATOM 9065 C C . CYS A 1 46 ? 0.011 -0.880 -0.945 1.00 0.00 125 CYS A C 16
ATOM 9066 O O . CYS A 1 46 ? 0.234 -0.410 -2.059 1.00 0.00 125 CYS A O 16
ATOM 9073 N N . ARG A 1 47 ? 0.946 -1.316 -0.114 1.00 0.00 126 ARG A N 16
ATOM 9074 C CA . ARG A 1 47 ? 2.352 -1.266 -0.476 1.00 0.00 126 ARG A CA 16
ATOM 9075 C C . ARG A 1 47 ? 3.204 -1.926 0.610 1.00 0.00 126 ARG A C 16
ATOM 9076 O O . ARG A 1 47 ? 2.826 -1.934 1.781 1.00 0.00 126 ARG A O 16
ATOM 9097 N N . VAL A 1 48 ? 4.338 -2.463 0.184 1.00 0.00 127 VAL A N 16
ATOM 9098 C CA . VAL A 1 48 ? 5.246 -3.123 1.106 1.00 0.00 127 VAL A CA 16
ATOM 9099 C C . VAL A 1 48 ? 6.635 -2.492 0.987 1.00 0.00 127 VAL A C 16
ATOM 9100 O O . VAL A 1 48 ? 7.496 -3.007 0.276 1.00 0.00 127 VAL A O 16
ATOM 9113 N N . LEU A 1 49 ? 6.809 -1.384 1.693 1.00 0.00 128 LEU A N 16
ATOM 9114 C CA . LEU A 1 49 ? 8.079 -0.677 1.676 1.00 0.00 128 LEU A CA 16
ATOM 9115 C C . LEU A 1 49 ? 9.019 -1.302 2.708 1.00 0.00 128 LEU A C 16
ATOM 9116 O O . LEU A 1 49 ? 9.547 -0.605 3.573 1.00 0.00 128 LEU A O 16
ATOM 9132 N N . SER A 1 50 ? 9.201 -2.608 2.583 1.00 0.00 129 SER A N 16
ATOM 9133 C CA . SER A 1 50 ? 10.069 -3.334 3.494 1.00 0.00 129 SER A CA 16
ATOM 9134 C C . SER A 1 50 ? 10.019 -4.831 3.184 1.00 0.00 129 SER A C 16
ATOM 9135 O O . SER A 1 50 ? 8.948 -5.435 3.193 1.00 0.00 129 SER A O 16
ATOM 9143 N N . LEU A 1 51 ? 11.192 -5.387 2.916 1.00 0.00 130 LEU A N 16
ATOM 9144 C CA . LEU A 1 51 ? 11.295 -6.802 2.604 1.00 0.00 130 LEU A CA 16
ATOM 9145 C C . LEU A 1 51 ? 11.385 -7.602 3.905 1.00 0.00 130 LEU A C 16
ATOM 9146 O O . LEU A 1 51 ? 12.171 -7.268 4.790 1.00 0.00 130 LEU A O 16
ATOM 9162 N N . ASN A 1 52 ? 10.570 -8.644 3.980 1.00 0.00 131 ASN A N 16
ATOM 9163 C CA . ASN A 1 52 ? 10.548 -9.494 5.158 1.00 0.00 131 ASN A CA 16
ATOM 9164 C C . ASN A 1 52 ? 9.700 -10.735 4.870 1.00 0.00 131 ASN A C 16
ATOM 9165 O O . ASN A 1 52 ? 8.928 -11.175 5.721 1.00 0.00 131 ASN A O 16
ATOM 9176 N N . CYS A 1 53 ? 9.872 -11.264 3.668 1.00 0.00 132 CYS A N 16
ATOM 9177 C CA . CYS A 1 53 ? 9.133 -12.446 3.257 1.00 0.00 132 CYS A CA 16
ATOM 9178 C C . CYS A 1 53 ? 9.643 -12.878 1.881 1.00 0.00 132 CYS A C 16
ATOM 9179 O O . CYS A 1 53 ? 8.914 -12.804 0.893 1.00 0.00 132 CYS A O 16
ATOM 9186 N N . CYS A 1 14 ? -6.191 -9.343 -7.581 1.00 0.00 93 CYS A N 17
ATOM 9187 C CA . CYS A 1 14 ? -5.964 -8.763 -6.268 1.00 0.00 93 CYS A CA 17
ATOM 9188 C C . CYS A 1 14 ? -5.469 -7.328 -6.456 1.00 0.00 93 CYS A C 17
ATOM 9189 O O . CYS A 1 14 ? -5.554 -6.776 -7.551 1.00 0.00 93 CYS A O 17
ATOM 9196 N N . VAL A 1 15 ? -4.961 -6.764 -5.369 1.00 0.00 94 VAL A N 17
ATOM 9197 C CA . VAL A 1 15 ? -4.452 -5.404 -5.400 1.00 0.00 94 VAL A CA 17
ATOM 9198 C C . VAL A 1 15 ? -2.925 -5.437 -5.486 1.00 0.00 94 VAL A C 17
ATOM 9199 O O . VAL A 1 15 ? -2.287 -6.326 -4.924 1.00 0.00 94 VAL A O 17
ATOM 9212 N N . ALA A 1 16 ? -2.382 -4.457 -6.194 1.00 0.00 95 ALA A N 17
ATOM 9213 C CA . ALA A 1 16 ? -0.942 -4.363 -6.360 1.00 0.00 95 ALA A CA 17
ATOM 9214 C C . ALA A 1 16 ? -0.370 -3.422 -5.298 1.00 0.00 95 ALA A C 17
ATOM 9215 O O . ALA A 1 16 ? -0.051 -3.852 -4.190 1.00 0.00 95 ALA A O 17
ATOM 9222 N N . THR A 1 17 ? -0.259 -2.156 -5.672 1.00 0.00 96 THR A N 17
ATOM 9223 C CA . THR A 1 17 ? 0.269 -1.151 -4.765 1.00 0.00 96 THR A CA 17
ATOM 9224 C C . THR A 1 17 ? 0.170 0.240 -5.394 1.00 0.00 96 THR A C 17
ATOM 9225 O O . THR A 1 17 ? 1.174 0.938 -5.526 1.00 0.00 96 THR A O 17
ATOM 9236 N N . ARG A 1 18 ? -1.050 0.601 -5.765 1.00 0.00 97 ARG A N 17
ATOM 9237 C CA . ARG A 1 18 ? -1.293 1.896 -6.377 1.00 0.00 97 ARG A CA 17
ATOM 9238 C C . ARG A 1 18 ? -2.659 2.437 -5.951 1.00 0.00 97 ARG A C 17
ATOM 9239 O O . ARG A 1 18 ? -2.788 3.612 -5.611 1.00 0.00 97 ARG A O 17
ATOM 9260 N N . ASN A 1 19 ? -3.646 1.553 -5.984 1.00 0.00 98 ASN A N 17
ATOM 9261 C CA . ASN A 1 19 ? -4.998 1.926 -5.605 1.00 0.00 98 ASN A CA 17
ATOM 9262 C C . ASN A 1 19 ? -5.076 2.069 -4.084 1.00 0.00 98 ASN A C 17
ATOM 9263 O O . ASN A 1 19 ? -4.392 1.354 -3.354 1.00 0.00 98 ASN A O 17
ATOM 9274 N N . SER A 1 20 ? -5.917 2.997 -3.651 1.00 0.00 99 SER A N 17
ATOM 9275 C CA . SER A 1 20 ? -6.093 3.243 -2.230 1.00 0.00 99 SER A CA 17
ATOM 9276 C C . SER A 1 20 ? -6.552 1.961 -1.530 1.00 0.00 99 SER A C 17
ATOM 9277 O O . SER A 1 20 ? -6.964 1.006 -2.186 1.00 0.00 99 SER A O 17
ATOM 9285 N N . CYS A 1 21 ? -6.464 1.983 -0.209 1.00 0.00 100 CYS A N 17
ATOM 9286 C CA . CYS A 1 21 ? -6.864 0.834 0.587 1.00 0.00 100 CYS A CA 17
ATOM 9287 C C . CYS A 1 21 ? -8.199 0.318 0.046 1.00 0.00 100 CYS A C 17
ATOM 9288 O O . CYS A 1 21 ? -9.052 1.102 -0.366 1.00 0.00 100 CYS A O 17
ATOM 9295 N N . LYS A 1 22 ? -8.338 -1.000 0.064 1.00 0.00 101 LYS A N 17
ATOM 9296 C CA . LYS A 1 22 ? -9.554 -1.631 -0.419 1.00 0.00 101 LYS A CA 17
ATOM 9297 C C . LYS A 1 22 ? -9.852 -2.870 0.427 1.00 0.00 101 LYS A C 17
ATOM 9298 O O . LYS A 1 22 ? -8.935 -3.532 0.910 1.00 0.00 101 LYS A O 17
ATOM 9317 N N . PRO A 1 23 ? -11.173 -3.154 0.586 1.00 0.00 102 PRO A N 17
ATOM 9318 C CA . PRO A 1 23 ? -11.603 -4.301 1.366 1.00 0.00 102 PRO A CA 17
ATOM 9319 C C . PRO A 1 23 ? -11.381 -5.603 0.594 1.00 0.00 102 PRO A C 17
ATOM 9320 O O . PRO A 1 23 ? -11.111 -5.580 -0.606 1.00 0.00 102 PRO A O 17
ATOM 9331 N N . PRO A 1 24 ? -11.505 -6.738 1.334 1.00 0.00 103 PRO A N 17
ATOM 9332 C CA . PRO A 1 24 ? -11.827 -6.678 2.749 1.00 0.00 103 PRO A CA 17
ATOM 9333 C C . PRO A 1 24 ? -10.613 -6.236 3.569 1.00 0.00 103 PRO A C 17
ATOM 9334 O O . PRO A 1 24 ? -10.652 -5.202 4.235 1.00 0.00 103 PRO A O 17
ATOM 9345 N N . ALA A 1 25 ? -9.563 -7.040 3.493 1.00 0.00 104 ALA A N 17
ATOM 9346 C CA . ALA A 1 25 ? -8.340 -6.745 4.220 1.00 0.00 104 ALA A CA 17
ATOM 9347 C C . ALA A 1 25 ? -8.513 -7.147 5.686 1.00 0.00 104 ALA A C 17
ATOM 9348 O O . ALA A 1 25 ? -9.634 -7.342 6.151 1.00 0.00 104 ALA A O 17
ATOM 9355 N N . PRO A 1 26 ? -7.356 -7.262 6.390 1.00 0.00 105 PRO A N 17
ATOM 9356 C CA . PRO A 1 26 ? -6.069 -7.014 5.763 1.00 0.00 105 PRO A CA 17
ATOM 9357 C C . PRO A 1 26 ? -5.670 -8.176 4.851 1.00 0.00 105 PRO A C 17
ATOM 9358 O O . PRO A 1 26 ? -5.705 -9.334 5.265 1.00 0.00 105 PRO A O 17
ATOM 9369 N N . ALA A 1 27 ? -5.300 -7.827 3.628 1.00 0.00 106 ALA A N 17
ATOM 9370 C CA . ALA A 1 27 ? -4.895 -8.827 2.654 1.00 0.00 106 ALA A CA 17
ATOM 9371 C C . ALA A 1 27 ? -4.013 -8.169 1.591 1.00 0.00 106 ALA A C 17
ATOM 9372 O O . ALA A 1 27 ? -2.849 -8.532 1.433 1.00 0.00 106 ALA A O 17
ATOM 9379 N N . CYS A 1 28 ? -4.603 -7.213 0.888 1.00 0.00 107 CYS A N 17
ATOM 9380 C CA . CYS A 1 28 ? -3.886 -6.501 -0.156 1.00 0.00 107 CYS A CA 17
ATOM 9381 C C . CYS A 1 28 ? -3.108 -7.524 -0.987 1.00 0.00 107 CYS A C 17
ATOM 9382 O O . CYS A 1 28 ? -2.042 -7.215 -1.518 1.00 0.00 107 CYS A O 17
ATOM 9389 N N . CYS A 1 29 ? -3.671 -8.720 -1.074 1.00 0.00 108 CYS A N 17
ATOM 9390 C CA . CYS A 1 29 ? -3.043 -9.789 -1.831 1.00 0.00 108 CYS A CA 17
ATOM 9391 C C . CYS A 1 29 ? -2.027 -10.488 -0.925 1.00 0.00 108 CYS A C 17
ATOM 9392 O O . CYS A 1 29 ? -2.237 -11.628 -0.515 1.00 0.00 108 CYS A O 17
ATOM 9399 N N . ASP A 1 30 ? -0.949 -9.773 -0.638 1.00 0.00 109 ASP A N 17
ATOM 9400 C CA . ASP A 1 30 ? 0.100 -10.310 0.212 1.00 0.00 109 ASP A CA 17
ATOM 9401 C C . ASP A 1 30 ? -0.064 -9.756 1.628 1.00 0.00 109 ASP A C 17
ATOM 9402 O O . ASP A 1 30 ? -0.481 -8.613 1.807 1.00 0.00 109 ASP A O 17
ATOM 9411 N N . PRO A 1 31 ? 0.281 -10.615 2.625 1.00 0.00 110 PRO A N 17
ATOM 9412 C CA . PRO A 1 31 ? 0.176 -10.223 4.020 1.00 0.00 110 PRO A CA 17
ATOM 9413 C C . PRO A 1 31 ? 1.305 -9.265 4.407 1.00 0.00 110 PRO A C 17
ATOM 9414 O O . PRO A 1 31 ? 1.399 -8.843 5.559 1.00 0.00 110 PRO A O 17
ATOM 9425 N N . CYS A 1 32 ? 2.134 -8.950 3.423 1.00 0.00 111 CYS A N 17
ATOM 9426 C CA . CYS A 1 32 ? 3.253 -8.050 3.646 1.00 0.00 111 CYS A CA 17
ATOM 9427 C C . CYS A 1 32 ? 2.938 -6.715 2.969 1.00 0.00 111 CYS A C 17
ATOM 9428 O O . CYS A 1 32 ? 3.753 -5.794 2.996 1.00 0.00 111 CYS A O 17
ATOM 9435 N N . ALA A 1 33 ? 1.754 -6.653 2.378 1.00 0.00 112 ALA A N 17
ATOM 9436 C CA . ALA A 1 33 ? 1.321 -5.445 1.695 1.00 0.00 112 ALA A CA 17
ATOM 9437 C C . ALA A 1 33 ? 0.093 -4.874 2.408 1.00 0.00 112 ALA A C 17
ATOM 9438 O O . ALA A 1 33 ? -0.845 -5.606 2.718 1.00 0.00 112 ALA A O 17
ATOM 9445 N N . SER A 1 34 ? 0.140 -3.571 2.646 1.00 0.00 113 SER A N 17
ATOM 9446 C CA . SER A 1 34 ? -0.956 -2.893 3.316 1.00 0.00 113 SER A CA 17
ATOM 9447 C C . SER A 1 34 ? -1.136 -1.489 2.736 1.00 0.00 113 SER A C 17
ATOM 9448 O O . SER A 1 34 ? -0.307 -1.026 1.954 1.00 0.00 113 SER A O 17
ATOM 9456 N N . CYS A 1 35 ? -2.224 -0.850 3.141 1.00 0.00 114 CYS A N 17
ATOM 9457 C CA . CYS A 1 35 ? -2.522 0.492 2.672 1.00 0.00 114 CYS A CA 17
ATOM 9458 C C . CYS A 1 35 ? -1.768 1.488 3.554 1.00 0.00 114 CYS A C 17
ATOM 9459 O O . CYS A 1 35 ? -2.118 1.682 4.717 1.00 0.00 114 CYS A O 17
ATOM 9466 N N . TYR A 1 36 ? -0.747 2.095 2.967 1.00 0.00 115 TYR A N 17
ATOM 9467 C CA . TYR A 1 36 ? 0.059 3.067 3.685 1.00 0.00 115 TYR A CA 17
ATOM 9468 C C . TYR A 1 36 ? 0.230 4.349 2.867 1.00 0.00 115 TYR A C 17
ATOM 9469 O O . TYR A 1 36 ? 0.079 4.336 1.647 1.00 0.00 115 TYR A O 17
ATOM 9487 N N . CYS A 1 37 ? 0.544 5.426 3.573 1.00 0.00 116 CYS A N 17
ATOM 9488 C CA . CYS A 1 37 ? 0.737 6.713 2.928 1.00 0.00 116 CYS A CA 17
ATOM 9489 C C . CYS A 1 37 ? 2.204 7.117 3.091 1.00 0.00 116 CYS A C 17
ATOM 9490 O O . CYS A 1 37 ? 2.781 6.953 4.165 1.00 0.00 116 CYS A O 17
ATOM 9497 N N . ARG A 1 38 ? 2.766 7.636 2.010 1.00 0.00 117 ARG A N 17
ATOM 9498 C CA . ARG A 1 38 ? 4.154 8.065 2.020 1.00 0.00 117 ARG A CA 17
ATOM 9499 C C . ARG A 1 38 ? 4.246 9.561 2.326 1.00 0.00 117 ARG A C 17
ATOM 9500 O O . ARG A 1 38 ? 5.200 10.011 2.958 1.00 0.00 117 ARG A O 17
ATOM 9521 N N . PHE A 1 39 ? 3.241 10.290 1.863 1.00 0.00 118 PHE A N 17
ATOM 9522 C CA . PHE A 1 39 ? 3.196 11.726 2.080 1.00 0.00 118 PHE A CA 17
ATOM 9523 C C . PHE A 1 39 ? 3.113 12.053 3.572 1.00 0.00 118 PHE A C 17
ATOM 9524 O O . PHE A 1 39 ? 3.033 11.152 4.406 1.00 0.00 118 PHE A O 17
ATOM 9541 N N . PHE A 1 40 ? 3.134 13.345 3.864 1.00 0.00 119 PHE A N 17
ATOM 9542 C CA . PHE A 1 40 ? 3.062 13.803 5.241 1.00 0.00 119 PHE A CA 17
ATOM 9543 C C . PHE A 1 40 ? 1.659 14.312 5.577 1.00 0.00 119 PHE A C 17
ATOM 9544 O O . PHE A 1 40 ? 1.500 15.197 6.417 1.00 0.00 119 PHE A O 17
ATOM 9561 N N . ARG A 1 41 ? 0.676 13.731 4.904 1.00 0.00 120 ARG A N 17
ATOM 9562 C CA . ARG A 1 41 ? -0.708 14.115 5.121 1.00 0.00 120 ARG A CA 17
ATOM 9563 C C . ARG A 1 41 ? -1.644 12.970 4.728 1.00 0.00 120 ARG A C 17
ATOM 9564 O O . ARG A 1 41 ? -2.291 12.370 5.586 1.00 0.00 120 ARG A O 17
ATOM 9585 N N . SER A 1 42 ? -1.687 12.701 3.431 1.00 0.00 121 SER A N 17
ATOM 9586 C CA . SER A 1 42 ? -2.533 11.639 2.915 1.00 0.00 121 SER A CA 17
ATOM 9587 C C . SER A 1 42 ? -1.773 10.832 1.859 1.00 0.00 121 SER A C 17
ATOM 9588 O O . SER A 1 42 ? -0.544 10.794 1.868 1.00 0.00 121 SER A O 17
ATOM 9596 N N . ALA A 1 43 ? -2.538 10.207 0.976 1.00 0.00 122 ALA A N 17
ATOM 9597 C CA . ALA A 1 43 ? -1.952 9.403 -0.083 1.00 0.00 122 ALA A CA 17
ATOM 9598 C C . ALA A 1 43 ? -1.666 7.997 0.448 1.00 0.00 122 ALA A C 17
ATOM 9599 O O . ALA A 1 43 ? -0.597 7.442 0.201 1.00 0.00 122 ALA A O 17
ATOM 9606 N N . CYS A 1 44 ? -2.641 7.461 1.168 1.00 0.00 123 CYS A N 17
ATOM 9607 C CA . CYS A 1 44 ? -2.507 6.131 1.736 1.00 0.00 123 CYS A CA 17
ATOM 9608 C C . CYS A 1 44 ? -3.138 5.129 0.767 1.00 0.00 123 CYS A C 17
ATOM 9609 O O . CYS A 1 44 ? -4.331 5.206 0.479 1.00 0.00 123 CYS A O 17
ATOM 9616 N N . TYR A 1 45 ? -2.308 4.212 0.291 1.00 0.00 124 TYR A N 17
ATOM 9617 C CA . TYR A 1 45 ? -2.770 3.196 -0.639 1.00 0.00 124 TYR A CA 17
ATOM 9618 C C . TYR A 1 45 ? -2.032 1.874 -0.419 1.00 0.00 124 TYR A C 17
ATOM 9619 O O . TYR A 1 45 ? -1.034 1.829 0.300 1.00 0.00 124 TYR A O 17
ATOM 9637 N N . CYS A 1 46 ? -2.550 0.831 -1.050 1.00 0.00 125 CYS A N 17
ATOM 9638 C CA . CYS A 1 46 ? -1.952 -0.488 -0.932 1.00 0.00 125 CYS A CA 17
ATOM 9639 C C . CYS A 1 46 ? -0.482 -0.388 -1.344 1.00 0.00 125 CYS A C 17
ATOM 9640 O O . CYS A 1 46 ? -0.142 0.345 -2.271 1.00 0.00 125 CYS A O 17
ATOM 9647 N N . ARG A 1 47 ? 0.350 -1.136 -0.635 1.00 0.00 126 ARG A N 17
ATOM 9648 C CA . ARG A 1 47 ? 1.776 -1.141 -0.915 1.00 0.00 126 ARG A CA 17
ATOM 9649 C C . ARG A 1 47 ? 2.506 -2.060 0.066 1.00 0.00 126 ARG A C 17
ATOM 9650 O O . ARG A 1 47 ? 2.013 -2.322 1.162 1.00 0.00 126 ARG A O 17
ATOM 9671 N N . VAL A 1 48 ? 3.671 -2.525 -0.363 1.00 0.00 127 VAL A N 17
ATOM 9672 C CA . VAL A 1 48 ? 4.474 -3.409 0.464 1.00 0.00 127 VAL A CA 17
ATOM 9673 C C . VAL A 1 48 ? 5.918 -2.904 0.490 1.00 0.00 127 VAL A C 17
ATOM 9674 O O . VAL A 1 48 ? 6.806 -3.577 1.011 1.00 0.00 127 VAL A O 17
ATOM 9687 N N . LEU A 1 49 ? 6.108 -1.722 -0.079 1.00 0.00 128 LEU A N 17
ATOM 9688 C CA . LEU A 1 49 ? 7.429 -1.119 -0.127 1.00 0.00 128 LEU A CA 17
ATOM 9689 C C . LEU A 1 49 ? 8.471 -2.205 -0.403 1.00 0.00 128 LEU A C 17
ATOM 9690 O O . LEU A 1 49 ? 9.555 -2.192 0.178 1.00 0.00 128 LEU A O 17
ATOM 9706 N N . SER A 1 50 ? 8.106 -3.120 -1.289 1.00 0.00 129 SER A N 17
ATOM 9707 C CA . SER A 1 50 ? 8.996 -4.211 -1.648 1.00 0.00 129 SER A CA 17
ATOM 9708 C C . SER A 1 50 ? 9.116 -5.194 -0.482 1.00 0.00 129 SER A C 17
ATOM 9709 O O . SER A 1 50 ? 8.573 -6.296 -0.537 1.00 0.00 129 SER A O 17
ATOM 9717 N N . LEU A 1 51 ? 9.830 -4.759 0.545 1.00 0.00 130 LEU A N 17
ATOM 9718 C CA . LEU A 1 51 ? 10.029 -5.588 1.723 1.00 0.00 130 LEU A CA 17
ATOM 9719 C C . LEU A 1 51 ? 11.024 -6.702 1.395 1.00 0.00 130 LEU A C 17
ATOM 9720 O O . LEU A 1 51 ? 11.488 -6.812 0.261 1.00 0.00 130 LEU A O 17
ATOM 9736 N N . ASN A 1 52 ? 11.323 -7.501 2.409 1.00 0.00 131 ASN A N 17
ATOM 9737 C CA . ASN A 1 52 ? 12.255 -8.604 2.243 1.00 0.00 131 ASN A CA 17
ATOM 9738 C C . ASN A 1 52 ? 11.508 -9.928 2.414 1.00 0.00 131 ASN A C 17
ATOM 9739 O O . ASN A 1 52 ? 12.129 -10.983 2.535 1.00 0.00 131 ASN A O 17
ATOM 9750 N N . CYS A 1 53 ? 10.187 -9.829 2.420 1.00 0.00 132 CYS A N 17
ATOM 9751 C CA . CYS A 1 53 ? 9.349 -11.006 2.575 1.00 0.00 132 CYS A CA 17
ATOM 9752 C C . CYS A 1 53 ? 9.560 -11.909 1.358 1.00 0.00 132 CYS A C 17
ATOM 9753 O O . CYS A 1 53 ? 8.915 -11.729 0.327 1.00 0.00 132 CYS A O 17
ATOM 9760 N N . CYS A 1 14 ? -5.919 -10.762 -6.956 1.00 0.00 93 CYS A N 18
ATOM 9761 C CA . CYS A 1 14 ? -5.603 -9.686 -6.033 1.00 0.00 93 CYS A CA 18
ATOM 9762 C C . CYS A 1 14 ? -5.007 -8.526 -6.833 1.00 0.00 93 CYS A C 18
ATOM 9763 O O . CYS A 1 14 ? -4.623 -8.697 -7.989 1.00 0.00 93 CYS A O 18
ATOM 9770 N N . VAL A 1 15 ? -4.949 -7.371 -6.186 1.00 0.00 94 VAL A N 18
ATOM 9771 C CA . VAL A 1 15 ? -4.407 -6.183 -6.823 1.00 0.00 94 VAL A CA 18
ATOM 9772 C C . VAL A 1 15 ? -2.887 -6.163 -6.645 1.00 0.00 94 VAL A C 18
ATOM 9773 O O . VAL A 1 15 ? -2.315 -7.083 -6.063 1.00 0.00 94 VAL A O 18
ATOM 9786 N N . ALA A 1 16 ? -2.278 -5.103 -7.156 1.00 0.00 95 ALA A N 18
ATOM 9787 C CA . ALA A 1 16 ? -0.836 -4.951 -7.060 1.00 0.00 95 ALA A CA 18
ATOM 9788 C C . ALA A 1 16 ? -0.482 -4.316 -5.714 1.00 0.00 95 ALA A C 18
ATOM 9789 O O . ALA A 1 16 ? -0.462 -4.997 -4.689 1.00 0.00 95 ALA A O 18
ATOM 9796 N N . THR A 1 17 ? -0.212 -3.020 -5.759 1.00 0.00 96 THR A N 18
ATOM 9797 C CA . THR A 1 17 ? 0.140 -2.286 -4.556 1.00 0.00 96 THR A CA 18
ATOM 9798 C C . THR A 1 17 ? 0.164 -0.782 -4.836 1.00 0.00 96 THR A C 18
ATOM 9799 O O . THR A 1 17 ? 0.938 -0.046 -4.226 1.00 0.00 96 THR A O 18
ATOM 9810 N N . ARG A 1 18 ? -0.694 -0.371 -5.758 1.00 0.00 97 ARG A N 18
ATOM 9811 C CA . ARG A 1 18 ? -0.780 1.032 -6.126 1.00 0.00 97 ARG A CA 18
ATOM 9812 C C . ARG A 1 18 ? -2.153 1.595 -5.753 1.00 0.00 97 ARG A C 18
ATOM 9813 O O . ARG A 1 18 ? -2.291 2.792 -5.506 1.00 0.00 97 ARG A O 18
ATOM 9834 N N . ASN A 1 19 ? -3.134 0.705 -5.723 1.00 0.00 98 ASN A N 18
ATOM 9835 C CA . ASN A 1 19 ? -4.491 1.098 -5.384 1.00 0.00 98 ASN A CA 18
ATOM 9836 C C . ASN A 1 19 ? -4.584 1.346 -3.877 1.00 0.00 98 ASN A C 18
ATOM 9837 O O . ASN A 1 19 ? -3.826 0.766 -3.101 1.00 0.00 98 ASN A O 18
ATOM 9848 N N . SER A 1 20 ? -5.521 2.207 -3.508 1.00 0.00 99 SER A N 18
ATOM 9849 C CA . SER A 1 20 ? -5.723 2.538 -2.108 1.00 0.00 99 SER A CA 18
ATOM 9850 C C . SER A 1 20 ? -5.870 1.258 -1.283 1.00 0.00 99 SER A C 18
ATOM 9851 O O . SER A 1 20 ? -6.015 0.170 -1.839 1.00 0.00 99 SER A O 18
ATOM 9859 N N . CYS A 1 21 ? -5.828 1.430 0.030 1.00 0.00 100 CYS A N 18
ATOM 9860 C CA . CYS A 1 21 ? -5.954 0.301 0.937 1.00 0.00 100 CYS A CA 18
ATOM 9861 C C . CYS A 1 21 ? -7.194 0.521 1.806 1.00 0.00 100 CYS A C 18
ATOM 9862 O O . CYS A 1 21 ? -7.381 1.601 2.365 1.00 0.00 100 CYS A O 18
ATOM 9869 N N . LYS A 1 22 ? -8.008 -0.521 1.895 1.00 0.00 101 LYS A N 18
ATOM 9870 C CA . LYS A 1 22 ? -9.224 -0.455 2.687 1.00 0.00 101 LYS A CA 18
ATOM 9871 C C . LYS A 1 22 ? -9.485 -1.820 3.327 1.00 0.00 101 LYS A C 18
ATOM 9872 O O . LYS A 1 22 ? -10.114 -2.685 2.719 1.00 0.00 101 LYS A O 18
ATOM 9891 N N . PRO A 1 23 ? -8.974 -1.976 4.577 1.00 0.00 102 PRO A N 18
ATOM 9892 C CA . PRO A 1 23 ? -9.145 -3.221 5.306 1.00 0.00 102 PRO A CA 18
ATOM 9893 C C . PRO A 1 23 ? -10.575 -3.355 5.836 1.00 0.00 102 PRO A C 18
ATOM 9894 O O . PRO A 1 23 ? -11.333 -2.386 5.838 1.00 0.00 102 PRO A O 18
ATOM 9905 N N . PRO A 1 24 ? -10.909 -4.595 6.283 1.00 0.00 103 PRO A N 18
ATOM 9906 C CA . PRO A 1 24 ? -9.951 -5.687 6.245 1.00 0.00 103 PRO A CA 18
ATOM 9907 C C . PRO A 1 24 ? -9.774 -6.212 4.818 1.00 0.00 103 PRO A C 18
ATOM 9908 O O . PRO A 1 24 ? -8.672 -6.180 4.274 1.00 0.00 103 PRO A O 18
ATOM 9919 N N . ALA A 1 25 ? -10.877 -6.682 4.254 1.00 0.00 104 ALA A N 18
ATOM 9920 C CA . ALA A 1 25 ? -10.857 -7.213 2.902 1.00 0.00 104 ALA A CA 18
ATOM 9921 C C . ALA A 1 25 ? -11.270 -6.113 1.921 1.00 0.00 104 ALA A C 18
ATOM 9922 O O . ALA A 1 25 ? -11.843 -5.102 2.322 1.00 0.00 104 ALA A O 18
ATOM 9929 N N . PRO A 1 26 ? -10.954 -6.355 0.620 1.00 0.00 105 PRO A N 18
ATOM 9930 C CA . PRO A 1 26 ? -10.275 -7.579 0.230 1.00 0.00 105 PRO A CA 18
ATOM 9931 C C . PRO A 1 26 ? -8.796 -7.532 0.617 1.00 0.00 105 PRO A C 18
ATOM 9932 O O . PRO A 1 26 ? -8.270 -6.471 0.947 1.00 0.00 105 PRO A O 18
ATOM 9943 N N . ALA A 1 27 ? -8.166 -8.697 0.562 1.00 0.00 106 ALA A N 18
ATOM 9944 C CA . ALA A 1 27 ? -6.757 -8.802 0.902 1.00 0.00 106 ALA A CA 18
ATOM 9945 C C . ALA A 1 27 ? -5.913 -8.491 -0.336 1.00 0.00 106 ALA A C 18
ATOM 9946 O O . ALA A 1 27 ? -6.275 -8.869 -1.449 1.00 0.00 106 ALA A O 18
ATOM 9953 N N . CYS A 1 28 ? -4.804 -7.806 -0.100 1.00 0.00 107 CYS A N 18
ATOM 9954 C CA . CYS A 1 28 ? -3.906 -7.440 -1.182 1.00 0.00 107 CYS A CA 18
ATOM 9955 C C . CYS A 1 28 ? -3.018 -8.646 -1.497 1.00 0.00 107 CYS A C 18
ATOM 9956 O O . CYS A 1 28 ? -2.941 -9.588 -0.710 1.00 0.00 107 CYS A O 18
ATOM 9963 N N . CYS A 1 29 ? -2.370 -8.577 -2.651 1.00 0.00 108 CYS A N 18
ATOM 9964 C CA . CYS A 1 29 ? -1.491 -9.651 -3.080 1.00 0.00 108 CYS A CA 18
ATOM 9965 C C . CYS A 1 29 ? -0.459 -9.897 -1.977 1.00 0.00 108 CYS A C 18
ATOM 9966 O O . CYS A 1 29 ? -0.460 -10.953 -1.346 1.00 0.00 108 CYS A O 18
ATOM 9973 N N . ASP A 1 30 ? 0.396 -8.905 -1.779 1.00 0.00 109 ASP A N 18
ATOM 9974 C CA . ASP A 1 30 ? 1.431 -9.001 -0.763 1.00 0.00 109 ASP A CA 18
ATOM 9975 C C . ASP A 1 30 ? 0.780 -9.025 0.621 1.00 0.00 109 ASP A C 18
ATOM 9976 O O . ASP A 1 30 ? 0.027 -8.119 0.973 1.00 0.00 109 ASP A O 18
ATOM 9985 N N . PRO A 1 31 ? 1.102 -10.101 1.389 1.00 0.00 110 PRO A N 18
ATOM 9986 C CA . PRO A 1 31 ? 0.557 -10.256 2.727 1.00 0.00 110 PRO A CA 18
ATOM 9987 C C . PRO A 1 31 ? 1.241 -9.304 3.711 1.00 0.00 110 PRO A C 18
ATOM 9988 O O . PRO A 1 31 ? 0.923 -9.301 4.899 1.00 0.00 110 PRO A O 18
ATOM 9999 N N . CYS A 1 32 ? 2.168 -8.520 3.179 1.00 0.00 111 CYS A N 18
ATOM 10000 C CA . CYS A 1 32 ? 2.899 -7.567 3.996 1.00 0.00 111 CYS A CA 18
ATOM 10001 C C . CYS A 1 32 ? 2.528 -6.156 3.536 1.00 0.00 111 CYS A C 18
ATOM 10002 O O . CYS A 1 32 ? 3.056 -5.172 4.051 1.00 0.00 111 CYS A O 18
ATOM 10009 N N . ALA A 1 33 ? 1.621 -6.102 2.572 1.00 0.00 112 ALA A N 18
ATOM 10010 C CA . ALA A 1 33 ? 1.172 -4.828 2.037 1.00 0.00 112 ALA A CA 18
ATOM 10011 C C . ALA A 1 33 ? 0.059 -4.269 2.926 1.00 0.00 112 ALA A C 18
ATOM 10012 O O . ALA A 1 33 ? -0.943 -4.941 3.167 1.00 0.00 112 ALA A O 18
ATOM 10019 N N . SER A 1 34 ? 0.272 -3.046 3.388 1.00 0.00 113 SER A N 18
ATOM 10020 C CA . SER A 1 34 ? -0.701 -2.390 4.245 1.00 0.00 113 SER A CA 18
ATOM 10021 C C . SER A 1 34 ? -1.094 -1.037 3.650 1.00 0.00 113 SER A C 18
ATOM 10022 O O . SER A 1 34 ? -0.671 -0.693 2.547 1.00 0.00 113 SER A O 18
ATOM 10030 N N . CYS A 1 35 ? -1.898 -0.304 4.407 1.00 0.00 114 CYS A N 18
ATOM 10031 C CA . CYS A 1 35 ? -2.352 1.004 3.968 1.00 0.00 114 CYS A CA 18
ATOM 10032 C C . CYS A 1 35 ? -1.284 2.034 4.340 1.00 0.00 114 CYS A C 18
ATOM 10033 O O . CYS A 1 35 ? -1.372 2.675 5.387 1.00 0.00 114 CYS A O 18
ATOM 10040 N N . TYR A 1 36 ? -0.298 2.160 3.464 1.00 0.00 115 TYR A N 18
ATOM 10041 C CA . TYR A 1 36 ? 0.786 3.101 3.687 1.00 0.00 115 TYR A CA 18
ATOM 10042 C C . TYR A 1 36 ? 0.626 4.342 2.806 1.00 0.00 115 TYR A C 18
ATOM 10043 O O . TYR A 1 36 ? 0.265 4.233 1.635 1.00 0.00 115 TYR A O 18
ATOM 10061 N N . CYS A 1 37 ? 0.903 5.492 3.402 1.00 0.00 116 CYS A N 18
ATOM 10062 C CA . CYS A 1 37 ? 0.794 6.751 2.686 1.00 0.00 116 CYS A CA 18
ATOM 10063 C C . CYS A 1 37 ? 2.202 7.320 2.498 1.00 0.00 116 CYS A C 18
ATOM 10064 O O . CYS A 1 37 ? 3.056 7.175 3.372 1.00 0.00 116 CYS A O 18
ATOM 10071 N N . ARG A 1 38 ? 2.401 7.957 1.353 1.00 0.00 117 ARG A N 18
ATOM 10072 C CA . ARG A 1 38 ? 3.691 8.548 1.040 1.00 0.00 117 ARG A CA 18
ATOM 10073 C C . ARG A 1 38 ? 3.705 10.028 1.429 1.00 0.00 117 ARG A C 18
ATOM 10074 O O . ARG A 1 38 ? 4.634 10.490 2.090 1.00 0.00 117 ARG A O 18
ATOM 10095 N N . PHE A 1 39 ? 2.665 10.729 1.003 1.00 0.00 118 PHE A N 18
ATOM 10096 C CA . PHE A 1 39 ? 2.546 12.146 1.299 1.00 0.00 118 PHE A CA 18
ATOM 10097 C C . PHE A 1 39 ? 2.611 12.399 2.806 1.00 0.00 118 PHE A C 18
ATOM 10098 O O . PHE A 1 39 ? 2.465 11.472 3.602 1.00 0.00 118 PHE A O 18
ATOM 10115 N N . PHE A 1 40 ? 2.829 13.659 3.154 1.00 0.00 119 PHE A N 18
ATOM 10116 C CA . PHE A 1 40 ? 2.915 14.045 4.552 1.00 0.00 119 PHE A CA 18
ATOM 10117 C C . PHE A 1 40 ? 1.547 14.473 5.087 1.00 0.00 119 PHE A C 18
ATOM 10118 O O . PHE A 1 40 ? 1.453 15.398 5.893 1.00 0.00 119 PHE A O 18
ATOM 10135 N N . ARG A 1 41 ? 0.520 13.780 4.618 1.00 0.00 120 ARG A N 18
ATOM 10136 C CA . ARG A 1 41 ? -0.839 14.076 5.040 1.00 0.00 120 ARG A CA 18
ATOM 10137 C C . ARG A 1 41 ? -1.728 12.843 4.871 1.00 0.00 120 ARG A C 18
ATOM 10138 O O . ARG A 1 41 ? -2.129 12.224 5.856 1.00 0.00 120 ARG A O 18
ATOM 10159 N N . SER A 1 42 ? -2.009 12.522 3.617 1.00 0.00 121 SER A N 18
ATOM 10160 C CA . SER A 1 42 ? -2.844 11.373 3.308 1.00 0.00 121 SER A CA 18
ATOM 10161 C C . SER A 1 42 ? -2.243 10.591 2.138 1.00 0.00 121 SER A C 18
ATOM 10162 O O . SER A 1 42 ? -1.026 10.568 1.961 1.00 0.00 121 SER A O 18
ATOM 10170 N N . ALA A 1 43 ? -3.125 9.968 1.370 1.00 0.00 122 ALA A N 18
ATOM 10171 C CA . ALA A 1 43 ? -2.697 9.186 0.222 1.00 0.00 122 ALA A CA 18
ATOM 10172 C C . ALA A 1 43 ? -2.162 7.835 0.701 1.00 0.00 122 ALA A C 18
ATOM 10173 O O . ALA A 1 43 ? -1.060 7.434 0.331 1.00 0.00 122 ALA A O 18
ATOM 10180 N N . CYS A 1 44 ? -2.967 7.172 1.518 1.00 0.00 123 CYS A N 18
ATOM 10181 C CA . CYS A 1 44 ? -2.588 5.875 2.051 1.00 0.00 123 CYS A CA 18
ATOM 10182 C C . CYS A 1 44 ? -3.179 4.791 1.147 1.00 0.00 123 CYS A C 18
ATOM 10183 O O . CYS A 1 44 ? -4.368 4.821 0.833 1.00 0.00 123 CYS A O 18
ATOM 10190 N N . TYR A 1 45 ? -2.322 3.861 0.754 1.00 0.00 124 TYR A N 18
ATOM 10191 C CA . TYR A 1 45 ? -2.745 2.770 -0.109 1.00 0.00 124 TYR A CA 18
ATOM 10192 C C . TYR A 1 45 ? -1.980 1.486 0.218 1.00 0.00 124 TYR A C 18
ATOM 10193 O O . TYR A 1 45 ? -1.204 1.446 1.171 1.00 0.00 124 TYR A O 18
ATOM 10211 N N . CYS A 1 46 ? -2.227 0.467 -0.592 1.00 0.00 125 CYS A N 18
ATOM 10212 C CA . CYS A 1 46 ? -1.571 -0.816 -0.402 1.00 0.00 125 CYS A CA 18
ATOM 10213 C C . CYS A 1 46 ? -0.089 -0.653 -0.742 1.00 0.00 125 CYS A C 18
ATOM 10214 O O . CYS A 1 46 ? 0.257 -0.262 -1.855 1.00 0.00 125 CYS A O 18
ATOM 10221 N N . ARG A 1 47 ? 0.748 -0.962 0.238 1.00 0.00 126 ARG A N 18
ATOM 10222 C CA . ARG A 1 47 ? 2.185 -0.855 0.057 1.00 0.00 126 ARG A CA 18
ATOM 10223 C C . ARG A 1 47 ? 2.916 -1.739 1.070 1.00 0.00 126 ARG A C 18
ATOM 10224 O O . ARG A 1 47 ? 2.659 -1.657 2.270 1.00 0.00 126 ARG A O 18
ATOM 10245 N N . VAL A 1 48 ? 3.812 -2.565 0.549 1.00 0.00 127 VAL A N 18
ATOM 10246 C CA . VAL A 1 48 ? 4.581 -3.463 1.392 1.00 0.00 127 VAL A CA 18
ATOM 10247 C C . VAL A 1 48 ? 5.833 -2.740 1.893 1.00 0.00 127 VAL A C 18
ATOM 10248 O O . VAL A 1 48 ? 6.243 -2.922 3.038 1.00 0.00 127 VAL A O 18
ATOM 10261 N N . LEU A 1 49 ? 6.405 -1.935 1.009 1.00 0.00 128 LEU A N 18
ATOM 10262 C CA . LEU A 1 49 ? 7.602 -1.184 1.347 1.00 0.00 128 LEU A CA 18
ATOM 10263 C C . LEU A 1 49 ? 8.533 -2.064 2.182 1.00 0.00 128 LEU A C 18
ATOM 10264 O O . LEU A 1 49 ? 9.261 -1.566 3.040 1.00 0.00 128 LEU A O 18
ATOM 10280 N N . SER A 1 50 ? 8.480 -3.358 1.903 1.00 0.00 129 SER A N 18
ATOM 10281 C CA . SER A 1 50 ? 9.309 -4.313 2.618 1.00 0.00 129 SER A CA 18
ATOM 10282 C C . SER A 1 50 ? 8.756 -4.536 4.027 1.00 0.00 129 SER A C 18
ATOM 10283 O O . SER A 1 50 ? 8.440 -5.664 4.402 1.00 0.00 129 SER A O 18
ATOM 10291 N N . LEU A 1 51 ? 8.654 -3.442 4.768 1.00 0.00 130 LEU A N 18
ATOM 10292 C CA . LEU A 1 51 ? 8.144 -3.504 6.127 1.00 0.00 130 LEU A CA 18
ATOM 10293 C C . LEU A 1 51 ? 9.187 -4.166 7.029 1.00 0.00 130 LEU A C 18
ATOM 10294 O O . LEU A 1 51 ? 10.345 -4.311 6.642 1.00 0.00 130 LEU A O 18
ATOM 10310 N N . ASN A 1 52 ? 8.738 -4.551 8.215 1.00 0.00 131 ASN A N 18
ATOM 10311 C CA . ASN A 1 52 ? 9.618 -5.195 9.176 1.00 0.00 131 ASN A CA 18
ATOM 10312 C C . ASN A 1 52 ? 9.589 -6.708 8.953 1.00 0.00 131 ASN A C 18
ATOM 10313 O O . ASN A 1 52 ? 10.086 -7.470 9.781 1.00 0.00 131 ASN A O 18
ATOM 10324 N N . CYS A 1 53 ? 9.003 -7.098 7.831 1.00 0.00 132 CYS A N 18
ATOM 10325 C CA . CYS A 1 53 ? 8.902 -8.506 7.489 1.00 0.00 132 CYS A CA 18
ATOM 10326 C C . CYS A 1 53 ? 10.316 -9.049 7.268 1.00 0.00 132 CYS A C 18
ATOM 10327 O O . CYS A 1 53 ? 10.711 -10.034 7.890 1.00 0.00 132 CYS A O 18
ATOM 10334 N N . CYS A 1 14 ? -6.393 -9.140 -6.575 1.00 0.00 93 CYS A N 19
ATOM 10335 C CA . CYS A 1 14 ? -5.879 -8.404 -5.432 1.00 0.00 93 CYS A CA 19
ATOM 10336 C C . CYS A 1 14 ? -5.396 -7.036 -5.919 1.00 0.00 93 CYS A C 19
ATOM 10337 O O . CYS A 1 14 ? -5.678 -6.641 -7.049 1.00 0.00 93 CYS A O 19
ATOM 10344 N N . VAL A 1 15 ? -4.676 -6.352 -5.042 1.00 0.00 94 VAL A N 19
ATOM 10345 C CA . VAL A 1 15 ? -4.150 -5.038 -5.369 1.00 0.00 94 VAL A CA 19
ATOM 10346 C C . VAL A 1 15 ? -2.672 -5.162 -5.743 1.00 0.00 94 VAL A C 19
ATOM 10347 O O . VAL A 1 15 ? -2.033 -6.167 -5.434 1.00 0.00 94 VAL A O 19
ATOM 10360 N N . ALA A 1 16 ? -2.172 -4.127 -6.402 1.00 0.00 95 ALA A N 19
ATOM 10361 C CA . ALA A 1 16 ? -0.781 -4.109 -6.822 1.00 0.00 95 ALA A CA 19
ATOM 10362 C C . ALA A 1 16 ? -0.101 -2.858 -6.262 1.00 0.00 95 ALA A C 19
ATOM 10363 O O . ALA A 1 16 ? 0.282 -1.965 -7.016 1.00 0.00 95 ALA A O 19
ATOM 10370 N N . THR A 1 17 ? 0.029 -2.834 -4.943 1.00 0.00 96 THR A N 19
ATOM 10371 C CA . THR A 1 17 ? 0.656 -1.707 -4.273 1.00 0.00 96 THR A CA 19
ATOM 10372 C C . THR A 1 17 ? 0.309 -0.400 -4.990 1.00 0.00 96 THR A C 19
ATOM 10373 O O . THR A 1 17 ? 1.198 0.370 -5.348 1.00 0.00 96 THR A O 19
ATOM 10384 N N . ARG A 1 18 ? -0.986 -0.191 -5.176 1.00 0.00 97 ARG A N 19
ATOM 10385 C CA . ARG A 1 18 ? -1.461 1.009 -5.843 1.00 0.00 97 ARG A CA 19
ATOM 10386 C C . ARG A 1 18 ? -2.793 1.460 -5.239 1.00 0.00 97 ARG A C 19
ATOM 10387 O O . ARG A 1 18 ? -2.993 2.646 -4.984 1.00 0.00 97 ARG A O 19
ATOM 10408 N N . ASN A 1 19 ? -3.669 0.489 -5.028 1.00 0.00 98 ASN A N 19
ATOM 10409 C CA . ASN A 1 19 ? -4.976 0.771 -4.458 1.00 0.00 98 ASN A CA 19
ATOM 10410 C C . ASN A 1 19 ? -4.825 1.051 -2.962 1.00 0.00 98 ASN A C 19
ATOM 10411 O O . ASN A 1 19 ? -3.930 0.513 -2.313 1.00 0.00 98 ASN A O 19
ATOM 10422 N N . SER A 1 20 ? -5.716 1.893 -2.457 1.00 0.00 99 SER A N 19
ATOM 10423 C CA . SER A 1 20 ? -5.693 2.251 -1.049 1.00 0.00 99 SER A CA 19
ATOM 10424 C C . SER A 1 20 ? -6.255 1.103 -0.208 1.00 0.00 99 SER A C 19
ATOM 10425 O O . SER A 1 20 ? -6.971 0.245 -0.722 1.00 0.00 99 SER A O 19
ATOM 10433 N N . CYS A 1 21 ? -5.908 1.124 1.070 1.00 0.00 100 CYS A N 19
ATOM 10434 C CA . CYS A 1 21 ? -6.368 0.095 1.987 1.00 0.00 100 CYS A CA 19
ATOM 10435 C C . CYS A 1 21 ? -7.872 0.278 2.198 1.00 0.00 100 CYS A C 19
ATOM 10436 O O . CYS A 1 21 ? -8.324 1.358 2.575 1.00 0.00 100 CYS A O 19
ATOM 10443 N N . LYS A 1 22 ? -8.607 -0.795 1.945 1.00 0.00 101 LYS A N 19
ATOM 10444 C CA . LYS A 1 22 ? -10.052 -0.767 2.102 1.00 0.00 101 LYS A CA 19
ATOM 10445 C C . LYS A 1 22 ? -10.533 -2.131 2.601 1.00 0.00 101 LYS A C 19
ATOM 10446 O O . LYS A 1 22 ? -10.944 -2.977 1.807 1.00 0.00 101 LYS A O 19
ATOM 10465 N N . PRO A 1 23 ? -10.464 -2.308 3.947 1.00 0.00 102 PRO A N 19
ATOM 10466 C CA . PRO A 1 23 ? -10.887 -3.555 4.561 1.00 0.00 102 PRO A CA 19
ATOM 10467 C C . PRO A 1 23 ? -12.413 -3.661 4.591 1.00 0.00 102 PRO A C 19
ATOM 10468 O O . PRO A 1 23 ? -13.112 -2.676 4.360 1.00 0.00 102 PRO A O 19
ATOM 10479 N N . PRO A 1 24 ? -12.898 -4.897 4.884 1.00 0.00 103 PRO A N 19
ATOM 10480 C CA . PRO A 1 24 ? -12.001 -6.010 5.145 1.00 0.00 103 PRO A CA 19
ATOM 10481 C C . PRO A 1 24 ? -11.376 -6.526 3.847 1.00 0.00 103 PRO A C 19
ATOM 10482 O O . PRO A 1 24 ? -10.163 -6.441 3.662 1.00 0.00 103 PRO A O 19
ATOM 10493 N N . ALA A 1 25 ? -12.232 -7.049 2.982 1.00 0.00 104 ALA A N 19
ATOM 10494 C CA . ALA A 1 25 ? -11.779 -7.578 1.707 1.00 0.00 104 ALA A CA 19
ATOM 10495 C C . ALA A 1 25 ? -11.939 -6.505 0.628 1.00 0.00 104 ALA A C 19
ATOM 10496 O O . ALA A 1 25 ? -12.676 -5.538 0.815 1.00 0.00 104 ALA A O 19
ATOM 10503 N N . PRO A 1 26 ? -11.220 -6.719 -0.506 1.00 0.00 105 PRO A N 19
ATOM 10504 C CA . PRO A 1 26 ? -10.373 -7.890 -0.646 1.00 0.00 105 PRO A CA 19
ATOM 10505 C C . PRO A 1 26 ? -9.093 -7.743 0.180 1.00 0.00 105 PRO A C 19
ATOM 10506 O O . PRO A 1 26 ? -8.686 -6.629 0.507 1.00 0.00 105 PRO A O 19
ATOM 10517 N N . ALA A 1 27 ? -8.494 -8.883 0.493 1.00 0.00 106 ALA A N 19
ATOM 10518 C CA . ALA A 1 27 ? -7.269 -8.895 1.274 1.00 0.00 106 ALA A CA 19
ATOM 10519 C C . ALA A 1 27 ? -6.067 -8.797 0.331 1.00 0.00 106 ALA A C 19
ATOM 10520 O O . ALA A 1 27 ? -5.872 -9.660 -0.523 1.00 0.00 106 ALA A O 19
ATOM 10527 N N . CYS A 1 28 ? -5.293 -7.738 0.519 1.00 0.00 107 CYS A N 19
ATOM 10528 C CA . CYS A 1 28 ? -4.116 -7.516 -0.304 1.00 0.00 107 CYS A CA 19
ATOM 10529 C C . CYS A 1 28 ? -3.398 -8.855 -0.485 1.00 0.00 107 CYS A C 19
ATOM 10530 O O . CYS A 1 28 ? -3.213 -9.599 0.476 1.00 0.00 107 CYS A O 19
ATOM 10537 N N . CYS A 1 29 ? -3.013 -9.120 -1.725 1.00 0.00 108 CYS A N 19
ATOM 10538 C CA . CYS A 1 29 ? -2.319 -10.355 -2.045 1.00 0.00 108 CYS A CA 19
ATOM 10539 C C . CYS A 1 29 ? -0.977 -10.357 -1.309 1.00 0.00 108 CYS A C 19
ATOM 10540 O O . CYS A 1 29 ? -0.803 -11.082 -0.331 1.00 0.00 108 CYS A O 19
ATOM 10547 N N . ASP A 1 30 ? -0.064 -9.538 -1.808 1.00 0.00 109 ASP A N 19
ATOM 10548 C CA . ASP A 1 30 ? 1.257 -9.436 -1.211 1.00 0.00 109 ASP A CA 19
ATOM 10549 C C . ASP A 1 30 ? 1.126 -9.468 0.313 1.00 0.00 109 ASP A C 19
ATOM 10550 O O . ASP A 1 30 ? 0.650 -8.509 0.919 1.00 0.00 109 ASP A O 19
ATOM 10559 N N . PRO A 1 31 ? 1.568 -10.610 0.904 1.00 0.00 110 PRO A N 19
ATOM 10560 C CA . PRO A 1 31 ? 1.505 -10.779 2.346 1.00 0.00 110 PRO A CA 19
ATOM 10561 C C . PRO A 1 31 ? 2.591 -9.957 3.043 1.00 0.00 110 PRO A C 19
ATOM 10562 O O . PRO A 1 31 ? 3.654 -10.480 3.376 1.00 0.00 110 PRO A O 19
ATOM 10573 N N . CYS A 1 32 ? 2.287 -8.683 3.242 1.00 0.00 111 CYS A N 19
ATOM 10574 C CA . CYS A 1 32 ? 3.224 -7.783 3.893 1.00 0.00 111 CYS A CA 19
ATOM 10575 C C . CYS A 1 32 ? 2.872 -6.349 3.491 1.00 0.00 111 CYS A C 19
ATOM 10576 O O . CYS A 1 32 ? 3.185 -5.403 4.213 1.00 0.00 111 CYS A O 19
ATOM 10583 N N . ALA A 1 33 ? 2.225 -6.233 2.340 1.00 0.00 112 ALA A N 19
ATOM 10584 C CA . ALA A 1 33 ? 1.827 -4.931 1.834 1.00 0.00 112 ALA A CA 19
ATOM 10585 C C . ALA A 1 33 ? 1.104 -4.158 2.939 1.00 0.00 112 ALA A C 19
ATOM 10586 O O . ALA A 1 33 ? 0.013 -4.542 3.358 1.00 0.00 112 ALA A O 19
ATOM 10593 N N . SER A 1 34 ? 1.741 -3.083 3.379 1.00 0.00 113 SER A N 19
ATOM 10594 C CA . SER A 1 34 ? 1.172 -2.253 4.427 1.00 0.00 113 SER A CA 19
ATOM 10595 C C . SER A 1 34 ? 0.545 -0.997 3.818 1.00 0.00 113 SER A C 19
ATOM 10596 O O . SER A 1 34 ? 0.673 -0.754 2.618 1.00 0.00 113 SER A O 19
ATOM 10604 N N . CYS A 1 35 ? -0.119 -0.232 4.671 1.00 0.00 114 CYS A N 19
ATOM 10605 C CA . CYS A 1 35 ? -0.766 0.992 4.232 1.00 0.00 114 CYS A CA 19
ATOM 10606 C C . CYS A 1 35 ? 0.269 2.119 4.259 1.00 0.00 114 CYS A C 19
ATOM 10607 O O . CYS A 1 35 ? 0.425 2.799 5.272 1.00 0.00 114 CYS A O 19
ATOM 10614 N N . TYR A 1 36 ? 0.948 2.282 3.133 1.00 0.00 115 TYR A N 19
ATOM 10615 C CA . TYR A 1 36 ? 1.963 3.315 3.014 1.00 0.00 115 TYR A CA 19
ATOM 10616 C C . TYR A 1 36 ? 1.423 4.531 2.259 1.00 0.00 115 TYR A C 19
ATOM 10617 O O . TYR A 1 36 ? 0.772 4.385 1.226 1.00 0.00 115 TYR A O 19
ATOM 10635 N N . CYS A 1 37 ? 1.714 5.703 2.804 1.00 0.00 116 CYS A N 19
ATOM 10636 C CA . CYS A 1 37 ? 1.266 6.943 2.194 1.00 0.00 116 CYS A CA 19
ATOM 10637 C C . CYS A 1 37 ? 2.489 7.675 1.639 1.00 0.00 116 CYS A C 19
ATOM 10638 O O . CYS A 1 37 ? 3.552 7.673 2.258 1.00 0.00 116 CYS A O 19
ATOM 10645 N N . ARG A 1 38 ? 2.298 8.283 0.477 1.00 0.00 117 ARG A N 19
ATOM 10646 C CA . ARG A 1 38 ? 3.373 9.017 -0.169 1.00 0.00 117 ARG A CA 19
ATOM 10647 C C . ARG A 1 38 ? 3.292 10.502 0.190 1.00 0.00 117 ARG A C 19
ATOM 10648 O O . ARG A 1 38 ? 4.307 11.128 0.491 1.00 0.00 117 ARG A O 19
ATOM 10669 N N . PHE A 1 39 ? 2.074 11.023 0.146 1.00 0.00 118 PHE A N 19
ATOM 10670 C CA . PHE A 1 39 ? 1.848 12.423 0.463 1.00 0.00 118 PHE A CA 19
ATOM 10671 C C . PHE A 1 39 ? 2.402 12.769 1.846 1.00 0.00 118 PHE A C 19
ATOM 10672 O O . PHE A 1 39 ? 2.791 11.880 2.603 1.00 0.00 118 PHE A O 19
ATOM 10689 N N . PHE A 1 40 ? 2.421 14.062 2.135 1.00 0.00 119 PHE A N 19
ATOM 10690 C CA . PHE A 1 40 ? 2.921 14.536 3.414 1.00 0.00 119 PHE A CA 19
ATOM 10691 C C . PHE A 1 40 ? 1.774 14.774 4.397 1.00 0.00 119 PHE A C 19
ATOM 10692 O O . PHE A 1 40 ? 1.851 15.664 5.244 1.00 0.00 119 PHE A O 19
ATOM 10709 N N . ARG A 1 41 ? 0.735 13.965 4.253 1.00 0.00 120 ARG A N 19
ATOM 10710 C CA . ARG A 1 41 ? -0.427 14.076 5.118 1.00 0.00 120 ARG A CA 19
ATOM 10711 C C . ARG A 1 41 ? -1.174 12.742 5.178 1.00 0.00 120 ARG A C 19
ATOM 10712 O O . ARG A 1 41 ? -1.188 12.081 6.215 1.00 0.00 120 ARG A O 19
ATOM 10733 N N . SER A 1 42 ? -1.778 12.387 4.053 1.00 0.00 121 SER A N 19
ATOM 10734 C CA . SER A 1 42 ? -2.525 11.145 3.965 1.00 0.00 121 SER A CA 19
ATOM 10735 C C . SER A 1 42 ? -2.210 10.437 2.645 1.00 0.00 121 SER A C 19
ATOM 10736 O O . SER A 1 42 ? -1.106 10.563 2.117 1.00 0.00 121 SER A O 19
ATOM 10744 N N . ALA A 1 43 ? -3.200 9.709 2.150 1.00 0.00 122 ALA A N 19
ATOM 10745 C CA . ALA A 1 43 ? -3.043 8.982 0.902 1.00 0.00 122 ALA A CA 19
ATOM 10746 C C . ALA A 1 43 ? -2.244 7.703 1.160 1.00 0.00 122 ALA A C 19
ATOM 10747 O O . ALA A 1 43 ? -1.232 7.456 0.504 1.00 0.00 122 ALA A O 19
ATOM 10754 N N . CYS A 1 44 ? -2.727 6.923 2.115 1.00 0.00 123 CYS A N 19
ATOM 10755 C CA . CYS A 1 44 ? -2.070 5.676 2.467 1.00 0.00 123 CYS A CA 19
ATOM 10756 C C . CYS A 1 44 ? -2.734 4.544 1.680 1.00 0.00 123 CYS A C 19
ATOM 10757 O O . CYS A 1 44 ? -3.960 4.473 1.603 1.00 0.00 123 CYS A O 19
ATOM 10764 N N . TYR A 1 45 ? -1.895 3.688 1.116 1.00 0.00 124 TYR A N 19
ATOM 10765 C CA . TYR A 1 45 ? -2.386 2.563 0.337 1.00 0.00 124 TYR A CA 19
ATOM 10766 C C . TYR A 1 45 ? -1.476 1.344 0.502 1.00 0.00 124 TYR A C 19
ATOM 10767 O O . TYR A 1 45 ? -0.468 1.408 1.205 1.00 0.00 124 TYR A O 19
ATOM 10785 N N . CYS A 1 46 ? -1.865 0.262 -0.156 1.00 0.00 125 CYS A N 19
ATOM 10786 C CA . CYS A 1 46 ? -1.097 -0.970 -0.091 1.00 0.00 125 CYS A CA 19
ATOM 10787 C C . CYS A 1 46 ? 0.294 -0.700 -0.669 1.00 0.00 125 CYS A C 19
ATOM 10788 O O . CYS A 1 46 ? 0.422 -0.082 -1.725 1.00 0.00 125 CYS A O 19
ATOM 10795 N N . ARG A 1 47 ? 1.300 -1.177 0.049 1.00 0.00 126 ARG A N 19
ATOM 10796 C CA . ARG A 1 47 ? 2.677 -0.995 -0.379 1.00 0.00 126 ARG A CA 19
ATOM 10797 C C . ARG A 1 47 ? 3.548 -2.144 0.132 1.00 0.00 126 ARG A C 19
ATOM 10798 O O . ARG A 1 47 ? 3.616 -2.388 1.336 1.00 0.00 126 ARG A O 19
ATOM 10819 N N . VAL A 1 48 ? 4.193 -2.819 -0.808 1.00 0.00 127 VAL A N 19
ATOM 10820 C CA . VAL A 1 48 ? 5.057 -3.937 -0.468 1.00 0.00 127 VAL A CA 19
ATOM 10821 C C . VAL A 1 48 ? 6.372 -3.813 -1.240 1.00 0.00 127 VAL A C 19
ATOM 10822 O O . VAL A 1 48 ? 6.925 -4.813 -1.696 1.00 0.00 127 VAL A O 19
ATOM 10835 N N . LEU A 1 49 ? 6.834 -2.578 -1.364 1.00 0.00 128 LEU A N 19
ATOM 10836 C CA . LEU A 1 49 ? 8.073 -2.310 -2.074 1.00 0.00 128 LEU A CA 19
ATOM 10837 C C . LEU A 1 49 ? 9.257 -2.743 -1.206 1.00 0.00 128 LEU A C 19
ATOM 10838 O O . LEU A 1 49 ? 10.118 -1.930 -0.875 1.00 0.00 128 LEU A O 19
ATOM 10854 N N . SER A 1 50 ? 9.260 -4.023 -0.862 1.00 0.00 129 SER A N 19
ATOM 10855 C CA . SER A 1 50 ? 10.324 -4.573 -0.039 1.00 0.00 129 SER A CA 19
ATOM 10856 C C . SER A 1 50 ? 10.289 -6.102 -0.094 1.00 0.00 129 SER A C 19
ATOM 10857 O O . SER A 1 50 ? 9.240 -6.710 0.110 1.00 0.00 129 SER A O 19
ATOM 10865 N N . LEU A 1 51 ? 11.450 -6.678 -0.370 1.00 0.00 130 LEU A N 19
ATOM 10866 C CA . LEU A 1 51 ? 11.566 -8.124 -0.454 1.00 0.00 130 LEU A CA 19
ATOM 10867 C C . LEU A 1 51 ? 11.702 -8.703 0.956 1.00 0.00 130 LEU A C 19
ATOM 10868 O O . LEU A 1 51 ? 11.341 -8.053 1.936 1.00 0.00 130 LEU A O 19
ATOM 10884 N N . ASN A 1 52 ? 12.225 -9.919 1.014 1.00 0.00 131 ASN A N 19
ATOM 10885 C CA . ASN A 1 52 ? 12.414 -10.593 2.287 1.00 0.00 131 ASN A CA 19
ATOM 10886 C C . ASN A 1 52 ? 11.198 -10.338 3.179 1.00 0.00 131 ASN A C 19
ATOM 10887 O O . ASN A 1 52 ? 11.322 -9.742 4.248 1.00 0.00 131 ASN A O 19
ATOM 10898 N N . CYS A 1 53 ? 10.050 -10.802 2.708 1.00 0.00 132 CYS A N 19
ATOM 10899 C CA . CYS A 1 53 ? 8.812 -10.631 3.450 1.00 0.00 132 CYS A CA 19
ATOM 10900 C C . CYS A 1 53 ? 7.844 -11.739 3.031 1.00 0.00 132 CYS A C 19
ATOM 10901 O O . CYS A 1 53 ? 7.954 -12.872 3.496 1.00 0.00 132 CYS A O 19
ATOM 10908 N N . CYS A 1 14 ? -5.555 -9.484 -8.356 1.00 0.00 93 CYS A N 20
ATOM 10909 C CA . CYS A 1 14 ? -5.515 -8.847 -7.051 1.00 0.00 93 CYS A CA 20
ATOM 10910 C C . CYS A 1 14 ? -4.734 -7.537 -7.180 1.00 0.00 93 CYS A C 20
ATOM 10911 O O . CYS A 1 14 ? -4.356 -7.142 -8.282 1.00 0.00 93 CYS A O 20
ATOM 10918 N N . VAL A 1 15 ? -4.517 -6.900 -6.039 1.00 0.00 94 VAL A N 20
ATOM 10919 C CA . VAL A 1 15 ? -3.789 -5.643 -6.011 1.00 0.00 94 VAL A CA 20
ATOM 10920 C C . VAL A 1 15 ? -2.310 -5.922 -5.736 1.00 0.00 94 VAL A C 20
ATOM 10921 O O . VAL A 1 15 ? -1.967 -6.942 -5.140 1.00 0.00 94 VAL A O 20
ATOM 10934 N N . ALA A 1 16 ? -1.473 -4.997 -6.183 1.00 0.00 95 ALA A N 20
ATOM 10935 C CA . ALA A 1 16 ? -0.039 -5.130 -5.993 1.00 0.00 95 ALA A CA 20
ATOM 10936 C C . ALA A 1 16 ? 0.424 -4.137 -4.925 1.00 0.00 95 ALA A C 20
ATOM 10937 O O . ALA A 1 16 ? 0.575 -4.499 -3.759 1.00 0.00 95 ALA A O 20
ATOM 10944 N N . THR A 1 17 ? 0.637 -2.905 -5.361 1.00 0.00 96 THR A N 20
ATOM 10945 C CA . THR A 1 17 ? 1.080 -1.857 -4.457 1.00 0.00 96 THR A CA 20
ATOM 10946 C C . THR A 1 17 ? 0.888 -0.482 -5.100 1.00 0.00 96 THR A C 20
ATOM 10947 O O . THR A 1 17 ? 1.791 0.353 -5.070 1.00 0.00 96 THR A O 20
ATOM 10958 N N . ARG A 1 18 ? -0.294 -0.288 -5.666 1.00 0.00 97 ARG A N 20
ATOM 10959 C CA . ARG A 1 18 ? -0.617 0.971 -6.315 1.00 0.00 97 ARG A CA 20
ATOM 10960 C C . ARG A 1 18 ? -2.041 1.402 -5.959 1.00 0.00 97 ARG A C 20
ATOM 10961 O O . ARG A 1 18 ? -2.294 2.582 -5.717 1.00 0.00 97 ARG A O 20
ATOM 10982 N N . ASN A 1 19 ? -2.934 0.424 -5.938 1.00 0.00 98 ASN A N 20
ATOM 10983 C CA . ASN A 1 19 ? -4.326 0.687 -5.616 1.00 0.00 98 ASN A CA 20
ATOM 10984 C C . ASN A 1 19 ? -4.455 0.959 -4.116 1.00 0.00 98 ASN A C 20
ATOM 10985 O O . ASN A 1 19 ? -3.787 0.318 -3.306 1.00 0.00 98 ASN A O 20
ATOM 10996 N N . SER A 1 20 ? -5.318 1.910 -3.791 1.00 0.00 99 SER A N 20
ATOM 10997 C CA . SER A 1 20 ? -5.543 2.274 -2.402 1.00 0.00 99 SER A CA 20
ATOM 10998 C C . SER A 1 20 ? -5.801 1.018 -1.567 1.00 0.00 99 SER A C 20
ATOM 10999 O O . SER A 1 20 ? -5.820 -0.091 -2.098 1.00 0.00 99 SER A O 20
ATOM 11007 N N . CYS A 1 21 ? -5.993 1.235 -0.274 1.00 0.00 100 CYS A N 20
ATOM 11008 C CA . CYS A 1 21 ? -6.249 0.135 0.639 1.00 0.00 100 CYS A CA 20
ATOM 11009 C C . CYS A 1 21 ? -7.754 0.071 0.906 1.00 0.00 100 CYS A C 20
ATOM 11010 O O . CYS A 1 21 ? -8.395 1.101 1.114 1.00 0.00 100 CYS A O 20
ATOM 11017 N N . LYS A 1 22 ? -8.274 -1.147 0.891 1.00 0.00 101 LYS A N 20
ATOM 11018 C CA . LYS A 1 22 ? -9.692 -1.358 1.129 1.00 0.00 101 LYS A CA 20
ATOM 11019 C C . LYS A 1 22 ? -9.870 -2.319 2.306 1.00 0.00 101 LYS A C 20
ATOM 11020 O O . LYS A 1 22 ? -9.060 -3.224 2.501 1.00 0.00 101 LYS A O 20
ATOM 11039 N N . PRO A 1 23 ? -10.964 -2.085 3.079 1.00 0.00 102 PRO A N 20
ATOM 11040 C CA . PRO A 1 23 ? -11.259 -2.920 4.232 1.00 0.00 102 PRO A CA 20
ATOM 11041 C C . PRO A 1 23 ? -11.814 -4.277 3.797 1.00 0.00 102 PRO A C 20
ATOM 11042 O O . PRO A 1 23 ? -12.292 -4.426 2.673 1.00 0.00 102 PRO A O 20
ATOM 11053 N N . PRO A 1 24 ? -11.731 -5.259 4.735 1.00 0.00 103 PRO A N 20
ATOM 11054 C CA . PRO A 1 24 ? -11.151 -4.999 6.041 1.00 0.00 103 PRO A CA 20
ATOM 11055 C C . PRO A 1 24 ? -9.626 -4.904 5.955 1.00 0.00 103 PRO A C 20
ATOM 11056 O O . PRO A 1 24 ? -8.955 -4.705 6.967 1.00 0.00 103 PRO A O 20
ATOM 11067 N N . ALA A 1 25 ? -9.124 -5.051 4.738 1.00 0.00 104 ALA A N 20
ATOM 11068 C CA . ALA A 1 25 ? -7.691 -4.985 4.507 1.00 0.00 104 ALA A CA 20
ATOM 11069 C C . ALA A 1 25 ? -7.053 -6.320 4.898 1.00 0.00 104 ALA A C 20
ATOM 11070 O O . ALA A 1 25 ? -7.662 -7.118 5.608 1.00 0.00 104 ALA A O 20
ATOM 11077 N N . PRO A 1 26 ? -5.803 -6.526 4.404 1.00 0.00 105 PRO A N 20
ATOM 11078 C CA . PRO A 1 26 ? -5.154 -5.529 3.571 1.00 0.00 105 PRO A CA 20
ATOM 11079 C C . PRO A 1 26 ? -5.747 -5.522 2.160 1.00 0.00 105 PRO A C 20
ATOM 11080 O O . PRO A 1 26 ? -5.372 -4.697 1.329 1.00 0.00 105 PRO A O 20
ATOM 11091 N N . ALA A 1 27 ? -6.663 -6.453 1.934 1.00 0.00 106 ALA A N 20
ATOM 11092 C CA . ALA A 1 27 ? -7.311 -6.565 0.639 1.00 0.00 106 ALA A CA 20
ATOM 11093 C C . ALA A 1 27 ? -6.320 -7.140 -0.375 1.00 0.00 106 ALA A C 20
ATOM 11094 O O . ALA A 1 27 ? -6.454 -8.289 -0.796 1.00 0.00 106 ALA A O 20
ATOM 11101 N N . CYS A 1 28 ? -5.348 -6.317 -0.738 1.00 0.00 107 CYS A N 20
ATOM 11102 C CA . CYS A 1 28 ? -4.335 -6.730 -1.694 1.00 0.00 107 CYS A CA 20
ATOM 11103 C C . CYS A 1 28 ? -3.923 -8.166 -1.367 1.00 0.00 107 CYS A C 20
ATOM 11104 O O . CYS A 1 28 ? -3.677 -8.497 -0.208 1.00 0.00 107 CYS A O 20
ATOM 11111 N N . CYS A 1 29 ? -3.861 -8.982 -2.410 1.00 0.00 108 CYS A N 20
ATOM 11112 C CA . CYS A 1 29 ? -3.483 -10.375 -2.248 1.00 0.00 108 CYS A CA 20
ATOM 11113 C C . CYS A 1 29 ? -2.128 -10.427 -1.538 1.00 0.00 108 CYS A C 20
ATOM 11114 O O . CYS A 1 29 ? -1.909 -11.271 -0.671 1.00 0.00 108 CYS A O 20
ATOM 11121 N N . ASP A 1 30 ? -1.254 -9.513 -1.933 1.00 0.00 109 ASP A N 20
ATOM 11122 C CA . ASP A 1 30 ? 0.073 -9.443 -1.346 1.00 0.00 109 ASP A CA 20
ATOM 11123 C C . ASP A 1 30 ? -0.038 -9.586 0.173 1.00 0.00 109 ASP A C 20
ATOM 11124 O O . ASP A 1 30 ? -0.499 -8.671 0.854 1.00 0.00 109 ASP A O 20
ATOM 11133 N N . PRO A 1 31 ? 0.403 -10.771 0.673 1.00 0.00 110 PRO A N 20
ATOM 11134 C CA . PRO A 1 31 ? 0.358 -11.045 2.099 1.00 0.00 110 PRO A CA 20
ATOM 11135 C C . PRO A 1 31 ? 1.459 -10.283 2.840 1.00 0.00 110 PRO A C 20
ATOM 11136 O O . PRO A 1 31 ? 2.492 -10.856 3.182 1.00 0.00 110 PRO A O 20
ATOM 11147 N N . CYS A 1 32 ? 1.200 -9.004 3.064 1.00 0.00 111 CYS A N 20
ATOM 11148 C CA . CYS A 1 32 ? 2.156 -8.157 3.758 1.00 0.00 111 CYS A CA 20
ATOM 11149 C C . CYS A 1 32 ? 1.871 -6.702 3.381 1.00 0.00 111 CYS A C 20
ATOM 11150 O O . CYS A 1 32 ? 2.208 -5.786 4.130 1.00 0.00 111 CYS A O 20
ATOM 11157 N N . ALA A 1 33 ? 1.253 -6.534 2.221 1.00 0.00 112 ALA A N 20
ATOM 11158 C CA . ALA A 1 33 ? 0.919 -5.206 1.736 1.00 0.00 112 ALA A CA 20
ATOM 11159 C C . ALA A 1 33 ? -0.091 -4.560 2.687 1.00 0.00 112 ALA A C 20
ATOM 11160 O O . ALA A 1 33 ? -1.165 -5.110 2.925 1.00 0.00 112 ALA A O 20
ATOM 11167 N N . SER A 1 34 ? 0.290 -3.402 3.206 1.00 0.00 113 SER A N 20
ATOM 11168 C CA . SER A 1 34 ? -0.569 -2.675 4.125 1.00 0.00 113 SER A CA 20
ATOM 11169 C C . SER A 1 34 ? -0.980 -1.336 3.510 1.00 0.00 113 SER A C 20
ATOM 11170 O O . SER A 1 34 ? -0.551 -0.997 2.408 1.00 0.00 113 SER A O 20
ATOM 11178 N N . CYS A 1 35 ? -1.807 -0.610 4.248 1.00 0.00 114 CYS A N 20
ATOM 11179 C CA . CYS A 1 35 ? -2.281 0.684 3.789 1.00 0.00 114 CYS A CA 20
ATOM 11180 C C . CYS A 1 35 ? -1.247 1.741 4.181 1.00 0.00 114 CYS A C 20
ATOM 11181 O O . CYS A 1 35 ? -1.351 2.352 5.244 1.00 0.00 114 CYS A O 20
ATOM 11188 N N . TYR A 1 36 ? -0.273 1.925 3.302 1.00 0.00 115 TYR A N 20
ATOM 11189 C CA . TYR A 1 36 ? 0.779 2.898 3.543 1.00 0.00 115 TYR A CA 20
ATOM 11190 C C . TYR A 1 36 ? 0.553 4.166 2.717 1.00 0.00 115 TYR A C 20
ATOM 11191 O O . TYR A 1 36 ? 0.189 4.091 1.545 1.00 0.00 115 TYR A O 20
ATOM 11209 N N . CYS A 1 37 ? 0.778 5.301 3.362 1.00 0.00 116 CYS A N 20
ATOM 11210 C CA . CYS A 1 37 ? 0.604 6.584 2.702 1.00 0.00 116 CYS A CA 20
ATOM 11211 C C . CYS A 1 37 ? 1.979 7.236 2.548 1.00 0.00 116 CYS A C 20
ATOM 11212 O O . CYS A 1 37 ? 2.830 7.115 3.428 1.00 0.00 116 CYS A O 20
ATOM 11219 N N . ARG A 1 38 ? 2.155 7.913 1.422 1.00 0.00 117 ARG A N 20
ATOM 11220 C CA . ARG A 1 38 ? 3.413 8.585 1.142 1.00 0.00 117 ARG A CA 20
ATOM 11221 C C . ARG A 1 38 ? 3.338 10.052 1.569 1.00 0.00 117 ARG A C 20
ATOM 11222 O O . ARG A 1 38 ? 4.226 10.546 2.262 1.00 0.00 117 ARG A O 20
ATOM 11243 N N . PHE A 1 39 ? 2.270 10.707 1.138 1.00 0.00 118 PHE A N 20
ATOM 11244 C CA . PHE A 1 39 ? 2.068 12.108 1.467 1.00 0.00 118 PHE A CA 20
ATOM 11245 C C . PHE A 1 39 ? 2.162 12.335 2.978 1.00 0.00 118 PHE A C 20
ATOM 11246 O O . PHE A 1 39 ? 2.090 11.387 3.757 1.00 0.00 118 PHE A O 20
ATOM 11263 N N . PHE A 1 40 ? 2.323 13.598 3.345 1.00 0.00 119 PHE A N 20
ATOM 11264 C CA . PHE A 1 40 ? 2.428 13.962 4.747 1.00 0.00 119 PHE A CA 20
ATOM 11265 C C . PHE A 1 40 ? 1.054 14.298 5.331 1.00 0.00 119 PHE A C 20
ATOM 11266 O O . PHE A 1 40 ? 0.937 15.170 6.190 1.00 0.00 119 PHE A O 20
ATOM 11283 N N . ARG A 1 41 ? 0.049 13.587 4.842 1.00 0.00 120 ARG A N 20
ATOM 11284 C CA . ARG A 1 41 ? -1.312 13.798 5.304 1.00 0.00 120 ARG A CA 20
ATOM 11285 C C . ARG A 1 41 ? -2.150 12.537 5.083 1.00 0.00 120 ARG A C 20
ATOM 11286 O O . ARG A 1 41 ? -2.531 11.865 6.040 1.00 0.00 120 ARG A O 20
ATOM 11307 N N . SER A 1 42 ? -2.412 12.254 3.815 1.00 0.00 121 SER A N 20
ATOM 11308 C CA . SER A 1 42 ? -3.198 11.086 3.456 1.00 0.00 121 SER A CA 20
ATOM 11309 C C . SER A 1 42 ? -2.557 10.371 2.265 1.00 0.00 121 SER A C 20
ATOM 11310 O O . SER A 1 42 ? -1.338 10.398 2.102 1.00 0.00 121 SER A O 20
ATOM 11318 N N . ALA A 1 43 ? -3.408 9.747 1.463 1.00 0.00 122 ALA A N 20
ATOM 11319 C CA . ALA A 1 43 ? -2.940 9.026 0.291 1.00 0.00 122 ALA A CA 20
ATOM 11320 C C . ALA A 1 43 ? -2.367 7.675 0.724 1.00 0.00 122 ALA A C 20
ATOM 11321 O O . ALA A 1 43 ? -1.240 7.332 0.371 1.00 0.00 122 ALA A O 20
ATOM 11328 N N . CYS A 1 44 ? -3.170 6.944 1.485 1.00 0.00 123 CYS A N 20
ATOM 11329 C CA . CYS A 1 44 ? -2.757 5.639 1.970 1.00 0.00 123 CYS A CA 20
ATOM 11330 C C . CYS A 1 44 ? -3.275 4.578 0.996 1.00 0.00 123 CYS A C 20
ATOM 11331 O O . CYS A 1 44 ? -4.440 4.608 0.602 1.00 0.00 123 CYS A O 20
ATOM 11338 N N . TYR A 1 45 ? -2.384 3.667 0.635 1.00 0.00 124 TYR A N 20
ATOM 11339 C CA . TYR A 1 45 ? -2.736 2.599 -0.285 1.00 0.00 124 TYR A CA 20
ATOM 11340 C C . TYR A 1 45 ? -1.990 1.309 0.060 1.00 0.00 124 TYR A C 20
ATOM 11341 O O . TYR A 1 45 ? -1.181 1.284 0.986 1.00 0.00 124 TYR A O 20
ATOM 11359 N N . CYS A 1 46 ? -2.289 0.268 -0.703 1.00 0.00 125 CYS A N 20
ATOM 11360 C CA . CYS A 1 46 ? -1.656 -1.023 -0.489 1.00 0.00 125 CYS A CA 20
ATOM 11361 C C . CYS A 1 46 ? -0.188 -0.913 -0.905 1.00 0.00 125 CYS A C 20
ATOM 11362 O O . CYS A 1 46 ? 0.120 -0.404 -1.982 1.00 0.00 125 CYS A O 20
ATOM 11369 N N . ARG A 1 47 ? 0.680 -1.400 -0.030 1.00 0.00 126 ARG A N 20
ATOM 11370 C CA . ARG A 1 47 ? 2.108 -1.364 -0.293 1.00 0.00 126 ARG A CA 20
ATOM 11371 C C . ARG A 1 47 ? 2.869 -2.119 0.799 1.00 0.00 126 ARG A C 20
ATOM 11372 O O . ARG A 1 47 ? 2.571 -1.970 1.983 1.00 0.00 126 ARG A O 20
ATOM 11393 N N . VAL A 1 48 ? 3.836 -2.912 0.362 1.00 0.00 127 VAL A N 20
ATOM 11394 C CA . VAL A 1 48 ? 4.641 -3.690 1.288 1.00 0.00 127 VAL A CA 20
ATOM 11395 C C . VAL A 1 48 ? 6.083 -3.181 1.255 1.00 0.00 127 VAL A C 20
ATOM 11396 O O . VAL A 1 48 ? 6.747 -3.119 2.289 1.00 0.00 127 VAL A O 20
ATOM 11409 N N . LEU A 1 49 ? 6.526 -2.829 0.057 1.00 0.00 128 LEU A N 20
ATOM 11410 C CA . LEU A 1 49 ? 7.877 -2.327 -0.124 1.00 0.00 128 LEU A CA 20
ATOM 11411 C C . LEU A 1 49 ? 8.858 -3.501 -0.122 1.00 0.00 128 LEU A C 20
ATOM 11412 O O . LEU A 1 49 ? 9.348 -3.907 -1.174 1.00 0.00 128 LEU A O 20
ATOM 11428 N N . SER A 1 50 ? 9.114 -4.015 1.073 1.00 0.00 129 SER A N 20
ATOM 11429 C CA . SER A 1 50 ? 10.027 -5.135 1.226 1.00 0.00 129 SER A CA 20
ATOM 11430 C C . SER A 1 50 ? 9.604 -6.283 0.308 1.00 0.00 129 SER A C 20
ATOM 11431 O O . SER A 1 50 ? 8.469 -6.752 0.377 1.00 0.00 129 SER A O 20
ATOM 11439 N N . LEU A 1 51 ? 10.541 -6.704 -0.530 1.00 0.00 130 LEU A N 20
ATOM 11440 C CA . LEU A 1 51 ? 10.280 -7.789 -1.461 1.00 0.00 130 LEU A CA 20
ATOM 11441 C C . LEU A 1 51 ? 10.528 -9.126 -0.761 1.00 0.00 130 LEU A C 20
ATOM 11442 O O . LEU A 1 51 ? 11.526 -9.287 -0.059 1.00 0.00 130 LEU A O 20
ATOM 11458 N N . ASN A 1 52 ? 9.605 -10.051 -0.975 1.00 0.00 131 ASN A N 20
ATOM 11459 C CA . ASN A 1 52 ? 9.711 -11.369 -0.374 1.00 0.00 131 ASN A CA 20
ATOM 11460 C C . ASN A 1 52 ? 8.409 -12.138 -0.606 1.00 0.00 131 ASN A C 20
ATOM 11461 O O . ASN A 1 52 ? 8.434 -13.329 -0.913 1.00 0.00 131 ASN A O 20
ATOM 11472 N N . CYS A 1 53 ? 7.303 -11.426 -0.451 1.00 0.00 132 CYS A N 20
ATOM 11473 C CA . CYS A 1 53 ? 5.993 -12.026 -0.641 1.00 0.00 132 CYS A CA 20
ATOM 11474 C C . CYS A 1 53 ? 5.860 -12.434 -2.109 1.00 0.00 132 CYS A C 20
ATOM 11475 O O . CYS A 1 53 ? 5.793 -13.621 -2.424 1.00 0.00 132 CYS A O 20
ATOM 11482 N N . CYS A 1 14 ? -7.592 -8.245 -6.904 1.00 0.00 93 CYS A N 21
ATOM 11483 C CA . CYS A 1 14 ? -6.676 -7.858 -5.845 1.00 0.00 93 CYS A CA 21
ATOM 11484 C C . CYS A 1 14 ? -5.646 -6.890 -6.431 1.00 0.00 93 CYS A C 21
ATOM 11485 O O . CYS A 1 14 ? -5.404 -6.891 -7.637 1.00 0.00 93 CYS A O 21
ATOM 11492 N N . VAL A 1 15 ? -5.067 -6.088 -5.550 1.00 0.00 94 VAL A N 21
ATOM 11493 C CA . VAL A 1 15 ? -4.068 -5.117 -5.965 1.00 0.00 94 VAL A CA 21
ATOM 11494 C C . VAL A 1 15 ? -2.675 -5.735 -5.831 1.00 0.00 94 VAL A C 21
ATOM 11495 O O . VAL A 1 15 ? -2.540 -6.953 -5.726 1.00 0.00 94 VAL A O 21
ATOM 11508 N N . ALA A 1 16 ? -1.674 -4.867 -5.838 1.00 0.00 95 ALA A N 21
ATOM 11509 C CA . ALA A 1 16 ? -0.296 -5.312 -5.718 1.00 0.00 95 ALA A CA 21
ATOM 11510 C C . ALA A 1 16 ? 0.443 -4.409 -4.729 1.00 0.00 95 ALA A C 21
ATOM 11511 O O . ALA A 1 16 ? 0.783 -4.836 -3.627 1.00 0.00 95 ALA A O 21
ATOM 11518 N N . THR A 1 17 ? 0.670 -3.176 -5.159 1.00 0.00 96 THR A N 21
ATOM 11519 C CA . THR A 1 17 ? 1.363 -2.208 -4.326 1.00 0.00 96 THR A CA 21
ATOM 11520 C C . THR A 1 17 ? 1.317 -0.821 -4.969 1.00 0.00 96 THR A C 21
ATOM 11521 O O . THR A 1 17 ? 2.337 -0.137 -5.052 1.00 0.00 96 THR A O 21
ATOM 11532 N N . ARG A 1 18 ? 0.125 -0.446 -5.409 1.00 0.00 97 ARG A N 21
ATOM 11533 C CA . ARG A 1 18 ? -0.067 0.847 -6.043 1.00 0.00 97 ARG A CA 21
ATOM 11534 C C . ARG A 1 18 ? -1.444 1.412 -5.690 1.00 0.00 97 ARG A C 21
ATOM 11535 O O . ARG A 1 18 ? -1.570 2.591 -5.362 1.00 0.00 97 ARG A O 21
ATOM 11556 N N . ASN A 1 19 ? -2.442 0.544 -5.770 1.00 0.00 98 ASN A N 21
ATOM 11557 C CA . ASN A 1 19 ? -3.806 0.942 -5.464 1.00 0.00 98 ASN A CA 21
ATOM 11558 C C . ASN A 1 19 ? -3.960 1.092 -3.949 1.00 0.00 98 ASN A C 21
ATOM 11559 O O . ASN A 1 19 ? -3.157 0.562 -3.183 1.00 0.00 98 ASN A O 21
ATOM 11570 N N . SER A 1 20 ? -4.999 1.819 -3.562 1.00 0.00 99 SER A N 21
ATOM 11571 C CA . SER A 1 20 ? -5.269 2.046 -2.152 1.00 0.00 99 SER A CA 21
ATOM 11572 C C . SER A 1 20 ? -5.709 0.741 -1.486 1.00 0.00 99 SER A C 21
ATOM 11573 O O . SER A 1 20 ? -6.094 -0.208 -2.168 1.00 0.00 99 SER A O 21
ATOM 11581 N N . CYS A 1 21 ? -5.638 0.735 -0.163 1.00 0.00 100 CYS A N 21
ATOM 11582 C CA . CYS A 1 21 ? -6.024 -0.438 0.602 1.00 0.00 100 CYS A CA 21
ATOM 11583 C C . CYS A 1 21 ? -7.509 -0.316 0.950 1.00 0.00 100 CYS A C 21
ATOM 11584 O O . CYS A 1 21 ? -7.995 0.777 1.238 1.00 0.00 100 CYS A O 21
ATOM 11591 N N . LYS A 1 22 ? -8.188 -1.453 0.914 1.00 0.00 101 LYS A N 21
ATOM 11592 C CA . LYS A 1 22 ? -9.608 -1.488 1.222 1.00 0.00 101 LYS A CA 21
ATOM 11593 C C . LYS A 1 22 ? -9.856 -2.492 2.349 1.00 0.00 101 LYS A C 21
ATOM 11594 O O . LYS A 1 22 ? -10.349 -3.592 2.108 1.00 0.00 101 LYS A O 21
ATOM 11613 N N . PRO A 1 23 ? -9.493 -2.066 3.589 1.00 0.00 102 PRO A N 21
ATOM 11614 C CA . PRO A 1 23 ? -9.671 -2.915 4.754 1.00 0.00 102 PRO A CA 21
ATOM 11615 C C . PRO A 1 23 ? -11.143 -2.977 5.168 1.00 0.00 102 PRO A C 21
ATOM 11616 O O . PRO A 1 23 ? -11.958 -2.185 4.696 1.00 0.00 102 PRO A O 21
ATOM 11627 N N . PRO A 1 24 ? -11.447 -3.950 6.068 1.00 0.00 103 PRO A N 21
ATOM 11628 C CA . PRO A 1 24 ? -10.422 -4.845 6.577 1.00 0.00 103 PRO A CA 21
ATOM 11629 C C . PRO A 1 24 ? -10.036 -5.889 5.527 1.00 0.00 103 PRO A C 21
ATOM 11630 O O . PRO A 1 24 ? -8.854 -6.152 5.313 1.00 0.00 103 PRO A O 21
ATOM 11641 N N . ALA A 1 25 ? -11.056 -6.456 4.900 1.00 0.00 104 ALA A N 21
ATOM 11642 C CA . ALA A 1 25 ? -10.839 -7.466 3.877 1.00 0.00 104 ALA A CA 21
ATOM 11643 C C . ALA A 1 25 ? -11.909 -7.326 2.793 1.00 0.00 104 ALA A C 21
ATOM 11644 O O . ALA A 1 25 ? -12.933 -6.679 3.006 1.00 0.00 104 ALA A O 21
ATOM 11651 N N . PRO A 1 26 ? -11.628 -7.959 1.623 1.00 0.00 105 PRO A N 21
ATOM 11652 C CA . PRO A 1 26 ? -10.392 -8.704 1.453 1.00 0.00 105 PRO A CA 21
ATOM 11653 C C . PRO A 1 26 ? -9.203 -7.758 1.267 1.00 0.00 105 PRO A C 21
ATOM 11654 O O . PRO A 1 26 ? -9.331 -6.712 0.633 1.00 0.00 105 PRO A O 21
ATOM 11665 N N . ALA A 1 27 ? -8.074 -8.160 1.833 1.00 0.00 106 ALA A N 21
ATOM 11666 C CA . ALA A 1 27 ? -6.864 -7.362 1.737 1.00 0.00 106 ALA A CA 21
ATOM 11667 C C . ALA A 1 27 ? -6.241 -7.551 0.353 1.00 0.00 106 ALA A C 21
ATOM 11668 O O . ALA A 1 27 ? -6.710 -8.371 -0.436 1.00 0.00 106 ALA A O 21
ATOM 11675 N N . CYS A 1 28 ? -5.194 -6.780 0.099 1.00 0.00 107 CYS A N 21
ATOM 11676 C CA . CYS A 1 28 ? -4.502 -6.852 -1.176 1.00 0.00 107 CYS A CA 21
ATOM 11677 C C . CYS A 1 28 ? -4.011 -8.287 -1.376 1.00 0.00 107 CYS A C 21
ATOM 11678 O O . CYS A 1 28 ? -4.202 -9.139 -0.509 1.00 0.00 107 CYS A O 21
ATOM 11685 N N . CYS A 1 29 ? -3.387 -8.511 -2.523 1.00 0.00 108 CYS A N 21
ATOM 11686 C CA . CYS A 1 29 ? -2.867 -9.829 -2.847 1.00 0.00 108 CYS A CA 21
ATOM 11687 C C . CYS A 1 29 ? -1.597 -10.059 -2.025 1.00 0.00 108 CYS A C 21
ATOM 11688 O O . CYS A 1 29 ? -1.455 -11.091 -1.372 1.00 0.00 108 CYS A O 21
ATOM 11695 N N . ASP A 1 30 ? -0.706 -9.080 -2.086 1.00 0.00 109 ASP A N 21
ATOM 11696 C CA . ASP A 1 30 ? 0.548 -9.163 -1.356 1.00 0.00 109 ASP A CA 21
ATOM 11697 C C . ASP A 1 30 ? 0.262 -9.115 0.147 1.00 0.00 109 ASP A C 21
ATOM 11698 O O . ASP A 1 30 ? -0.193 -8.095 0.664 1.00 0.00 109 ASP A O 21
ATOM 11707 N N . PRO A 1 31 ? 0.547 -10.260 0.823 1.00 0.00 110 PRO A N 21
ATOM 11708 C CA . PRO A 1 31 ? 0.326 -10.358 2.256 1.00 0.00 110 PRO A CA 21
ATOM 11709 C C . PRO A 1 31 ? 1.400 -9.591 3.030 1.00 0.00 110 PRO A C 21
ATOM 11710 O O . PRO A 1 31 ? 1.391 -9.575 4.260 1.00 0.00 110 PRO A O 21
ATOM 11721 N N . CYS A 1 32 ? 2.300 -8.974 2.278 1.00 0.00 111 CYS A N 21
ATOM 11722 C CA . CYS A 1 32 ? 3.378 -8.207 2.879 1.00 0.00 111 CYS A CA 21
ATOM 11723 C C . CYS A 1 32 ? 3.137 -6.726 2.583 1.00 0.00 111 CYS A C 21
ATOM 11724 O O . CYS A 1 32 ? 3.921 -5.872 2.993 1.00 0.00 111 CYS A O 21
ATOM 11731 N N . ALA A 1 33 ? 2.048 -6.466 1.874 1.00 0.00 112 ALA A N 21
ATOM 11732 C CA . ALA A 1 33 ? 1.694 -5.103 1.518 1.00 0.00 112 ALA A CA 21
ATOM 11733 C C . ALA A 1 33 ? 0.818 -4.504 2.621 1.00 0.00 112 ALA A C 21
ATOM 11734 O O . ALA A 1 33 ? -0.157 -5.121 3.047 1.00 0.00 112 ALA A O 21
ATOM 11741 N N . SER A 1 34 ? 1.197 -3.310 3.051 1.00 0.00 113 SER A N 21
ATOM 11742 C CA . SER A 1 34 ? 0.458 -2.621 4.096 1.00 0.00 113 SER A CA 21
ATOM 11743 C C . SER A 1 34 ? -0.088 -1.295 3.563 1.00 0.00 113 SER A C 21
ATOM 11744 O O . SER A 1 34 ? 0.289 -0.856 2.478 1.00 0.00 113 SER A O 21
ATOM 11752 N N . CYS A 1 35 ? -0.968 -0.695 4.352 1.00 0.00 114 CYS A N 21
ATOM 11753 C CA . CYS A 1 35 ? -1.569 0.572 3.973 1.00 0.00 114 CYS A CA 21
ATOM 11754 C C . CYS A 1 35 ? -0.625 1.699 4.398 1.00 0.00 114 CYS A C 21
ATOM 11755 O O . CYS A 1 35 ? -0.638 2.122 5.553 1.00 0.00 114 CYS A O 21
ATOM 11762 N N . TYR A 1 36 ? 0.171 2.152 3.441 1.00 0.00 115 TYR A N 21
ATOM 11763 C CA . TYR A 1 36 ? 1.120 3.222 3.701 1.00 0.00 115 TYR A CA 21
ATOM 11764 C C . TYR A 1 36 ? 0.831 4.438 2.820 1.00 0.00 115 TYR A C 21
ATOM 11765 O O . TYR A 1 36 ? 0.469 4.292 1.653 1.00 0.00 115 TYR A O 21
ATOM 11783 N N . CYS A 1 37 ? 1.001 5.611 3.411 1.00 0.00 116 CYS A N 21
ATOM 11784 C CA . CYS A 1 37 ? 0.763 6.852 2.694 1.00 0.00 116 CYS A CA 21
ATOM 11785 C C . CYS A 1 37 ? 2.112 7.535 2.454 1.00 0.00 116 CYS A C 21
ATOM 11786 O O . CYS A 1 37 ? 3.000 7.476 3.303 1.00 0.00 116 CYS A O 21
ATOM 11793 N N . ARG A 1 38 ? 2.221 8.167 1.295 1.00 0.00 117 ARG A N 21
ATOM 11794 C CA . ARG A 1 38 ? 3.446 8.860 0.934 1.00 0.00 117 ARG A CA 21
ATOM 11795 C C . ARG A 1 38 ? 3.346 10.342 1.302 1.00 0.00 117 ARG A C 21
ATOM 11796 O O . ARG A 1 38 ? 4.227 10.881 1.969 1.00 0.00 117 ARG A O 21
ATOM 11817 N N . PHE A 1 39 ? 2.264 10.959 0.850 1.00 0.00 118 PHE A N 21
ATOM 11818 C CA . PHE A 1 39 ? 2.037 12.368 1.124 1.00 0.00 118 PHE A CA 21
ATOM 11819 C C . PHE A 1 39 ? 2.182 12.667 2.617 1.00 0.00 118 PHE A C 21
ATOM 11820 O O . PHE A 1 39 ? 2.246 11.750 3.434 1.00 0.00 118 PHE A O 21
ATOM 11837 N N . PHE A 1 40 ? 2.231 13.954 2.929 1.00 0.00 119 PHE A N 21
ATOM 11838 C CA . PHE A 1 40 ? 2.368 14.385 4.309 1.00 0.00 119 PHE A CA 21
ATOM 11839 C C . PHE A 1 40 ? 1.002 14.699 4.924 1.00 0.00 119 PHE A C 21
ATOM 11840 O O . PHE A 1 40 ? 0.878 15.616 5.734 1.00 0.00 119 PHE A O 21
ATOM 11857 N N . ARG A 1 41 ? 0.012 13.919 4.515 1.00 0.00 120 ARG A N 21
ATOM 11858 C CA . ARG A 1 41 ? -1.340 14.101 5.015 1.00 0.00 120 ARG A CA 21
ATOM 11859 C C . ARG A 1 41 ? -2.129 12.796 4.900 1.00 0.00 120 ARG A C 21
ATOM 11860 O O . ARG A 1 41 ? -2.431 12.158 5.908 1.00 0.00 120 ARG A O 21
ATOM 11881 N N . SER A 1 42 ? -2.441 12.437 3.664 1.00 0.00 121 SER A N 21
ATOM 11882 C CA . SER A 1 42 ? -3.190 11.219 3.404 1.00 0.00 121 SER A CA 21
ATOM 11883 C C . SER A 1 42 ? -2.581 10.474 2.214 1.00 0.00 121 SER A C 21
ATOM 11884 O O . SER A 1 42 ? -1.375 10.548 1.982 1.00 0.00 121 SER A O 21
ATOM 11892 N N . ALA A 1 43 ? -3.444 9.775 1.491 1.00 0.00 122 ALA A N 21
ATOM 11893 C CA . ALA A 1 43 ? -3.006 9.018 0.330 1.00 0.00 122 ALA A CA 21
ATOM 11894 C C . ALA A 1 43 ? -2.341 7.720 0.794 1.00 0.00 122 ALA A C 21
ATOM 11895 O O . ALA A 1 43 ? -1.199 7.441 0.434 1.00 0.00 122 ALA A O 21
ATOM 11902 N N . CYS A 1 44 ? -3.085 6.962 1.587 1.00 0.00 123 CYS A N 21
ATOM 11903 C CA . CYS A 1 44 ? -2.582 5.701 2.103 1.00 0.00 123 CYS A CA 21
ATOM 11904 C C . CYS A 1 44 ? -3.046 4.580 1.171 1.00 0.00 123 CYS A C 21
ATOM 11905 O O . CYS A 1 44 ? -4.226 4.498 0.833 1.00 0.00 123 CYS A O 21
ATOM 11912 N N . TYR A 1 45 ? -2.094 3.745 0.782 1.00 0.00 124 TYR A N 21
ATOM 11913 C CA . TYR A 1 45 ? -2.390 2.633 -0.104 1.00 0.00 124 TYR A CA 21
ATOM 11914 C C . TYR A 1 45 ? -1.512 1.423 0.221 1.00 0.00 124 TYR A C 21
ATOM 11915 O O . TYR A 1 45 ? -0.711 1.465 1.154 1.00 0.00 124 TYR A O 21
ATOM 11933 N N . CYS A 1 46 ? -1.692 0.372 -0.566 1.00 0.00 125 CYS A N 21
ATOM 11934 C CA . CYS A 1 46 ? -0.926 -0.847 -0.373 1.00 0.00 125 CYS A CA 21
ATOM 11935 C C . CYS A 1 46 ? 0.515 -0.584 -0.814 1.00 0.00 125 CYS A C 21
ATOM 11936 O O . CYS A 1 46 ? 0.749 -0.047 -1.896 1.00 0.00 125 CYS A O 21
ATOM 11943 N N . ARG A 1 47 ? 1.444 -0.975 0.045 1.00 0.00 126 ARG A N 21
ATOM 11944 C CA . ARG A 1 47 ? 2.856 -0.789 -0.242 1.00 0.00 126 ARG A CA 21
ATOM 11945 C C . ARG A 1 47 ? 3.705 -1.679 0.667 1.00 0.00 126 ARG A C 21
ATOM 11946 O O . ARG A 1 47 ? 3.468 -1.746 1.873 1.00 0.00 126 ARG A O 21
ATOM 11967 N N . VAL A 1 48 ? 4.677 -2.339 0.056 1.00 0.00 127 VAL A N 21
ATOM 11968 C CA . VAL A 1 48 ? 5.563 -3.222 0.795 1.00 0.00 127 VAL A CA 21
ATOM 11969 C C . VAL A 1 48 ? 6.977 -2.638 0.792 1.00 0.00 127 VAL A C 21
ATOM 11970 O O . VAL A 1 48 ? 7.711 -2.775 1.770 1.00 0.00 127 VAL A O 21
ATOM 11983 N N . LEU A 1 49 ? 7.317 -2.000 -0.318 1.00 0.00 128 LEU A N 21
ATOM 11984 C CA . LEU A 1 49 ? 8.630 -1.395 -0.461 1.00 0.00 128 LEU A CA 21
ATOM 11985 C C . LEU A 1 49 ? 9.694 -2.495 -0.488 1.00 0.00 128 LEU A C 21
ATOM 11986 O O . LEU A 1 49 ? 10.073 -3.023 0.556 1.00 0.00 128 LEU A O 21
ATOM 12002 N N . SER A 1 50 ? 10.145 -2.808 -1.694 1.00 0.00 129 SER A N 21
ATOM 12003 C CA . SER A 1 50 ? 11.157 -3.835 -1.871 1.00 0.00 129 SER A CA 21
ATOM 12004 C C . SER A 1 50 ? 10.568 -5.210 -1.553 1.00 0.00 129 SER A C 21
ATOM 12005 O O . SER A 1 50 ? 9.914 -5.387 -0.526 1.00 0.00 129 SER A O 21
ATOM 12013 N N . LEU A 1 51 ? 10.820 -6.149 -2.453 1.00 0.00 130 LEU A N 21
ATOM 12014 C CA . LEU A 1 51 ? 10.323 -7.504 -2.281 1.00 0.00 130 LEU A CA 21
ATOM 12015 C C . LEU A 1 51 ? 11.299 -8.294 -1.408 1.00 0.00 130 LEU A C 21
ATOM 12016 O O . LEU A 1 51 ? 12.417 -7.845 -1.156 1.00 0.00 130 LEU A O 21
ATOM 12032 N N . ASN A 1 52 ? 10.843 -9.458 -0.970 1.00 0.00 131 ASN A N 21
ATOM 12033 C CA . ASN A 1 52 ? 11.662 -10.315 -0.130 1.00 0.00 131 ASN A CA 21
ATOM 12034 C C . ASN A 1 52 ? 10.859 -11.557 0.262 1.00 0.00 131 ASN A C 21
ATOM 12035 O O . ASN A 1 52 ? 11.364 -12.676 0.190 1.00 0.00 131 ASN A O 21
ATOM 12046 N N . CYS A 1 53 ? 9.620 -11.318 0.666 1.00 0.00 132 CYS A N 21
ATOM 12047 C CA . CYS A 1 53 ? 8.741 -12.403 1.069 1.00 0.00 132 CYS A CA 21
ATOM 12048 C C . CYS A 1 53 ? 8.110 -13.002 -0.189 1.00 0.00 132 CYS A C 21
ATOM 12049 O O . CYS A 1 53 ? 7.590 -12.275 -1.034 1.00 0.00 132 CYS A O 21
#